Protein AF-0000000084337700 (afdb_homodimer)

Structure (mmCIF, N/CA/C/O backbone):
data_AF-0000000084337700-model_v1
#
loop_
_entity.id
_entity.type
_entity.pdbx_description
1 polymer 'Uncharacterized protein'
#
loop_
_atom_site.group_PDB
_atom_site.id
_atom_site.type_symbol
_atom_site.label_atom_id
_atom_site.label_alt_id
_atom_site.label_comp_id
_atom_site.label_asym_id
_atom_site.label_entity_id
_atom_site.label_seq_id
_atom_site.pdbx_PDB_ins_code
_atom_site.Cartn_x
_atom_site.Cartn_y
_atom_site.Cartn_z
_atom_site.occupancy
_atom_site.B_iso_or_equiv
_atom_site.auth_seq_id
_atom_site.auth_comp_id
_atom_site.auth_asym_id
_atom_site.auth_atom_id
_atom_site.pdbx_PDB_model_num
ATOM 1 N N . MET A 1 1 ? -30.609 28.109 -4.574 1 31.23 1 MET A N 1
ATOM 2 C CA . MET A 1 1 ? -30.625 26.75 -4.039 1 31.23 1 MET A CA 1
ATOM 3 C C . MET A 1 1 ? -32.062 26.281 -3.768 1 31.23 1 MET A C 1
ATOM 5 O O . MET A 1 1 ? -32.656 26.688 -2.771 1 31.23 1 MET A O 1
ATOM 9 N N . TYR A 1 2 ? -32.75 26.125 -4.84 1 40.06 2 TYR A N 1
ATOM 10 C CA . TYR A 1 2 ? -34.188 25.797 -4.73 1 40.06 2 TYR A CA 1
ATOM 11 C C . TYR A 1 2 ? -34.406 24.562 -3.875 1 40.06 2 TYR A C 1
ATOM 13 O O . TYR A 1 2 ? -33.844 23.5 -4.156 1 40.06 2 TYR A O 1
ATOM 21 N N . ALA A 1 3 ? -34.75 24.781 -2.711 1 51.25 3 ALA A N 1
ATOM 22 C CA . ALA A 1 3 ? -35.156 23.734 -1.791 1 51.25 3 ALA A CA 1
ATOM 23 C C . ALA A 1 3 ? -36.188 22.797 -2.447 1 51.25 3 ALA A C 1
ATOM 25 O O . ALA A 1 3 ? -37.25 23.234 -2.889 1 51.25 3 ALA A O 1
ATOM 26 N N . ARG A 1 4 ? -35.781 21.734 -3.004 1 57.91 4 ARG A N 1
ATOM 27 C CA . ARG A 1 4 ? -36.688 20.766 -3.586 1 57.91 4 ARG A CA 1
ATOM 28 C C . ARG A 1 4 ? -37.781 20.375 -2.584 1 57.91 4 ARG A C 1
ATOM 30 O O . ARG A 1 4 ? -37.5 20.297 -1.383 1 57.91 4 ARG A O 1
ATOM 37 N N . PRO A 1 5 ? -39.062 20.156 -3.031 1 57.22 5 PRO A N 1
ATOM 38 C CA . PRO A 1 5 ? -40.125 19.844 -2.104 1 57.22 5 PRO A CA 1
ATOM 39 C C . PRO A 1 5 ? -39.906 18.547 -1.323 1 57.22 5 PRO A C 1
ATOM 41 O O . PRO A 1 5 ? -39.281 17.625 -1.839 1 57.22 5 PRO A O 1
ATOM 44 N N . ALA A 1 6 ? -40.219 18.531 -0.125 1 61.44 6 ALA A N 1
ATOM 45 C CA . ALA A 1 6 ? -40.062 17.438 0.835 1 61.44 6 ALA A CA 1
ATOM 46 C C . ALA A 1 6 ? -40.531 16.109 0.248 1 61.44 6 ALA A C 1
ATOM 48 O O . ALA A 1 6 ? -39.906 15.07 0.469 1 61.44 6 ALA A O 1
ATOM 49 N N . ASP A 1 7 ? -41.594 16.141 -0.413 1 59.16 7 ASP A N 1
ATOM 50 C CA . ASP A 1 7 ? -42.156 14.953 -1.02 1 59.16 7 ASP A CA 1
ATOM 51 C C . ASP A 1 7 ? -41.25 14.352 -2.072 1 59.16 7 ASP A C 1
ATOM 53 O O . ASP A 1 7 ? -41.094 13.133 -2.166 1 59.16 7 ASP A O 1
ATOM 57 N N . ASP A 1 8 ? -40.531 15.164 -2.803 1 67.56 8 ASP A N 1
ATOM 58 C CA . ASP A 1 8 ? -39.594 14.719 -3.82 1 67.56 8 ASP A CA 1
ATOM 59 C C . ASP A 1 8 ? -38.344 14.117 -3.182 1 67.56 8 ASP A C 1
ATOM 61 O O . ASP A 1 8 ? -37.812 13.117 -3.672 1 67.56 8 ASP A O 1
ATOM 65 N N . VAL A 1 9 ? -38.156 14.641 -2.064 1 72.25 9 VAL A N 1
ATOM 66 C CA . VAL A 1 9 ? -36.969 14.141 -1.353 1 72.25 9 VAL A CA 1
ATOM 67 C C . VAL A 1 9 ? -37.281 12.75 -0.798 1 72.25 9 VAL A C 1
ATOM 69 O O . VAL A 1 9 ? -36.406 11.875 -0.806 1 72.25 9 VAL A O 1
ATOM 72 N N . GLY A 1 10 ? -38.469 12.578 -0.347 1 77.62 10 GLY A N 1
ATOM 73 C CA . GLY A 1 10 ? -38.875 11.258 0.131 1 77.62 10 GLY A CA 1
ATOM 74 C C . GLY A 1 10 ? -38.812 10.195 -0.946 1 77.62 10 GLY A C 1
ATOM 75 O O . GLY A 1 10 ? -38.312 9.094 -0.711 1 77.62 10 GLY A O 1
ATOM 76 N N . ILE A 1 11 ? -39.281 10.586 -2.066 1 77.25 11 ILE A N 1
ATOM 77 C CA . ILE A 1 11 ? -39.281 9.672 -3.201 1 77.25 11 ILE A CA 1
ATOM 78 C C . ILE A 1 11 ? -37.844 9.367 -3.627 1 77.25 11 ILE A C 1
ATOM 80 O O . ILE A 1 11 ? -37.5 8.219 -3.916 1 77.25 11 ILE A O 1
ATOM 84 N N . ASP A 1 12 ? -37.031 10.344 -3.547 1 89.06 12 ASP A N 1
ATOM 85 C CA . ASP A 1 12 ? -35.625 10.172 -3.916 1 89.06 12 ASP A CA 1
ATOM 86 C C . ASP A 1 12 ? -34.906 9.297 -2.9 1 89.06 12 ASP A C 1
ATOM 88 O O . ASP A 1 12 ? -34.094 8.453 -3.273 1 89.06 12 ASP A O 1
ATOM 92 N N . THR A 1 13 ? -35.344 9.469 -1.714 1 92.69 13 THR A N 1
ATOM 93 C CA . THR A 1 13 ? -34.75 8.648 -0.664 1 92.69 13 THR A CA 1
ATOM 94 C C . THR A 1 13 ? -35.125 7.184 -0.844 1 92.69 13 THR A C 1
ATOM 96 O O . THR A 1 13 ? -34.281 6.297 -0.729 1 92.69 13 THR A O 1
ATOM 99 N N . ALA A 1 14 ? -36.344 7.031 -1.194 1 94.25 14 ALA A N 1
ATOM 100 C CA . ALA A 1 14 ? -36.812 5.676 -1.438 1 94.25 14 ALA A CA 1
ATOM 101 C C . ALA A 1 14 ? -36.156 5.062 -2.66 1 94.25 14 ALA A C 1
ATOM 103 O O . ALA A 1 14 ? -35.844 3.865 -2.676 1 94.25 14 ALA A O 1
ATOM 104 N N . GLN A 1 15 ? -35.906 5.836 -3.557 1 95.38 15 GLN A N 1
ATOM 105 C CA . GLN A 1 15 ? -35.219 5.363 -4.758 1 95.38 15 GLN A CA 1
ATOM 106 C C . GLN A 1 15 ? -33.781 4.973 -4.457 1 95.38 15 GLN A C 1
ATOM 108 O O . GLN A 1 15 ? -33.281 3.979 -4.988 1 95.38 15 GLN A O 1
ATOM 113 N N . VAL A 1 16 ? -33.125 5.754 -3.646 1 96.88 16 VAL A N 1
ATOM 114 C CA . VAL A 1 16 ? -31.75 5.43 -3.225 1 96.88 16 VAL A CA 1
ATOM 115 C C . VAL A 1 16 ? -31.734 4.074 -2.52 1 96.88 16 VAL A C 1
ATOM 117 O O . VAL A 1 16 ? -30.906 3.223 -2.82 1 96.88 16 VAL A O 1
ATOM 120 N N . ILE A 1 17 ? -32.688 3.898 -1.699 1 96.81 17 ILE A N 1
ATOM 121 C CA . ILE A 1 17 ? -32.781 2.668 -0.919 1 96.81 17 ILE A CA 1
ATOM 122 C C . ILE A 1 17 ? -33.062 1.487 -1.848 1 96.81 17 ILE A C 1
ATOM 124 O O . ILE A 1 17 ? -32.438 0.436 -1.728 1 96.81 17 ILE A O 1
ATOM 128 N N . LYS A 1 18 ? -33.875 1.679 -2.762 1 96.62 18 LYS A N 1
ATOM 129 C CA . LYS A 1 18 ? -34.219 0.621 -3.705 1 96.62 18 LYS A CA 1
ATOM 130 C C . LYS A 1 18 ? -33.031 0.256 -4.594 1 96.62 18 LYS A C 1
ATOM 132 O O . LYS A 1 18 ? -32.75 -0.924 -4.801 1 96.62 18 LYS A O 1
ATOM 137 N N . LEU A 1 19 ? -32.344 1.226 -5.078 1 96.75 19 LEU A N 1
ATOM 138 C CA . LEU A 1 19 ? -31.188 0.998 -5.938 1 96.75 19 LEU A CA 1
ATOM 139 C C . LEU A 1 19 ? -30.109 0.199 -5.207 1 96.75 19 LEU A C 1
ATOM 141 O O . LEU A 1 19 ? -29.562 -0.751 -5.762 1 96.75 19 LEU A O 1
ATOM 145 N N . ASN A 1 20 ? -29.875 0.577 -4.004 1 97 20 ASN A N 1
ATOM 146 C CA . ASN A 1 20 ? -28.875 -0.147 -3.211 1 97 20 ASN A CA 1
ATOM 147 C C . ASN A 1 20 ? -29.344 -1.572 -2.91 1 97 20 ASN A C 1
ATOM 149 O O . ASN A 1 20 ? -28.547 -2.51 -2.975 1 97 20 ASN A O 1
ATOM 153 N N . SER A 1 21 ? -30.578 -1.724 -2.594 1 96.38 21 SER A N 1
ATOM 154 C CA . SER A 1 21 ? -31.125 -3.047 -2.312 1 96.38 21 SER A CA 1
ATOM 155 C C . SER A 1 21 ? -31.062 -3.945 -3.543 1 96.38 21 SER A C 1
ATOM 157 O O . SER A 1 21 ? -30.641 -5.098 -3.455 1 96.38 21 SER A O 1
ATOM 159 N N . ASP A 1 22 ? -31.438 -3.381 -4.637 1 95.69 22 ASP A N 1
ATOM 160 C CA . ASP A 1 22 ? -31.391 -4.121 -5.895 1 95.69 22 ASP A CA 1
ATOM 161 C C . ASP A 1 22 ? -29.953 -4.512 -6.234 1 95.69 22 ASP A C 1
ATOM 163 O O . ASP A 1 22 ? -29.688 -5.641 -6.664 1 95.69 22 ASP A O 1
ATOM 167 N N . GLY A 1 23 ? -29.109 -3.574 -6.051 1 95.25 23 GLY A N 1
ATOM 168 C CA . GLY A 1 23 ? -27.703 -3.854 -6.289 1 95.25 23 GLY A CA 1
ATOM 169 C C . GLY A 1 23 ? -27.156 -4.953 -5.398 1 95.25 23 GLY A C 1
ATOM 170 O O . GLY A 1 23 ? -26.5 -5.879 -5.883 1 95.25 23 GLY A O 1
ATOM 171 N N . TYR A 1 24 ? -27.5 -4.949 -4.199 1 95 24 TYR A N 1
ATOM 172 C CA . TYR A 1 24 ? -26.984 -5.93 -3.246 1 95 24 TYR A CA 1
ATOM 173 C C . TYR A 1 24 ? -27.531 -7.324 -3.557 1 95 24 TYR A C 1
ATOM 175 O O . TYR A 1 24 ? -26.812 -8.32 -3.404 1 95 24 TYR A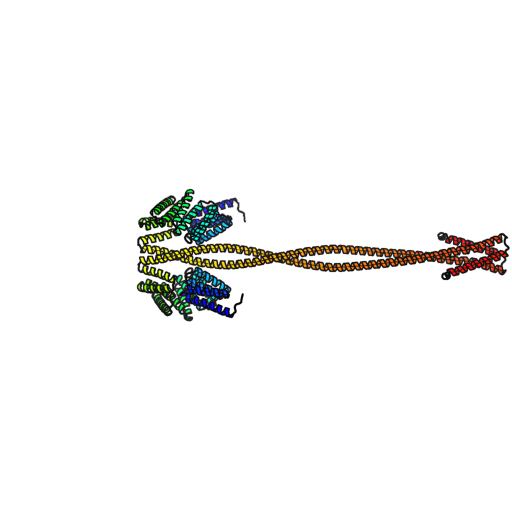 O 1
ATOM 183 N N . GLN A 1 25 ? -28.734 -7.414 -4.004 1 91.56 25 GLN A N 1
ATOM 184 C CA . GLN A 1 25 ? -29.391 -8.695 -4.254 1 91.56 25 GLN A CA 1
ATOM 185 C C . GLN A 1 25 ? -28.703 -9.461 -5.375 1 91.56 25 GLN A C 1
ATOM 187 O O . GLN A 1 25 ? -28.703 -10.695 -5.379 1 91.56 25 GLN A O 1
ATOM 192 N N . VAL A 1 26 ? -28.047 -8.75 -6.258 1 91 26 VAL A N 1
ATOM 193 C CA . VAL A 1 26 ? -27.469 -9.43 -7.41 1 91 26 VAL A CA 1
ATOM 194 C C . VAL A 1 26 ? -25.953 -9.516 -7.254 1 91 26 VAL A C 1
ATOM 196 O O . VAL A 1 26 ? -25.234 -9.82 -8.211 1 91 26 VAL A O 1
ATOM 199 N N . ARG A 1 27 ? -25.484 -9.312 -6.047 1 89.88 27 ARG A N 1
ATOM 200 C CA . ARG A 1 27 ? -24.047 -9.188 -5.801 1 89.88 27 ARG A CA 1
ATOM 201 C C . ARG A 1 27 ? -23.312 -10.469 -6.18 1 89.88 27 ARG A C 1
ATOM 203 O O . ARG A 1 27 ? -22.188 -10.422 -6.672 1 89.88 27 ARG A O 1
ATOM 210 N N . ARG A 1 28 ? -23.938 -11.609 -6.035 1 85.88 28 ARG A N 1
ATOM 211 C CA . ARG A 1 28 ? -23.297 -12.898 -6.258 1 85.88 28 ARG A CA 1
ATOM 212 C C . ARG A 1 28 ? -23.297 -13.266 -7.738 1 85.88 28 ARG A C 1
ATOM 214 O O . ARG A 1 28 ? -22.406 -13.961 -8.211 1 85.88 28 ARG A O 1
ATOM 221 N N . SER A 1 29 ? -24.344 -12.789 -8.43 1 85.94 29 SER A N 1
ATOM 222 C CA . SER A 1 29 ? -24.531 -13.195 -9.812 1 85.94 29 SER A CA 1
ATOM 223 C C . SER A 1 29 ? -23.969 -12.164 -10.781 1 85.94 29 SER A C 1
ATOM 225 O O . SER A 1 29 ? -23.531 -12.5 -11.883 1 85.94 29 SER A O 1
ATOM 227 N N . ASP A 1 30 ? -24 -10.938 -10.414 1 90 30 ASP A N 1
ATOM 228 C CA . ASP A 1 30 ? -23.578 -9.859 -11.297 1 90 30 ASP A CA 1
ATOM 229 C C . ASP A 1 30 ? -22.953 -8.703 -10.508 1 90 30 ASP A C 1
ATOM 231 O O . ASP A 1 30 ? -23.625 -7.703 -10.234 1 90 30 ASP A O 1
ATOM 235 N N . ALA A 1 31 ? -21.75 -8.836 -10.281 1 91.19 31 ALA A N 1
ATOM 236 C CA . ALA A 1 31 ? -21.016 -7.855 -9.469 1 91.19 31 ALA A CA 1
ATOM 237 C C . ALA A 1 31 ? -20.984 -6.492 -10.156 1 91.19 31 ALA A C 1
ATOM 239 O O . ALA A 1 31 ? -21.078 -5.457 -9.492 1 91.19 31 ALA A O 1
ATOM 240 N N . GLU A 1 32 ? -20.906 -6.477 -11.445 1 91.69 32 GLU A N 1
ATOM 241 C CA . GLU A 1 32 ? -20.859 -5.227 -12.195 1 91.69 32 GLU A CA 1
ATOM 242 C C . GLU A 1 32 ? -22.156 -4.449 -12.07 1 91.69 32 GLU A C 1
ATOM 244 O O . GLU A 1 32 ? -22.156 -3.225 -11.93 1 91.69 32 GLU A O 1
ATOM 249 N N . GLN A 1 33 ? -23.172 -5.223 -12.148 1 94.44 33 GLN A N 1
ATOM 250 C CA . GLN A 1 33 ? -24.469 -4.586 -11.984 1 94.44 33 GLN A CA 1
ATOM 251 C C . GLN A 1 33 ? -24.656 -4.059 -10.562 1 94.44 33 GLN A C 1
ATOM 253 O O . GLN A 1 33 ? -25.297 -3.027 -10.359 1 94.44 33 GLN A O 1
ATOM 258 N N . THR A 1 34 ? -24.172 -4.738 -9.578 1 96.38 34 THR A N 1
ATOM 259 C CA . THR A 1 34 ? -24.188 -4.262 -8.195 1 96.38 34 THR A CA 1
ATOM 260 C C . THR A 1 34 ? -23.5 -2.902 -8.094 1 96.38 34 THR A C 1
ATOM 262 O O . THR A 1 34 ? -24.078 -1.957 -7.543 1 96.38 34 THR A O 1
ATOM 265 N N . ILE A 1 35 ? -22.344 -2.766 -8.703 1 96.69 35 ILE A N 1
ATOM 266 C CA . ILE A 1 35 ? -21.578 -1.533 -8.656 1 96.69 35 ILE A CA 1
ATOM 267 C C . ILE A 1 35 ? -22.312 -0.422 -9.391 1 96.69 35 ILE A C 1
ATOM 269 O O . ILE A 1 35 ? -22.406 0.704 -8.898 1 96.69 35 ILE A O 1
ATOM 273 N N . SER A 1 36 ? -22.859 -0.735 -10.516 1 96.94 36 SER A N 1
ATOM 274 C CA . SER A 1 36 ? -23.562 0.246 -11.328 1 96.94 36 SER A CA 1
ATOM 275 C C . SER A 1 36 ? -24.766 0.81 -10.586 1 96.94 36 SER A C 1
ATOM 277 O O . SER A 1 36 ? -24.953 2.027 -10.508 1 96.94 36 SER A O 1
ATOM 279 N N . ASN A 1 37 ? -25.609 -0.068 -10.047 1 97.81 37 ASN A N 1
ATOM 280 C CA . ASN A 1 37 ? -26.781 0.36 -9.305 1 97.81 37 ASN A CA 1
ATOM 281 C C . ASN A 1 37 ? -26.406 1.203 -8.094 1 97.81 37 ASN A C 1
ATOM 283 O O . ASN A 1 37 ? -27 2.254 -7.852 1 97.81 37 ASN A O 1
ATOM 287 N N . ALA A 1 38 ? -25.453 0.762 -7.371 1 98 38 ALA A N 1
ATOM 288 C CA . ALA A 1 38 ? -25.031 1.473 -6.164 1 98 38 ALA A CA 1
ATOM 289 C C . ALA A 1 38 ? -24.422 2.826 -6.508 1 98 38 ALA A C 1
ATOM 291 O O . ALA A 1 38 ? -24.547 3.787 -5.75 1 98 38 ALA A O 1
ATOM 292 N N . THR A 1 39 ? -23.734 2.877 -7.652 1 97.94 39 THR A N 1
ATOM 293 C CA . THR A 1 39 ? -23.156 4.141 -8.102 1 97.94 39 THR A CA 1
ATOM 294 C C . THR A 1 39 ? -24.266 5.145 -8.445 1 97.94 39 THR A C 1
ATOM 296 O O . THR A 1 39 ? -24.141 6.328 -8.117 1 97.94 39 THR A O 1
ATOM 299 N N . LYS A 1 40 ? -25.297 4.688 -9.094 1 97.5 40 LYS A N 1
ATOM 300 C CA . LYS A 1 40 ? -26.469 5.539 -9.344 1 97.5 40 LYS A CA 1
ATOM 301 C C . LYS A 1 40 ? -27.078 6.023 -8.031 1 97.5 40 LYS A C 1
ATOM 303 O O . LYS A 1 40 ? -27.453 7.191 -7.91 1 97.5 40 LYS A O 1
ATOM 308 N N . ALA A 1 41 ? -27.172 5.141 -7.102 1 97.94 41 ALA A N 1
ATOM 309 C CA . ALA A 1 41 ? -27.703 5.488 -5.781 1 97.94 41 ALA A CA 1
ATOM 310 C C . ALA A 1 41 ? -26.844 6.551 -5.109 1 97.94 41 ALA A C 1
ATOM 312 O O . ALA A 1 41 ? -27.359 7.484 -4.496 1 97.94 41 ALA A O 1
ATOM 313 N N . LEU A 1 42 ? -25.578 6.402 -5.234 1 97.25 42 LEU A N 1
ATOM 314 C CA . LEU A 1 42 ? -24.625 7.328 -4.633 1 97.25 42 LEU A CA 1
ATOM 315 C C . LEU A 1 42 ? -24.828 8.742 -5.176 1 97.25 42 LEU A C 1
ATOM 317 O O . LEU A 1 42 ? -24.891 9.703 -4.406 1 97.25 42 LEU A O 1
ATOM 321 N N . LEU A 1 43 ? -24.922 8.812 -6.449 1 96.5 43 LEU A N 1
ATOM 322 C CA . LEU A 1 43 ? -25.094 10.109 -7.098 1 96.5 43 LEU A CA 1
ATOM 323 C C . LEU A 1 43 ? -26.391 10.766 -6.648 1 96.5 43 LEU A C 1
ATOM 325 O O . LEU A 1 43 ? -26.422 11.961 -6.34 1 96.5 43 LEU A O 1
ATOM 329 N N . LEU A 1 44 ? -27.438 10.039 -6.625 1 96.62 44 LEU A N 1
ATOM 330 C CA . LEU A 1 44 ? -28.734 10.555 -6.195 1 96.62 44 LEU A CA 1
ATOM 331 C C . LEU A 1 44 ? -28.688 10.961 -4.723 1 96.62 44 LEU A C 1
ATOM 333 O O . LEU A 1 44 ? -29.234 12.008 -4.352 1 96.62 44 LEU A O 1
ATOM 337 N N . ALA A 1 45 ? -28.109 10.148 -3.852 1 97.31 45 ALA A N 1
ATOM 338 C CA . ALA A 1 45 ? -28.016 10.438 -2.424 1 97.31 45 ALA A CA 1
ATOM 339 C C . ALA A 1 45 ? -27.234 11.727 -2.172 1 97.31 45 ALA A C 1
ATOM 341 O O . ALA A 1 45 ? -27.594 12.523 -1.307 1 97.31 45 ALA A O 1
ATOM 342 N N . LYS A 1 46 ? -26.141 11.859 -2.895 1 95.06 46 LYS A N 1
ATOM 343 C CA . LYS A 1 46 ? -25.344 13.078 -2.777 1 95.06 46 LYS A CA 1
ATOM 344 C C . LYS A 1 46 ? -26.172 14.305 -3.182 1 95.06 46 LYS A C 1
ATOM 346 O O . LYS A 1 46 ? -26.094 15.344 -2.529 1 95.06 46 LYS A O 1
ATOM 351 N N . LYS A 1 47 ? -26.969 14.125 -4.219 1 93.88 47 LYS A N 1
ATOM 352 C CA . LYS A 1 47 ? -27.797 15.219 -4.723 1 93.88 47 LYS A CA 1
ATOM 353 C C . LYS A 1 47 ? -28.812 15.672 -3.67 1 93.88 47 LYS A C 1
ATOM 355 O O . LYS A 1 47 ? -29.062 16.859 -3.527 1 93.88 47 LYS A O 1
ATOM 360 N N . ILE A 1 48 ? -29.312 14.773 -2.887 1 94.81 48 ILE A N 1
ATOM 361 C CA . ILE A 1 48 ? -30.375 15.117 -1.953 1 94.81 48 ILE A CA 1
ATOM 362 C C . ILE A 1 48 ? -29.812 15.227 -0.54 1 94.81 48 ILE A C 1
ATOM 364 O O . ILE A 1 48 ? -30.547 15.469 0.417 1 94.81 48 ILE A O 1
ATOM 368 N N . GLY A 1 49 ? -28.547 14.93 -0.345 1 92.94 49 GLY A N 1
ATOM 369 C CA . GLY A 1 49 ? -27.891 15.062 0.943 1 92.94 49 GLY A CA 1
ATOM 370 C C . GLY A 1 49 ? -28.281 13.977 1.929 1 92.94 49 GLY A C 1
ATOM 371 O O . GLY A 1 49 ? -28.344 14.219 3.137 1 92.94 49 GLY A O 1
ATOM 372 N N . TYR A 1 50 ? -28.656 12.844 1.478 1 96.06 50 TYR A N 1
ATOM 373 C CA . TYR A 1 50 ? -29.047 11.703 2.309 1 96.06 50 TYR A CA 1
ATOM 374 C C . TYR A 1 50 ? -27.828 10.938 2.791 1 96.06 50 TYR A C 1
ATOM 376 O O . TYR A 1 50 ? -27.375 10 2.129 1 96.06 50 TYR A O 1
ATOM 384 N N . ILE A 1 51 ? -27.266 11.172 3.969 1 96.25 51 ILE A N 1
ATOM 385 C CA . ILE A 1 51 ? -25.969 10.727 4.461 1 96.25 51 ILE A CA 1
ATOM 386 C C . ILE A 1 51 ? -25.953 9.203 4.59 1 96.25 51 ILE A C 1
ATOM 388 O O . ILE A 1 51 ? -25.016 8.547 4.137 1 96.25 51 ILE A O 1
ATOM 392 N N . ASN A 1 52 ? -26.984 8.703 5.176 1 97.06 52 ASN A N 1
ATOM 393 C CA . ASN A 1 52 ? -27.047 7.254 5.312 1 97.06 52 ASN A CA 1
ATOM 394 C C . ASN A 1 52 ? -27.125 6.562 3.955 1 97.06 52 ASN A C 1
ATOM 396 O O . ASN A 1 52 ? -26.594 5.461 3.783 1 97.06 52 ASN A O 1
ATOM 400 N N . GLY A 1 53 ? -27.734 7.258 3.025 1 97.56 53 GLY A N 1
ATOM 401 C CA . GLY A 1 53 ? -27.797 6.746 1.667 1 97.56 53 GLY A CA 1
ATOM 402 C C . GLY A 1 53 ? -26.438 6.762 0.97 1 97.56 53 GLY A C 1
ATOM 403 O O . GLY A 1 53 ? -26.094 5.824 0.249 1 97.56 53 GLY A O 1
ATOM 404 N N . ILE A 1 54 ? -25.703 7.773 1.188 1 97.25 54 ILE A N 1
ATOM 405 C CA . ILE A 1 54 ? -24.344 7.867 0.667 1 97.25 54 ILE A CA 1
ATOM 406 C C . ILE A 1 54 ? -23.5 6.73 1.235 1 97.25 54 ILE A C 1
ATOM 408 O O . ILE A 1 54 ? -22.828 6.004 0.487 1 97.25 54 ILE A O 1
ATOM 412 N N . ALA A 1 55 ? -23.594 6.555 2.504 1 97.5 55 ALA A N 1
ATOM 413 C CA . ALA A 1 55 ? -22.812 5.527 3.197 1 97.5 55 ALA A CA 1
ATOM 414 C C . ALA A 1 55 ? -23.156 4.133 2.686 1 97.5 55 ALA A C 1
ATOM 416 O O . ALA A 1 55 ? -22.281 3.35 2.342 1 97.5 55 ALA A O 1
ATOM 417 N N . GLU A 1 56 ? -24.422 3.902 2.598 1 98.25 56 GLU A N 1
ATOM 418 C CA . GLU A 1 56 ? -24.891 2.594 2.143 1 98.25 56 GLU A CA 1
ATOM 419 C C . GLU A 1 56 ? -24.469 2.336 0.697 1 98.25 56 GLU A C 1
ATOM 421 O O . GLU A 1 56 ? -24.109 1.213 0.337 1 98.25 56 GLU A O 1
ATOM 426 N N . SER A 1 57 ? -24.516 3.354 -0.068 1 98.56 57 SER A N 1
ATOM 427 C CA . SER A 1 57 ? -24.094 3.217 -1.458 1 98.56 57 SER A CA 1
ATOM 428 C C . SER A 1 57 ? -22.625 2.855 -1.555 1 98.56 57 SER A C 1
ATOM 430 O O . SER A 1 57 ? -22.25 1.96 -2.314 1 98.56 57 SER A O 1
ATOM 432 N N . TYR A 1 58 ? -21.812 3.443 -0.776 1 97.62 58 TYR A N 1
ATOM 433 C CA . TYR A 1 58 ? -20.391 3.096 -0.735 1 97.62 58 TYR A CA 1
ATOM 434 C C . TYR A 1 58 ? -20.203 1.65 -0.293 1 97.62 58 TYR A C 1
ATOM 436 O O . TYR A 1 58 ? -19.359 0.933 -0.845 1 97.62 58 TYR A O 1
ATOM 444 N N . ARG A 1 59 ? -20.922 1.256 0.682 1 97.81 59 ARG A N 1
ATOM 445 C CA . ARG A 1 59 ? -20.797 -0.118 1.158 1 97.81 59 ARG A CA 1
ATOM 446 C C . ARG A 1 59 ? -21.141 -1.113 0.051 1 97.81 59 ARG A C 1
ATOM 448 O O . ARG A 1 59 ? -20.391 -2.064 -0.179 1 97.81 59 ARG A O 1
ATOM 455 N N . VAL A 1 60 ? -22.234 -0.849 -0.646 1 98.25 60 VAL A N 1
ATOM 456 C CA . VAL A 1 60 ? -22.672 -1.772 -1.682 1 98.25 60 VAL A CA 1
ATOM 457 C C . VAL A 1 60 ? -21.703 -1.749 -2.857 1 98.25 60 VAL A C 1
ATOM 459 O O . VAL A 1 60 ? -21.422 -2.787 -3.463 1 98.25 60 VAL A O 1
ATOM 462 N N . ILE A 1 61 ? -21.172 -0.618 -3.146 1 97.56 61 ILE A N 1
ATOM 463 C CA . ILE A 1 61 ? -20.125 -0.544 -4.145 1 97.56 61 ILE A CA 1
ATOM 464 C C . ILE A 1 61 ? -18.938 -1.423 -3.717 1 97.56 61 ILE A C 1
ATOM 466 O O . ILE A 1 61 ? -18.406 -2.186 -4.523 1 97.56 61 ILE A O 1
ATOM 470 N N . GLY A 1 62 ? -18.578 -1.305 -2.451 1 96.69 62 GLY A N 1
ATOM 471 C CA . GLY A 1 62 ? -17.516 -2.135 -1.916 1 96.69 62 GLY A CA 1
ATOM 472 C C . GLY A 1 62 ? -17.781 -3.619 -2.057 1 96.69 62 GLY A C 1
ATOM 473 O O . GLY A 1 62 ? -16.891 -4.387 -2.436 1 96.69 62 GLY A O 1
ATOM 474 N N . VAL A 1 63 ? -19 -4.023 -1.802 1 96.44 63 VAL A N 1
ATOM 475 C CA . VAL A 1 63 ? -19.391 -5.422 -1.938 1 96.44 63 VAL A CA 1
ATOM 476 C C . VAL A 1 63 ? -19.219 -5.867 -3.387 1 96.44 63 VAL A C 1
ATOM 478 O O . VAL A 1 63 ? -18.641 -6.926 -3.652 1 96.44 63 VAL A O 1
ATOM 481 N N . GLY A 1 64 ? -19.688 -5.074 -4.293 1 94.62 64 GLY A N 1
ATOM 482 C CA . GLY A 1 64 ? -19.516 -5.387 -5.703 1 94.62 64 GLY A CA 1
ATOM 483 C C . GLY A 1 64 ? -18.062 -5.504 -6.121 1 94.62 64 GLY A C 1
ATOM 484 O O . GLY A 1 64 ? -17.703 -6.426 -6.852 1 94.62 64 GLY A O 1
ATOM 485 N N . ARG A 1 65 ? -17.281 -4.613 -5.629 1 92.44 65 ARG A N 1
ATOM 486 C CA . ARG A 1 65 ? -15.859 -4.617 -5.949 1 92.44 65 ARG A CA 1
ATOM 487 C C . ARG A 1 65 ? -15.172 -5.859 -5.387 1 92.44 65 ARG A C 1
ATOM 489 O O . ARG A 1 65 ? -14.297 -6.438 -6.031 1 92.44 65 ARG A O 1
ATOM 496 N N . ASP A 1 66 ? -15.562 -6.273 -4.262 1 91.38 66 ASP A N 1
ATOM 497 C CA . ASP A 1 66 ? -15.031 -7.48 -3.646 1 91.38 66 ASP A CA 1
ATOM 498 C C . ASP A 1 66 ? -15.344 -8.711 -4.492 1 91.38 66 ASP A C 1
ATOM 500 O O . ASP A 1 66 ? -14.445 -9.508 -4.801 1 91.38 66 ASP A O 1
ATOM 504 N N . TYR A 1 67 ? -16.531 -8.797 -4.898 1 88 67 TYR A N 1
ATOM 505 C CA . TYR A 1 67 ? -16.938 -9.938 -5.719 1 88 67 TYR A CA 1
ATOM 506 C C . TYR A 1 67 ? -16.266 -9.898 -7.082 1 88 67 TYR A C 1
ATOM 508 O O . TYR A 1 67 ? -16.047 -10.938 -7.707 1 88 67 TYR A O 1
ATOM 516 N N . ASN A 1 68 ? -15.922 -8.688 -7.469 1 86.38 68 ASN A N 1
ATOM 517 C CA . ASN A 1 68 ? -15.219 -8.523 -8.734 1 86.38 68 ASN A CA 1
ATOM 518 C C . ASN A 1 68 ? -13.727 -8.789 -8.586 1 86.38 68 ASN A C 1
ATOM 520 O O . ASN A 1 68 ? -12.969 -8.664 -9.547 1 86.38 68 ASN A O 1
ATOM 524 N N . GLY A 1 69 ? -13.352 -9.055 -7.41 1 83.19 69 GLY A N 1
ATOM 525 C CA . GLY A 1 69 ? -11.953 -9.375 -7.18 1 83.19 69 GLY A CA 1
ATOM 526 C C . GLY A 1 69 ? -11.062 -8.148 -7.094 1 83.19 69 GLY A C 1
ATOM 527 O O . GLY A 1 69 ? -9.914 -8.172 -7.547 1 83.19 69 GLY A O 1
ATOM 528 N N . GLU A 1 70 ? -11.562 -7.066 -6.629 1 86.19 70 GLU A N 1
ATOM 529 C CA . GLU A 1 70 ? -10.828 -5.816 -6.473 1 86.19 70 GLU A CA 1
ATOM 530 C C . GLU A 1 70 ? -10.75 -5.398 -5.008 1 86.19 70 GLU A C 1
ATOM 532 O O . GLU A 1 70 ? -11.375 -4.41 -4.605 1 86.19 70 GLU A O 1
ATOM 537 N N . PRO A 1 71 ? -9.969 -6.086 -4.234 1 86.19 71 PRO A N 1
ATOM 538 C CA . PRO A 1 71 ? -9.977 -5.836 -2.789 1 86.19 71 PRO A CA 1
ATOM 539 C C . PRO A 1 71 ? -9.531 -4.418 -2.434 1 86.19 71 PRO A C 1
ATOM 541 O O . PRO A 1 71 ? -10.023 -3.84 -1.462 1 86.19 71 PRO A O 1
ATOM 544 N N . GLU A 1 72 ? -8.68 -3.822 -3.188 1 84.31 72 GLU A N 1
ATOM 545 C CA . GLU A 1 72 ? -8.195 -2.473 -2.906 1 84.31 72 GLU A CA 1
ATOM 546 C C . GLU A 1 72 ? -9.305 -1.442 -3.076 1 84.31 72 GLU A C 1
ATOM 548 O O . GLU A 1 72 ? -9.469 -0.555 -2.236 1 84.31 72 GLU A O 1
ATOM 553 N N . LYS A 1 73 ? -10.008 -1.597 -4.137 1 88.5 73 LYS A N 1
ATOM 554 C CA . LYS A 1 73 ? -11.125 -0.685 -4.367 1 88.5 73 LYS A CA 1
ATOM 555 C C . LYS A 1 73 ? -12.25 -0.933 -3.369 1 88.5 73 LYS A C 1
ATOM 557 O O . LYS A 1 73 ? -12.938 0.003 -2.957 1 88.5 73 LYS A O 1
ATOM 562 N N . ALA A 1 74 ? -12.367 -2.17 -3.029 1 94.19 74 ALA A N 1
ATOM 563 C CA . ALA A 1 74 ? -13.391 -2.521 -2.053 1 94.19 74 ALA A CA 1
ATOM 564 C C . ALA A 1 74 ? -13.125 -1.85 -0.709 1 94.19 74 ALA A C 1
ATOM 566 O O . ALA A 1 74 ? -14.016 -1.213 -0.138 1 94.19 74 ALA A O 1
ATOM 567 N N . ILE A 1 75 ? -11.898 -1.931 -0.225 1 92.25 75 ILE A N 1
ATOM 568 C CA . ILE A 1 75 ? -11.57 -1.372 1.082 1 92.25 75 ILE A CA 1
ATOM 569 C C . ILE A 1 75 ? -11.75 0.145 1.054 1 92.25 75 ILE A C 1
ATOM 571 O O . ILE A 1 75 ? -12.195 0.743 2.033 1 92.25 75 ILE A O 1
ATOM 575 N N . GLU A 1 76 ? -11.375 0.806 -0.028 1 90.12 76 GLU A N 1
ATOM 576 C CA . GLU A 1 76 ? -11.586 2.246 -0.159 1 90.12 76 GLU A CA 1
ATOM 577 C C . GLU A 1 76 ? -13.062 2.604 -0.028 1 90.12 76 GLU A C 1
ATOM 579 O O . GLU A 1 76 ? -13.414 3.555 0.672 1 90.12 76 GLU A O 1
ATOM 584 N N . SER A 1 77 ? -13.852 1.846 -0.693 1 95.62 77 SER A N 1
ATOM 585 C CA . SER A 1 77 ? -15.289 2.074 -0.627 1 95.62 77 SER A CA 1
ATOM 586 C C . SER A 1 77 ? -15.828 1.846 0.783 1 95.62 77 SER A C 1
ATOM 588 O O . SER A 1 77 ? -16.625 2.637 1.285 1 95.62 77 SER A O 1
ATOM 590 N N . TYR A 1 78 ? -15.391 0.828 1.424 1 96.31 78 TYR A N 1
ATOM 591 C CA . TYR A 1 78 ? -15.828 0.527 2.781 1 96.31 78 TYR A CA 1
ATOM 592 C C . TYR A 1 78 ? -15.414 1.63 3.746 1 96.31 78 TYR A C 1
ATOM 594 O O . TYR A 1 78 ? -16.188 2.018 4.629 1 96.31 78 TYR A O 1
ATOM 602 N N . LEU A 1 79 ? -14.211 2.119 3.566 1 92.62 79 LEU A N 1
ATOM 603 C CA . LEU A 1 79 ? -13.727 3.174 4.449 1 92.62 79 LEU A CA 1
ATOM 604 C C . LEU A 1 79 ? -14.523 4.461 4.246 1 92.62 79 LEU A C 1
ATOM 606 O O . LEU A 1 79 ? -14.836 5.164 5.211 1 92.62 79 LEU A O 1
ATOM 610 N N . ASN A 1 80 ? -14.828 4.754 3.014 1 93.31 80 ASN A N 1
ATOM 611 C CA . ASN A 1 80 ? -15.719 5.875 2.758 1 93.31 80 ASN A CA 1
ATOM 612 C C . ASN A 1 80 ? -17.078 5.676 3.426 1 93.31 80 ASN A C 1
ATOM 614 O O . ASN A 1 80 ? -17.609 6.594 4.059 1 93.31 80 ASN A O 1
ATOM 618 N N . ALA A 1 81 ? -17.594 4.492 3.258 1 97.12 81 ALA A N 1
ATOM 619 C CA . ALA A 1 81 ? -18.875 4.18 3.896 1 97.12 81 ALA A CA 1
ATOM 620 C C . ALA A 1 81 ? -18.797 4.383 5.406 1 97.12 81 ALA A C 1
ATOM 622 O O . ALA A 1 81 ? -19.672 4.996 6.004 1 97.12 81 ALA A O 1
ATOM 623 N N . LEU A 1 82 ? -17.766 3.928 6.012 1 94.62 82 LEU A N 1
ATOM 624 C CA . LEU A 1 82 ? -17.594 4.012 7.457 1 94.62 82 LEU A CA 1
ATOM 625 C C . LEU A 1 82 ? -17.531 5.465 7.914 1 94.62 82 LEU A C 1
ATOM 627 O O . LEU A 1 82 ? -18.125 5.828 8.922 1 94.62 82 LEU A O 1
ATOM 631 N N . THR A 1 83 ? -16.828 6.262 7.148 1 91.31 83 THR A N 1
ATOM 632 C CA . THR A 1 83 ? -16.703 7.68 7.465 1 91.31 83 THR A CA 1
ATOM 633 C C . THR A 1 83 ? -18.078 8.336 7.547 1 91.31 83 THR A C 1
ATOM 635 O O . THR A 1 83 ? -18.375 9.055 8.508 1 91.31 83 THR A O 1
ATOM 638 N N . TYR A 1 84 ? -18.922 8.047 6.586 1 93.75 84 TYR A N 1
ATOM 639 C CA . TYR A 1 84 ? -20.234 8.656 6.551 1 93.75 84 TYR A CA 1
ATOM 640 C C . TYR A 1 84 ? -21.141 8.062 7.625 1 93.75 84 TYR A C 1
ATOM 642 O O . TYR A 1 84 ? -21.906 8.789 8.273 1 93.75 84 TYR A O 1
ATOM 650 N N . PHE A 1 85 ? -21.078 6.793 7.914 1 96.75 85 PHE A N 1
ATOM 651 C CA . PHE A 1 85 ? -21.891 6.18 8.961 1 96.75 85 PHE A CA 1
ATOM 652 C C . PHE A 1 85 ? -21.453 6.68 10.336 1 96.75 85 PHE A C 1
ATOM 654 O O . PHE A 1 85 ? -22.297 6.824 11.234 1 96.75 85 PHE A O 1
ATOM 661 N N . LEU A 1 86 ? -20.188 6.867 10.508 1 91.62 86 LEU A N 1
ATOM 662 C CA . LEU A 1 86 ? -19.703 7.438 11.766 1 91.62 86 LEU A CA 1
ATOM 663 C C . LEU A 1 86 ? -20.234 8.852 11.961 1 91.62 86 LEU A C 1
ATOM 665 O O . LEU A 1 86 ? -20.688 9.203 13.047 1 91.62 86 LEU A O 1
ATOM 669 N N . SER A 1 87 ? -20.203 9.562 10.859 1 91.12 87 SER A N 1
ATOM 670 C CA . SER A 1 87 ? -20.688 10.938 10.922 1 91.12 87 SER A CA 1
ATOM 671 C C . SER A 1 87 ? -22.188 10.984 11.258 1 91.12 87 SER A C 1
ATOM 673 O O . SER A 1 87 ? -22.641 11.898 11.945 1 91.12 87 SER A O 1
ATOM 675 N N . SER A 1 88 ? -22.938 10.016 10.789 1 94.75 88 SER A N 1
ATOM 676 C CA . SER A 1 88 ? -24.391 9.984 11.031 1 94.75 88 SER A CA 1
ATOM 677 C C . SER A 1 88 ? -24.719 9.172 12.281 1 94.75 88 SER A C 1
ATOM 679 O O . SER A 1 88 ? -25.891 8.977 12.602 1 94.75 88 SER A O 1
ATOM 681 N N . LYS A 1 89 ? -23.734 8.57 12.984 1 94.69 89 LYS A N 1
ATOM 682 C CA . LYS A 1 89 ? -23.875 7.758 14.188 1 94.69 89 LYS A CA 1
ATOM 683 C C . LYS A 1 89 ? -24.797 6.566 13.945 1 94.69 89 LYS A C 1
ATOM 685 O O . LYS A 1 89 ? -25.594 6.203 14.812 1 94.69 89 LYS A O 1
ATOM 690 N N . ASN A 1 90 ? -24.781 6.09 12.734 1 96.88 90 ASN A N 1
ATOM 691 C CA . ASN A 1 90 ? -25.547 4.902 12.375 1 96.88 90 ASN A CA 1
ATOM 692 C C . ASN A 1 90 ? -24.797 3.623 12.758 1 96.88 90 ASN A C 1
ATOM 694 O O . ASN A 1 90 ? -24 3.115 11.977 1 96.88 90 ASN A O 1
ATOM 698 N N . LYS A 1 91 ? -25.094 3.01 13.859 1 96.69 91 LYS A N 1
ATOM 699 C CA . LYS A 1 91 ? -24.375 1.855 14.398 1 96.69 91 LYS A CA 1
ATOM 700 C C . LYS A 1 91 ? -24.625 0.612 13.555 1 96.69 91 LYS A C 1
ATOM 702 O O . LYS A 1 91 ? -23.719 -0.205 13.359 1 96.69 91 LYS A O 1
ATOM 707 N N . GLY A 1 92 ? -25.797 0.475 13.141 1 97.5 92 GLY A N 1
ATOM 708 C CA . GLY A 1 92 ? -26.094 -0.653 12.273 1 97.5 92 GLY A CA 1
ATOM 709 C C . GLY A 1 92 ? -25.266 -0.668 11.008 1 97.5 92 GLY A C 1
ATOM 710 O O . GLY A 1 92 ? -24.703 -1.704 10.633 1 97.5 92 GLY A O 1
ATOM 711 N N . GLY A 1 93 ? -25.188 0.527 10.367 1 97.75 93 GLY A N 1
ATOM 712 C CA . GLY A 1 93 ? -24.344 0.674 9.195 1 97.75 93 GLY A CA 1
ATOM 713 C C . GLY A 1 93 ? -22.875 0.411 9.477 1 97.75 93 GLY A C 1
ATOM 714 O O . GLY A 1 93 ? -22.188 -0.253 8.688 1 97.75 93 GLY A O 1
ATOM 715 N N . GLN A 1 94 ? -22.422 0.854 10.594 1 97 94 GLN A N 1
ATOM 716 C CA . GLN A 1 94 ? -21.047 0.606 11 1 97 94 GLN A CA 1
ATOM 717 C C . GLN A 1 94 ? -20.766 -0.89 11.133 1 97 94 GLN A C 1
ATOM 719 O O . GLN A 1 94 ? -19.766 -1.392 10.633 1 97 94 GLN A O 1
ATOM 724 N N . ALA A 1 95 ? -21.641 -1.569 11.773 1 97.81 95 ALA A N 1
ATOM 725 C CA . ALA A 1 95 ? -21.469 -3.004 11.992 1 97.81 95 ALA A CA 1
ATOM 726 C C . ALA A 1 95 ? -21.422 -3.762 10.672 1 97.81 95 ALA A C 1
ATOM 728 O O . ALA A 1 95 ? -20.609 -4.668 10.5 1 97.81 95 ALA A O 1
ATOM 729 N N . LYS A 1 96 ? -22.266 -3.385 9.75 1 98 96 LYS A N 1
ATOM 730 C CA . LYS A 1 96 ? -22.266 -4.012 8.43 1 98 96 LYS A CA 1
ATOM 731 C C . LYS A 1 96 ? -20.922 -3.812 7.73 1 98 96 LYS A C 1
ATOM 733 O O . LYS A 1 96 ? -20.375 -4.754 7.152 1 98 96 LYS A O 1
ATOM 738 N N . VAL A 1 97 ? -20.422 -2.646 7.77 1 98 97 VAL A N 1
ATOM 739 C CA . VAL A 1 97 ? -19.156 -2.336 7.102 1 98 97 VAL A CA 1
ATOM 740 C C . VAL A 1 97 ? -18.016 -3.09 7.781 1 98 97 VAL A C 1
ATOM 742 O O . VAL A 1 97 ? -17.141 -3.639 7.105 1 98 97 VAL A O 1
ATOM 745 N N . TYR A 1 98 ? -18.031 -3.146 9.117 1 96.81 98 TYR A N 1
ATOM 746 C CA . TYR A 1 98 ? -17.016 -3.92 9.828 1 96.81 98 TYR A CA 1
ATOM 747 C C . TYR A 1 98 ? -17.062 -5.383 9.414 1 96.81 98 TYR A C 1
ATOM 749 O O . TYR A 1 98 ? -16.016 -6.016 9.234 1 96.81 98 TYR A O 1
ATOM 757 N N . ASN A 1 99 ? -18.219 -5.887 9.289 1 97.5 99 ASN A N 1
ATOM 758 C CA . ASN A 1 99 ? -18.375 -7.25 8.789 1 97.5 99 ASN A CA 1
ATOM 759 C C . ASN A 1 99 ? -17.766 -7.414 7.402 1 97.5 99 ASN A C 1
ATOM 761 O O . ASN A 1 99 ? -17.078 -8.398 7.137 1 97.5 99 ASN A O 1
ATOM 765 N N . ASN A 1 100 ? -18 -6.434 6.531 1 97.19 100 ASN A N 1
ATOM 766 C CA . ASN A 1 100 ? -17.453 -6.477 5.176 1 97.19 100 ASN A CA 1
ATOM 767 C C . ASN A 1 100 ? -15.93 -6.41 5.184 1 97.19 100 ASN A C 1
ATOM 769 O O . ASN A 1 100 ? -15.273 -7.168 4.469 1 97.19 100 ASN A O 1
ATOM 773 N N . ILE A 1 101 ? -15.414 -5.566 6.008 1 94.75 101 ILE A N 1
ATOM 774 C CA . ILE A 1 101 ? -13.969 -5.418 6.086 1 94.75 101 ILE A CA 1
ATOM 775 C C . ILE A 1 101 ? -13.352 -6.688 6.66 1 94.75 101 ILE A C 1
ATOM 777 O O . ILE A 1 101 ? -12.312 -7.148 6.18 1 94.75 101 ILE A O 1
ATOM 781 N N . GLY A 1 102 ? -13.992 -7.207 7.676 1 94.69 102 GLY A N 1
ATOM 782 C CA . GLY A 1 102 ? -13.531 -8.477 8.211 1 94.69 102 GLY A CA 1
ATOM 783 C C . GLY A 1 102 ? -13.469 -9.578 7.164 1 94.69 102 GLY A C 1
ATOM 784 O O . GLY A 1 102 ? -12.484 -10.312 7.094 1 94.69 102 GLY A O 1
ATOM 785 N N . ASN A 1 103 ? -14.43 -9.672 6.344 1 94.38 103 ASN A N 1
ATOM 786 C CA . ASN A 1 103 ? -14.469 -10.656 5.27 1 94.38 103 ASN A CA 1
ATOM 787 C C . ASN A 1 103 ? -13.375 -10.406 4.238 1 94.38 103 ASN A C 1
ATOM 789 O O . ASN A 1 103 ? -12.82 -11.352 3.674 1 94.38 103 ASN A O 1
ATOM 793 N N . LEU A 1 104 ? -13.125 -9.234 3.959 1 91.12 104 LEU A N 1
ATOM 794 C CA . LEU A 1 104 ? -12.094 -8.867 2.996 1 91.12 104 LEU A CA 1
ATOM 795 C C . LEU A 1 104 ? -10.727 -9.375 3.443 1 91.12 104 LEU A C 1
ATOM 797 O O . LEU A 1 104 ? -9.922 -9.812 2.619 1 91.12 104 LEU A O 1
ATOM 801 N N . TYR A 1 105 ? -10.469 -9.391 4.754 1 90.12 105 TYR A N 1
ATOM 802 C CA . TYR A 1 105 ? -9.18 -9.781 5.316 1 90.12 105 TYR A CA 1
ATOM 803 C C . TYR A 1 105 ? -9.094 -11.297 5.465 1 90.12 105 TYR A C 1
ATOM 805 O O . TYR A 1 105 ? -8.023 -11.844 5.742 1 90.12 105 TYR A O 1
ATOM 813 N N . ARG A 1 106 ? -10.148 -11.969 5.258 1 90 106 ARG A N 1
ATOM 814 C CA . ARG A 1 106 ? -10.312 -13.383 5.578 1 90 106 ARG A CA 1
ATOM 815 C C . ARG A 1 106 ? -9.18 -14.211 4.977 1 90 106 ARG A C 1
ATOM 817 O O . ARG A 1 106 ? -8.688 -15.148 5.609 1 90 106 ARG A O 1
ATOM 824 N N . ASP A 1 107 ? -8.781 -13.867 3.762 1 86.25 107 ASP A N 1
ATOM 825 C CA . ASP A 1 107 ? -7.812 -14.711 3.057 1 86.25 107 ASP A CA 1
ATOM 826 C C . ASP A 1 107 ? -6.398 -14.148 3.195 1 86.25 107 ASP A C 1
ATOM 828 O O . ASP A 1 107 ? -5.434 -14.773 2.754 1 86.25 107 ASP A O 1
ATOM 832 N N . ASN A 1 108 ? -6.32 -13.055 3.906 1 82.44 108 ASN A N 1
ATOM 833 C CA . ASN A 1 108 ? -5.031 -12.375 3.865 1 82.44 108 ASN A CA 1
ATOM 834 C C . ASN A 1 108 ? -4.473 -12.141 5.266 1 82.44 108 ASN A C 1
ATOM 836 O O . ASN A 1 108 ? -3.256 -12.133 5.461 1 82.44 108 ASN A O 1
ATOM 840 N N . ASP A 1 109 ? -5.301 -11.922 6.199 1 86.38 109 ASP A N 1
ATOM 841 C CA . ASP A 1 109 ? -4.914 -11.617 7.574 1 86.38 109 ASP A CA 1
ATOM 842 C C . ASP A 1 109 ? -5.992 -12.062 8.555 1 86.38 109 ASP A C 1
ATOM 844 O O . ASP A 1 109 ? -6.938 -11.32 8.836 1 86.38 109 ASP A O 1
ATOM 848 N N . TYR A 1 110 ? -5.789 -13.18 9.18 1 91.94 110 TYR A N 1
ATOM 849 C CA . TYR A 1 110 ? -6.809 -13.797 10.023 1 91.94 110 TYR A CA 1
ATOM 850 C C . TYR A 1 110 ? -7.066 -12.953 11.266 1 91.94 110 TYR A C 1
ATOM 852 O O . TYR A 1 110 ? -8.211 -12.812 11.703 1 91.94 110 TYR A O 1
ATOM 860 N N . ASP A 1 111 ? -6.02 -12.438 11.812 1 89.44 111 ASP A N 1
ATOM 861 C CA . ASP A 1 111 ? -6.156 -11.656 13.039 1 89.44 111 ASP A CA 1
ATOM 862 C C . ASP A 1 111 ? -6.98 -10.391 12.805 1 89.44 111 ASP A C 1
ATOM 864 O O . ASP A 1 111 ? -7.879 -10.07 13.586 1 89.44 111 ASP A O 1
ATOM 868 N N . LYS A 1 112 ? -6.684 -9.703 11.711 1 90.5 112 LYS A N 1
ATOM 869 C CA . LYS A 1 112 ? -7.461 -8.516 11.391 1 90.5 112 LYS A CA 1
ATOM 870 C C . LYS A 1 112 ? -8.906 -8.875 11.062 1 90.5 112 LYS A C 1
ATOM 872 O O . LYS A 1 112 ? -9.836 -8.148 11.43 1 90.5 112 LYS A O 1
ATOM 877 N N . ALA A 1 113 ? -9.062 -9.93 10.352 1 95.25 113 ALA A N 1
ATOM 878 C CA . ALA A 1 113 ? -10.414 -10.391 10.047 1 95.25 113 ALA A CA 1
ATOM 879 C C . ALA A 1 113 ? -11.219 -10.609 11.32 1 95.25 113 ALA A C 1
ATOM 881 O O . ALA A 1 113 ? -12.336 -10.094 11.453 1 95.25 113 ALA A O 1
ATOM 882 N N . LEU A 1 114 ? -10.617 -11.32 12.297 1 95.62 114 LEU A N 1
ATOM 883 C CA . LEU A 1 114 ? -11.297 -11.625 13.555 1 95.62 114 LEU A CA 1
ATOM 884 C C . LEU A 1 114 ? -11.57 -10.352 14.344 1 95.62 114 LEU A C 1
ATOM 886 O O . LEU A 1 114 ? -12.625 -10.219 14.969 1 95.62 114 LEU A O 1
ATOM 890 N N . GLU A 1 115 ? -10.664 -9.445 14.328 1 94.69 115 GLU A N 1
ATOM 891 C CA . GLU A 1 115 ? -10.828 -8.172 15.023 1 94.69 115 GLU A CA 1
ATOM 892 C C . GLU A 1 115 ? -12.047 -7.418 14.508 1 94.69 115 GLU A C 1
ATOM 894 O O . GLU A 1 115 ? -12.906 -7.004 15.289 1 94.69 115 GLU A O 1
ATOM 899 N N . TYR A 1 116 ? -12.141 -7.285 13.211 1 95.62 116 TYR A N 1
ATOM 900 C CA . TYR A 1 116 ? -13.234 -6.535 12.617 1 95.62 116 TYR A CA 1
ATOM 901 C C . TYR A 1 116 ? -14.562 -7.266 12.797 1 95.62 116 TYR A C 1
ATOM 903 O O . TYR A 1 116 ? -15.586 -6.648 13.086 1 95.62 116 TYR A O 1
ATOM 911 N N . LEU A 1 117 ? -14.555 -8.523 12.625 1 97.88 117 LEU A N 1
ATOM 912 C CA . LEU A 1 117 ? -15.781 -9.297 12.773 1 97.88 117 LEU A CA 1
ATOM 913 C C . LEU A 1 117 ? -16.281 -9.258 14.219 1 97.88 117 LEU A C 1
ATOM 915 O O . LEU A 1 117 ? -17.484 -9.188 14.469 1 97.88 117 LEU A O 1
ATOM 919 N N . THR A 1 118 ? -15.344 -9.305 15.156 1 97.69 118 THR A N 1
ATOM 920 C CA . THR A 1 118 ? -15.711 -9.219 16.562 1 97.69 118 THR A CA 1
ATOM 921 C C . THR A 1 118 ? -16.297 -7.848 16.891 1 97.69 118 THR A C 1
ATOM 923 O O . THR A 1 118 ? -17.281 -7.746 17.625 1 97.69 118 THR A O 1
ATOM 926 N N . LYS A 1 119 ? -15.695 -6.84 16.328 1 96.88 119 LYS A N 1
ATOM 927 C CA . LYS A 1 119 ? -16.25 -5.5 16.484 1 96.88 119 LYS A CA 1
ATOM 928 C C . LYS A 1 119 ? -17.672 -5.422 15.93 1 96.88 119 LYS A C 1
ATOM 930 O O . LYS A 1 119 ? -18.562 -4.852 16.562 1 96.88 119 LYS A O 1
ATOM 935 N N . ALA A 1 120 ? -17.859 -5.934 14.75 1 98.19 120 ALA A N 1
ATOM 936 C CA . ALA A 1 120 ? -19.172 -5.977 14.125 1 98.19 120 ALA A CA 1
ATOM 937 C C . ALA A 1 120 ? -20.172 -6.746 14.992 1 98.19 120 ALA A C 1
ATOM 939 O O . ALA A 1 120 ? -21.297 -6.305 15.195 1 98.19 120 ALA A O 1
ATOM 940 N N . LEU A 1 121 ? -19.766 -7.848 15.578 1 98.06 121 LEU A N 1
ATOM 941 C CA . LEU A 1 121 ? -20.625 -8.703 16.406 1 98.06 121 LEU A CA 1
ATOM 942 C C . LEU A 1 121 ? -21.078 -7.973 17.656 1 98.06 121 LEU A C 1
ATOM 944 O O . LEU A 1 121 ? -22.234 -8.07 18.047 1 98.06 121 LEU A O 1
ATOM 948 N N . ASN A 1 122 ? -20.125 -7.285 18.297 1 97.75 122 ASN A N 1
ATOM 949 C CA . ASN A 1 122 ? -20.453 -6.531 19.5 1 97.75 122 ASN A CA 1
ATOM 950 C C . ASN A 1 122 ? -21.547 -5.5 19.234 1 97.75 122 ASN A C 1
ATOM 952 O O . ASN A 1 122 ? -22.516 -5.414 20 1 97.75 122 ASN A O 1
ATOM 956 N N . ILE A 1 123 ? -21.438 -4.809 18.125 1 98 123 ILE A N 1
ATOM 957 C CA . ILE A 1 123 ? -22.422 -3.787 17.797 1 98 123 ILE A CA 1
ATOM 958 C C . ILE A 1 123 ? -23.734 -4.449 17.422 1 98 123 ILE A C 1
ATOM 960 O O . ILE A 1 123 ? -24.797 -4.043 17.891 1 98 123 ILE A O 1
ATOM 964 N N . ALA A 1 124 ? -23.672 -5.453 16.609 1 98.31 124 ALA A N 1
ATOM 965 C CA . ALA A 1 124 ? -24.875 -6.152 16.156 1 98.31 124 ALA A CA 1
ATOM 966 C C . ALA A 1 124 ? -25.625 -6.758 17.328 1 98.31 124 ALA A C 1
ATOM 968 O O . ALA A 1 124 ? -26.859 -6.77 17.344 1 98.31 124 ALA A O 1
ATOM 969 N N . SER A 1 125 ? -24.891 -7.266 18.281 1 98.06 125 SER A N 1
ATOM 970 C CA . SER A 1 125 ? -25.5 -7.836 19.484 1 98.06 125 SER A CA 1
ATOM 971 C C . SER A 1 125 ? -26.203 -6.77 20.297 1 98.06 125 SER A C 1
ATOM 973 O O . SER A 1 125 ? -27.312 -7.004 20.812 1 98.06 125 SER A O 1
ATOM 975 N N . GLN A 1 126 ? -25.625 -5.648 20.391 1 97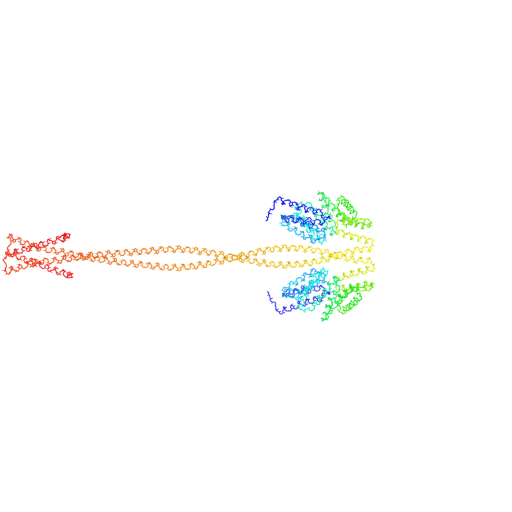.31 126 GLN A N 1
ATOM 976 C CA . GLN A 1 126 ? -26.234 -4.531 21.094 1 97.31 126 GLN A CA 1
ATOM 977 C C . GLN A 1 126 ? -27.531 -4.102 20.422 1 97.31 126 GLN A C 1
ATOM 979 O O . GLN A 1 126 ? -28.484 -3.703 21.094 1 97.31 126 GLN A O 1
ATOM 984 N N . LEU A 1 127 ? -27.547 -4.309 19.156 1 97.5 127 LEU A N 1
ATOM 985 C CA . LEU A 1 127 ? -28.719 -3.881 18.375 1 97.5 127 LEU A CA 1
ATOM 986 C C . LEU A 1 127 ? -29.703 -5.023 18.219 1 97.5 127 LEU A C 1
ATOM 988 O O . LEU A 1 127 ? -30.781 -4.84 17.656 1 97.5 127 LEU A O 1
ATOM 992 N N . SER A 1 128 ? -29.344 -6.215 18.641 1 97.25 128 SER A N 1
ATOM 993 C CA . SER A 1 128 ? -30.156 -7.426 18.5 1 97.25 128 SER A CA 1
ATOM 994 C C . SER A 1 128 ? -30.531 -7.676 17.047 1 97.25 128 SER A C 1
ATOM 996 O O . SER A 1 128 ? -31.688 -8.008 16.75 1 97.25 128 SER A O 1
ATOM 998 N N . ASP A 1 129 ? -29.656 -7.363 16.141 1 97.38 129 ASP A N 1
ATOM 999 C CA . ASP A 1 129 ? -29.828 -7.645 14.719 1 97.38 129 ASP A CA 1
ATOM 1000 C C . ASP A 1 129 ? -29.484 -9.102 14.406 1 97.38 129 ASP A C 1
ATOM 1002 O O . ASP A 1 129 ? -28.359 -9.414 14.039 1 97.38 129 ASP A O 1
ATOM 1006 N N . GLU A 1 130 ? -30.422 -10 14.414 1 97.44 130 GLU A N 1
ATOM 1007 C CA . GLU A 1 130 ? -30.203 -11.438 14.32 1 97.44 130 GLU A CA 1
ATOM 1008 C C . GLU A 1 130 ? -29.641 -11.828 12.953 1 97.44 130 GLU A C 1
ATOM 1010 O O . GLU A 1 130 ? -28.844 -12.758 12.844 1 97.44 130 GLU A O 1
ATOM 1015 N N . GLU A 1 131 ? -30.125 -11.203 11.93 1 96.88 131 GLU A N 1
ATOM 1016 C CA . GLU A 1 131 ? -29.641 -11.508 10.586 1 96.88 131 GLU A CA 1
ATOM 1017 C C . GLU A 1 131 ? -28.141 -11.188 10.453 1 96.88 131 GLU A C 1
ATOM 1019 O O . GLU A 1 131 ? -27.375 -12 9.93 1 96.88 131 GLU A O 1
ATOM 1024 N N . LEU A 1 132 ? -27.781 -10.023 10.945 1 97.31 132 LEU A N 1
ATOM 1025 C CA . LEU A 1 132 ? -26.375 -9.633 10.891 1 97.31 132 LEU A CA 1
ATOM 1026 C C . LEU A 1 132 ? -25.516 -10.516 11.789 1 97.31 132 LEU A C 1
ATOM 1028 O O . LEU A 1 132 ? -24.406 -10.898 11.414 1 97.31 132 LEU A O 1
ATOM 1032 N N . ILE A 1 133 ? -26.047 -10.859 12.953 1 98.25 133 ILE A N 1
ATOM 1033 C CA . ILE A 1 133 ? -25.344 -11.75 13.859 1 98.25 133 ILE A CA 1
ATOM 1034 C C . ILE A 1 133 ? -25.094 -13.094 13.18 1 98.25 133 ILE A C 1
ATOM 1036 O O . ILE A 1 133 ? -23.969 -13.609 13.211 1 98.25 133 ILE A O 1
ATOM 1040 N N . ALA A 1 134 ? -26.094 -13.617 12.523 1 98.25 134 ALA A N 1
ATOM 1041 C CA . ALA A 1 134 ? -25.984 -14.891 11.82 1 98.25 134 ALA A CA 1
ATOM 1042 C C . ALA A 1 134 ? -24.922 -14.82 10.734 1 98.25 134 ALA A C 1
ATOM 1044 O O . ALA A 1 134 ? -24.109 -15.734 10.586 1 98.25 134 ALA A O 1
ATOM 1045 N N . SER A 1 135 ? -24.906 -13.711 9.992 1 97.88 135 SER A N 1
ATOM 1046 C CA . SER A 1 135 ? -23.922 -13.508 8.938 1 97.88 135 SER A CA 1
ATOM 1047 C C . SER A 1 135 ? -22.516 -13.422 9.5 1 97.88 135 SER A C 1
ATOM 1049 O O . SER A 1 135 ? -21.578 -13.953 8.914 1 97.88 135 SER A O 1
ATOM 1051 N N . ILE A 1 136 ? -22.375 -12.789 10.609 1 98.19 136 ILE A N 1
ATOM 1052 C CA . ILE A 1 136 ? -21.062 -12.633 11.234 1 98.19 136 ILE A CA 1
ATOM 1053 C C . ILE A 1 136 ? -20.562 -13.984 11.734 1 98.19 136 ILE A C 1
ATOM 1055 O O . ILE A 1 136 ? -19.391 -14.312 11.578 1 98.19 136 ILE A O 1
ATOM 1059 N N . TYR A 1 137 ? -21.469 -14.789 12.273 1 98.31 137 TYR A N 1
ATOM 1060 C CA . TYR A 1 137 ? -21.094 -16.141 12.68 1 98.31 137 TYR A CA 1
ATOM 1061 C C . TYR A 1 137 ? -20.578 -16.938 11.492 1 98.31 137 TYR A C 1
ATOM 1063 O O . TYR A 1 137 ? -19.578 -17.656 11.602 1 98.31 137 TYR A O 1
ATOM 1071 N N . LEU A 1 138 ? -21.25 -16.828 10.43 1 98 138 LEU A N 1
ATOM 1072 C CA . LEU A 1 138 ? -20.828 -17.5 9.219 1 98 138 LEU A CA 1
ATOM 1073 C C . LEU A 1 138 ? -19.422 -17.078 8.82 1 98 138 LEU A C 1
ATOM 1075 O O . LEU A 1 138 ? -18.562 -17.922 8.531 1 98 138 LEU A O 1
ATOM 1079 N N . ASN A 1 139 ? -19.172 -15.781 8.836 1 97.56 139 ASN A N 1
ATOM 1080 C CA . ASN A 1 139 ? -17.875 -15.25 8.438 1 97.56 139 ASN A CA 1
ATOM 1081 C C . ASN A 1 139 ? -16.781 -15.625 9.438 1 97.56 139 ASN A C 1
ATOM 1083 O O . ASN A 1 139 ? -15.641 -15.867 9.047 1 97.56 139 ASN A O 1
ATOM 1087 N N . LEU A 1 140 ? -17.156 -15.672 10.734 1 97.56 140 LEU A N 1
ATOM 1088 C CA . LEU A 1 140 ? -16.203 -16.156 11.727 1 97.56 140 LEU A CA 1
ATOM 1089 C C . LEU A 1 140 ? -15.828 -17.609 11.445 1 97.56 140 LEU A C 1
ATOM 1091 O O . LEU A 1 140 ? -14.648 -17.969 11.5 1 97.56 140 LEU A O 1
ATOM 1095 N N . GLY A 1 141 ? -16.828 -18.406 11.109 1 98 141 GLY A N 1
ATOM 1096 C CA . GLY A 1 141 ? -16.547 -19.766 10.703 1 98 141 GLY A CA 1
ATOM 1097 C C . GLY A 1 141 ? -15.586 -19.859 9.531 1 98 141 GLY A C 1
ATOM 1098 O O . GLY A 1 141 ? -14.664 -20.688 9.539 1 98 141 GLY A O 1
ATOM 1099 N N . ASN A 1 142 ? -15.805 -19.016 8.562 1 97.12 142 ASN A N 1
ATOM 1100 C CA . ASN A 1 142 ? -14.938 -18.984 7.383 1 97.12 142 ASN A CA 1
ATOM 1101 C C . ASN A 1 142 ? -13.5 -18.656 7.754 1 97.12 142 ASN A C 1
ATOM 1103 O O . ASN A 1 142 ? -12.562 -19.234 7.191 1 97.12 142 ASN A O 1
ATOM 1107 N N . VAL A 1 143 ? -13.281 -17.734 8.656 1 95.94 143 VAL A N 1
ATOM 1108 C CA . VAL A 1 143 ? -11.938 -17.375 9.086 1 95.94 143 VAL A CA 1
ATOM 1109 C C . VAL A 1 143 ? -11.273 -18.562 9.781 1 95.94 143 VAL A C 1
ATOM 1111 O O . VAL A 1 143 ? -10.125 -18.906 9.492 1 95.94 143 VAL A O 1
ATOM 1114 N N . TYR A 1 144 ? -12 -19.234 10.633 1 96.19 144 TYR A N 1
ATOM 1115 C CA . TYR A 1 144 ? -11.453 -20.391 11.344 1 96.19 144 TYR A CA 1
ATOM 1116 C C . TYR A 1 144 ? -11.164 -21.531 10.383 1 96.19 144 TYR A C 1
ATOM 1118 O O . TYR A 1 144 ? -10.203 -22.281 10.578 1 96.19 144 TYR A O 1
ATOM 1126 N N . THR A 1 145 ? -11.977 -21.656 9.359 1 96.31 145 THR A N 1
ATOM 1127 C CA . THR A 1 145 ? -11.688 -22.641 8.32 1 96.31 145 THR A CA 1
ATOM 1128 C C . THR A 1 145 ? -10.359 -22.328 7.645 1 96.31 145 THR A C 1
ATOM 1130 O O . THR A 1 145 ? -9.555 -23.234 7.402 1 96.31 145 THR A O 1
ATOM 1133 N N . ARG A 1 146 ? -10.133 -21.125 7.395 1 92.81 146 ARG A N 1
ATOM 1134 C CA . ARG A 1 146 ? -8.875 -20.734 6.762 1 92.81 146 ARG A CA 1
ATOM 1135 C C . ARG A 1 146 ? -7.691 -20.984 7.691 1 92.81 146 ARG A C 1
ATOM 1137 O O . ARG A 1 146 ? -6.594 -21.297 7.23 1 92.81 146 ARG A O 1
ATOM 1144 N N . GLN A 1 147 ? -7.992 -20.969 8.984 1 93.38 147 GLN A N 1
ATOM 1145 C CA . GLN A 1 147 ? -6.973 -21.266 9.984 1 93.38 147 GLN A CA 1
ATOM 1146 C C . GLN A 1 147 ? -6.816 -22.766 10.195 1 93.38 147 GLN A C 1
ATOM 1148 O O . GLN A 1 147 ? -6.051 -23.203 11.055 1 93.38 147 GLN A O 1
ATOM 1153 N N . LYS A 1 148 ? -7.609 -23.5 9.555 1 94.81 148 LYS A N 1
ATOM 1154 C CA . LYS A 1 148 ? -7.645 -24.953 9.641 1 94.81 148 LYS A CA 1
ATOM 1155 C C . LYS A 1 148 ? -8.141 -25.406 11.016 1 94.81 148 LYS A C 1
ATOM 1157 O O . LYS A 1 148 ? -7.77 -26.484 11.484 1 94.81 148 LYS A O 1
ATOM 1162 N N . ASP A 1 149 ? -8.727 -24.516 11.703 1 95.81 149 ASP A N 1
ATOM 1163 C CA . ASP A 1 149 ? -9.445 -24.859 12.922 1 95.81 149 ASP A CA 1
ATOM 1164 C C . ASP A 1 149 ? -10.898 -25.234 12.625 1 95.81 149 ASP A C 1
ATOM 1166 O O . ASP A 1 149 ? -11.82 -24.484 12.93 1 95.81 149 ASP A O 1
ATOM 1170 N N . TYR A 1 150 ? -11.078 -26.438 12.148 1 97.44 150 TYR A N 1
ATOM 1171 C CA . TYR A 1 150 ? -12.344 -26.844 11.531 1 97.44 150 TYR A CA 1
ATOM 1172 C C . TYR A 1 150 ? -13.406 -27.094 12.594 1 97.44 150 TYR A C 1
ATOM 1174 O O . TYR A 1 150 ? -14.594 -26.844 12.359 1 97.44 150 TYR A O 1
ATOM 1182 N N . TYR A 1 151 ? -13.062 -27.562 13.688 1 96.19 151 TYR A N 1
ATOM 1183 C CA . TYR A 1 151 ? -14.055 -27.812 14.734 1 96.19 151 TYR A CA 1
ATOM 1184 C C . TYR A 1 151 ? -14.641 -26.5 15.242 1 96.19 151 TYR A C 1
ATOM 1186 O O . TYR A 1 151 ? -15.859 -26.391 15.438 1 96.19 151 TYR A O 1
ATOM 1194 N N . ARG A 1 152 ? -13.828 -25.625 15.555 1 96.88 152 ARG A N 1
ATOM 1195 C CA . ARG A 1 152 ? -14.336 -24.312 15.938 1 96.88 152 ARG A CA 1
ATOM 1196 C C . ARG A 1 152 ? -15.18 -23.703 14.82 1 96.88 152 ARG A C 1
ATOM 1198 O O . ARG A 1 152 ? -16.188 -23.047 15.078 1 96.88 152 ARG A O 1
ATOM 1205 N N . ALA A 1 153 ? -14.703 -23.766 13.516 1 98.44 153 ALA A N 1
ATOM 1206 C CA . ALA A 1 153 ? -15.484 -23.297 12.367 1 98.44 153 ALA A CA 1
ATOM 1207 C C . ALA A 1 153 ? -16.891 -23.906 12.383 1 98.44 153 ALA A C 1
ATOM 1209 O O . ALA A 1 153 ? -17.875 -23.188 12.211 1 98.44 153 ALA A O 1
ATOM 1210 N N . LEU A 1 154 ? -16.938 -25.203 12.648 1 98.12 154 LEU A N 1
ATOM 1211 C CA . LEU A 1 154 ? -18.203 -25.906 12.656 1 98.12 154 LEU A CA 1
ATOM 1212 C C . LEU A 1 154 ? -19.125 -25.359 13.742 1 98.12 154 LEU A C 1
ATOM 1214 O O . LEU A 1 154 ? -20.344 -25.281 13.547 1 98.12 154 LEU A O 1
ATOM 1218 N N . LEU A 1 155 ? -18.562 -24.984 14.859 1 98 155 LEU A N 1
ATOM 1219 C CA . LEU A 1 155 ? -19.359 -24.375 15.922 1 98 155 LEU A CA 1
ATOM 1220 C C . LEU A 1 155 ? -20.031 -23.094 15.445 1 98 155 LEU A C 1
ATOM 1222 O O . LEU A 1 155 ? -21.219 -22.906 15.664 1 98 155 LEU A O 1
ATOM 1226 N N . PHE A 1 156 ? -19.312 -22.312 14.82 1 98.5 156 PHE A N 1
ATOM 1227 C CA . PHE A 1 156 ? -19.844 -21.047 14.352 1 98.5 156 PHE A CA 1
ATOM 1228 C C . PHE A 1 156 ? -20.828 -21.25 13.203 1 98.5 156 PHE A C 1
ATOM 1230 O O . PHE A 1 156 ? -21.844 -20.578 13.117 1 98.5 156 PHE A O 1
ATOM 1237 N N . TYR A 1 157 ? -20.531 -22.156 12.305 1 98.31 157 TYR A N 1
ATOM 1238 C CA . TYR A 1 157 ? -21.469 -22.469 11.234 1 98.31 157 TYR A CA 1
ATOM 1239 C C . TYR A 1 157 ? -22.812 -22.938 11.797 1 98.31 157 TYR A C 1
ATOM 1241 O O . TYR A 1 157 ? -23.875 -22.578 11.289 1 98.31 157 TYR A O 1
ATOM 1249 N N . ASN A 1 158 ? -22.703 -23.75 12.805 1 97.94 158 ASN A N 1
ATOM 1250 C CA . ASN A 1 158 ? -23.922 -24.25 13.43 1 97.94 158 ASN A CA 1
ATOM 1251 C C . ASN A 1 158 ? -24.734 -23.109 14.062 1 97.94 158 ASN A C 1
ATOM 1253 O O . ASN A 1 158 ? -25.953 -23.078 13.945 1 97.94 158 ASN A O 1
ATOM 1257 N N . LYS A 1 159 ? -24.062 -22.203 14.758 1 98.19 159 LYS A N 1
ATOM 1258 C CA . LYS A 1 159 ? -24.734 -21.031 15.312 1 98.19 159 LYS A CA 1
ATOM 1259 C C . LYS A 1 159 ? -25.406 -20.219 14.219 1 98.19 159 LYS A C 1
ATOM 1261 O O . LYS A 1 159 ? -26.547 -19.781 14.367 1 98.19 159 LYS A O 1
ATOM 1266 N N . SER A 1 160 ? -24.703 -20.031 13.18 1 98.5 160 SER A N 1
ATOM 1267 C CA . SER A 1 160 ? -25.234 -19.281 12.047 1 98.5 160 SER A CA 1
ATOM 1268 C C . SER A 1 160 ? -26.438 -19.969 11.43 1 98.5 160 SER A C 1
ATOM 1270 O O . SER A 1 160 ? -27.484 -19.344 11.219 1 98.5 160 SER A O 1
ATOM 1272 N N . ASN A 1 161 ? -26.297 -21.266 11.219 1 97.75 161 ASN A N 1
ATOM 1273 C CA . ASN A 1 161 ? -27.359 -22.047 10.602 1 97.75 161 ASN A CA 1
ATOM 1274 C C . ASN A 1 161 ? -28.641 -22.031 11.453 1 97.75 161 ASN A C 1
ATOM 1276 O O . ASN A 1 161 ? -29.75 -21.969 10.922 1 97.75 161 ASN A O 1
ATOM 1280 N N . THR A 1 162 ? -28.484 -22.125 12.727 1 98.06 162 THR A N 1
ATOM 1281 C CA . THR A 1 162 ? -29.625 -22.078 13.641 1 98.06 162 THR A CA 1
ATOM 1282 C C . THR A 1 162 ? -30.375 -20.75 13.492 1 98.06 162 THR A C 1
ATOM 1284 O O . THR A 1 162 ? -31.609 -20.75 13.391 1 98.06 162 THR A O 1
ATOM 1287 N N . LEU A 1 163 ? -29.641 -19.703 13.438 1 98 163 LEU A N 1
ATOM 1288 C CA . LEU A 1 163 ? -30.25 -18.391 13.32 1 98 163 LEU A CA 1
ATOM 1289 C C . LEU A 1 163 ? -30.891 -18.219 11.953 1 98 163 LEU A C 1
ATOM 1291 O O . LEU A 1 163 ? -32 -17.719 11.844 1 98 163 LEU A O 1
ATOM 1295 N N . PHE A 1 164 ? -30.281 -18.656 10.906 1 97.62 164 PHE A N 1
ATOM 1296 C CA . PHE A 1 164 ? -30.828 -18.5 9.562 1 97.62 164 PHE A CA 1
ATOM 1297 C C . PHE A 1 164 ? -32.062 -19.391 9.375 1 97.62 164 PHE A C 1
ATOM 1299 O O . PHE A 1 164 ? -32.969 -19.031 8.648 1 97.62 164 PHE A O 1
ATOM 1306 N N . THR A 1 165 ? -32.031 -20.531 10.008 1 97 165 THR A N 1
ATOM 1307 C CA . THR A 1 165 ? -33.219 -21.391 10 1 97 165 THR A CA 1
ATOM 1308 C C . THR A 1 165 ? -34.406 -20.688 10.672 1 97 165 THR A C 1
ATOM 1310 O O . THR A 1 165 ? -35.5 -20.688 10.133 1 97 165 THR A O 1
ATOM 1313 N N . LYS A 1 166 ? -34.094 -20.109 11.805 1 97 166 LYS A N 1
ATOM 1314 C CA . LYS A 1 166 ? -35.125 -19.344 12.516 1 97 166 LYS A CA 1
ATOM 1315 C C . LYS A 1 166 ? -35.656 -18.203 11.648 1 97 166 LYS A C 1
ATOM 1317 O O . LYS A 1 166 ? -36.844 -17.906 11.672 1 97 166 LYS A O 1
ATOM 1322 N N . LEU A 1 167 ? -34.781 -17.625 10.875 1 96.94 167 LEU A N 1
ATOM 1323 C CA . LEU A 1 167 ? -35.156 -16.469 10.062 1 96.94 167 LEU A CA 1
ATOM 1324 C C . LEU A 1 167 ? -35.719 -16.891 8.711 1 96.94 167 LEU A C 1
ATOM 1326 O O . LEU A 1 167 ? -36.094 -16.047 7.902 1 96.94 167 LEU A O 1
ATOM 1330 N N . ASN A 1 168 ? -35.75 -18.203 8.398 1 95.38 168 ASN A N 1
ATOM 1331 C CA . ASN A 1 168 ? -36.219 -18.781 7.141 1 95.38 168 ASN A CA 1
ATOM 1332 C C . ASN A 1 168 ? -35.469 -18.219 5.941 1 95.38 168 ASN A C 1
ATOM 1334 O O . ASN A 1 168 ? -36.094 -17.875 4.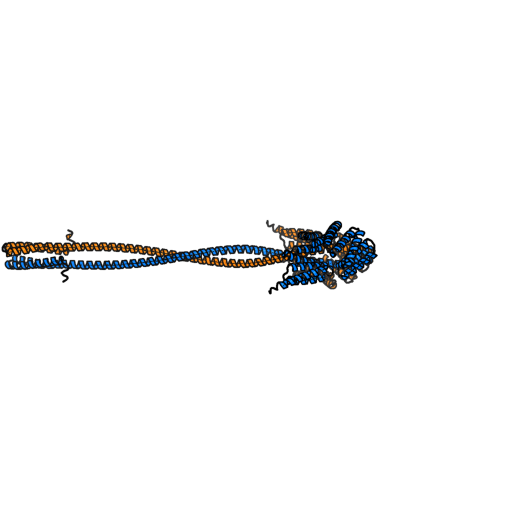93 1 95.38 168 ASN A O 1
ATOM 1338 N N . ASN A 1 169 ? -34.219 -17.984 6.109 1 95.06 169 ASN A N 1
ATOM 1339 C CA . ASN A 1 169 ? -33.344 -17.516 5.031 1 95.06 169 ASN A CA 1
ATOM 1340 C C . ASN A 1 169 ? -32.719 -18.703 4.277 1 95.06 169 ASN A C 1
ATOM 1342 O O . ASN A 1 169 ? -31.703 -19.234 4.688 1 95.06 169 ASN A O 1
ATOM 1346 N N . THR A 1 170 ? -33.25 -19.062 3.182 1 92.56 170 THR A N 1
ATOM 1347 C CA . THR A 1 170 ? -32.875 -20.266 2.447 1 92.56 170 THR A CA 1
ATOM 1348 C C . THR A 1 170 ? -31.484 -20.125 1.837 1 92.56 170 THR A C 1
ATOM 1350 O O . THR A 1 170 ? -30.703 -21.078 1.838 1 92.56 170 THR A O 1
ATOM 1353 N N . GLU A 1 171 ? -31.219 -18.969 1.342 1 91.38 171 GLU A N 1
ATOM 1354 C CA . GLU A 1 171 ? -29.938 -18.719 0.693 1 91.38 171 GLU A CA 1
ATOM 1355 C C . GLU A 1 171 ? -28.781 -19 1.648 1 91.38 171 GLU A C 1
ATOM 1357 O O . GLU A 1 171 ? -27.844 -19.719 1.307 1 91.38 171 GLU A O 1
ATOM 1362 N N . TYR A 1 172 ? -28.906 -18.484 2.811 1 95.19 172 TYR A N 1
ATOM 1363 C CA . TYR A 1 172 ? -27.797 -18.594 3.75 1 95.19 172 TYR A CA 1
ATOM 1364 C C . TYR A 1 172 ? -27.797 -19.953 4.434 1 95.19 172 TYR A C 1
ATOM 1366 O O . TYR A 1 172 ? -26.75 -20.438 4.848 1 95.19 172 TYR A O 1
ATOM 1374 N N . LYS A 1 173 ? -28.938 -20.594 4.457 1 95.56 173 LYS A N 1
ATOM 1375 C CA . LYS A 1 173 ? -28.953 -21.984 4.93 1 95.56 173 LYS A CA 1
ATOM 1376 C C . LYS A 1 173 ? -28.125 -22.891 4.02 1 95.56 173 LYS A C 1
ATOM 1378 O O . LYS A 1 173 ? -27.375 -23.734 4.5 1 95.56 173 LYS A O 1
ATOM 1383 N N . ILE A 1 174 ? -28.312 -22.656 2.736 1 96.06 174 ILE A N 1
ATOM 1384 C CA . ILE A 1 174 ? -27.531 -23.422 1.763 1 96.06 174 ILE A CA 1
ATOM 1385 C C . ILE A 1 174 ? -26.047 -23.141 1.953 1 96.06 174 ILE A C 1
ATOM 1387 O O . ILE A 1 174 ? -25.234 -24.078 1.938 1 96.06 174 ILE A O 1
ATOM 1391 N N . THR A 1 175 ? -25.688 -21.891 2.166 1 95.62 175 THR A N 1
ATOM 1392 C CA . THR A 1 175 ? -24.297 -21.5 2.371 1 95.62 175 THR A CA 1
ATOM 1393 C C . THR A 1 175 ? -23.719 -22.172 3.613 1 95.62 175 THR A C 1
ATOM 1395 O O . THR A 1 175 ? -22.594 -22.672 3.59 1 95.62 175 THR A O 1
ATOM 1398 N N . CYS A 1 176 ? -24.484 -22.219 4.68 1 97.12 176 CYS A N 1
ATOM 1399 C CA . CYS A 1 176 ? -24.031 -22.859 5.914 1 97.12 176 CYS A CA 1
ATOM 1400 C C . CYS A 1 176 ? -23.766 -24.344 5.691 1 97.12 176 CYS A C 1
ATOM 1402 O O . CYS A 1 176 ? -22.734 -24.859 6.117 1 97.12 176 CYS A O 1
ATOM 1404 N N . MET A 1 177 ? -24.656 -24.969 4.992 1 96.06 177 MET A N 1
ATOM 1405 C CA . MET A 1 177 ? -24.5 -26.391 4.723 1 96.06 177 MET A CA 1
ATOM 1406 C C . MET A 1 177 ? -23.266 -26.656 3.854 1 96.06 177 MET A C 1
ATOM 1408 O O . MET A 1 177 ? -22.516 -27.594 4.098 1 96.06 177 MET A O 1
ATOM 1412 N N . GLN A 1 178 ? -23.172 -25.828 2.883 1 96.88 178 GLN A N 1
ATOM 1413 C CA . GLN A 1 178 ? -21.984 -25.922 2.027 1 96.88 178 GLN A CA 1
ATOM 1414 C C . GLN A 1 178 ? -20.703 -25.781 2.844 1 96.88 178 GLN A C 1
ATOM 1416 O O . GLN A 1 178 ? -19.781 -26.578 2.707 1 96.88 178 GLN A O 1
ATOM 1421 N N . ASP A 1 179 ? -20.641 -24.781 3.658 1 97.38 179 ASP A N 1
ATOM 1422 C CA . ASP A 1 179 ? -19.438 -24.484 4.43 1 97.38 179 ASP A CA 1
ATOM 1423 C C . ASP A 1 179 ? -19.156 -25.594 5.449 1 97.38 179 ASP A C 1
ATOM 1425 O O . ASP A 1 179 ? -18 -25.938 5.688 1 97.38 179 ASP A O 1
ATOM 1429 N N . MET A 1 180 ? -20.219 -26.141 6.023 1 97.44 180 MET A N 1
ATOM 1430 C CA . MET A 1 180 ? -20.047 -27.281 6.906 1 97.44 180 MET A CA 1
ATOM 1431 C C . MET A 1 180 ? -19.5 -28.484 6.137 1 97.44 180 MET A C 1
ATOM 1433 O O . MET A 1 180 ? -18.625 -29.203 6.629 1 97.44 180 MET A O 1
ATOM 1437 N N . GLY A 1 181 ? -20.047 -28.688 4.941 1 97.81 181 GLY A N 1
ATOM 1438 C CA . GLY A 1 181 ? -19.516 -29.75 4.086 1 97.81 181 GLY A CA 1
ATOM 1439 C C . GLY A 1 181 ? -18.031 -29.578 3.789 1 97.81 181 GLY A C 1
ATOM 1440 O O . GLY A 1 181 ? -17.281 -30.562 3.828 1 97.81 181 GLY A O 1
ATOM 1441 N N . VAL A 1 182 ? -17.625 -28.375 3.5 1 97.31 182 VAL A N 1
ATOM 1442 C CA . VAL A 1 182 ? -16.219 -28.078 3.242 1 97.31 182 VAL A CA 1
ATOM 1443 C C . VAL A 1 182 ? -15.391 -28.406 4.48 1 97.31 182 VAL A C 1
ATOM 1445 O O . VAL A 1 182 ? -14.312 -28.984 4.375 1 97.31 182 VAL A O 1
ATOM 1448 N N . ALA A 1 183 ? -15.883 -28.047 5.668 1 97.38 183 ALA A N 1
ATOM 1449 C CA . ALA A 1 183 ? -15.172 -28.312 6.918 1 97.38 183 ALA A CA 1
ATOM 1450 C C . ALA A 1 183 ? -15.008 -29.812 7.137 1 97.38 183 ALA A C 1
ATOM 1452 O O . ALA A 1 183 ? -13.906 -30.281 7.434 1 97.38 183 ALA A O 1
ATOM 1453 N N . TYR A 1 184 ? -15.984 -30.562 6.895 1 97.62 184 TYR A N 1
ATOM 1454 C CA . TYR A 1 184 ? -15.922 -32 7.07 1 97.62 184 TYR A CA 1
ATOM 1455 C C . TYR A 1 184 ? -14.992 -32.656 6.039 1 97.62 184 TYR A C 1
ATOM 1457 O O . TYR A 1 184 ? -14.297 -33.625 6.34 1 97.62 184 TYR A O 1
ATOM 1465 N N . PHE A 1 185 ? -15.07 -32.156 4.859 1 97.44 185 PHE A N 1
ATOM 1466 C CA . PHE A 1 185 ? -14.133 -32.625 3.84 1 97.44 185 PHE A CA 1
ATOM 1467 C C . PHE A 1 185 ? -12.695 -32.469 4.324 1 97.44 185 PHE A C 1
ATOM 1469 O O . PHE A 1 185 ? -11.898 -33.406 4.211 1 97.44 185 PHE A O 1
ATOM 1476 N N . ASN A 1 186 ? -12.414 -31.328 4.918 1 96.81 186 ASN A N 1
ATOM 1477 C CA . ASN A 1 186 ? -11.055 -31.062 5.379 1 96.81 186 ASN A CA 1
ATOM 1478 C C . ASN A 1 186 ? -10.711 -31.875 6.625 1 96.81 186 ASN A C 1
ATOM 1480 O O . ASN A 1 186 ? -9.539 -32.156 6.891 1 96.81 186 ASN A O 1
ATOM 1484 N N . LEU A 1 187 ? -11.688 -32.344 7.32 1 96.44 187 LEU A N 1
ATOM 1485 C CA . LEU A 1 187 ? -11.508 -33.219 8.469 1 96.44 187 LEU A CA 1
ATOM 1486 C C . LEU A 1 187 ? -11.398 -34.688 8.023 1 96.44 187 LEU A C 1
ATOM 1488 O O . LEU A 1 187 ? -11.312 -35.594 8.852 1 96.44 187 LEU A O 1
ATOM 1492 N N . VAL A 1 188 ? -11.43 -34.906 6.746 1 96.56 188 VAL A N 1
ATOM 1493 C CA . VAL A 1 188 ? -11.305 -36.188 6.109 1 96.56 188 VAL A CA 1
ATOM 1494 C C . VAL A 1 188 ? -12.492 -37.062 6.488 1 96.56 188 VAL A C 1
ATOM 1496 O O . VAL A 1 188 ? -12.359 -38.281 6.613 1 96.56 188 VAL A O 1
ATOM 1499 N N . GLN A 1 189 ? -13.492 -36.438 6.879 1 97.25 189 GLN A N 1
ATOM 1500 C CA . GLN A 1 189 ? -14.773 -37.094 7.039 1 97.25 189 GLN A CA 1
ATOM 1501 C C . GLN A 1 189 ? -15.602 -37.031 5.754 1 97.25 189 GLN A C 1
ATOM 1503 O O . GLN A 1 189 ? -16.625 -36.344 5.707 1 97.25 189 GLN A O 1
ATOM 1508 N N . TYR A 1 190 ? -15.281 -37.781 4.77 1 97.69 190 TYR A N 1
ATOM 1509 C CA . TYR A 1 190 ? -15.719 -37.656 3.387 1 97.69 190 TYR A CA 1
ATOM 1510 C C . TYR A 1 190 ? -17.203 -38 3.248 1 97.69 190 TYR A C 1
ATOM 1512 O O . TYR A 1 190 ? -17.922 -37.344 2.475 1 97.69 190 TYR A O 1
ATOM 1520 N N . ASP A 1 191 ? -17.641 -38.938 3.967 1 97.31 191 ASP A N 1
ATOM 1521 C CA . ASP A 1 191 ? -19.031 -39.344 3.844 1 97.31 191 ASP A CA 1
ATOM 1522 C C . ASP A 1 191 ? -19.969 -38.25 4.324 1 97.31 191 ASP A C 1
ATOM 1524 O O . ASP A 1 191 ? -20.969 -37.938 3.666 1 97.31 191 ASP A O 1
ATOM 1528 N N . LYS A 1 192 ? -19.641 -37.688 5.469 1 97.06 192 LYS A N 1
ATOM 1529 C CA . LYS A 1 192 ? -20.438 -36.562 5.98 1 97.06 192 LYS A CA 1
ATOM 1530 C C . LYS A 1 192 ? -20.375 -35.375 5.031 1 97.06 192 LYS A C 1
ATOM 1532 O O . LYS A 1 192 ? -21.406 -34.75 4.758 1 97.06 192 LYS A O 1
ATOM 1537 N N . ALA A 1 193 ? -19.203 -35.094 4.586 1 98.31 193 ALA A N 1
ATOM 1538 C CA . ALA A 1 193 ? -19.016 -34 3.641 1 98.31 193 ALA A CA 1
ATOM 1539 C C . ALA A 1 193 ? -19.859 -34.219 2.379 1 98.31 193 ALA A C 1
ATOM 1541 O O . ALA A 1 193 ? -20.562 -33.312 1.929 1 98.31 193 ALA A O 1
ATOM 1542 N N . GLU A 1 194 ? -19.781 -35.406 1.829 1 98.12 194 GLU A N 1
ATOM 1543 C CA . GLU A 1 194 ? -20.5 -35.75 0.602 1 98.12 194 GLU A CA 1
ATOM 1544 C C . GLU A 1 194 ? -22 -35.531 0.765 1 98.12 194 GLU A C 1
ATOM 1546 O O . GLU A 1 194 ? -22.656 -34.938 -0.086 1 98.12 194 GLU A O 1
ATOM 1551 N N . LYS A 1 195 ? -22.5 -36.031 1.834 1 97.5 195 LYS A N 1
ATOM 1552 C CA . LYS A 1 195 ? -23.938 -35.938 2.1 1 97.5 195 LYS A CA 1
ATOM 1553 C C . LYS A 1 195 ? -24.375 -34.469 2.186 1 97.5 195 LYS A C 1
ATOM 1555 O O . LYS A 1 195 ? -25.359 -34.094 1.564 1 97.5 195 LYS A O 1
ATOM 1560 N N . MET A 1 196 ? -23.703 -33.719 2.938 1 96.81 196 MET A N 1
ATOM 1561 C CA . MET A 1 196 ? -24.062 -32.312 3.143 1 96.81 196 MET A CA 1
ATOM 1562 C C . MET A 1 196 ? -23.922 -31.531 1.846 1 96.81 196 MET A C 1
ATOM 1564 O O . MET A 1 196 ? -24.797 -30.734 1.508 1 96.81 196 MET A O 1
ATOM 1568 N N . LEU A 1 197 ? -22.875 -31.797 1.104 1 98.44 197 LEU A N 1
ATOM 1569 C CA . LEU A 1 197 ? -22.609 -31.047 -0.128 1 98.44 197 LEU A CA 1
ATOM 1570 C C . LEU A 1 197 ? -23.625 -31.422 -1.21 1 98.44 197 LEU A C 1
ATOM 1572 O O . LEU A 1 197 ? -24.094 -30.547 -1.952 1 98.44 197 LEU A O 1
ATOM 1576 N N . LEU A 1 198 ? -23.922 -32.688 -1.317 1 97.94 198 LEU A N 1
ATOM 1577 C CA . LEU A 1 198 ? -24.906 -33.094 -2.309 1 97.94 198 LEU A CA 1
ATOM 1578 C C . LEU A 1 198 ? -26.281 -32.5 -1.981 1 97.94 198 LEU A C 1
ATOM 1580 O O . LEU A 1 198 ? -27.016 -32.094 -2.881 1 97.94 198 LEU A O 1
ATOM 1584 N N . LYS A 1 199 ? -26.625 -32.469 -0.713 1 96.62 199 LYS A N 1
ATOM 1585 C CA . LYS A 1 199 ? -27.891 -31.844 -0.306 1 96.62 199 LYS A CA 1
ATOM 1586 C C . LYS A 1 199 ? -27.891 -30.359 -0.635 1 96.62 199 LYS A C 1
ATOM 1588 O O . LYS A 1 199 ? -28.891 -29.828 -1.148 1 96.62 199 LYS A O 1
ATOM 1593 N N . SER A 1 200 ? -26.859 -29.703 -0.234 1 97.06 200 SER A N 1
ATOM 1594 C CA . SER A 1 200 ? -26.734 -28.281 -0.549 1 97.06 200 SER A CA 1
ATOM 1595 C C . SER A 1 200 ? -26.828 -28.031 -2.053 1 97.06 200 SER A C 1
ATOM 1597 O O . SER A 1 200 ? -27.406 -27.047 -2.494 1 97.06 200 SER A O 1
ATOM 1599 N N . ASN A 1 201 ? -26.172 -28.906 -2.844 1 97.69 201 ASN A N 1
ATOM 1600 C CA . ASN A 1 201 ? -26.219 -28.812 -4.301 1 97.69 201 ASN A CA 1
ATOM 1601 C C . ASN A 1 201 ? -27.641 -28.953 -4.832 1 97.69 201 ASN A C 1
ATOM 1603 O O . ASN A 1 201 ? -28.062 -28.172 -5.695 1 97.69 201 ASN A O 1
ATOM 1607 N N . GLU A 1 202 ? -28.391 -29.859 -4.324 1 97.25 202 GLU A N 1
ATOM 1608 C CA . GLU A 1 202 ? -29.781 -30.062 -4.707 1 97.25 202 GLU A CA 1
ATOM 1609 C C . GLU A 1 202 ? -30.625 -28.828 -4.395 1 97.25 202 GLU A C 1
ATOM 1611 O O . GLU A 1 202 ? -31.406 -28.375 -5.227 1 97.25 202 GLU A O 1
ATOM 1616 N N . ASP A 1 203 ? -30.438 -28.312 -3.16 1 96.25 203 ASP A N 1
ATOM 1617 C CA . ASP A 1 203 ? -31.172 -27.125 -2.754 1 96.25 203 ASP A CA 1
ATOM 1618 C C . ASP A 1 203 ? -30.797 -25.922 -3.625 1 96.25 203 ASP A C 1
ATOM 1620 O O . ASP A 1 203 ? -31.672 -25.141 -4.031 1 96.25 203 ASP A O 1
ATOM 1624 N N . ALA A 1 204 ? -29.531 -25.75 -3.898 1 96.75 204 ALA A N 1
ATOM 1625 C CA . ALA A 1 204 ? -29.078 -24.641 -4.738 1 96.75 204 ALA A CA 1
ATOM 1626 C C . ALA A 1 204 ? -29.672 -24.734 -6.137 1 96.75 204 ALA A C 1
ATOM 1628 O O . ALA A 1 204 ? -30.062 -23.703 -6.719 1 96.75 204 ALA A O 1
ATOM 1629 N N . LYS A 1 205 ? -29.75 -25.906 -6.676 1 96.88 205 LYS A N 1
ATOM 1630 C CA . LYS A 1 205 ? -30.344 -26.109 -7.988 1 96.88 205 LYS A CA 1
ATOM 1631 C C . LYS A 1 205 ? -31.844 -25.828 -7.953 1 96.88 205 LYS A C 1
ATOM 1633 O O . LYS A 1 205 ? -32.375 -25.203 -8.867 1 96.88 205 LYS A O 1
ATOM 1638 N N . LYS A 1 206 ? -32.469 -26.25 -6.887 1 96.38 206 LYS A N 1
ATOM 1639 C CA . LYS A 1 206 ? -33.906 -26.031 -6.707 1 96.38 206 LYS A CA 1
ATOM 1640 C C . LYS A 1 206 ? -34.219 -24.531 -6.742 1 96.38 206 LYS A C 1
ATOM 1642 O O . LYS A 1 206 ? -35.25 -24.141 -7.289 1 96.38 206 LYS A O 1
ATOM 1647 N N . TYR A 1 207 ? -33.375 -23.781 -6.148 1 93.44 207 TYR A N 1
ATOM 1648 C CA . TYR A 1 207 ? -33.625 -22.344 -6.031 1 93.44 207 TYR A CA 1
ATOM 1649 C C . TYR A 1 207 ? -32.812 -21.562 -7.055 1 93.44 207 TYR A C 1
ATOM 1651 O O . TYR A 1 207 ? -32.688 -20.328 -6.949 1 93.44 207 TYR A O 1
ATOM 1659 N N . ASP A 1 208 ? -32.219 -22.188 -8.016 1 91.94 208 ASP A N 1
ATOM 1660 C CA . ASP A 1 208 ? -31.5 -21.594 -9.148 1 91.94 208 ASP A CA 1
ATOM 1661 C C . ASP A 1 208 ? -30.406 -20.641 -8.672 1 91.94 208 ASP A C 1
ATOM 1663 O O . ASP A 1 208 ? -30.359 -19.484 -9.109 1 91.94 208 ASP A O 1
ATOM 1667 N N . ARG A 1 209 ? -29.609 -21.156 -7.672 1 92.75 209 ARG A N 1
ATOM 1668 C CA . ARG A 1 209 ? -28.5 -20.359 -7.164 1 92.75 209 ARG A CA 1
ATOM 1669 C C . ARG A 1 209 ? -27.203 -20.75 -7.859 1 92.75 209 ARG A C 1
ATOM 1671 O O . ARG A 1 209 ? -26.438 -21.578 -7.355 1 92.75 209 ARG A O 1
ATOM 1678 N N . LEU A 1 210 ? -26.938 -20.078 -8.953 1 92.94 210 LEU A N 1
ATOM 1679 C CA . LEU A 1 210 ? -25.891 -20.484 -9.883 1 92.94 210 LEU A CA 1
ATOM 1680 C C . LEU A 1 210 ? -24.516 -20.406 -9.227 1 92.94 210 LEU A C 1
ATOM 1682 O O . LEU A 1 210 ? -23.703 -21.312 -9.383 1 92.94 210 LEU A O 1
ATOM 1686 N N . GLN A 1 211 ? -24.25 -19.281 -8.516 1 91.75 211 GLN A N 1
ATOM 1687 C CA . GLN A 1 211 ? -22.953 -19.109 -7.875 1 91.75 211 GLN A CA 1
ATOM 1688 C C . GLN A 1 211 ? -22.719 -20.188 -6.824 1 91.75 211 GLN A C 1
ATOM 1690 O O . GLN A 1 211 ? -21.594 -20.703 -6.703 1 91.75 211 GLN A O 1
ATOM 1695 N N . GLN A 1 212 ? -23.719 -20.547 -6.074 1 94.25 212 GLN A N 1
ATOM 1696 C CA . GLN A 1 212 ? -23.578 -21.547 -5.031 1 94.25 212 GLN A CA 1
ATOM 1697 C C . GLN A 1 212 ? -23.391 -22.938 -5.629 1 94.25 212 GLN A C 1
ATOM 1699 O O . GLN A 1 212 ? -22.609 -23.75 -5.109 1 94.25 212 GLN A O 1
ATOM 1704 N N . ILE A 1 213 ? -24.094 -23.219 -6.719 1 96.69 213 ILE A N 1
ATOM 1705 C CA . ILE A 1 213 ? -23.906 -24.5 -7.406 1 96.69 213 ILE A CA 1
ATOM 1706 C C . ILE A 1 213 ? -22.453 -24.672 -7.805 1 96.69 213 ILE A C 1
ATOM 1708 O O . ILE A 1 213 ? -21.828 -25.703 -7.512 1 96.69 213 ILE A O 1
ATOM 1712 N N . ALA A 1 214 ? -21.953 -23.609 -8.422 1 96.38 214 ALA A N 1
ATOM 1713 C CA . ALA A 1 214 ? -20.562 -23.656 -8.867 1 96.38 214 ALA A CA 1
ATOM 1714 C C . ALA A 1 214 ? -19.625 -23.875 -7.684 1 96.38 214 ALA A C 1
ATOM 1716 O O . ALA A 1 214 ? -18.703 -24.703 -7.754 1 96.38 214 ALA A O 1
ATOM 1717 N N . SER A 1 215 ? -19.828 -23.141 -6.629 1 95.81 215 SER A N 1
ATOM 1718 C CA . SER A 1 215 ? -18.969 -23.25 -5.449 1 95.81 215 SER A CA 1
ATOM 1719 C C . SER A 1 215 ? -19.062 -24.641 -4.828 1 95.81 215 SER A C 1
ATOM 1721 O O . SER A 1 215 ? -18.031 -25.203 -4.434 1 95.81 215 SER A O 1
ATOM 1723 N N . ILE A 1 216 ? -20.219 -25.203 -4.707 1 97.75 216 ILE A N 1
ATOM 1724 C CA . ILE A 1 216 ? -20.406 -26.531 -4.148 1 97.75 216 ILE A CA 1
ATOM 1725 C C . ILE A 1 216 ? -19.75 -27.578 -5.047 1 97.75 216 ILE A C 1
ATOM 1727 O O . ILE A 1 216 ? -19.078 -28.484 -4.562 1 97.75 216 ILE A O 1
ATOM 1731 N N . ASP A 1 217 ? -19.875 -27.406 -6.367 1 98.19 217 ASP A N 1
ATOM 1732 C CA . ASP A 1 217 ? -19.266 -28.312 -7.332 1 98.19 217 ASP A CA 1
ATOM 1733 C C . ASP A 1 217 ? -17.75 -28.344 -7.176 1 98.19 217 ASP A C 1
ATOM 1735 O O . ASP A 1 217 ? -17.109 -29.375 -7.383 1 98.19 217 ASP A O 1
ATOM 1739 N N . LEU A 1 218 ? -17.219 -27.234 -6.852 1 97.62 218 LEU A N 1
ATOM 1740 C CA . LEU A 1 218 ? -15.773 -27.141 -6.629 1 97.62 218 LEU A CA 1
ATOM 1741 C C . LEU A 1 218 ? -15.344 -28.094 -5.52 1 97.62 218 LEU A C 1
ATOM 1743 O O . LEU A 1 218 ? -14.406 -28.875 -5.695 1 97.62 218 LEU A O 1
ATOM 1747 N N . THR A 1 219 ? -16.062 -28.078 -4.422 1 97.38 219 THR A N 1
ATOM 1748 C CA . THR A 1 219 ? -15.719 -28.922 -3.279 1 97.38 219 THR A CA 1
ATOM 1749 C C . THR A 1 219 ? -16.047 -30.391 -3.566 1 97.38 219 THR A C 1
ATOM 1751 O O . THR A 1 219 ? -15.305 -31.281 -3.158 1 97.38 219 THR A O 1
ATOM 1754 N N . LEU A 1 220 ? -17.125 -30.609 -4.242 1 98.38 220 LEU A N 1
ATOM 1755 C CA . LEU A 1 220 ? -17.469 -31.984 -4.613 1 98.38 220 LEU A CA 1
ATOM 1756 C C . LEU A 1 220 ? -16.422 -32.562 -5.535 1 98.38 220 LEU A C 1
ATOM 1758 O O . LEU A 1 220 ? -16.062 -33.75 -5.398 1 98.38 220 LEU A O 1
ATOM 1762 N N . SER A 1 221 ? -15.945 -31.781 -6.488 1 98.31 221 SER A N 1
ATOM 1763 C CA . SER A 1 221 ? -14.867 -32.25 -7.359 1 98.31 221 SER A CA 1
ATOM 1764 C C . SER A 1 221 ? -13.641 -32.656 -6.547 1 98.31 221 SER A C 1
ATOM 1766 O O . SER A 1 221 ? -13.086 -33.719 -6.754 1 98.31 221 SER A O 1
ATOM 1768 N N . ALA A 1 222 ? -13.289 -31.812 -5.633 1 97.81 222 ALA A N 1
ATOM 1769 C CA . ALA A 1 222 ? -12.133 -32.094 -4.781 1 97.81 222 ALA A CA 1
ATOM 1770 C C . ALA A 1 222 ? -12.359 -33.344 -3.943 1 97.81 222 ALA A C 1
ATOM 1772 O O . ALA A 1 222 ? -11.438 -34.156 -3.764 1 97.81 222 ALA A O 1
ATOM 1773 N N . LEU A 1 223 ? -13.539 -33.469 -3.43 1 97.81 223 LEU A N 1
ATOM 1774 C CA . LEU A 1 223 ? -13.906 -34.625 -2.613 1 97.81 223 LEU A CA 1
ATOM 1775 C C . LEU A 1 223 ? -13.766 -35.906 -3.406 1 97.81 223 LEU A C 1
ATOM 1777 O O . LEU A 1 223 ? -13.156 -36.875 -2.928 1 97.81 223 LEU A O 1
ATOM 1781 N N . TYR A 1 224 ? -14.195 -35.969 -4.59 1 98.19 224 TYR A N 1
ATOM 1782 C CA . TYR A 1 224 ? -14.148 -37.156 -5.402 1 98.19 224 TYR A CA 1
ATOM 1783 C C . TYR A 1 224 ? -12.734 -37.438 -5.895 1 98.19 224 TYR A C 1
ATOM 1785 O O . TYR A 1 224 ? -12.352 -38.594 -6.102 1 98.19 224 TYR A O 1
ATOM 1793 N N . ILE A 1 225 ? -11.969 -36.406 -6.117 1 97.62 225 ILE A N 1
ATOM 1794 C CA . ILE A 1 225 ? -10.547 -36.594 -6.391 1 97.62 225 ILE A CA 1
ATOM 1795 C C . ILE A 1 225 ? -9.891 -37.312 -5.211 1 97.62 225 ILE A C 1
ATOM 1797 O O . ILE A 1 225 ? -9.141 -38.281 -5.395 1 97.62 225 ILE A O 1
ATOM 1801 N N . ALA A 1 226 ? -10.188 -36.844 -3.982 1 96.75 226 ALA A N 1
ATOM 1802 C CA . ALA A 1 226 ? -9.625 -37.438 -2.77 1 96.75 226 ALA A CA 1
ATOM 1803 C C . ALA A 1 226 ? -10.047 -38.906 -2.619 1 96.75 226 ALA A C 1
ATOM 1805 O O . ALA A 1 226 ? -9.266 -39.719 -2.152 1 96.75 226 ALA A O 1
ATOM 1806 N N . LYS A 1 227 ? -11.227 -39.156 -3.08 1 96.75 227 LYS A N 1
ATOM 1807 C CA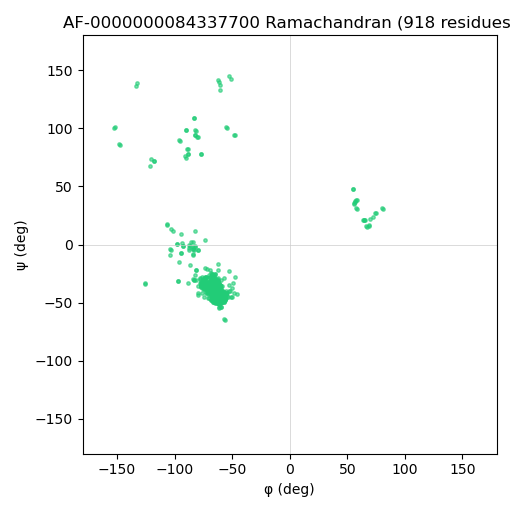 . LYS A 1 227 ? -11.758 -40.531 -3.023 1 96.75 227 LYS A CA 1
ATOM 1808 C C . LYS A 1 227 ? -11.273 -41.344 -4.211 1 96.75 227 LYS A C 1
ATOM 1810 O O . LYS A 1 227 ? -11.633 -42.531 -4.344 1 96.75 227 LYS A O 1
ATOM 1815 N N . ARG A 1 228 ? -10.539 -40.75 -5.094 1 96.5 228 ARG A N 1
ATOM 1816 C CA . ARG A 1 228 ? -9.984 -41.344 -6.301 1 96.5 228 ARG A CA 1
ATOM 1817 C C . ARG A 1 228 ? -11.102 -41.781 -7.246 1 96.5 228 ARG A C 1
ATOM 1819 O O . ARG A 1 228 ? -10.953 -42.781 -7.965 1 96.5 228 ARG A O 1
ATOM 1826 N N . ASN A 1 229 ? -12.234 -41.219 -7.074 1 97.38 229 ASN A N 1
ATOM 1827 C CA . ASN A 1 229 ? -13.312 -41.344 -8.047 1 97.38 229 ASN A CA 1
ATOM 1828 C C . ASN A 1 229 ? -13.234 -40.25 -9.109 1 97.38 229 ASN A C 1
ATOM 1830 O O . ASN A 1 229 ? -13.992 -39.281 -9.055 1 97.38 229 ASN A O 1
ATOM 1834 N N . PHE A 1 230 ? -12.406 -40.438 -10.109 1 97.69 230 PHE A N 1
ATOM 1835 C CA . PHE A 1 230 ? -12.016 -39.375 -11.031 1 97.69 230 PHE A CA 1
ATOM 1836 C C . PHE A 1 230 ? -13.141 -39.094 -12.008 1 97.69 230 PHE A C 1
ATOM 1838 O O . PHE A 1 230 ? -13.297 -37.938 -12.445 1 97.69 230 PHE A O 1
ATOM 1845 N N . ASN A 1 231 ? -13.961 -40.062 -12.297 1 97.06 231 ASN A N 1
ATOM 1846 C CA . ASN A 1 231 ? -15.086 -39.844 -13.195 1 97.06 231 ASN A CA 1
ATOM 1847 C C . ASN A 1 231 ? -16.094 -38.844 -12.594 1 97.06 231 ASN A C 1
ATOM 1849 O O . ASN A 1 231 ? -16.5 -37.906 -13.25 1 97.06 231 ASN A O 1
ATOM 1853 N N . GLU A 1 232 ? -16.469 -39.125 -11.344 1 97.31 232 GLU A N 1
ATOM 1854 C CA . GLU A 1 232 ? -17.391 -38.219 -10.656 1 97.31 232 GLU A CA 1
ATOM 1855 C C . GLU A 1 232 ? -16.766 -36.844 -10.477 1 97.31 232 GLU A C 1
ATOM 1857 O O . GLU A 1 232 ? -17.438 -35.844 -10.594 1 97.31 232 GLU A O 1
ATOM 1862 N N . ALA A 1 233 ? -15.484 -36.875 -10.156 1 98.12 233 ALA A N 1
ATOM 1863 C CA . ALA A 1 233 ? -14.766 -35.594 -10.008 1 98.12 233 ALA A CA 1
ATOM 1864 C C . ALA A 1 233 ? -14.859 -34.781 -11.281 1 98.12 233 ALA A C 1
ATOM 1866 O O . ALA A 1 233 ? -15.141 -33.562 -11.227 1 98.12 233 ALA A O 1
ATOM 1867 N N . GLU A 1 234 ? -14.688 -35.375 -12.414 1 97.56 234 GLU A N 1
ATOM 1868 C CA . GLU A 1 234 ? -14.727 -34.688 -13.703 1 97.56 234 GLU A CA 1
ATOM 1869 C C . GLU A 1 234 ? -16.125 -34.156 -14 1 97.56 234 GLU A C 1
ATOM 1871 O O . GLU A 1 234 ? -16.266 -33.062 -14.57 1 97.56 234 GLU A O 1
ATOM 1876 N N . LYS A 1 235 ? -17.094 -34.938 -13.641 1 97.81 235 LYS A N 1
ATOM 1877 C CA . LYS A 1 235 ? -18.469 -34.531 -13.867 1 97.81 235 LYS A CA 1
ATOM 1878 C C . LYS A 1 235 ? -18.781 -33.219 -13.133 1 97.81 235 LYS A C 1
ATOM 1880 O O . LYS A 1 235 ? -19.281 -32.25 -13.727 1 97.81 235 LYS A O 1
ATOM 1885 N N . PHE A 1 236 ? -18.516 -33.188 -11.836 1 98.25 236 PHE A N 1
ATOM 1886 C CA . PHE A 1 236 ? -18.781 -32 -11.047 1 98.25 236 PHE A CA 1
ATOM 1887 C C . PHE A 1 236 ? -17.859 -30.859 -11.477 1 98.25 236 PHE A C 1
ATOM 1889 O O . PHE A 1 236 ? -18.25 -29.688 -11.438 1 98.25 236 PHE A O 1
ATOM 1896 N N . LEU A 1 237 ? -16.625 -31.156 -11.867 1 98.12 237 LEU A N 1
ATOM 1897 C CA . LEU A 1 237 ? -15.703 -30.156 -12.375 1 98.12 237 LEU A CA 1
ATOM 1898 C C . LEU A 1 237 ? -16.266 -29.453 -13.602 1 98.12 237 LEU A C 1
ATOM 1900 O O . LEU A 1 237 ? -16.312 -28.234 -13.672 1 98.12 237 LEU A O 1
ATOM 1904 N N . GLU A 1 238 ? -16.734 -30.203 -14.539 1 97.69 238 GLU A N 1
ATOM 1905 C CA . GLU A 1 238 ? -17.281 -29.656 -15.781 1 97.69 238 GLU A CA 1
ATOM 1906 C C . GLU A 1 238 ? -18.547 -28.844 -15.523 1 97.69 238 GLU A C 1
ATOM 1908 O O . GLU A 1 238 ? -18.719 -27.766 -16.094 1 97.69 238 GLU A O 1
ATOM 1913 N N . GLU A 1 239 ? -19.375 -29.391 -14.68 1 97.75 239 GLU A N 1
ATOM 1914 C CA . GLU A 1 239 ? -20.594 -28.656 -14.32 1 97.75 239 GLU A CA 1
ATOM 1915 C C . GLU A 1 239 ? -20.25 -27.328 -13.641 1 97.75 239 GLU A C 1
ATOM 1917 O O . GLU A 1 239 ? -20.781 -26.281 -14.008 1 97.75 239 GLU A O 1
ATOM 1922 N N . GLY A 1 240 ? -19.391 -27.406 -12.625 1 98.06 240 GLY A N 1
ATOM 1923 C CA . GLY A 1 240 ? -18.984 -26.219 -11.906 1 98.06 240 GLY A CA 1
ATOM 1924 C C . GLY A 1 240 ? -18.375 -25.156 -12.812 1 98.06 240 GLY A C 1
ATOM 1925 O O . GLY A 1 240 ? -18.688 -23.969 -12.688 1 98.06 240 GLY A O 1
ATOM 1926 N N . ILE A 1 241 ? -17.516 -25.547 -13.773 1 97.62 241 ILE A N 1
ATOM 1927 C CA . ILE A 1 241 ? -16.906 -24.625 -14.727 1 97.62 241 ILE A CA 1
ATOM 1928 C C . ILE A 1 241 ? -17.969 -23.969 -15.578 1 97.62 241 ILE A C 1
ATOM 1930 O O . ILE A 1 241 ? -17.906 -22.766 -15.852 1 97.62 241 ILE A O 1
ATOM 1934 N N . SER A 1 242 ? -18.938 -24.734 -16.016 1 97.06 242 SER A N 1
ATOM 1935 C CA . SER A 1 242 ? -20.031 -24.203 -16.828 1 97.06 242 SER A CA 1
ATOM 1936 C C . SER A 1 242 ? -20.781 -23.094 -16.094 1 97.06 242 SER A C 1
ATOM 1938 O O . SER A 1 242 ? -21.031 -22.031 -16.641 1 97.06 242 SER A O 1
ATOM 1940 N N . TYR A 1 243 ? -21.141 -23.359 -14.812 1 95.75 243 TYR A N 1
ATOM 1941 C CA . TYR A 1 243 ? -21.844 -22.359 -14.023 1 95.75 243 TYR A CA 1
ATOM 1942 C C . TYR A 1 243 ? -20.969 -21.156 -13.742 1 95.75 243 TYR A C 1
ATOM 1944 O O . TYR A 1 243 ? -21.438 -20.016 -13.789 1 95.75 243 TYR A O 1
ATOM 1952 N N . ALA A 1 244 ? -19.734 -21.359 -13.422 1 95.19 244 ALA A N 1
ATOM 1953 C CA . ALA A 1 244 ? -18.812 -20.266 -13.172 1 95.19 244 ALA A CA 1
ATOM 1954 C C . ALA A 1 244 ? -18.656 -19.375 -14.406 1 95.19 244 ALA A C 1
ATOM 1956 O O . ALA A 1 244 ? -18.516 -18.156 -14.289 1 95.19 244 ALA A O 1
ATOM 1957 N N . THR A 1 245 ? -18.688 -19.969 -15.539 1 94.94 245 THR A N 1
ATOM 1958 C CA . THR A 1 245 ? -18.578 -19.234 -16.797 1 94.94 245 THR A CA 1
ATOM 1959 C C . THR A 1 245 ? -19.812 -18.375 -17.031 1 94.94 245 THR A C 1
ATOM 1961 O O . THR A 1 245 ? -19.703 -17.219 -17.469 1 94.94 245 THR A O 1
ATOM 1964 N N . ILE A 1 246 ? -20.953 -18.953 -16.75 1 92.38 246 ILE A N 1
ATOM 1965 C CA . ILE A 1 246 ? -22.219 -18.25 -16.922 1 92.38 246 ILE A CA 1
ATOM 1966 C C . ILE A 1 246 ? -22.219 -16.984 -16.062 1 92.38 246 ILE A C 1
ATOM 1968 O O . ILE A 1 246 ? -22.625 -15.914 -16.531 1 92.38 246 ILE A O 1
ATOM 1972 N N . ILE A 1 247 ? -21.781 -17.109 -14.828 1 88.44 247 ILE A N 1
ATOM 1973 C CA . ILE A 1 247 ? -21.844 -15.969 -13.93 1 88.44 247 ILE A CA 1
ATOM 1974 C C . ILE A 1 247 ? -20.578 -15.125 -14.086 1 88.44 247 ILE A C 1
ATOM 1976 O O . ILE A 1 247 ? -20.391 -14.141 -13.367 1 88.44 247 ILE A O 1
ATOM 1980 N N . LYS A 1 248 ? -19.641 -15.516 -14.953 1 87.88 248 LYS A N 1
ATOM 1981 C CA . LYS A 1 248 ? -18.406 -14.797 -15.289 1 87.88 248 LYS A CA 1
ATOM 1982 C C . LYS A 1 248 ? -17.562 -14.539 -14.047 1 87.88 248 LYS A C 1
ATOM 1984 O O . LYS A 1 248 ? -17.047 -13.438 -13.859 1 87.88 248 LYS A O 1
ATOM 1989 N N . SER A 1 249 ? -17.562 -15.594 -13.141 1 88.75 249 SER A N 1
ATOM 1990 C CA . SER A 1 249 ? -16.75 -15.453 -11.938 1 88.75 249 SER A CA 1
ATOM 1991 C C . SER A 1 249 ? -15.289 -15.82 -12.211 1 88.75 249 SER A C 1
ATOM 1993 O O . SER A 1 249 ? -14.945 -17 -12.289 1 88.75 249 SER A O 1
ATOM 1995 N N . LYS A 1 250 ? -14.453 -14.82 -12.219 1 86.31 250 LYS A N 1
ATOM 1996 C CA . LYS A 1 250 ? -13.031 -15.055 -12.477 1 86.31 250 LYS A CA 1
ATOM 1997 C C . LYS A 1 250 ? -12.398 -15.883 -11.367 1 86.31 250 LYS A C 1
ATOM 1999 O O . LYS A 1 250 ? -11.555 -16.734 -11.633 1 86.31 250 LYS A O 1
ATOM 2004 N N . LYS A 1 251 ? -12.875 -15.656 -10.195 1 87 251 LYS A N 1
ATOM 2005 C CA . LYS A 1 251 ? -12.32 -16.359 -9.039 1 87 251 LYS A CA 1
ATOM 2006 C C . LYS A 1 251 ? -12.648 -17.844 -9.094 1 87 251 LYS A C 1
ATOM 2008 O O . LYS A 1 251 ? -11.758 -18.688 -8.945 1 87 251 LYS A O 1
ATOM 2013 N N . LEU A 1 252 ? -13.852 -18.188 -9.352 1 92 252 LEU A N 1
ATOM 2014 C CA . LEU A 1 252 ? -14.258 -19.594 -9.398 1 92 252 LEU A CA 1
ATOM 2015 C C . LEU A 1 252 ? -13.594 -20.312 -10.562 1 92 252 LEU A C 1
ATOM 2017 O O . LEU A 1 252 ? -13.164 -21.453 -10.43 1 92 252 LEU A O 1
ATOM 2021 N N . LEU A 1 253 ? -13.469 -19.609 -11.664 1 93.69 253 LEU A N 1
ATOM 2022 C CA . LEU A 1 253 ? -12.805 -20.219 -12.812 1 93.69 253 LEU A CA 1
ATOM 2023 C C . LEU A 1 253 ? -11.344 -20.5 -12.508 1 93.69 253 LEU A C 1
ATOM 2025 O O . LEU A 1 253 ? -10.82 -21.547 -12.906 1 93.69 253 LEU A O 1
ATOM 2029 N N . SER A 1 254 ? -10.758 -19.594 -11.812 1 93 254 SER A N 1
ATOM 2030 C CA . SER A 1 254 ? -9.375 -19.828 -11.383 1 93 254 SER A CA 1
ATOM 2031 C C . SER A 1 254 ? -9.289 -21 -10.43 1 93 254 SER A C 1
ATOM 2033 O O . SER A 1 254 ? -8.391 -21.844 -10.555 1 93 254 SER A O 1
ATOM 2035 N N . ASP A 1 255 ? -10.219 -21.125 -9.5 1 93.94 255 ASP A N 1
ATOM 2036 C CA . ASP A 1 255 ? -10.258 -22.234 -8.555 1 93.94 255 ASP A CA 1
ATOM 2037 C C . ASP A 1 255 ? -10.453 -23.562 -9.281 1 93.94 255 ASP A C 1
ATOM 2039 O O . ASP A 1 255 ? -9.828 -24.562 -8.938 1 93.94 255 ASP A O 1
ATOM 2043 N N . PHE A 1 256 ? -11.281 -23.547 -10.273 1 97.06 256 PHE A N 1
ATOM 2044 C CA . PHE A 1 256 ? -11.531 -24.781 -11.031 1 97.06 256 PHE A CA 1
ATOM 2045 C C . PHE A 1 256 ? -10.297 -25.188 -11.828 1 97.06 256 PHE A C 1
ATOM 2047 O O . PHE A 1 256 ? -10.031 -26.375 -12.016 1 97.06 256 PHE A O 1
ATOM 2054 N N . LYS A 1 257 ? -9.578 -24.188 -12.32 1 95.88 257 LYS A N 1
ATOM 2055 C CA . LYS A 1 257 ? -8.32 -24.5 -13 1 95.88 257 LYS A CA 1
ATOM 2056 C C . LYS A 1 257 ? -7.348 -25.203 -12.055 1 95.88 257 LYS A C 1
ATOM 2058 O O . LYS A 1 257 ? -6.691 -26.172 -12.445 1 95.88 257 LYS A O 1
ATOM 2063 N N . TYR A 1 258 ? -7.27 -24.766 -10.898 1 96 258 TYR A N 1
ATOM 2064 C CA . TYR A 1 258 ? -6.414 -25.391 -9.898 1 96 258 TYR A CA 1
ATOM 2065 C C . TYR A 1 258 ? -6.891 -26.812 -9.586 1 96 258 TYR A C 1
ATOM 2067 O O . TYR A 1 258 ? -6.074 -27.719 -9.453 1 96 258 TYR A O 1
ATOM 2075 N N . THR A 1 259 ? -8.188 -26.953 -9.477 1 96.94 259 THR A N 1
ATOM 2076 C CA . THR A 1 259 ? -8.75 -28.281 -9.219 1 96.94 259 THR A CA 1
ATOM 2077 C C . THR A 1 259 ? -8.484 -29.219 -10.398 1 96.94 259 THR A C 1
ATOM 2079 O O . THR A 1 259 ? -8.258 -30.406 -10.211 1 96.94 259 THR A O 1
ATOM 2082 N N . SER A 1 260 ? -8.547 -28.703 -11.578 1 97.44 260 SER A N 1
ATOM 2083 C CA . SER A 1 260 ? -8.195 -29.484 -12.758 1 97.44 260 SER A CA 1
ATOM 2084 C C . SER A 1 260 ? -6.746 -29.953 -12.695 1 97.44 260 SER A C 1
ATOM 2086 O O . SER A 1 260 ? -6.445 -31.109 -13.039 1 97.44 260 SER A O 1
ATOM 2088 N N . TYR A 1 261 ? -5.902 -29.094 -12.266 1 96.62 261 TYR A N 1
ATOM 2089 C CA . TYR A 1 261 ? -4.504 -29.453 -12.031 1 96.62 261 TYR A CA 1
ATOM 2090 C C . TYR A 1 261 ? -4.398 -30.594 -11.039 1 96.62 261 TYR A C 1
ATOM 2092 O O . TYR A 1 261 ? -3.715 -31.594 -11.297 1 96.62 261 TYR A O 1
ATOM 2100 N N . GLN A 1 262 ? -5.082 -30.484 -9.93 1 96.44 262 GLN A N 1
ATOM 2101 C CA . GLN A 1 262 ? -5.043 -31.5 -8.883 1 96.44 262 GLN A CA 1
ATOM 2102 C C . GLN A 1 262 ? -5.547 -32.844 -9.406 1 96.44 262 GLN A C 1
ATOM 2104 O O . GLN A 1 262 ? -4.996 -33.906 -9.07 1 96.44 262 GLN A O 1
ATOM 2109 N N . LEU A 1 263 ? -6.625 -32.812 -10.211 1 97.25 263 LEU A N 1
ATOM 2110 C CA . LEU A 1 263 ? -7.195 -34.031 -10.789 1 97.25 263 LEU A CA 1
ATOM 2111 C C . LEU A 1 263 ? -6.176 -34.75 -11.664 1 97.25 263 LEU A C 1
ATOM 2113 O O . LEU A 1 263 ? -5.922 -35.938 -11.469 1 97.25 263 LEU A O 1
ATOM 2117 N N . GLU A 1 264 ? -5.535 -34 -12.539 1 97 264 GLU A N 1
ATOM 2118 C CA . GLU A 1 264 ? -4.562 -34.594 -13.453 1 97 264 GLU A CA 1
ATOM 2119 C C . GLU A 1 264 ? -3.324 -35.094 -12.695 1 97 264 GLU A C 1
ATOM 2121 O O . GLU A 1 264 ? -2.723 -36.094 -13.062 1 97 264 GLU A O 1
ATOM 2126 N N . PHE A 1 265 ? -2.922 -34.375 -11.773 1 96.25 265 PHE A N 1
ATOM 2127 C CA . PHE A 1 265 ? -1.786 -34.781 -10.945 1 96.25 265 PHE A CA 1
ATOM 2128 C C . PHE A 1 265 ? -2.061 -36.094 -10.242 1 96.25 265 PHE A C 1
ATOM 2130 O O . PHE A 1 265 ? -1.225 -37 -10.266 1 96.25 265 PHE A O 1
ATOM 2137 N N . LYS A 1 266 ? -3.264 -36.188 -9.625 1 95.31 266 LYS A N 1
ATOM 2138 C CA . LYS A 1 266 ? -3.627 -37.406 -8.906 1 95.31 266 LYS A CA 1
ATOM 2139 C C . LYS A 1 266 ? -3.779 -38.594 -9.859 1 95.31 266 LYS A C 1
ATOM 2141 O O . LYS A 1 266 ? -3.494 -39.719 -9.492 1 95.31 266 LYS A O 1
ATOM 2146 N N . ARG A 1 267 ? -4.148 -38.219 -11.102 1 95.75 267 ARG A N 1
ATOM 2147 C CA . ARG A 1 267 ? -4.246 -39.25 -12.148 1 95.75 267 ARG A CA 1
ATOM 2148 C C . ARG A 1 267 ? -2.871 -39.594 -12.703 1 95.75 267 ARG A C 1
ATOM 2150 O O . ARG A 1 267 ? -2.748 -40.469 -13.57 1 95.75 267 ARG A O 1
ATOM 2157 N N . LYS A 1 268 ? -1.822 -38.875 -12.258 1 94.56 268 LYS A N 1
ATOM 2158 C CA . LYS A 1 268 ? -0.436 -39.031 -12.68 1 94.56 268 LYS A CA 1
ATOM 2159 C C . LYS A 1 268 ? -0.256 -38.656 -14.141 1 94.56 268 LYS A C 1
ATOM 2161 O O . LYS A 1 268 ? 0.584 -39.219 -14.844 1 94.56 268 LYS A O 1
ATOM 2166 N N . ASN A 1 269 ? -1.264 -37.969 -14.602 1 95.62 269 ASN A N 1
ATOM 2167 C CA . ASN A 1 269 ? -1.074 -37.281 -15.883 1 95.62 269 ASN A CA 1
ATOM 2168 C C . ASN A 1 269 ? -0.241 -36 -15.734 1 95.62 269 ASN A C 1
ATOM 2170 O O . ASN A 1 269 ? -0.77 -34.906 -15.828 1 95.62 269 ASN A O 1
ATOM 2174 N N . PHE A 1 270 ? 1.051 -36.219 -15.625 1 95.88 270 PHE A N 1
ATOM 2175 C CA . PHE A 1 270 ? 1.955 -35.156 -15.219 1 95.88 270 PHE A CA 1
ATOM 2176 C C . PHE A 1 270 ? 2.047 -34.094 -16.297 1 95.88 270 PHE A C 1
ATOM 2178 O O . PHE A 1 270 ? 2.209 -32.906 -16 1 95.88 270 PHE A O 1
ATOM 2185 N N . GLU A 1 271 ? 1.978 -34.406 -17.531 1 95.44 271 GLU A N 1
ATOM 2186 C CA . GLU A 1 271 ? 2.043 -33.438 -18.625 1 95.44 271 GLU A CA 1
ATOM 2187 C C . GLU A 1 271 ? 0.884 -32.438 -18.531 1 95.44 271 GLU A C 1
ATOM 2189 O O . GLU A 1 271 ? 1.099 -31.234 -18.516 1 95.44 271 GLU A O 1
ATOM 2194 N N . LYS A 1 272 ? -0.3 -33 -18.484 1 95.81 272 LYS A N 1
ATOM 2195 C CA . LYS A 1 272 ? -1.479 -32.125 -18.406 1 95.81 272 LYS A CA 1
ATOM 2196 C C . LYS A 1 272 ? -1.486 -31.328 -17.109 1 95.81 272 LYS A C 1
ATOM 2198 O O . LYS A 1 272 ? -1.858 -30.141 -17.109 1 95.81 272 LYS A O 1
ATOM 2203 N N . ALA A 1 273 ? -1.135 -31.969 -15.977 1 96.81 273 ALA A N 1
ATOM 2204 C CA . ALA A 1 273 ? -1.039 -31.281 -14.695 1 96.81 273 ALA A CA 1
ATOM 2205 C C . ALA A 1 273 ? -0.095 -30.094 -14.781 1 96.81 273 ALA A C 1
ATOM 2207 O O . ALA A 1 273 ? -0.401 -29.016 -14.266 1 96.81 273 ALA A O 1
ATOM 2208 N N . LEU A 1 274 ? 1.009 -30.281 -15.453 1 95.94 274 LEU A N 1
ATOM 2209 C CA . LEU A 1 274 ? 2.014 -29.234 -15.602 1 95.94 274 LEU A CA 1
ATOM 2210 C C . LEU A 1 274 ? 1.451 -28.047 -16.375 1 95.94 274 LEU A C 1
ATOM 2212 O O . LEU A 1 274 ? 1.672 -26.891 -16 1 95.94 274 LEU A O 1
ATOM 2216 N N . TYR A 1 275 ? 0.758 -28.312 -17.438 1 95.44 275 TYR A N 1
ATOM 2217 C CA . TYR A 1 275 ? 0.201 -27.25 -18.25 1 95.44 275 TYR A CA 1
ATOM 2218 C C . TYR A 1 275 ? -0.802 -26.422 -17.469 1 95.44 275 TYR A C 1
ATOM 2220 O O . TYR A 1 275 ? -0.825 -25.188 -17.562 1 95.44 275 TYR A O 1
ATOM 2228 N N . TYR A 1 276 ? -1.646 -27.078 -16.656 1 95.69 276 TYR A N 1
ATOM 2229 C CA . TYR A 1 276 ? -2.574 -26.359 -15.805 1 95.69 276 TYR A CA 1
ATOM 2230 C C . TYR A 1 276 ? -1.827 -25.469 -14.82 1 95.69 276 TYR A C 1
ATOM 2232 O O . TYR A 1 276 ? -2.168 -24.297 -14.648 1 95.69 276 TYR A O 1
ATOM 2240 N N . LEU A 1 277 ? -0.848 -26.047 -14.203 1 95.44 277 LEU A N 1
ATOM 2241 C CA . LEU A 1 277 ? -0.107 -25.297 -13.195 1 95.44 277 LEU A CA 1
ATOM 2242 C C . LEU A 1 277 ? 0.653 -24.141 -13.828 1 95.44 277 LEU A C 1
ATOM 2244 O O . LEU A 1 277 ? 0.776 -23.078 -13.227 1 95.44 277 LEU A O 1
ATOM 2248 N N . GLN A 1 278 ? 1.172 -24.297 -15.039 1 95.19 278 GLN A N 1
ATOM 2249 C CA . GLN A 1 278 ? 1.834 -23.234 -15.773 1 95.19 278 GLN A CA 1
ATOM 2250 C C . GLN A 1 278 ? 0.89 -22.062 -16 1 95.19 278 GLN A C 1
ATOM 2252 O O . GLN A 1 278 ? 1.27 -20.906 -15.805 1 95.19 278 GLN A O 1
ATOM 2257 N N . ASP A 1 279 ? -0.252 -22.375 -16.375 1 94.06 279 ASP A N 1
ATOM 2258 C CA . ASP A 1 279 ? -1.249 -21.344 -16.641 1 94.06 279 ASP A CA 1
ATOM 2259 C C . ASP A 1 279 ? -1.57 -20.562 -15.367 1 94.06 279 ASP A C 1
ATOM 2261 O O . ASP A 1 279 ? -1.64 -19.328 -15.398 1 94.06 279 ASP A O 1
ATOM 2265 N N . ILE A 1 280 ? -1.742 -21.312 -14.312 1 93.88 280 ILE A N 1
ATOM 2266 C CA . ILE A 1 280 ? -2.055 -20.688 -13.031 1 93.88 280 ILE A CA 1
ATOM 2267 C C . ILE A 1 280 ? -0.896 -19.797 -12.586 1 93.88 280 ILE A C 1
ATOM 2269 O O . ILE A 1 280 ? -1.105 -18.656 -12.195 1 93.88 280 ILE A O 1
ATOM 2273 N N . TYR A 1 281 ? 0.235 -20.328 -12.672 1 92.31 281 TYR A N 1
ATOM 2274 C CA . TYR A 1 281 ? 1.436 -19.625 -12.25 1 92.31 281 TYR A CA 1
ATOM 2275 C C . TYR A 1 281 ? 1.622 -18.344 -13.062 1 92.31 281 TYR A C 1
ATOM 2277 O O . TYR A 1 281 ? 1.92 -17.281 -12.5 1 92.31 281 TYR A O 1
ATOM 2285 N N . ASN A 1 282 ? 1.51 -18.406 -14.359 1 90.38 282 ASN A N 1
ATOM 2286 C CA . ASN A 1 282 ? 1.688 -17.25 -15.227 1 90.38 282 ASN A CA 1
ATOM 2287 C C . ASN A 1 282 ? 0.713 -16.125 -14.883 1 90.38 282 ASN A C 1
ATOM 2289 O O . ASN A 1 282 ? 1.108 -14.969 -14.773 1 90.38 282 ASN A O 1
ATOM 2293 N N . LYS A 1 283 ? -0.458 -16.484 -14.625 1 88.12 283 LYS A N 1
ATOM 2294 C CA . LYS A 1 283 ? -1.463 -15.5 -14.258 1 88.12 283 LYS A CA 1
ATOM 2295 C C . LYS A 1 283 ? -1.15 -14.883 -12.898 1 88.12 283 LYS A C 1
ATOM 2297 O O . LYS A 1 283 ? -1.186 -13.656 -12.75 1 88.12 283 LYS A O 1
ATOM 2302 N N . ASP A 1 284 ? -0.857 -15.711 -11.93 1 87.56 284 ASP A N 1
ATOM 2303 C CA . ASP A 1 284 ? -0.569 -15.25 -10.57 1 87.56 284 ASP A CA 1
ATOM 2304 C C . ASP A 1 284 ? 0.676 -14.367 -10.539 1 87.56 284 ASP A C 1
ATOM 2306 O O . ASP A 1 284 ? 0.746 -13.414 -9.773 1 87.56 284 ASP A O 1
ATOM 2310 N N . SER A 1 285 ? 1.651 -14.703 -11.367 1 85.69 285 SER A N 1
ATOM 2311 C CA . SER A 1 285 ? 2.895 -13.945 -11.414 1 85.69 285 SER A CA 1
ATOM 2312 C C . SER A 1 285 ? 2.652 -12.523 -11.914 1 85.69 285 SER A C 1
ATOM 2314 O O . SER A 1 285 ? 3.219 -11.562 -11.375 1 85.69 285 SER A O 1
ATOM 2316 N N . ILE A 1 286 ? 1.834 -12.414 -12.891 1 81.12 286 ILE A N 1
ATOM 2317 C CA . ILE A 1 286 ? 1.481 -11.102 -13.422 1 81.12 286 ILE A CA 1
ATOM 2318 C C . ILE A 1 286 ? 0.753 -10.297 -12.352 1 81.12 286 ILE A C 1
ATOM 2320 O O . ILE A 1 286 ? 1.075 -9.125 -12.117 1 81.12 286 ILE A O 1
ATOM 2324 N N . ASP A 1 287 ? -0.195 -10.93 -11.688 1 80.94 287 ASP A N 1
ATOM 2325 C CA . ASP A 1 287 ? -0.937 -10.266 -10.625 1 80.94 287 ASP A CA 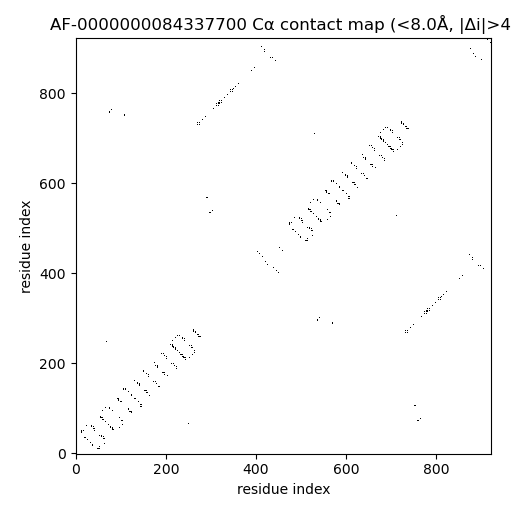1
ATOM 2326 C C . ASP A 1 287 ? -0.005 -9.82 -9.5 1 80.94 287 ASP A C 1
ATOM 2328 O O . ASP A 1 287 ? -0.132 -8.711 -8.977 1 80.94 287 ASP A O 1
ATOM 2332 N N . PHE A 1 288 ? 0.936 -10.633 -9.164 1 83.31 288 PHE A N 1
ATOM 2333 C CA . PHE A 1 288 ? 1.891 -10.344 -8.102 1 83.31 288 PHE A CA 1
ATOM 2334 C C . PHE A 1 288 ? 2.711 -9.102 -8.438 1 83.31 288 PHE A C 1
ATOM 2336 O O . PHE A 1 288 ? 2.842 -8.195 -7.605 1 83.31 288 PHE A O 1
ATOM 2343 N N . THR A 1 289 ? 3.213 -9.008 -9.633 1 77 289 THR A N 1
ATOM 2344 C CA . THR A 1 289 ? 4.023 -7.879 -10.07 1 77 289 THR A CA 1
ATOM 2345 C C . THR A 1 289 ? 3.232 -6.578 -9.984 1 77 289 THR A C 1
ATOM 2347 O O . THR A 1 289 ? 3.758 -5.555 -9.531 1 77 289 THR A O 1
ATOM 2350 N N . ASN A 1 290 ? 2.025 -6.602 -10.289 1 75.94 290 ASN A N 1
ATOM 2351 C CA . ASN A 1 290 ? 1.163 -5.426 -10.234 1 75.94 290 ASN A CA 1
ATOM 2352 C C . ASN A 1 290 ? 0.917 -4.984 -8.789 1 75.94 290 ASN A C 1
ATOM 2354 O O . ASN A 1 290 ? 0.899 -3.789 -8.5 1 75.94 290 ASN A O 1
ATOM 2358 N N . TYR A 1 291 ? 0.79 -5.969 -7.973 1 79.62 291 TYR A N 1
ATOM 2359 C CA . TYR A 1 291 ? 0.532 -5.66 -6.57 1 79.62 291 TYR A CA 1
ATOM 2360 C C . TYR A 1 291 ? 1.759 -5.035 -5.914 1 79.62 291 TYR A C 1
ATOM 2362 O O . TYR A 1 291 ? 1.637 -4.109 -5.109 1 79.62 291 TYR A O 1
ATOM 2370 N N . VAL A 1 292 ? 2.92 -5.504 -6.281 1 78.69 292 VAL A N 1
ATOM 2371 C CA . VAL A 1 292 ? 4.152 -4.949 -5.73 1 78.69 292 VAL A CA 1
ATOM 2372 C C . VAL A 1 292 ? 4.312 -3.498 -6.184 1 78.69 292 VAL A C 1
ATOM 2374 O O . VAL A 1 292 ? 4.574 -2.613 -5.363 1 78.69 292 VAL A O 1
ATOM 2377 N N . SER A 1 293 ? 4.102 -3.193 -7.41 1 77.06 293 SER A N 1
ATOM 2378 C CA . SER A 1 293 ? 4.199 -1.841 -7.949 1 77.06 293 SER A CA 1
ATOM 2379 C C . SER A 1 293 ? 3.23 -0.894 -7.254 1 77.06 293 SER A C 1
ATOM 2381 O O . SER A 1 293 ? 3.605 0.215 -6.867 1 77.06 293 SER A O 1
ATOM 2383 N N . ALA A 1 294 ? 2.082 -1.416 -7.078 1 78.44 294 ALA A N 1
ATOM 2384 C CA . ALA A 1 294 ? 1.049 -0.582 -6.469 1 78.44 294 ALA A CA 1
ATOM 2385 C C . ALA A 1 294 ? 1.374 -0.283 -5.012 1 78.44 294 ALA A C 1
ATOM 2387 O O . ALA A 1 294 ? 1.123 0.823 -4.523 1 78.44 294 ALA A O 1
ATOM 2388 N N . ARG A 1 295 ? 1.882 -1.187 -4.355 1 80.88 295 ARG A N 1
ATOM 2389 C CA . ARG A 1 295 ? 2.252 -0.991 -2.959 1 80.88 295 ARG A CA 1
ATOM 2390 C C . ARG A 1 295 ? 3.375 0.032 -2.826 1 80.88 295 ARG A C 1
ATOM 2392 O O . ARG A 1 295 ? 3.34 0.89 -1.943 1 80.88 295 ARG A O 1
ATOM 2399 N N . ILE A 1 296 ? 4.379 -0.059 -3.678 1 78.12 296 ILE A N 1
ATOM 2400 C CA . ILE A 1 296 ? 5.488 0.892 -3.664 1 78.12 296 ILE A CA 1
ATOM 2401 C C . ILE A 1 296 ? 4.957 2.303 -3.912 1 78.12 296 ILE A C 1
ATOM 2403 O O . ILE A 1 296 ? 5.32 3.242 -3.197 1 78.12 296 ILE A O 1
ATOM 2407 N N . ALA A 1 297 ? 4.086 2.434 -4.828 1 76.94 297 ALA A N 1
ATOM 2408 C CA . ALA A 1 297 ? 3.5 3.734 -5.141 1 76.94 297 ALA A CA 1
ATOM 2409 C C . ALA A 1 297 ? 2.697 4.273 -3.959 1 76.94 297 ALA A C 1
ATOM 2411 O O . ALA A 1 297 ? 2.738 5.469 -3.666 1 76.94 297 ALA A O 1
ATOM 2412 N N . LEU A 1 298 ? 1.997 3.377 -3.303 1 82.38 298 LEU A N 1
ATOM 2413 C CA . LEU A 1 298 ? 1.198 3.768 -2.146 1 82.38 298 LEU A CA 1
ATOM 2414 C C . LEU A 1 298 ? 2.09 4.238 -1.003 1 82.38 298 LEU A C 1
ATOM 2416 O O . LEU A 1 298 ? 1.756 5.199 -0.303 1 82.38 298 LEU A O 1
ATOM 2420 N N . LEU A 1 299 ? 3.16 3.613 -0.823 1 80.75 299 LEU A N 1
ATOM 2421 C CA . LEU A 1 299 ? 4.102 4.004 0.222 1 80.75 299 LEU A CA 1
ATOM 2422 C C . LEU A 1 299 ? 4.699 5.379 -0.07 1 80.75 299 LEU A C 1
ATOM 2424 O O . LEU A 1 299 ? 4.945 6.16 0.85 1 80.75 299 LEU A O 1
ATOM 2428 N N . GLN A 1 300 ? 4.941 5.668 -1.311 1 82.56 300 GLN A N 1
ATOM 2429 C CA . GLN A 1 300 ? 5.414 6.992 -1.702 1 82.56 300 GLN A CA 1
ATOM 2430 C C . GLN A 1 300 ? 4.395 8.07 -1.346 1 82.56 300 GLN A C 1
ATOM 2432 O O . GLN A 1 300 ? 4.754 9.109 -0.796 1 82.56 300 GLN A O 1
ATOM 2437 N N . VAL A 1 301 ? 3.107 7.809 -1.643 1 79.94 301 VAL A N 1
ATOM 2438 C CA . VAL A 1 301 ? 2.035 8.75 -1.334 1 79.94 301 VAL A CA 1
ATOM 2439 C C . VAL A 1 301 ? 1.931 8.938 0.178 1 79.94 301 VAL A C 1
ATOM 2441 O O . VAL A 1 301 ? 1.787 10.062 0.664 1 79.94 301 VAL A O 1
ATOM 2444 N N . LYS A 1 302 ? 2.021 7.855 0.912 1 81.81 302 LYS A N 1
ATOM 2445 C CA . LYS A 1 302 ? 1.974 7.906 2.371 1 81.81 302 LYS A CA 1
ATOM 2446 C C . LYS A 1 302 ? 3.102 8.773 2.928 1 81.81 302 LYS A C 1
ATOM 2448 O O . LYS A 1 302 ? 2.883 9.578 3.832 1 81.81 302 LYS A O 1
ATOM 2453 N N . HIS A 1 303 ? 4.273 8.547 2.355 1 80.94 303 HIS A N 1
ATOM 2454 C CA . HIS A 1 303 ? 5.418 9.32 2.824 1 80.94 303 HIS A CA 1
ATOM 2455 C C . HIS A 1 303 ? 5.215 10.812 2.584 1 80.94 303 HIS A C 1
ATOM 2457 O O . HIS A 1 303 ? 5.496 11.625 3.463 1 80.94 303 HIS A O 1
ATOM 2463 N N . LYS A 1 304 ? 4.715 11.117 1.433 1 81.88 304 LYS A N 1
ATOM 2464 C CA . LYS A 1 304 ? 4.426 12.516 1.121 1 81.88 304 LYS A CA 1
ATOM 2465 C C . LYS A 1 304 ? 3.389 13.086 2.082 1 81.88 304 LYS A C 1
ATOM 2467 O O . LYS A 1 304 ? 3.531 14.219 2.557 1 81.88 304 LYS A O 1
ATOM 2472 N N . GLN A 1 305 ? 2.398 12.336 2.41 1 84.12 305 GLN A N 1
ATOM 2473 C CA . GLN A 1 305 ? 1.35 12.758 3.332 1 84.12 305 GLN A CA 1
ATOM 2474 C C . GLN A 1 305 ? 1.896 12.93 4.746 1 84.12 305 GLN A C 1
ATOM 2476 O O . GLN A 1 305 ? 1.489 13.844 5.469 1 84.12 305 GLN A O 1
ATOM 2481 N N . ASP A 1 306 ? 2.777 12.031 5.113 1 83.44 306 ASP A N 1
ATOM 2482 C CA . ASP A 1 306 ? 3.408 12.148 6.422 1 83.44 306 ASP A CA 1
ATOM 2483 C C . ASP A 1 306 ? 4.18 13.461 6.551 1 83.44 306 ASP A C 1
ATOM 2485 O O . ASP A 1 306 ? 4.105 14.133 7.582 1 83.44 306 ASP A O 1
ATOM 2489 N N . GLU A 1 307 ? 4.863 13.789 5.508 1 82.56 307 GLU A N 1
ATOM 2490 C CA . GLU A 1 307 ? 5.602 15.047 5.504 1 82.56 307 GLU A CA 1
ATOM 2491 C C . GLU A 1 307 ? 4.66 16.25 5.582 1 82.56 307 GLU A C 1
ATOM 2493 O O . GLU A 1 307 ? 4.922 17.203 6.309 1 82.56 307 GLU A O 1
ATOM 2498 N N . GLN A 1 308 ? 3.596 16.188 4.875 1 84.88 308 GLN A N 1
ATOM 2499 C CA . GLN A 1 308 ? 2.604 17.266 4.891 1 84.88 308 GLN A CA 1
ATOM 2500 C C . GLN A 1 308 ? 1.968 17.391 6.273 1 84.88 308 GLN A C 1
ATOM 2502 O O . GLN A 1 308 ? 1.695 18.516 6.73 1 84.88 308 GLN A O 1
ATOM 2507 N N . GLN A 1 309 ? 1.691 16.297 6.871 1 85.69 309 GLN A N 1
ATOM 2508 C CA . GLN A 1 309 ? 1.116 16.297 8.211 1 85.69 309 GLN A CA 1
ATOM 2509 C C . GLN A 1 309 ? 2.049 16.984 9.203 1 85.69 309 GLN A C 1
ATOM 2511 O O . GLN A 1 309 ? 1.596 17.734 10.07 1 85.69 309 GLN A O 1
ATOM 2516 N N . LYS A 1 310 ? 3.305 16.672 9.07 1 83.25 310 LYS A N 1
ATOM 2517 C CA . LYS A 1 310 ? 4.281 17.328 9.938 1 83.25 310 LYS A CA 1
ATOM 2518 C C . LYS A 1 310 ? 4.285 18.828 9.719 1 83.25 310 LYS A C 1
ATOM 2520 O O . LYS A 1 310 ? 4.309 19.609 10.68 1 83.25 310 LYS A O 1
ATOM 2525 N N . GLU A 1 311 ? 4.188 19.234 8.477 1 85.38 311 GLU A N 1
ATOM 2526 C CA . GLU A 1 311 ? 4.137 20.641 8.141 1 85.38 311 GLU A CA 1
ATOM 2527 C C . GLU A 1 311 ? 2.873 21.297 8.695 1 85.38 311 GLU A C 1
ATOM 2529 O O . GLU A 1 311 ? 2.926 22.406 9.234 1 85.38 311 GLU A O 1
ATOM 2534 N N . ASN A 1 312 ? 1.798 20.625 8.562 1 83.94 312 ASN A N 1
ATOM 2535 C CA . ASN A 1 312 ? 0.527 21.125 9.062 1 83.94 312 ASN A CA 1
ATOM 2536 C C . ASN A 1 312 ? 0.536 21.266 10.586 1 83.94 312 ASN A C 1
ATOM 2538 O O . ASN A 1 312 ? 0.019 22.234 11.133 1 83.94 312 ASN A O 1
ATOM 2542 N N . ALA A 1 313 ? 1.12 20.297 11.18 1 83.81 313 ALA A N 1
ATOM 2543 C CA . ALA A 1 313 ? 1.209 20.344 12.641 1 83.81 313 ALA A CA 1
ATOM 2544 C C . ALA A 1 313 ? 2.027 21.547 13.109 1 83.81 313 ALA A C 1
ATOM 2546 O O . ALA A 1 313 ? 1.656 22.219 14.07 1 83.81 313 ALA A O 1
ATOM 2547 N N . LEU A 1 314 ? 3.107 21.797 12.383 1 85.75 314 LEU A N 1
ATOM 2548 C CA . LEU A 1 314 ? 3.93 22.969 12.703 1 85.75 314 LEU A CA 1
ATOM 2549 C C . LEU A 1 314 ? 3.156 24.266 12.469 1 85.75 314 LEU A C 1
ATOM 2551 O O . LEU A 1 314 ? 3.232 25.188 13.273 1 85.75 314 LEU A O 1
ATOM 2555 N N . THR A 1 315 ? 2.395 24.297 11.422 1 85.44 315 THR A N 1
ATOM 2556 C CA . THR A 1 315 ? 1.589 25.469 11.102 1 85.44 315 THR A CA 1
ATOM 2557 C C . THR A 1 315 ? 0.527 25.703 12.172 1 85.44 315 THR A C 1
ATOM 2559 O O . THR A 1 315 ? 0.308 26.844 12.594 1 85.44 315 THR A O 1
ATOM 2562 N N . ILE A 1 316 ? -0.042 24.672 12.594 1 85.94 316 ILE A N 1
ATOM 2563 C CA . ILE A 1 316 ? -1.078 24.75 13.617 1 85.94 316 ILE A CA 1
ATOM 2564 C C . ILE A 1 316 ? -0.473 25.25 14.93 1 85.94 316 ILE A C 1
ATOM 2566 O O . ILE A 1 316 ? -1.068 26.094 15.609 1 85.94 316 ILE A O 1
ATOM 2570 N N . LEU A 1 317 ? 0.735 24.766 15.211 1 82 317 LEU A N 1
ATOM 2571 C CA . LEU A 1 317 ? 1.413 25.203 16.422 1 82 317 LEU A CA 1
ATOM 2572 C C . LEU A 1 317 ? 1.76 26.688 16.359 1 82 317 LEU A C 1
ATOM 2574 O O . LEU A 1 317 ? 1.585 27.422 17.328 1 82 317 LEU A O 1
ATOM 2578 N N . LYS A 1 318 ? 2.189 27.109 15.273 1 82.31 318 LYS A N 1
ATOM 2579 C CA . LYS A 1 318 ? 2.518 28.516 15.062 1 82.31 318 LYS A CA 1
ATOM 2580 C C . LYS A 1 318 ? 1.279 29.391 15.203 1 82.31 318 LYS A C 1
ATOM 2582 O O . LYS A 1 318 ? 1.329 30.438 15.852 1 82.31 318 LYS A O 1
ATOM 2587 N N . GLN A 1 319 ? 0.199 28.953 14.672 1 81.56 319 GLN A N 1
ATOM 2588 C CA . GLN A 1 319 ? -1.037 29.734 14.703 1 81.56 319 GLN A CA 1
ATOM 2589 C C . GLN A 1 319 ? -1.615 29.781 16.109 1 81.56 319 GLN A C 1
ATOM 2591 O O . GLN A 1 319 ? -2.252 30.766 16.484 1 81.56 319 GLN A O 1
ATOM 2596 N N . LYS A 1 320 ? -1.404 28.734 16.781 1 80.75 320 LYS A N 1
ATOM 2597 C CA . LYS A 1 320 ? -1.826 28.734 18.172 1 80.75 320 LYS A CA 1
ATOM 2598 C C . LYS A 1 320 ? -1.089 29.812 18.969 1 80.75 320 LYS A C 1
ATOM 2600 O O . LYS A 1 320 ? -1.689 30.516 19.781 1 80.75 320 LYS A O 1
ATOM 2605 N N . SER A 1 321 ? 0.194 29.984 18.703 1 80.31 321 SER A N 1
ATOM 2606 C CA . SER A 1 321 ? 0.985 31.031 19.328 1 80.31 321 SER A CA 1
ATOM 2607 C C . SER A 1 321 ? 0.48 32.406 18.938 1 80.31 321 SER A C 1
ATOM 2609 O O . SER A 1 321 ? 0.386 33.312 19.766 1 80.31 321 SER A O 1
ATOM 2611 N N . ASP A 1 322 ? 0.031 32.531 17.703 1 77.12 322 ASP A N 1
ATOM 2612 C CA . ASP A 1 322 ? -0.52 33.781 17.219 1 77.12 322 ASP A CA 1
ATOM 2613 C C . ASP A 1 322 ? -1.829 34.125 17.938 1 77.12 322 ASP A C 1
ATOM 2615 O O . ASP A 1 322 ? -2.084 35.281 18.25 1 77.12 322 ASP A O 1
ATOM 2619 N N . ARG A 1 323 ? -2.555 33.125 18.219 1 76.69 323 ARG A N 1
ATOM 2620 C CA . ARG A 1 323 ? -3.816 33.344 18.922 1 76.69 323 ARG A CA 1
ATOM 2621 C C . ARG A 1 323 ? -3.578 33.844 20.328 1 76.69 323 ARG A C 1
ATOM 2623 O O . ARG A 1 323 ? -4.297 34.75 20.797 1 76.69 323 ARG A O 1
ATOM 2630 N N . ASN A 1 324 ? -2.549 33.344 20.953 1 76.19 324 ASN A N 1
ATOM 2631 C CA . ASN A 1 324 ? -2.207 33.812 22.297 1 76.19 324 ASN A CA 1
ATOM 2632 C C . ASN A 1 324 ? -1.773 35.281 22.266 1 76.19 324 ASN A C 1
ATOM 2634 O O . ASN A 1 324 ? -2.154 36.062 23.141 1 76.19 324 ASN A O 1
ATOM 2638 N N . PHE A 1 325 ? -1.104 35.625 21.25 1 75.81 325 PHE A N 1
ATOM 2639 C CA . PHE A 1 325 ? -0.681 37.031 21.078 1 75.81 325 PHE A CA 1
ATOM 2640 C C . PHE A 1 325 ? -1.878 37.938 20.828 1 75.81 325 PHE A C 1
ATOM 2642 O O . PHE A 1 325 ? -1.943 39.031 21.344 1 75.81 325 PHE A O 1
ATOM 2649 N N . PHE A 1 326 ? -2.861 37.375 20.172 1 77.62 326 PHE A N 1
ATOM 2650 C CA . PHE A 1 326 ? -4.078 38.125 19.859 1 77.62 326 PHE A CA 1
ATOM 2651 C C . PHE A 1 326 ? -4.84 38.469 21.141 1 77.62 326 PHE A C 1
ATOM 2653 O O . PHE A 1 326 ? -5.238 39.625 21.344 1 77.62 326 PHE A O 1
ATOM 2660 N N . TRP A 1 327 ? -4.926 37.5 21.969 1 79.19 327 TRP A N 1
ATOM 2661 C CA . TRP A 1 327 ? -5.664 37.75 23.203 1 79.19 327 TRP A CA 1
ATOM 2662 C C . TRP A 1 327 ? -4.926 38.719 24.109 1 79.19 327 TRP A C 1
ATOM 2664 O O . TRP A 1 327 ? -5.551 39.531 24.797 1 79.19 327 TRP A O 1
ATOM 2674 N N . GLY A 1 328 ? -3.6 38.75 24 1 75.5 328 GLY A N 1
ATOM 2675 C CA . GLY A 1 328 ? -2.814 39.719 24.75 1 75.5 328 GLY A CA 1
ATOM 2676 C C . GLY A 1 328 ? -3.043 41.156 24.281 1 75.5 328 GLY A C 1
ATOM 2677 O O . GLY A 1 328 ? -3.293 42.031 25.094 1 75.5 328 GLY A O 1
ATOM 2678 N N . ILE A 1 329 ? -3.162 41.344 23.047 1 76.94 329 ILE A N 1
ATOM 2679 C CA . ILE A 1 329 ? -3.326 42.688 22.469 1 76.94 329 ILE A CA 1
ATOM 2680 C C . ILE A 1 329 ? -4.746 43.188 22.719 1 76.94 329 ILE A C 1
ATOM 2682 O O . ILE A 1 329 ? -4.953 44.375 23 1 76.94 329 ILE A O 1
ATOM 2686 N N . THR A 1 330 ? -5.727 42.312 22.75 1 76.31 330 THR A N 1
ATOM 2687 C CA . THR A 1 330 ? -7.117 42.688 23.016 1 76.31 330 THR A CA 1
ATOM 2688 C C . THR A 1 330 ? -7.281 43.188 24.438 1 76.31 330 THR A C 1
ATOM 2690 O O . THR A 1 330 ? -7.984 44.188 24.672 1 76.31 330 THR A O 1
ATOM 2693 N N . ILE A 1 331 ? -6.539 42.625 25.328 1 78.94 331 ILE A N 1
ATOM 2694 C CA . ILE A 1 331 ? -6.598 43.062 26.719 1 78.94 331 ILE A CA 1
ATOM 2695 C C . ILE A 1 331 ? -5.969 44.438 26.859 1 78.94 331 ILE A C 1
ATOM 2697 O O . ILE A 1 331 ? -6.516 45.312 27.531 1 78.94 331 ILE A O 1
ATOM 2701 N N . VAL A 1 332 ? -4.898 44.688 26.109 1 76.25 332 VAL A N 1
ATOM 2702 C CA . VAL A 1 332 ? -4.223 45.969 26.172 1 76.25 332 VAL A CA 1
ATOM 2703 C C . VAL A 1 332 ? -5.121 47.062 25.578 1 76.25 332 VAL A C 1
ATOM 2705 O O . VAL A 1 332 ? -5.23 48.156 26.141 1 76.25 332 VAL A O 1
ATOM 2708 N N . ALA A 1 333 ? -5.855 46.719 24.562 1 76.94 333 ALA A N 1
ATOM 2709 C CA . ALA A 1 333 ? -6.77 47.688 23.922 1 76.94 333 ALA A CA 1
ATOM 2710 C C . ALA A 1 333 ? -7.934 48.031 24.859 1 76.94 333 ALA A C 1
ATOM 2712 O O . ALA A 1 333 ? -8.344 49.188 24.953 1 76.94 333 ALA A O 1
ATOM 2713 N N . PHE A 1 334 ? -8.383 47.094 25.578 1 79.62 334 PHE A N 1
ATOM 2714 C CA . PHE A 1 334 ? -9.469 47.281 26.531 1 79.62 334 PHE A CA 1
ATOM 2715 C C . PHE A 1 334 ? -9.031 48.188 27.672 1 79.62 334 PHE A C 1
ATOM 2717 O O . PHE A 1 334 ? -9.773 49.094 28.062 1 79.62 334 PHE A O 1
ATOM 2724 N N . LEU A 1 335 ? -7.797 48 28.094 1 78.5 335 LEU A N 1
ATOM 2725 C CA . LEU A 1 335 ? -7.254 48.844 29.172 1 78.5 335 LEU A CA 1
ATOM 2726 C C . LEU A 1 335 ? -7.078 50.281 28.703 1 78.5 335 LEU A C 1
ATOM 2728 O O . LEU A 1 335 ? -7.383 51.219 29.438 1 78.5 335 LEU A O 1
ATOM 2732 N N . LEU A 1 336 ? -6.699 50.438 27.469 1 79.25 336 LEU A N 1
ATOM 2733 C CA . LEU A 1 336 ? -6.535 51.781 26.906 1 79.25 336 LEU A CA 1
ATOM 2734 C C . LEU A 1 336 ? -7.883 52.469 26.766 1 79.25 336 LEU A C 1
ATOM 2736 O O . LEU A 1 336 ? -7.996 53.688 27 1 79.25 336 LEU A O 1
ATOM 2740 N N . PHE A 1 337 ? -8.906 51.75 26.531 1 80.44 337 PHE A N 1
ATOM 2741 C CA . PHE A 1 337 ? -10.258 52.25 26.406 1 80.44 337 PHE A CA 1
ATOM 2742 C C . PHE A 1 337 ? -10.773 52.781 27.734 1 80.44 337 PHE A C 1
ATOM 2744 O O . PHE A 1 337 ? -11.375 53.844 27.812 1 80.44 337 PHE A O 1
ATOM 2751 N N . ILE A 1 338 ? -10.461 52.094 28.766 1 79 338 ILE A N 1
ATOM 2752 C CA . ILE A 1 338 ? -10.859 52.5 30.109 1 79 338 ILE A CA 1
ATOM 2753 C C . ILE A 1 338 ? -10.148 53.812 30.5 1 79 338 ILE A C 1
ATOM 2755 O O . ILE A 1 338 ? -10.766 54.719 31.047 1 79 338 ILE A O 1
ATOM 2759 N N . VAL A 1 339 ? -8.875 53.938 30.109 1 77.5 339 VAL A N 1
ATOM 2760 C CA . VAL A 1 339 ? -8.094 55.156 30.422 1 77.5 339 VAL A CA 1
ATOM 2761 C C . VAL A 1 339 ? -8.672 56.344 29.672 1 77.5 339 VAL A C 1
ATOM 2763 O O . VAL A 1 339 ? -8.766 57.438 30.234 1 77.5 339 VAL A O 1
ATOM 2766 N N . ILE A 1 340 ? -9.188 56.125 28.516 1 77.69 340 ILE A N 1
ATOM 2767 C CA . ILE A 1 340 ? -9.781 57.188 27.719 1 77.69 340 ILE A CA 1
ATOM 2768 C C . ILE A 1 340 ? -11.078 57.656 28.375 1 77.69 340 ILE A C 1
ATOM 2770 O O . ILE A 1 340 ? -11.328 58.875 28.453 1 77.69 340 ILE A O 1
ATOM 2774 N N . ILE A 1 341 ? -11.844 56.75 28.938 1 77.25 341 ILE A N 1
ATOM 2775 C CA . ILE A 1 341 ? -13.094 57.125 29.594 1 77.25 341 ILE A CA 1
ATOM 2776 C C . ILE A 1 341 ? -12.812 57.938 30.844 1 77.25 341 ILE A C 1
ATOM 2778 O O . ILE A 1 341 ? -13.469 58.938 31.109 1 77.25 341 ILE A O 1
ATOM 2782 N N . LEU A 1 342 ? -11.688 57.594 31.5 1 76.94 342 LEU A N 1
ATOM 2783 C CA . LEU A 1 342 ? -11.336 58.312 32.719 1 76.94 342 LEU A CA 1
ATOM 2784 C C . LEU A 1 342 ? -10.828 59.719 32.438 1 76.94 342 LEU A C 1
ATOM 2786 O O . LEU A 1 342 ? -11.18 60.656 33.125 1 76.94 342 LEU A O 1
ATOM 2790 N N . LEU A 1 343 ? -10.125 59.812 31.344 1 74.88 343 LEU A N 1
ATOM 2791 C CA . LEU A 1 343 ? -9.586 61.125 30.969 1 74.88 343 LEU A CA 1
ATOM 2792 C C . LEU A 1 343 ? -10.68 62.031 30.438 1 74.88 343 LEU A C 1
ATOM 2794 O O . LEU A 1 343 ? -10.688 63.219 30.734 1 74.88 343 LEU A O 1
ATOM 2798 N N . SER A 1 344 ? -11.641 61.438 29.781 1 74.69 344 SER A N 1
ATOM 2799 C CA . SER A 1 344 ? -12.758 62.219 29.266 1 74.69 344 SER A CA 1
ATOM 2800 C C . SER A 1 344 ? -13.641 62.75 30.406 1 74.69 344 SER A C 1
ATOM 2802 O O . SER A 1 344 ? -14.117 63.875 30.375 1 74.69 344 SER A O 1
ATOM 2804 N N . GLY A 1 345 ? -13.844 61.875 31.406 1 73.81 345 GLY A N 1
ATOM 2805 C CA . GLY A 1 345 ? -14.578 62.312 32.594 1 73.81 345 GLY A CA 1
ATOM 2806 C C . GLY A 1 345 ? -13.883 63.406 33.344 1 73.81 345 GLY A C 1
ATOM 2807 O O . GLY A 1 345 ? -14.523 64.375 33.812 1 73.81 345 GLY A O 1
ATOM 2808 N N . ASN A 1 346 ? -12.523 63.312 33.312 1 71.69 346 ASN A N 1
ATOM 2809 C CA . ASN A 1 346 ? -11.734 64.312 34 1 71.69 346 ASN A CA 1
ATOM 2810 C C . ASN A 1 346 ? -11.812 65.688 33.25 1 71.69 346 ASN A C 1
ATOM 2812 O O . ASN A 1 346 ? -11.883 66.688 33.875 1 71.69 346 ASN A O 1
ATOM 2816 N N . ILE A 1 347 ? -11.906 65.625 31.953 1 72.31 347 ILE A N 1
ATOM 2817 C CA . ILE A 1 347 ? -12.008 66.875 31.156 1 72.31 347 ILE A CA 1
ATOM 2818 C C . ILE A 1 347 ? -13.359 67.5 31.406 1 72.31 347 ILE A C 1
ATOM 2820 O O . ILE A 1 347 ? -13.445 68.75 31.531 1 72.31 347 ILE A O 1
ATOM 2824 N N . LYS A 1 348 ? -14.406 66.688 31.516 1 73.56 348 LYS A N 1
ATOM 2825 C CA . LYS A 1 348 ? -15.734 67.25 31.766 1 73.56 348 LYS A CA 1
ATOM 2826 C C . LYS A 1 348 ? -15.812 67.875 33.156 1 73.56 348 LYS A C 1
ATOM 2828 O O . LYS A 1 348 ? -16.375 68.938 33.312 1 73.56 348 LYS A O 1
ATOM 2833 N N . ARG A 1 349 ? -15.156 67.25 34.125 1 73.44 349 ARG A N 1
ATOM 2834 C CA . ARG A 1 349 ? -15.156 67.812 35.5 1 73.44 349 ARG A CA 1
ATOM 2835 C C . ARG A 1 349 ? -14.367 69.125 35.562 1 73.44 349 ARG A C 1
ATOM 2837 O O . ARG A 1 349 ? -14.797 70.062 36.219 1 73.44 349 ARG A O 1
ATOM 2844 N N . LYS A 1 350 ? -13.344 69.25 34.75 1 72.38 350 LYS A N 1
ATOM 2845 C CA . LYS A 1 350 ? -12.516 70.438 34.781 1 72.38 350 LYS A CA 1
ATOM 2846 C C . LYS A 1 350 ? -13.219 71.562 34.062 1 72.38 350 LYS A C 1
ATOM 2848 O O . LYS A 1 350 ? -13.109 72.75 34.469 1 72.38 350 LYS A O 1
ATOM 2853 N N . ALA A 1 351 ? -13.984 71.25 33.031 1 73.56 351 ALA A N 1
ATOM 2854 C CA . ALA A 1 351 ? -14.75 72.312 32.344 1 73.56 351 ALA A CA 1
ATOM 2855 C C . ALA A 1 351 ? -15.82 72.938 33.25 1 73.56 351 ALA A C 1
ATOM 2857 O O . ALA A 1 351 ? -16.016 74.125 33.219 1 73.56 351 ALA A O 1
ATOM 2858 N N . GLU A 1 352 ? -16.438 72.062 34 1 75.94 352 GLU A N 1
ATOM 2859 C CA . GLU A 1 352 ? -17.438 72.562 34.969 1 75.94 352 GLU A CA 1
ATOM 2860 C C . GLU A 1 352 ? -16.781 73.438 36.031 1 75.94 352 GLU A C 1
ATOM 2862 O O . GLU A 1 352 ? -17.312 74.5 36.375 1 75.94 352 GLU A O 1
ATOM 2867 N N . THR A 1 353 ? -15.555 73.188 36.375 1 73.25 353 THR A N 1
ATOM 2868 C CA . THR A 1 353 ? -14.836 73.938 37.375 1 73.25 353 THR A CA 1
ATOM 2869 C C . THR A 1 353 ? -14.359 75.25 36.781 1 73.25 353 THR A C 1
ATOM 2871 O O . THR A 1 353 ? -14.43 76.312 37.438 1 73.25 353 THR A O 1
ATOM 2874 N N . ASN A 1 354 ? -14.086 75.312 35.5 1 69.44 354 ASN A N 1
ATOM 2875 C CA . ASN A 1 354 ? -13.656 76.562 34.844 1 69.44 354 ASN A CA 1
ATOM 2876 C C . ASN A 1 354 ? -14.828 77.5 34.656 1 69.44 354 ASN A C 1
ATOM 2878 O O . ASN A 1 354 ? -14.656 78.75 34.781 1 69.44 354 ASN A O 1
ATOM 2882 N N . LYS A 1 355 ? -15.977 77.062 34.375 1 75.81 355 LYS A N 1
ATOM 2883 C CA . LYS A 1 355 ? -17.156 77.875 34.25 1 75.81 355 LYS A CA 1
ATOM 2884 C C . LYS A 1 355 ? -17.484 78.562 35.594 1 75.81 355 LYS A C 1
ATOM 2886 O O . LYS A 1 355 ? -17.766 79.75 35.625 1 75.81 355 LYS A O 1
ATOM 2891 N N . ARG A 1 356 ? -17.328 77.812 36.625 1 74.75 356 ARG A N 1
ATOM 2892 C CA . ARG A 1 356 ? -17.578 78.375 37.938 1 74.75 356 ARG A CA 1
ATOM 2893 C C . ARG A 1 356 ? -16.562 79.438 38.312 1 74.75 356 ARG A C 1
ATOM 2895 O O . ARG A 1 356 ? -16.906 80.5 38.906 1 74.75 356 ARG A O 1
ATOM 2902 N N . LEU A 1 357 ? -15.383 79.375 37.75 1 69.94 357 LEU A N 1
ATOM 2903 C CA . LEU A 1 357 ? -14.32 80.312 38.031 1 69.94 357 LEU A CA 1
ATOM 2904 C C . LEU A 1 357 ? -14.531 81.625 37.25 1 69.94 357 LEU A C 1
ATOM 2906 O O . LEU A 1 357 ? -14.305 82.688 37.75 1 69.94 357 LEU A O 1
ATOM 2910 N N . THR A 1 358 ? -15.023 81.562 36.094 1 74.06 358 THR A N 1
ATOM 2911 C CA . THR A 1 358 ? -15.32 82.75 35.281 1 74.06 358 THR A CA 1
ATOM 2912 C C . THR A 1 358 ? -16.484 83.5 35.875 1 74.06 358 THR A C 1
ATOM 2914 O O . THR A 1 358 ? -16.438 84.75 35.938 1 74.06 358 THR A O 1
ATOM 2917 N N . GLU A 1 359 ? -17.438 82.812 36.312 1 74.94 359 GLU A N 1
ATOM 2918 C CA . GLU A 1 359 ? -18.562 83.438 36.938 1 74.94 359 GLU A CA 1
ATOM 2919 C C . GLU A 1 359 ? -18.141 84.188 38.219 1 74.94 359 GLU A C 1
ATOM 2921 O O . GLU A 1 359 ? -18.562 85.312 38.469 1 74.94 359 GLU A O 1
ATOM 2926 N N . LEU A 1 360 ? -17.188 83.562 38.875 1 70.44 360 LEU A N 1
ATOM 2927 C CA . LEU A 1 360 ? -16.703 84.188 40.094 1 70.44 360 LEU A CA 1
ATOM 2928 C C . LEU A 1 360 ? -15.852 85.438 39.781 1 70.44 360 LEU A C 1
ATOM 2930 O O . LEU A 1 360 ? -15.953 86.438 40.438 1 70.44 360 LEU A O 1
ATOM 2934 N N . ASN A 1 361 ? -15.148 85.438 38.688 1 65.06 361 ASN A N 1
ATOM 2935 C CA . ASN A 1 361 ? -14.328 86.625 38.25 1 65.06 361 ASN A CA 1
ATOM 2936 C C . ASN A 1 361 ? -15.188 87.75 37.781 1 65.06 361 ASN A C 1
ATOM 2938 O O . ASN A 1 361 ? -14.867 88.938 38.031 1 65.06 361 ASN A O 1
ATOM 2942 N N . ALA A 1 362 ? -16.234 87.5 37.125 1 74.94 362 ALA A N 1
ATOM 2943 C CA . ALA A 1 362 ? -17.172 88.562 36.719 1 74.94 362 ALA A CA 1
ATOM 2944 C C . ALA A 1 362 ? -17.828 89.25 37.938 1 74.94 362 ALA A C 1
ATOM 2946 O O . ALA A 1 362 ? -17.984 90.438 37.969 1 74.94 362 ALA A O 1
ATOM 2947 N N . GLU A 1 363 ? -18.109 88.375 38.875 1 73.06 363 GLU A N 1
ATOM 2948 C CA . GLU A 1 363 ? -18.703 88.875 40.094 1 73.06 363 GLU A CA 1
ATOM 2949 C C . GLU A 1 363 ? -17.703 89.812 40.844 1 73.06 363 GLU A C 1
ATOM 2951 O O . GLU A 1 363 ? -18.078 90.875 41.344 1 73.06 363 GLU A O 1
ATOM 2956 N N . ILE A 1 364 ? -16.516 89.5 40.781 1 69.25 364 ILE A N 1
ATOM 2957 C CA . ILE A 1 364 ? -15.477 90.25 41.438 1 69.25 364 ILE A CA 1
ATOM 2958 C C . ILE A 1 364 ? -15.266 91.562 40.688 1 69.25 364 ILE A C 1
ATOM 2960 O O . ILE A 1 364 ? -15.102 92.625 41.312 1 69.25 364 ILE A O 1
ATOM 2964 N N . SER A 1 365 ? -15.328 91.562 39.406 1 73.75 365 SER A N 1
ATOM 2965 C CA . SER A 1 365 ? -15.18 92.75 38.594 1 73.75 365 SER A CA 1
ATOM 2966 C C . SER A 1 365 ? -16.344 93.75 38.812 1 73.75 365 SER A C 1
ATOM 2968 O O . SER A 1 365 ? -16.141 94.938 38.969 1 73.75 365 SER A O 1
ATOM 2970 N N . ARG A 1 366 ? -17.469 93.125 38.906 1 73.5 366 ARG A N 1
ATOM 2971 C CA . ARG A 1 366 ? -18.641 94 39.188 1 73.5 366 ARG A CA 1
ATOM 2972 C C . ARG A 1 366 ? -18.531 94.625 40.562 1 73.5 366 ARG A C 1
ATOM 2974 O O . ARG A 1 366 ? -18.875 95.812 40.719 1 73.5 366 ARG A O 1
ATOM 2981 N N . GLN A 1 367 ? -18.031 93.938 41.5 1 68.75 367 GLN A N 1
ATOM 2982 C CA . GLN A 1 367 ? -17.891 94.5 42.875 1 68.75 367 GLN A CA 1
ATOM 2983 C C . GLN A 1 367 ? -16.828 95.562 42.906 1 68.75 367 GLN A C 1
ATOM 2985 O O . GLN A 1 367 ? -16.984 96.562 43.594 1 68.75 367 GLN A O 1
ATOM 2990 N N . LYS A 1 368 ? -15.867 95.562 42.062 1 66.94 368 LYS A N 1
ATOM 2991 C CA . LYS A 1 368 ? -14.82 96.562 41.969 1 66.94 368 LYS A CA 1
ATOM 2992 C C . LYS A 1 368 ? -15.352 97.875 41.344 1 66.94 368 LYS A C 1
ATOM 2994 O O . LYS A 1 368 ? -15.047 98.938 41.812 1 66.94 368 LYS A O 1
ATOM 2999 N N . ASP A 1 369 ? -16.062 97.625 40.312 1 72.5 369 ASP A N 1
ATOM 3000 C CA . ASP A 1 369 ? -16.672 98.812 39.656 1 72.5 369 ASP A CA 1
ATOM 3001 C C . ASP A 1 369 ? -17.594 99.562 40.625 1 72.5 369 ASP A C 1
ATOM 3003 O O . ASP A 1 369 ? -17.609 100.75 40.656 1 72.5 369 ASP A O 1
ATOM 3007 N N . ASN A 1 370 ? -18.312 98.812 41.375 1 71.69 370 ASN A N 1
ATOM 3008 C CA . ASN A 1 370 ? -19.203 99.438 42.375 1 71.69 370 ASN A CA 1
ATOM 3009 C C . ASN A 1 370 ? -18.422 100.188 43.438 1 71.69 370 ASN A C 1
ATOM 3011 O O . ASN A 1 370 ? -18.797 101.25 43.844 1 71.69 370 ASN A O 1
ATOM 3015 N N . LEU A 1 371 ? -17.312 99.688 43.812 1 65.12 371 LEU A N 1
ATOM 3016 C CA . LEU A 1 371 ? -16.484 100.312 44.844 1 65.12 371 LEU A CA 1
ATOM 3017 C C . LEU A 1 371 ? -15.867 101.625 44.312 1 65.12 371 LEU A C 1
ATOM 3019 O O . LEU A 1 371 ? -15.773 102.625 45.031 1 65.12 371 LEU A O 1
ATOM 3023 N N . ASP A 1 372 ? -15.492 101.625 43.062 1 70.88 372 ASP A N 1
ATOM 3024 C CA . ASP A 1 372 ? -14.938 102.812 42.438 1 70.88 372 ASP A CA 1
ATOM 3025 C C . ASP A 1 372 ? -15.984 103.938 42.312 1 70.88 372 ASP A C 1
ATOM 3027 O O . ASP A 1 372 ? -15.688 105.125 42.531 1 70.88 372 ASP A O 1
ATOM 3031 N N . ARG A 1 373 ? -17.188 103.625 42.062 1 75.62 373 ARG A N 1
ATOM 3032 C CA . ARG A 1 373 ? -18.266 104.562 41.938 1 75.62 373 ARG A CA 1
ATOM 3033 C C . ARG A 1 373 ? -18.562 105.188 43.312 1 75.62 373 ARG A C 1
ATOM 3035 O O . ARG A 1 373 ? -18.75 106.438 43.406 1 75.62 373 ARG A O 1
ATOM 3042 N N . VAL A 1 374 ? -18.5 104.312 44.281 1 70.88 374 VAL A N 1
ATOM 3043 C CA . VAL A 1 374 ? -18.781 104.812 45.656 1 70.88 374 VAL A CA 1
ATOM 3044 C C . VAL A 1 374 ? -17.656 105.75 46.094 1 70.88 374 VAL A C 1
ATOM 3046 O O . VAL A 1 374 ? -17.906 106.75 46.688 1 70.88 374 VAL A O 1
ATOM 3049 N N . ASN A 1 375 ? -16.438 105.5 45.688 1 62.84 375 ASN A N 1
ATOM 3050 C CA . ASN A 1 375 ? -15.297 106.312 46.031 1 62.84 375 ASN A CA 1
ATOM 3051 C C . ASN A 1 375 ? -15.344 107.688 45.312 1 62.84 375 ASN A C 1
ATOM 3053 O O . ASN A 1 375 ? -15.031 108.688 45.906 1 62.84 375 ASN A O 1
ATOM 3057 N N . HIS A 1 376 ? -15.797 107.688 44.125 1 75.44 376 HIS A N 1
ATOM 3058 C CA . HIS A 1 376 ? -15.922 108.938 43.406 1 75.44 376 HIS A CA 1
ATOM 3059 C C . HIS A 1 376 ? -17.016 109.812 43.969 1 75.44 376 HIS A C 1
ATOM 3061 O O . HIS A 1 376 ? -16.844 111 44.094 1 75.44 376 HIS A O 1
ATOM 3067 N N . HIS A 1 377 ? -18.047 109.25 44.375 1 73.94 377 HIS A N 1
ATOM 3068 C CA . HIS A 1 377 ? -19.141 110 44.969 1 73.94 377 HIS A CA 1
ATOM 3069 C C . HIS A 1 377 ? -18.734 110.625 46.312 1 73.94 377 HIS A C 1
ATOM 3071 O O . HIS A 1 377 ? -19.078 111.75 46.625 1 73.94 377 HIS A O 1
ATOM 3077 N N . LEU A 1 378 ? -17.922 109.938 47.062 1 68.94 378 LEU A N 1
ATOM 3078 C CA . LEU A 1 378 ? -17.453 110.438 48.344 1 68.94 378 LEU A CA 1
ATOM 3079 C C . LEU A 1 378 ? -16.5 111.625 48.156 1 68.94 378 LEU A C 1
ATOM 3081 O O . LEU A 1 378 ? -16.547 112.562 48.906 1 68.94 378 LEU A O 1
ATOM 3085 N N . GLU A 1 379 ? -15.742 111.562 47.156 1 72.5 379 GLU A N 1
ATOM 3086 C CA . GLU A 1 379 ? -14.82 112.688 46.844 1 72.5 379 GLU A CA 1
ATOM 3087 C C . GLU A 1 379 ? -15.586 113.938 46.438 1 72.5 379 GLU A C 1
ATOM 3089 O O . GLU A 1 379 ? -15.211 115.062 46.844 1 72.5 379 GLU A O 1
ATOM 3094 N N . GLU A 1 380 ? -16.641 113.75 45.75 1 77.69 380 GLU A N 1
ATOM 3095 C CA . GLU A 1 380 ? -17.453 114.875 45.344 1 77.69 380 GLU A CA 1
ATOM 3096 C C . GLU A 1 380 ? -18.125 115.5 46.531 1 77.69 380 GLU A C 1
ATOM 3098 O O . GLU A 1 380 ? -18.188 116.75 46.625 1 77.69 380 GLU A O 1
ATOM 3103 N N . ILE A 1 381 ? -18.516 114.812 47.469 1 72.44 381 ILE A N 1
ATOM 3104 C CA . ILE A 1 381 ? -19.172 115.312 48.656 1 72.44 381 ILE A CA 1
ATOM 3105 C C . ILE A 1 381 ? -18.156 116.062 49.5 1 72.44 381 ILE A C 1
ATOM 3107 O O . ILE A 1 381 ? -18.469 117.188 50.031 1 72.44 381 ILE A O 1
ATOM 3111 N N . ILE A 1 382 ? -17 115.625 49.594 1 71.75 382 ILE A N 1
ATOM 3112 C CA . ILE A 1 382 ? -15.945 116.25 50.375 1 71.75 382 ILE A CA 1
ATOM 3113 C C . ILE A 1 382 ? -15.57 117.625 49.75 1 71.75 382 ILE A C 1
ATOM 3115 O O . ILE A 1 382 ? -15.391 118.625 50.438 1 71.75 382 ILE A O 1
ATOM 3119 N N . ASP A 1 383 ? -15.484 117.625 48.469 1 76.38 383 ASP A N 1
ATOM 3120 C CA . ASP A 1 383 ? -15.148 118.875 47.75 1 76.38 383 ASP A CA 1
ATOM 3121 C C . ASP A 1 383 ? -16.219 119.938 47.969 1 76.38 383 ASP A C 1
ATOM 3123 O O . ASP A 1 383 ? -15.898 121.125 48.219 1 76.38 383 ASP A O 1
ATOM 3127 N N . GLU A 1 384 ? -17.375 119.5 47.969 1 79.56 384 GLU A N 1
ATOM 3128 C CA . GLU A 1 384 ? -18.484 120.438 48.125 1 79.56 384 GLU A CA 1
ATOM 3129 C C . GLU A 1 384 ? -18.5 121 49.562 1 79.56 384 GLU A C 1
ATOM 3131 O O . GLU A 1 384 ? -18.703 122.25 49.75 1 79.56 384 GLU A O 1
ATOM 3136 N N . ARG A 1 385 ? -18.25 120.25 50.531 1 72.56 385 ARG A N 1
ATOM 3137 C CA . ARG A 1 385 ? -18.266 120.688 51.938 1 72.56 385 ARG A CA 1
ATOM 3138 C C . ARG A 1 385 ? -17.094 121.625 52.219 1 72.56 385 ARG A C 1
ATOM 3140 O O . ARG A 1 385 ? -17.234 122.562 52.969 1 72.56 385 ARG A O 1
ATOM 3147 N N . THR A 1 386 ? -15.961 121.438 51.688 1 72.44 386 THR A N 1
ATOM 3148 C CA . THR A 1 386 ? -14.781 122.25 51.875 1 72.44 386 THR A CA 1
ATOM 3149 C C . THR A 1 386 ? -14.984 123.625 51.281 1 72.44 386 THR A C 1
ATOM 3151 O O . THR A 1 386 ? -14.602 124.625 51.875 1 72.44 386 THR A O 1
ATOM 3154 N N . LYS A 1 387 ? -15.594 123.688 50.156 1 79.12 387 LYS A N 1
ATOM 3155 C CA . LYS A 1 387 ? -15.883 125 49.531 1 79.12 387 LYS A CA 1
ATOM 3156 C C . LYS A 1 387 ? -16.859 125.812 50.344 1 79.12 387 LYS A C 1
ATOM 3158 O O . LYS A 1 387 ? -16.672 127 50.531 1 79.12 387 LYS A O 1
ATOM 3163 N N . ASP A 1 388 ? -17.797 125.062 50.875 1 79.25 388 ASP A N 1
ATOM 3164 C CA . ASP A 1 388 ? -18.781 125.75 51.719 1 79.25 388 ASP A CA 1
ATOM 3165 C C . ASP A 1 388 ? -18.141 126.375 52.969 1 79.25 388 ASP A C 1
ATOM 3167 O O . ASP A 1 388 ? -18.422 127.5 53.344 1 79.25 388 ASP A O 1
ATOM 3171 N N . LEU A 1 389 ? -17.234 125.75 53.562 1 72.5 389 LEU A N 1
ATOM 3172 C CA . LEU A 1 389 ? -16.562 126.188 54.781 1 72.5 389 LEU A CA 1
ATOM 3173 C C . LEU A 1 389 ? -15.625 127.375 54.5 1 72.5 389 LEU A C 1
ATOM 3175 O O . LEU A 1 389 ? -15.516 128.25 55.281 1 72.5 389 LEU A O 1
ATOM 3179 N N . GLN A 1 390 ? -15.031 127.375 53.344 1 76.44 390 GLN A N 1
ATOM 3180 C CA . GLN A 1 390 ? -14.125 128.5 52.969 1 76.44 390 GLN A CA 1
ATOM 3181 C C . GLN A 1 390 ? -14.883 129.75 52.719 1 76.44 390 GLN A C 1
ATOM 3183 O O . GLN A 1 390 ? -14.422 130.875 53.125 1 76.44 390 GLN A O 1
ATOM 3188 N N . ILE A 1 391 ? -16.047 129.625 52.188 1 80.25 391 ILE A N 1
ATOM 3189 C CA . ILE A 1 391 ? -16.875 130.875 51.938 1 80.25 391 ILE A CA 1
ATOM 3190 C C . ILE A 1 391 ? -17.344 131.375 53.25 1 80.25 391 ILE A C 1
ATOM 3192 O O . ILE A 1 391 ? -17.281 132.625 53.469 1 80.25 391 ILE A O 1
ATOM 3196 N N . LYS A 1 392 ? -17.688 130.625 54.188 1 73.31 392 LYS A N 1
ATOM 3197 C CA . LYS A 1 392 ? -18.156 131 55.5 1 73.31 392 LYS A CA 1
ATOM 3198 C C . LYS A 1 392 ? -17.047 131.75 56.281 1 73.31 392 LYS A C 1
ATOM 3200 O O . LYS A 1 392 ? -17.25 132.75 56.906 1 73.31 392 LYS A O 1
ATOM 3205 N N . ASN A 1 393 ? -15.828 131.25 56.156 1 69.56 393 ASN A N 1
ATOM 3206 C CA . ASN A 1 393 ? -14.672 131.875 56.812 1 69.56 393 ASN A CA 1
ATOM 3207 C C . ASN A 1 393 ? -14.281 133.25 56.25 1 69.56 393 ASN A C 1
ATOM 3209 O O . ASN A 1 393 ? -13.906 134.125 57 1 69.56 393 ASN A O 1
ATOM 3213 N N . ARG A 1 394 ? -14.398 133.375 55.031 1 76.94 394 ARG A N 1
ATOM 3214 C CA . ARG A 1 394 ? -14.07 134.625 54.375 1 76.94 394 ARG A CA 1
ATOM 3215 C C . ARG A 1 394 ? -15.062 135.75 54.781 1 76.94 394 ARG A C 1
ATOM 3217 O O . ARG A 1 394 ? -14.672 136.875 55.031 1 76.94 394 ARG A O 1
ATOM 3224 N N . LYS A 1 395 ? -16.266 135.375 54.812 1 73.94 395 LYS A N 1
ATOM 3225 C CA . LYS A 1 395 ? -17.312 136.25 55.219 1 73.94 395 LYS A CA 1
ATOM 3226 C C . LYS A 1 395 ? -17.109 136.75 56.625 1 73.94 395 LYS A C 1
ATOM 3228 O O . LYS A 1 395 ? -17.234 138 56.906 1 73.94 395 LYS A O 1
ATOM 3233 N N . LEU A 1 396 ? -16.734 135.875 57.5 1 72.25 396 LEU A N 1
ATOM 3234 C CA . LEU A 1 396 ? -16.516 136.25 58.906 1 72.25 396 LEU A CA 1
ATOM 3235 C C . LEU A 1 396 ? -15.305 137.125 59.062 1 72.25 396 LEU A C 1
ATOM 3237 O O . LEU A 1 396 ? -15.344 138.125 59.844 1 72.25 396 LEU A O 1
ATOM 3241 N N . SER A 1 397 ? -14.242 136.875 58.281 1 72.62 397 SER A N 1
ATOM 3242 C CA . SER A 1 397 ? -13.039 137.75 58.312 1 72.62 397 SER A CA 1
ATOM 3243 C C . SER A 1 397 ? -13.305 139.125 57.812 1 72.62 397 SER A C 1
ATOM 3245 O O . SER A 1 397 ? -12.836 140.125 58.406 1 72.62 397 SER A O 1
ATOM 3247 N N . GLU A 1 398 ? -14.008 139.25 56.781 1 76.19 398 GLU A N 1
ATOM 3248 C CA . GLU A 1 398 ? -14.336 140.5 56.219 1 76.19 398 GLU A CA 1
ATOM 3249 C C . GLU A 1 398 ? -15.203 141.375 57.156 1 76.19 398 GLU A C 1
ATOM 3251 O O . GLU A 1 398 ? -14.992 142.625 57.312 1 76.19 398 GLU A O 1
ATOM 3256 N N . TYR A 1 399 ? -16.109 140.75 57.781 1 72.31 399 TYR A N 1
ATOM 3257 C CA . TYR A 1 399 ? -16.984 141.375 58.719 1 72.31 399 TYR A CA 1
ATOM 3258 C C . TYR A 1 399 ? -16.188 141.875 59.906 1 72.31 399 TYR A C 1
ATOM 3260 O O . TYR A 1 399 ? -16.406 143 60.312 1 72.31 399 TYR A O 1
ATOM 3268 N N . SER A 1 400 ? -15.281 141.25 60.375 1 71.69 400 SER A N 1
ATOM 3269 C CA . SER A 1 400 ? -14.453 141.625 61.5 1 71.69 400 SER A CA 1
ATOM 3270 C C . SER A 1 400 ? -13.594 142.875 61.156 1 71.69 400 SER A C 1
ATOM 3272 O O . SER A 1 400 ? -13.461 143.75 61.938 1 71.69 400 SER A O 1
ATOM 3274 N N . SER A 1 401 ? -13.055 142.875 59.969 1 73.81 401 SER A N 1
ATOM 3275 C CA . SER A 1 401 ? -12.227 144 59.5 1 73.81 401 SER A CA 1
ATOM 3276 C C . SER A 1 401 ? -13.047 145.25 59.312 1 73.81 401 SER A C 1
ATOM 3278 O O . SER A 1 401 ? -12.602 146.25 59.719 1 73.81 401 SER A O 1
ATOM 3280 N N . TYR A 1 402 ? -14.18 145.125 58.844 1 74.81 402 TYR A N 1
ATOM 3281 C CA . TYR A 1 402 ? -15.078 146.25 58.625 1 74.81 402 TYR A CA 1
ATOM 3282 C C . TYR A 1 402 ? -15.477 146.875 59.969 1 74.81 402 TYR A C 1
ATOM 3284 O O . TYR A 1 402 ? -15.461 148.125 60.094 1 74.81 402 TYR A O 1
ATOM 3292 N N . LEU A 1 403 ? -15.727 146.125 60.938 1 72.19 403 LEU A N 1
ATOM 3293 C CA . LEU A 1 403 ? -16.125 146.625 62.25 1 72.19 403 LEU A CA 1
ATOM 3294 C C . LEU A 1 403 ? -15.008 147.5 62.906 1 72.19 403 LEU A C 1
ATOM 3296 O O . LEU A 1 403 ? -15.25 148.5 63.469 1 72.19 403 LEU A O 1
ATOM 3300 N N . SER A 1 404 ? -13.805 147 62.812 1 72.06 404 SER A N 1
ATOM 3301 C CA . SER A 1 404 ? -12.648 147.625 63.375 1 72.06 404 SER A CA 1
ATOM 3302 C C . SER A 1 404 ? -12.461 149 62.781 1 72.06 404 SER A C 1
ATOM 3304 O O . SER A 1 404 ? -12.195 150 63.469 1 72.06 404 SER A O 1
ATOM 3306 N N . HIS A 1 405 ? -12.641 149.25 61.469 1 74.19 405 HIS A N 1
ATOM 3307 C CA . HIS A 1 405 ? -12.445 150.5 60.781 1 74.19 405 HIS A CA 1
ATOM 3308 C C . HIS A 1 405 ? -13.547 151.5 61.094 1 74.19 405 HIS A C 1
ATOM 3310 O O . HIS A 1 405 ? -13.281 152.625 61.281 1 74.19 405 HIS A O 1
ATOM 3316 N N . GLN A 1 406 ? -14.766 151 61.281 1 73.75 406 GLN A N 1
ATOM 3317 C CA . GLN A 1 406 ? -15.898 151.875 61.5 1 73.75 406 GLN A CA 1
ATOM 3318 C C . GLN A 1 406 ? -15.906 152.5 62.906 1 73.75 406 GLN A C 1
ATOM 3320 O O . GLN A 1 406 ? -16.391 153.625 63.125 1 73.75 406 GLN A O 1
ATOM 3325 N N . ILE A 1 407 ? -15.367 151.75 63.812 1 73.12 407 ILE A N 1
ATOM 3326 C CA . ILE A 1 407 ? -15.367 152.25 65.188 1 73.12 407 ILE A CA 1
ATOM 3327 C C . ILE A 1 407 ? -14.172 153.25 65.438 1 73.12 407 ILE A C 1
ATOM 3329 O O . ILE A 1 407 ? -14.25 154.125 66.188 1 73.12 407 ILE A O 1
ATOM 3333 N N . ARG A 1 408 ? -13.086 153.125 64.688 1 74.69 408 ARG A N 1
ATOM 3334 C CA . ARG A 1 408 ? -11.883 154 64.812 1 74.69 408 ARG A CA 1
ATOM 3335 C C . ARG A 1 408 ? -12.156 155.375 64.438 1 74.69 408 ARG A C 1
ATOM 3337 O O . ARG A 1 408 ? -11.641 156.375 65.062 1 74.69 408 ARG A O 1
ATOM 3344 N N . GLY A 1 409 ? -12.938 155.5 63.406 1 78.69 409 GLY A N 1
ATOM 3345 C CA . GLY A 1 409 ? -13.242 156.875 62.938 1 78.69 409 GLY A CA 1
ATOM 3346 C C . GLY A 1 409 ? -13.852 157.75 64 1 78.69 409 GLY A C 1
ATOM 3347 O O . GLY A 1 409 ? -13.258 158.75 64.375 1 78.69 409 GLY A O 1
ATOM 3348 N N . PRO A 1 410 ? -15.039 157.375 64.438 1 79.75 410 PRO A N 1
ATOM 3349 C CA . PRO A 1 410 ? -15.719 158.125 65.438 1 79.75 410 PRO A CA 1
ATOM 3350 C C . PRO A 1 410 ? -14.891 158.375 66.688 1 79.75 410 PRO A C 1
ATOM 3352 O O . PRO A 1 410 ? -14.922 159.375 67.312 1 79.75 410 PRO A O 1
ATOM 3355 N N . ILE A 1 411 ? -14.062 157.5 67.125 1 79.06 411 ILE A N 1
ATOM 3356 C CA . ILE A 1 411 ? -13.234 157.625 68.312 1 79.06 411 ILE A CA 1
ATOM 3357 C C . ILE A 1 411 ? -12.102 158.625 68.062 1 79.06 411 ILE A C 1
ATOM 3359 O O . ILE A 1 411 ? -11.773 159.375 68.938 1 79.06 411 ILE A O 1
ATOM 3363 N N . ALA A 1 412 ? -11.555 158.625 66.875 1 80.75 412 ALA A N 1
ATOM 3364 C CA . ALA A 1 412 ? -10.539 159.625 66.562 1 80.75 412 ALA A CA 1
ATOM 3365 C C . ALA A 1 412 ? -11.109 161 66.562 1 80.75 412 ALA A C 1
ATOM 3367 O O . ALA A 1 412 ? -10.445 162 67 1 80.75 412 ALA A O 1
ATOM 3368 N N . THR A 1 413 ? -12.305 161.125 66.062 1 82.25 413 THR A N 1
ATOM 3369 C CA . THR A 1 413 ? -12.969 162.375 66.125 1 82.25 413 THR A CA 1
ATOM 3370 C C . THR A 1 413 ? -13.211 162.875 67.5 1 82.25 413 THR A C 1
ATOM 3372 O O . THR A 1 413 ? -13.008 164.125 67.812 1 82.25 413 THR A O 1
ATOM 3375 N N . LEU A 1 414 ? -13.617 162 68.375 1 81.94 414 LEU A N 1
ATOM 3376 C CA . LEU A 1 414 ? -13.852 162.25 69.75 1 81.94 414 LEU A CA 1
ATOM 3377 C C . LEU A 1 414 ? -12.555 162.75 70.438 1 81.94 414 LEU A C 1
ATOM 3379 O O . LEU A 1 414 ? -12.523 163.75 71.188 1 81.94 414 LEU A O 1
ATOM 3383 N N . LYS A 1 415 ? -11.469 162.125 70.188 1 82.25 415 LYS A N 1
ATOM 3384 C CA . LYS A 1 415 ? -10.156 162.375 70.75 1 82.25 415 LYS A CA 1
ATOM 3385 C C . LYS A 1 415 ? -9.688 163.75 70.25 1 82.25 415 LYS A C 1
ATOM 3387 O O . LYS A 1 415 ? -9.133 164.625 71 1 82.25 415 LYS A O 1
ATOM 3392 N N . GLY A 1 416 ? -9.969 164 69 1 82.31 416 GLY A N 1
ATOM 3393 C CA . GLY A 1 416 ? -9.648 165.25 68.438 1 82.31 416 GLY A CA 1
ATOM 3394 C C . GLY A 1 416 ? -10.406 166.375 69.062 1 82.31 416 GLY A C 1
ATOM 3395 O O . GLY A 1 416 ? -9.836 167.5 69.375 1 82.31 416 GLY A O 1
ATOM 3396 N N . LEU A 1 417 ? -11.633 166.25 69.312 1 81.88 417 LEU A N 1
ATOM 3397 C CA . LEU A 1 417 ? -12.461 167.25 69.938 1 81.88 417 LEU A CA 1
ATOM 3398 C C . LEU A 1 417 ? -11.992 167.625 71.312 1 81.88 417 LEU A C 1
ATOM 3400 O O . LEU A 1 417 ? -11.938 168.75 71.75 1 81.88 417 LEU A O 1
ATOM 3404 N N . ILE A 1 418 ? -11.609 166.625 72.062 1 80.69 418 ILE A N 1
ATOM 3405 C CA . ILE A 1 418 ? -11.117 166.75 73.438 1 80.69 418 ILE A CA 1
ATOM 3406 C C . ILE A 1 418 ? -9.789 167.5 73.438 1 80.69 418 ILE A C 1
ATOM 3408 O O . ILE A 1 418 ? -9.578 168.375 74.188 1 80.69 418 ILE A O 1
ATOM 3412 N N . ASN A 1 419 ? -8.945 167.25 72.375 1 81.88 419 ASN A N 1
ATOM 3413 C CA . ASN A 1 419 ? -7.672 167.875 72.25 1 81.88 419 ASN A CA 1
ATOM 3414 C C . ASN A 1 419 ? -7.867 169.375 71.875 1 81.88 419 ASN A C 1
ATOM 3416 O O . ASN A 1 419 ? -7.156 170.25 72.375 1 81.88 419 ASN A O 1
ATOM 3420 N N . LEU A 1 420 ? -8.828 169.625 71.125 1 82.88 420 LEU A N 1
ATOM 3421 C CA . LEU A 1 420 ? -9.117 171 70.688 1 82.88 420 LEU A CA 1
ATOM 3422 C C . LEU A 1 420 ? -9.641 171.875 71.875 1 82.88 420 LEU A C 1
ATOM 3424 O O . LEU A 1 420 ? -9.289 173 72 1 82.88 420 LEU A O 1
ATOM 3428 N N . GLU A 1 421 ? -10.453 171.25 72.688 1 81 421 GLU A N 1
ATOM 3429 C CA . GLU A 1 421 ? -10.961 171.875 73.875 1 81 421 GLU A CA 1
ATOM 3430 C C . GLU A 1 421 ? -9.844 172.125 74.875 1 81 421 GLU A C 1
ATOM 3432 O O . GLU A 1 421 ? -9.781 173.25 75.438 1 81 421 GLU A O 1
ATOM 3437 N N . LYS A 1 422 ? -8.93 171.25 75 1 78.75 422 LYS A N 1
ATOM 3438 C CA . LYS A 1 422 ? -7.801 171.5 75.938 1 78.75 422 LYS A CA 1
ATOM 3439 C C . LYS A 1 422 ? -6.867 172.625 75.438 1 78.75 422 LYS A C 1
ATOM 3441 O O . LYS A 1 422 ? -6.27 173.25 76.25 1 78.75 422 LYS A O 1
ATOM 3446 N N . GLU A 1 423 ? -6.895 172.875 74.188 1 81.19 423 GLU A N 1
ATOM 3447 C CA . GLU A 1 423 ? -6.027 173.875 73.625 1 81.19 423 GLU A CA 1
ATOM 3448 C C . GLU A 1 423 ? -6.754 175.25 73.562 1 81.19 423 GLU A C 1
ATOM 3450 O O . GLU A 1 423 ? -6.176 176.25 73.125 1 81.19 423 GLU A O 1
ATOM 3455 N N . GLY A 1 424 ? -7.922 175.375 74 1 76.75 424 GLY A N 1
ATOM 3456 C CA . GLY A 1 424 ? -8.688 176.5 74.062 1 76.75 424 GLY A CA 1
ATOM 3457 C C . GLY A 1 424 ? -9.203 177 72.75 1 76.75 424 GLY A C 1
ATOM 3458 O O . GLY A 1 424 ? -9.508 178.125 72.562 1 76.75 424 GLY A O 1
ATOM 3459 N N . LEU A 1 425 ? -9.297 176.25 71.875 1 78.62 425 LEU A N 1
ATOM 3460 C CA . LEU A 1 425 ? -9.594 176.625 70.5 1 78.62 425 LEU A CA 1
ATOM 3461 C C . LEU A 1 425 ? -11.078 176.5 70.188 1 78.62 425 LEU A C 1
ATOM 3463 O O . LEU A 1 425 ? -11.578 177 69.188 1 78.62 425 LEU A O 1
ATOM 3467 N N . VAL A 1 426 ? -11.836 175.75 71.125 1 76.31 426 VAL A N 1
ATOM 3468 C CA . VAL A 1 426 ? -13.281 175.625 70.938 1 76.31 426 VAL A CA 1
ATOM 3469 C C . VAL A 1 426 ? -14 175.875 72.25 1 76.31 426 VAL A C 1
ATOM 3471 O O . VAL A 1 426 ? -13.469 175.5 73.312 1 76.31 426 VAL A O 1
ATOM 3474 N N . ASN A 1 427 ? -15.047 176.625 72.125 1 76.5 427 ASN A N 1
ATOM 3475 C CA . ASN A 1 427 ? -15.875 176.875 73.312 1 76.5 427 ASN A CA 1
ATOM 3476 C C . ASN A 1 427 ? -16.453 175.5 73.875 1 76.5 427 ASN A C 1
ATOM 3478 O O . ASN A 1 427 ? -16.719 174.625 73.125 1 76.5 427 ASN A O 1
ATOM 3482 N N . LYS A 1 428 ? -16.422 175.375 75 1 74.44 428 LYS A N 1
ATOM 3483 C CA . LYS A 1 428 ? -16.828 174.125 75.75 1 74.44 428 LYS A CA 1
ATOM 3484 C C . LYS A 1 428 ? -18.203 173.625 75.312 1 74.44 428 LYS A C 1
ATOM 3486 O O . LYS A 1 428 ? -18.438 172.5 75.188 1 74.44 428 LYS A O 1
ATOM 3491 N N . GLU A 1 429 ? -19.016 174.625 75.062 1 75 429 GLU A N 1
ATOM 3492 C CA . GLU A 1 429 ? -20.391 174.25 74.688 1 75 429 GLU A CA 1
ATOM 3493 C C . GLU A 1 429 ? -20.453 173.625 73.312 1 75 429 GLU A C 1
ATOM 3495 O O . GLU A 1 429 ? -21.156 172.625 73.125 1 75 429 GLU A O 1
ATOM 3500 N N . GLU A 1 430 ? -19.672 174.125 72.5 1 79.19 430 GLU A N 1
ATOM 3501 C CA . GLU A 1 430 ? -19.656 173.5 71.125 1 79.19 430 GLU A CA 1
ATOM 3502 C C . GLU A 1 430 ? -18.984 172.125 71.062 1 79.19 430 GLU A C 1
ATOM 3504 O O . GLU A 1 430 ? -19.438 171.25 70.375 1 79.19 430 GLU A O 1
ATOM 3509 N N . CYS A 1 431 ? -18.078 172 71.812 1 77.56 431 CYS A N 1
ATOM 3510 C CA . CYS A 1 431 ? -17.375 170.75 71.938 1 77.56 431 CYS A CA 1
ATOM 3511 C C . CYS A 1 431 ? -18.281 169.625 72.5 1 77.56 431 CYS A C 1
ATOM 3513 O O . CYS A 1 431 ? -18.312 168.5 71.938 1 77.56 431 CYS A O 1
ATOM 3515 N N . PHE A 1 432 ? -19.047 170.125 73.438 1 77.38 432 PHE A N 1
ATOM 3516 C CA . PHE A 1 432 ? -19.953 169.125 74.062 1 77.38 432 PHE A CA 1
ATOM 3517 C C . PHE A 1 432 ? -21.031 168.625 73.062 1 77.38 432 PHE A C 1
ATOM 3519 O O . PHE A 1 432 ? -21.375 167.5 73.062 1 77.38 432 PHE A O 1
ATOM 3526 N N . ASN A 1 433 ? -21.484 169.625 72.312 1 79.06 433 ASN A N 1
ATOM 3527 C CA . ASN A 1 433 ? -22.5 169.25 71.312 1 79.06 433 ASN A CA 1
ATOM 3528 C C . ASN A 1 433 ? -21.969 168.375 70.25 1 79.06 433 ASN A C 1
ATOM 3530 O O . ASN A 1 433 ? -22.656 167.375 69.812 1 79.06 433 ASN A O 1
ATOM 3534 N N . MET A 1 434 ? -20.781 168.5 69.938 1 81.5 434 MET A N 1
ATOM 3535 C CA . MET A 1 434 ? -20.172 167.625 68.938 1 81.5 434 MET A CA 1
ATOM 3536 C C . MET A 1 434 ? -19.844 166.25 69.438 1 81.5 434 MET A C 1
ATOM 3538 O O . MET A 1 434 ? -20 165.25 68.75 1 81.5 434 MET A O 1
ATOM 3542 N N . MET A 1 435 ? -19.516 166.25 70.625 1 80.25 435 MET A N 1
ATOM 3543 C CA . MET A 1 435 ? -19.203 165 71.312 1 80.25 435 MET A CA 1
ATOM 3544 C C . MET A 1 435 ? -20.469 164.125 71.438 1 80.25 435 MET A C 1
ATOM 3546 O O . MET A 1 435 ? -20.453 162.875 71.25 1 80.25 435 MET A O 1
ATOM 3550 N N . ASP A 1 436 ? -21.547 164.875 71.812 1 79.94 436 ASP A N 1
ATOM 3551 C CA . ASP A 1 436 ? -22.828 164.125 71.938 1 79.94 436 ASP A CA 1
ATOM 3552 C C . ASP A 1 436 ? -23.25 163.5 70.625 1 79.94 436 ASP A C 1
ATOM 3554 O O . ASP A 1 436 ? -23.703 162.375 70.562 1 79.94 436 ASP A O 1
ATOM 3558 N N . LYS A 1 437 ? -23 164.25 69.562 1 82.38 437 LYS A N 1
ATOM 3559 C CA . LYS A 1 437 ? -23.344 163.75 68.25 1 82.38 437 LYS A CA 1
ATOM 3560 C C . LYS A 1 437 ? -22.484 162.5 67.875 1 82.38 437 LYS A C 1
ATOM 3562 O O . LYS A 1 437 ? -22.969 161.5 67.312 1 82.38 437 LYS A O 1
ATOM 3567 N N . CYS A 1 438 ? -21.25 162.625 68.25 1 81.06 438 CYS A N 1
ATOM 3568 C CA . CYS A 1 438 ? -20.312 161.5 67.938 1 81.06 438 CYS A CA 1
ATOM 3569 C C . CYS A 1 438 ? -20.609 160.25 68.75 1 81.06 438 CYS A C 1
ATOM 3571 O O . CYS A 1 438 ? -20.578 159.125 68.188 1 81.06 438 CYS A O 1
ATOM 3573 N N . VAL A 1 439 ? -20.938 160.375 70 1 81.19 439 VAL A N 1
ATOM 3574 C CA . VAL A 1 439 ? -21.219 159.25 70.875 1 81.19 439 VAL A CA 1
ATOM 3575 C C . VAL A 1 439 ? -22.516 158.625 70.438 1 81.19 439 VAL A C 1
ATOM 3577 O O . VAL A 1 439 ? -22.625 157.375 70.438 1 81.19 439 VAL A O 1
ATOM 3580 N N . SER A 1 440 ? -23.516 159.5 70.062 1 82 440 SER A N 1
ATOM 3581 C CA . SER A 1 440 ? -24.766 158.875 69.562 1 82 440 SER A CA 1
ATOM 3582 C C . SER A 1 440 ? -24.578 158.125 68.25 1 82 440 SER A C 1
ATOM 3584 O O . SER A 1 440 ? -25.188 157.125 68.062 1 82 440 SER A O 1
ATOM 3586 N N . GLU A 1 441 ? -23.672 158.5 67.438 1 80.25 441 GLU A N 1
ATOM 3587 C CA . GLU A 1 441 ? -23.391 157.875 66.188 1 80.25 441 GLU A CA 1
ATOM 3588 C C . GLU A 1 441 ? -22.688 156.5 66.438 1 80.25 441 GLU A C 1
ATOM 3590 O O . GLU A 1 441 ? -23 155.5 65.812 1 80.25 441 GLU A O 1
ATOM 3595 N N . ILE A 1 442 ? -21.812 156.5 67.375 1 78.81 442 ILE A N 1
ATOM 3596 C CA . ILE A 1 442 ? -21.094 155.25 67.688 1 78.81 442 ILE A CA 1
ATOM 3597 C C . ILE A 1 442 ? -22.047 154.25 68.312 1 78.81 442 ILE A C 1
ATOM 3599 O O . ILE A 1 442 ? -22 153 68 1 78.81 442 ILE A O 1
ATOM 3603 N N . ASP A 1 443 ? -22.906 154.75 69.25 1 78.75 443 ASP A N 1
ATOM 3604 C CA . ASP A 1 443 ? -23.891 153.875 69.875 1 78.75 443 ASP A CA 1
ATOM 3605 C C . ASP A 1 443 ? -24.812 153.25 68.812 1 78.75 443 ASP A C 1
ATOM 3607 O O . ASP A 1 443 ? -25.109 152.125 68.938 1 78.75 443 ASP A O 1
ATOM 3611 N N . ASN A 1 444 ? -25.219 154 67.812 1 80.38 444 ASN A N 1
ATOM 3612 C CA . ASN A 1 444 ? -26.078 153.5 66.75 1 80.38 444 ASN A CA 1
ATOM 3613 C C . ASN A 1 444 ? -25.359 152.5 65.938 1 80.38 444 ASN A C 1
ATOM 3615 O O . ASN A 1 444 ? -25.938 151.5 65.562 1 80.38 444 ASN A O 1
ATOM 3619 N N . LYS A 1 445 ? -24.109 152.625 65.75 1 76.44 445 LYS A N 1
ATOM 3620 C CA . LYS A 1 445 ? -23.328 151.75 64.938 1 76.44 445 LYS A CA 1
ATOM 3621 C C . LYS A 1 445 ? -23.078 150.5 65.688 1 76.44 445 LYS A C 1
ATOM 3623 O O . LYS A 1 445 ? -23.125 149.375 65.062 1 76.44 445 LYS A O 1
ATOM 3628 N N . ILE A 1 446 ? -22.906 150.5 66.875 1 74.25 446 ILE A N 1
ATOM 3629 C CA . ILE A 1 446 ? -22.703 149.25 67.75 1 74.25 446 ILE A CA 1
ATOM 3630 C C . ILE A 1 446 ? -23.984 148.5 67.812 1 74.25 446 ILE A C 1
ATOM 3632 O O . ILE A 1 446 ? -23.953 147.25 67.75 1 74.25 446 ILE A O 1
ATOM 3636 N N . MET A 1 447 ? -25.125 149.25 67.938 1 76.44 447 MET A N 1
ATOM 3637 C CA . MET A 1 447 ? -26.406 148.5 68 1 76.44 447 MET A CA 1
ATOM 3638 C C . MET A 1 447 ? -26.703 147.875 66.688 1 76.44 447 MET A C 1
ATOM 3640 O O . MET A 1 447 ? -27.203 146.75 66.688 1 76.44 447 MET A O 1
ATOM 3644 N N . ASP A 1 448 ? -26.281 148.375 65.625 1 74.88 448 ASP A N 1
ATOM 3645 C CA . ASP A 1 448 ? -26.469 147.875 64.312 1 74.88 448 ASP A CA 1
ATOM 3646 C C . ASP A 1 448 ? -25.609 146.625 64.125 1 74.88 448 ASP A C 1
ATOM 3648 O O . ASP A 1 448 ? -26.078 145.625 63.594 1 74.88 448 ASP A O 1
ATOM 3652 N N . MET A 1 449 ? -24.547 146.625 64.75 1 70.19 449 MET A N 1
ATOM 3653 C CA . MET A 1 449 ? -23.609 145.5 64.625 1 70.19 449 MET A CA 1
ATOM 3654 C C . MET A 1 449 ? -24.094 144.375 65.5 1 70.19 449 MET A C 1
ATOM 3656 O O . MET A 1 449 ? -23.984 143.125 65.062 1 70.19 449 MET A O 1
ATOM 3660 N N . SER A 1 450 ? -24.516 144.625 66.688 1 70.69 450 SER A N 1
ATOM 3661 C CA . SER A 1 450 ? -25.047 143.625 67.562 1 70.69 450 SER A CA 1
ATOM 3662 C C . SER A 1 450 ? -26.234 142.875 66.875 1 70.69 450 SER A C 1
ATOM 3664 O O . SER A 1 450 ? -26.359 141.625 67 1 70.69 450 SER A O 1
ATOM 3666 N N . ASP A 1 451 ? -26.984 143.75 66.188 1 72.5 451 ASP A N 1
ATOM 3667 C CA . ASP A 1 451 ? -28.125 143.125 65.438 1 72.5 451 ASP A CA 1
ATOM 3668 C C . ASP A 1 451 ? -27.688 142.25 64.312 1 72.5 451 ASP A C 1
ATOM 3670 O O . ASP A 1 451 ? -28.281 141.25 64.062 1 72.5 451 ASP A O 1
ATOM 3674 N N . MET A 1 452 ? -26.516 142.625 63.688 1 66.69 452 MET A N 1
ATOM 3675 C CA . MET A 1 452 ? -26.031 141.875 62.531 1 66.69 452 MET A CA 1
ATOM 3676 C C . MET A 1 452 ? -25.406 140.625 62.969 1 66.69 452 MET A C 1
ATOM 3678 O O . MET A 1 452 ? -25.531 139.625 62.281 1 66.69 452 MET A O 1
ATOM 3682 N N . LEU A 1 453 ? -24.812 140.75 64.125 1 63.47 453 LEU A N 1
ATOM 3683 C CA . LEU A 1 453 ? -24.156 139.5 64.625 1 63.47 453 LEU A CA 1
ATOM 3684 C C . LEU A 1 453 ? -25.188 138.5 65.125 1 63.47 453 LEU A C 1
ATOM 3686 O O . LEU A 1 453 ? -24.969 137.25 65 1 63.47 453 LEU A O 1
ATOM 3690 N N . HIS A 1 454 ? -26.266 139 65.75 1 63.69 454 HIS A N 1
ATOM 3691 C CA . HIS A 1 454 ? -27.266 138.125 66.312 1 63.69 454 HIS A CA 1
ATOM 3692 C C . HIS A 1 454 ? -28.266 137.625 65.25 1 63.69 454 HIS A C 1
ATOM 3694 O O . HIS A 1 454 ? -28.984 136.625 65.438 1 63.69 454 HIS A O 1
ATOM 3700 N N . ASP A 1 455 ? -28.516 138.5 64.188 1 58.66 455 ASP A N 1
ATOM 3701 C CA . ASP A 1 455 ? -29.422 138 63.125 1 58.66 455 ASP A CA 1
ATOM 3702 C C . ASP A 1 455 ? -28.734 138 61.75 1 58.66 455 ASP A C 1
ATOM 3704 O O . ASP A 1 455 ? -28.891 139 60.969 1 58.66 455 ASP A O 1
ATOM 3708 N N . PRO A 1 456 ? -27.812 137.25 61.531 1 53.69 456 PRO A N 1
ATOM 3709 C CA . PRO A 1 456 ? -27.109 137.125 60.25 1 53.69 456 PRO A CA 1
ATOM 3710 C C . PRO A 1 456 ? -28.062 137 59.062 1 53.69 456 PRO A C 1
ATOM 3712 O O . PRO A 1 456 ? -27.641 137.25 57.906 1 53.69 456 PRO A O 1
ATOM 3715 N N . GLU A 1 457 ? -29.203 136.5 59.219 1 53.12 457 GLU A N 1
ATOM 3716 C CA . GLU A 1 457 ? -30.125 136.375 58.094 1 53.12 457 GLU A CA 1
ATOM 3717 C C . GLU A 1 457 ? -30.547 137.75 57.531 1 53.12 457 GLU A C 1
ATOM 3719 O O . GLU A 1 457 ? -31.062 137.875 56.406 1 53.12 457 GLU A O 1
ATOM 3724 N N . ARG A 1 458 ? -30.625 138.75 58.406 1 48.09 458 ARG A N 1
ATOM 3725 C CA . ARG A 1 458 ? -31.297 140 57.906 1 48.09 458 ARG A CA 1
ATOM 3726 C C . ARG A 1 458 ? -30.406 140.75 56.938 1 48.09 458 ARG A C 1
ATOM 3728 O O . ARG A 1 458 ? -30.875 141.625 56.188 1 48.09 458 ARG A O 1
ATOM 3735 N N . THR A 1 459 ? -29.125 140.75 56.906 1 43.38 459 THR A N 1
ATOM 3736 C CA . THR A 1 459 ? -28.484 141.625 55.875 1 43.38 459 THR A CA 1
ATOM 3737 C C . THR A 1 459 ? -28.484 140.875 54.531 1 43.38 459 THR A C 1
ATOM 3739 O O . THR A 1 459 ? -27.797 141.375 53.594 1 43.38 459 THR A O 1
ATOM 3742 N N . ASP A 1 460 ? -29.094 139.875 54.312 1 38.94 460 ASP A N 1
ATOM 3743 C CA . ASP A 1 460 ? -29.281 139.625 52.875 1 38.94 460 ASP A CA 1
ATOM 3744 C C . ASP A 1 460 ? -30.109 140.75 52.25 1 38.94 460 ASP A C 1
ATOM 3746 O O . ASP A 1 460 ? -30.297 140.75 51.031 1 38.94 460 ASP A O 1
ATOM 3750 N N . MET A 1 461 ? -30.891 141.5 53.031 1 31.16 461 MET A N 1
ATOM 3751 C CA . MET A 1 461 ? -31.469 142.625 52.188 1 31.16 461 MET A CA 1
ATOM 3752 C C . MET A 1 461 ? -30.531 143.75 52.062 1 31.16 461 MET A C 1
ATOM 3754 O O . MET A 1 461 ? -29.906 144.25 53.031 1 31.16 461 MET A O 1
ATOM 3758 N N . MET B 1 1 ? 23.938 20.688 26.938 1 31.89 1 MET B N 1
ATOM 3759 C CA . MET B 1 1 ? 24.234 20.281 25.578 1 31.89 1 MET B CA 1
ATOM 3760 C C . MET B 1 1 ? 25.688 20.531 25.219 1 31.89 1 MET B C 1
ATOM 3762 O O . MET B 1 1 ? 26.078 21.672 24.953 1 31.89 1 MET B O 1
ATOM 3766 N N . TYR B 1 2 ? 26.531 19.797 25.875 1 41.19 2 TYR B N 1
ATOM 3767 C CA . TYR B 1 2 ? 27.969 20 25.734 1 41.19 2 TYR B CA 1
ATOM 3768 C C . TYR B 1 2 ? 28.391 19.906 24.266 1 41.19 2 TYR B C 1
ATOM 3770 O O . TYR B 1 2 ? 28.125 18.906 23.594 1 41.19 2 TYR B O 1
ATOM 3778 N N . ALA B 1 3 ? 28.578 21.031 23.719 1 52.62 3 ALA B N 1
ATOM 3779 C CA . ALA B 1 3 ? 29.156 21.172 22.375 1 52.62 3 ALA B CA 1
ATOM 3780 C C . ALA B 1 3 ? 30.406 20.312 22.234 1 52.62 3 ALA B C 1
ATOM 3782 O O . ALA B 1 3 ? 31.375 20.5 22.969 1 52.62 3 ALA B O 1
ATOM 3783 N N . ARG B 1 4 ? 30.297 19.141 21.75 1 58.56 4 ARG B N 1
ATOM 3784 C CA . ARG B 1 4 ? 31.469 18.297 21.516 1 58.56 4 ARG B CA 1
ATOM 3785 C C . ARG B 1 4 ? 32.5 19.031 20.688 1 58.56 4 ARG B C 1
ATOM 3787 O O . ARG B 1 4 ? 32.156 19.812 19.781 1 58.56 4 ARG B O 1
ATOM 3794 N N . PRO B 1 5 ? 33.875 18.828 20.922 1 57.06 5 PRO B N 1
ATOM 3795 C CA . PRO B 1 5 ? 34.906 19.578 20.203 1 57.06 5 PRO B CA 1
ATOM 3796 C C . PRO B 1 5 ? 34.875 19.312 18.688 1 57.06 5 PRO B C 1
ATOM 3798 O O . PRO B 1 5 ? 34.531 18.203 18.266 1 57.06 5 PRO B O 1
ATOM 3801 N N . ALA B 1 6 ? 35.094 20.25 17.938 1 62.31 6 ALA B N 1
ATOM 3802 C CA . ALA B 1 6 ? 35.094 20.266 16.469 1 62.31 6 ALA B CA 1
ATOM 3803 C C . ALA B 1 6 ? 35.906 19.109 15.906 1 62.31 6 ALA B C 1
ATOM 3805 O O . ALA B 1 6 ? 35.5 18.484 14.906 1 62.31 6 ALA B O 1
ATOM 3806 N N . ASP B 1 7 ? 36.969 18.859 16.469 1 58.84 7 ASP B N 1
ATOM 3807 C CA . ASP B 1 7 ? 37.875 17.797 16.031 1 58.84 7 ASP B CA 1
ATOM 3808 C C . ASP B 1 7 ? 37.188 16.422 16.156 1 58.84 7 ASP B C 1
ATOM 3810 O O . ASP B 1 7 ? 37.344 15.57 15.289 1 58.84 7 ASP B O 1
ATOM 3814 N N . ASP B 1 8 ? 36.406 16.234 17.172 1 67.69 8 ASP B N 1
ATOM 3815 C CA . ASP B 1 8 ? 35.688 14.984 17.391 1 67.69 8 ASP B CA 1
ATOM 3816 C C . ASP B 1 8 ? 34.531 14.82 16.391 1 67.69 8 ASP B C 1
ATOM 3818 O O . ASP B 1 8 ? 34.312 13.719 15.906 1 67.69 8 ASP B O 1
ATOM 3822 N N . VAL B 1 9 ? 34.125 15.938 16.047 1 71.94 9 VAL B N 1
ATOM 3823 C CA . VAL B 1 9 ? 33.031 15.898 15.078 1 71.94 9 VAL B CA 1
ATOM 3824 C C . VAL B 1 9 ? 33.562 15.516 13.703 1 71.94 9 VAL B C 1
ATOM 3826 O O . VAL B 1 9 ? 32.906 14.781 12.961 1 71.94 9 VAL B O 1
ATOM 3829 N N . GLY B 1 10 ? 34.719 16 13.414 1 77.62 10 GLY B N 1
ATOM 3830 C CA . GLY B 1 10 ? 35.344 15.641 12.156 1 77.62 10 GLY B CA 1
ATOM 3831 C C . GLY B 1 10 ? 35.656 14.156 12.047 1 77.62 10 GLY B C 1
ATOM 3832 O O . GLY B 1 10 ? 35.406 13.539 11.008 1 77.62 10 GLY B O 1
ATOM 3833 N N . ILE B 1 11 ? 36.125 13.648 13.109 1 77.06 11 ILE B N 1
ATOM 3834 C CA . ILE B 1 11 ? 36.438 12.227 13.156 1 77.06 11 ILE B CA 1
ATOM 3835 C C . ILE B 1 11 ? 35.156 11.406 13.062 1 77.06 11 ILE B C 1
ATOM 3837 O O . ILE B 1 11 ? 35.094 10.398 12.344 1 77.06 11 ILE B O 1
ATOM 3841 N N . ASP B 1 12 ? 34.156 11.906 13.648 1 89.19 12 ASP B N 1
ATOM 3842 C CA . ASP B 1 12 ? 32.875 11.211 13.609 1 89.19 12 ASP B CA 1
ATOM 3843 C C . ASP B 1 12 ? 32.25 11.273 12.219 1 89.19 12 ASP B C 1
ATOM 3845 O O . ASP B 1 12 ? 31.672 10.289 11.742 1 89.19 12 ASP B O 1
ATOM 3849 N N . THR B 1 13 ? 32.5 12.352 11.625 1 92.81 13 THR B N 1
ATOM 3850 C CA . THR B 1 13 ? 32.031 12.5 10.258 1 92.81 13 THR B CA 1
ATOM 3851 C C . THR B 1 13 ? 32.719 11.539 9.312 1 92.81 13 THR B C 1
ATOM 3853 O O . THR B 1 13 ? 32.094 10.891 8.484 1 92.81 13 THR B O 1
ATOM 3856 N N . ALA B 1 14 ? 33.969 11.453 9.547 1 94.31 14 ALA B N 1
ATOM 3857 C CA . ALA B 1 14 ? 34.75 10.523 8.742 1 94.31 14 ALA B CA 1
ATOM 3858 C C . ALA B 1 14 ? 34.344 9.078 9.008 1 94.31 14 ALA B C 1
ATOM 3860 O O . ALA B 1 14 ? 34.312 8.258 8.086 1 94.31 14 ALA B O 1
ATOM 3861 N N . GLN B 1 15 ? 34.031 8.844 10.148 1 95.38 15 GLN B N 1
ATOM 3862 C CA . GLN B 1 15 ? 33.594 7.5 10.508 1 95.38 15 GLN B CA 1
ATOM 3863 C C . GLN B 1 15 ? 32.25 7.168 9.867 1 95.38 15 GLN B C 1
ATOM 3865 O O . GLN B 1 15 ? 32.031 6.043 9.414 1 95.38 15 GLN B O 1
ATOM 3870 N N . VAL B 1 16 ? 31.359 8.117 9.859 1 96.94 16 VAL B N 1
ATOM 3871 C CA . VAL B 1 16 ? 30.078 7.941 9.203 1 96.94 16 VAL B CA 1
ATOM 3872 C C . VAL B 1 16 ? 30.281 7.625 7.727 1 96.94 16 VAL B C 1
ATOM 3874 O O . VAL B 1 16 ? 29.688 6.684 7.195 1 96.94 16 VAL B O 1
ATOM 3877 N N . ILE B 1 17 ? 31.156 8.336 7.152 1 96.81 17 ILE B N 1
ATOM 3878 C CA . ILE B 1 17 ? 31.422 8.172 5.73 1 96.81 17 ILE B CA 1
ATOM 3879 C C . ILE B 1 17 ? 32.031 6.797 5.473 1 96.81 17 ILE B C 1
ATOM 3881 O O . ILE B 1 17 ? 31.641 6.098 4.543 1 96.81 17 ILE B O 1
ATOM 3885 N N . LYS B 1 18 ? 32.875 6.414 6.293 1 96.62 18 LYS B N 1
ATOM 3886 C CA . LYS B 1 18 ? 33.531 5.121 6.148 1 96.62 18 LYS B CA 1
ATOM 3887 C C . LYS B 1 18 ? 32.562 3.971 6.336 1 96.62 18 LYS B C 1
ATOM 3889 O O . LYS B 1 18 ? 32.562 3.016 5.559 1 96.62 18 LYS B O 1
ATOM 3894 N N . LEU B 1 19 ? 31.734 4.059 7.309 1 96.75 19 LEU B N 1
ATOM 3895 C CA . LEU B 1 19 ? 30.734 3.021 7.582 1 96.75 19 LEU B CA 1
ATOM 3896 C C . LEU B 1 19 ? 29.797 2.842 6.395 1 96.75 19 LEU B C 1
ATOM 3898 O O . LEU B 1 19 ? 29.516 1.712 5.988 1 96.75 19 LEU B O 1
ATOM 3902 N N . ASN B 1 20 ? 29.359 3.93 5.867 1 96.94 20 ASN B N 1
ATOM 3903 C CA . ASN B 1 20 ? 28.469 3.859 4.707 1 96.94 20 ASN B CA 1
ATOM 3904 C C . ASN B 1 20 ? 29.203 3.295 3.488 1 96.94 20 ASN B C 1
ATOM 3906 O O . ASN B 1 20 ? 28.641 2.49 2.746 1 96.94 20 ASN B O 1
ATOM 3910 N N . SER B 1 21 ? 30.406 3.711 3.299 1 96.38 21 SER B N 1
ATOM 3911 C CA . SER B 1 21 ? 31.203 3.215 2.174 1 96.38 21 SER B CA 1
ATOM 3912 C C . SER B 1 21 ? 31.453 1.716 2.295 1 96.38 21 SER B C 1
ATOM 3914 O O . SER B 1 21 ? 31.281 0.972 1.328 1 96.38 21 SER B O 1
ATOM 3916 N N . ASP B 1 22 ? 31.812 1.331 3.469 1 95.62 22 ASP B N 1
ATOM 3917 C CA . ASP B 1 22 ? 32.031 -0.087 3.725 1 95.62 22 ASP B CA 1
ATOM 3918 C C . ASP B 1 22 ? 30.766 -0.898 3.51 1 95.62 22 ASP B C 1
ATOM 3920 O O . ASP B 1 22 ? 30.797 -1.979 2.916 1 95.62 22 ASP B O 1
ATOM 3924 N N . GLY B 1 23 ? 29.719 -0.357 4.008 1 95.19 23 GLY B N 1
ATOM 3925 C CA . GLY B 1 23 ? 28.438 -1.014 3.811 1 95.19 23 GLY B CA 1
ATOM 3926 C C . GLY B 1 23 ? 28.062 -1.151 2.35 1 95.19 23 GLY B C 1
ATOM 3927 O O . GLY B 1 23 ? 27.672 -2.232 1.902 1 95.19 23 GLY B O 1
ATOM 3928 N N . TYR B 1 24 ? 28.266 -0.17 1.614 1 94.94 24 TYR B N 1
ATOM 3929 C CA . TYR B 1 24 ? 27.906 -0.174 0.205 1 94.94 24 TYR B CA 1
ATOM 3930 C C . TYR B 1 24 ? 28.75 -1.159 -0.583 1 94.94 24 TYR B C 1
ATOM 3932 O O . TYR B 1 24 ? 28.266 -1.814 -1.507 1 94.94 24 TYR B O 1
ATOM 3940 N N . GLN B 1 25 ? 29.984 -1.295 -0.243 1 91.56 25 GLN B N 1
ATOM 3941 C CA . GLN B 1 25 ? 30.922 -2.133 -0.976 1 91.56 25 GLN B CA 1
ATOM 3942 C C . GLN B 1 25 ? 30.531 -3.605 -0.892 1 91.56 25 GLN B C 1
ATOM 3944 O O . GLN B 1 25 ? 30.812 -4.379 -1.812 1 91.56 25 GLN B O 1
ATOM 3949 N N . VAL B 1 26 ? 29.828 -3.961 0.15 1 91 26 VAL B N 1
ATOM 3950 C CA . VAL B 1 26 ? 29.531 -5.379 0.329 1 91 26 VAL B CA 1
ATOM 3951 C C . VAL B 1 26 ? 28.062 -5.641 0.012 1 91 26 VAL B C 1
ATOM 3953 O O . VAL B 1 26 ? 27.547 -6.711 0.329 1 91 26 VAL B O 1
ATOM 3956 N N . ARG B 1 27 ? 27.438 -4.719 -0.672 1 89.88 27 ARG B N 1
ATOM 3957 C CA . ARG B 1 27 ? 26 -4.77 -0.884 1 89.88 27 ARG B CA 1
ATOM 3958 C C . ARG B 1 27 ? 25.609 -6.012 -1.672 1 89.88 27 ARG B C 1
ATOM 3960 O O . ARG B 1 27 ? 24.547 -6.602 -1.425 1 89.88 27 ARG B O 1
ATOM 3967 N N . ARG B 1 28 ? 26.438 -6.473 -2.551 1 85.94 28 ARG B N 1
ATOM 3968 C CA . ARG B 1 28 ? 26.125 -7.586 -3.439 1 85.94 28 ARG B CA 1
ATOM 3969 C C . ARG B 1 28 ? 26.359 -8.922 -2.752 1 85.94 28 ARG B C 1
ATOM 3971 O O . ARG B 1 28 ? 25.688 -9.914 -3.062 1 85.94 28 ARG B O 1
ATOM 3978 N N . SER B 1 29 ? 27.328 -8.922 -1.848 1 86 29 SER B N 1
ATOM 3979 C CA . SER B 1 29 ? 27.75 -10.18 -1.235 1 86 29 SER B CA 1
ATOM 3980 C C . SER B 1 29 ? 27.078 -10.383 0.12 1 86 29 SER B C 1
ATOM 3982 O O . SER B 1 29 ? 26.844 -11.523 0.537 1 86 29 SER B O 1
ATOM 3984 N N . ASP B 1 30 ? 26.797 -9.328 0.812 1 90.12 30 ASP B N 1
ATOM 3985 C CA . ASP B 1 30 ? 26.234 -9.414 2.158 1 90.12 30 ASP B CA 1
ATOM 3986 C C . ASP B 1 30 ? 25.312 -8.234 2.443 1 90.12 30 ASP B C 1
ATOM 3988 O O . ASP B 1 30 ? 25.703 -7.27 3.098 1 90.12 30 ASP B O 1
ATOM 3992 N N . ALA B 1 31 ? 24.141 -8.406 2.068 1 91.19 31 ALA B N 1
ATOM 3993 C CA . ALA B 1 31 ? 23.141 -7.348 2.201 1 91.19 31 ALA B CA 1
ATOM 3994 C C . ALA B 1 31 ? 22.875 -7.023 3.67 1 91.19 31 ALA B C 1
ATOM 3996 O O . ALA B 1 31 ? 22.672 -5.863 4.027 1 91.19 31 ALA B O 1
ATOM 3997 N N . GLU B 1 32 ? 22.922 -8.008 4.516 1 91.69 32 GLU B N 1
ATOM 3998 C CA . GLU B 1 32 ? 22.672 -7.801 5.938 1 91.69 32 GLU B CA 1
ATOM 3999 C C . GLU B 1 32 ? 23.766 -6.941 6.574 1 91.69 32 GLU B C 1
ATOM 4001 O O . GLU B 1 32 ? 23.469 -6.074 7.398 1 91.69 32 GLU B O 1
ATOM 4006 N N . GLN B 1 33 ? 24.922 -7.258 6.145 1 94.44 33 GLN B N 1
ATOM 4007 C CA . GLN B 1 33 ? 26.031 -6.457 6.645 1 94.44 33 GLN B CA 1
ATOM 4008 C C . GLN B 1 33 ? 25.953 -5.023 6.137 1 94.44 33 GLN B C 1
ATOM 4010 O O . GLN B 1 33 ? 26.328 -4.086 6.84 1 94.44 33 GLN B O 1
ATOM 4015 N N . THR B 1 34 ? 25.531 -4.812 4.93 1 96.44 34 THR B N 1
ATOM 4016 C CA . THR B 1 34 ? 25.297 -3.477 4.391 1 96.44 34 THR B CA 1
ATOM 4017 C C . THR B 1 34 ? 24.328 -2.695 5.273 1 96.44 34 THR B C 1
ATOM 4019 O O . THR B 1 34 ? 24.625 -1.57 5.684 1 96.44 34 THR B O 1
ATOM 4022 N N . ILE B 1 35 ? 23.25 -3.318 5.664 1 96.69 35 ILE B N 1
ATOM 4023 C CA . ILE B 1 35 ? 22.219 -2.686 6.48 1 96.69 35 ILE B CA 1
ATOM 4024 C C . ILE B 1 35 ? 22.781 -2.383 7.871 1 96.69 35 ILE B C 1
ATOM 4026 O O . ILE B 1 35 ? 22.578 -1.29 8.406 1 96.69 35 ILE B O 1
ATOM 4030 N N . SER B 1 36 ? 23.484 -3.309 8.422 1 97 36 SER B N 1
ATOM 4031 C CA . SER B 1 36 ? 24.047 -3.154 9.758 1 97 36 SER B CA 1
ATOM 4032 C C . SER B 1 36 ? 25.016 -1.98 9.82 1 97 36 SER B C 1
ATOM 4034 O O . SER B 1 36 ? 24.906 -1.125 10.695 1 97 36 SER B O 1
ATOM 4036 N N . ASN B 1 37 ? 25.969 -1.952 8.898 1 97.75 37 ASN B N 1
ATOM 4037 C CA . ASN B 1 37 ? 26.938 -0.872 8.852 1 97.75 37 ASN B CA 1
ATOM 4038 C C . ASN B 1 37 ? 26.266 0.484 8.648 1 97.75 37 ASN B C 1
ATOM 4040 O O . ASN B 1 37 ? 26.609 1.452 9.344 1 97.75 37 ASN B O 1
ATOM 4044 N N . ALA B 1 38 ? 25.359 0.547 7.762 1 98 38 ALA B N 1
ATOM 4045 C CA . ALA B 1 38 ? 24.688 1.806 7.469 1 98 38 ALA B CA 1
ATOM 4046 C C . ALA B 1 38 ? 23.828 2.256 8.648 1 98 38 ALA B C 1
ATOM 4048 O O . ALA B 1 38 ? 23.672 3.455 8.891 1 98 38 ALA B O 1
ATOM 4049 N N . THR B 1 39 ? 23.266 1.285 9.359 1 98 39 THR B N 1
ATOM 4050 C CA . THR B 1 39 ? 22.484 1.609 10.539 1 98 39 THR B CA 1
ATOM 4051 C C . THR B 1 39 ? 23.359 2.217 11.633 1 98 39 THR B C 1
ATOM 4053 O O . THR B 1 39 ? 22.969 3.172 12.297 1 98 39 THR B O 1
ATOM 4056 N N . LYS B 1 40 ? 24.547 1.664 11.812 1 97.5 40 LYS B N 1
ATOM 4057 C CA . LYS B 1 40 ? 25.516 2.258 12.734 1 97.5 40 LYS B CA 1
ATOM 4058 C C . LYS B 1 40 ? 25.875 3.678 12.305 1 97.5 40 LYS B C 1
ATOM 4060 O O . LYS B 1 40 ? 25.969 4.578 13.141 1 97.5 40 LYS B O 1
ATOM 4065 N N . ALA B 1 41 ? 26.062 3.854 11.039 1 97.94 41 ALA B N 1
ATOM 4066 C CA . ALA B 1 41 ? 26.375 5.176 10.5 1 97.94 41 ALA B CA 1
ATOM 4067 C C . ALA B 1 41 ? 25.234 6.156 10.773 1 97.94 41 ALA B C 1
ATOM 4069 O O . ALA B 1 41 ? 25.469 7.312 11.125 1 97.94 41 ALA B O 1
ATOM 4070 N N . LEU B 1 42 ? 24.062 5.695 10.617 1 97.25 42 LEU B N 1
ATOM 4071 C CA . LEU B 1 42 ? 22.875 6.523 10.828 1 97.25 42 LEU B CA 1
ATOM 4072 C C . LEU B 1 42 ? 22.812 7.035 12.266 1 97.25 42 LEU B C 1
ATOM 4074 O O . LEU B 1 42 ? 22.594 8.227 12.492 1 97.25 42 LEU B O 1
ATOM 4078 N N . LEU B 1 43 ? 23.016 6.145 13.148 1 96.56 43 LEU B N 1
ATOM 4079 C CA . LEU B 1 43 ? 22.984 6.504 14.562 1 96.56 43 LEU B CA 1
ATOM 4080 C C . LEU B 1 43 ? 24.047 7.531 14.898 1 96.56 43 LEU B C 1
ATOM 4082 O O . LEU B 1 43 ? 23.781 8.516 15.594 1 96.56 43 LEU B O 1
ATOM 4086 N N . LEU B 1 44 ? 25.219 7.32 14.445 1 96.69 44 LEU B N 1
ATOM 4087 C CA . LEU B 1 44 ? 26.328 8.25 14.688 1 96.69 44 LEU B CA 1
ATOM 4088 C C . LEU B 1 44 ? 26.047 9.594 14.023 1 96.69 44 LEU B C 1
ATOM 4090 O O . LEU B 1 44 ? 26.312 10.648 14.617 1 96.69 44 LEU B O 1
ATOM 4094 N N . ALA B 1 45 ? 25.562 9.609 12.797 1 97.38 45 ALA B N 1
ATOM 4095 C CA . ALA B 1 45 ? 25.266 10.844 12.07 1 97.38 45 ALA B CA 1
ATOM 4096 C C . ALA B 1 45 ? 24.203 11.664 12.797 1 97.38 45 ALA B C 1
ATOM 4098 O O . ALA B 1 45 ? 24.297 12.891 12.867 1 97.38 45 ALA B O 1
ATOM 4099 N N . LYS B 1 46 ? 23.188 10.977 13.25 1 95.19 46 LYS B N 1
ATOM 4100 C CA . LYS B 1 46 ? 22.141 11.648 14.016 1 95.19 46 LYS B CA 1
ATOM 4101 C C . LYS B 1 46 ? 22.719 12.289 15.281 1 95.19 46 LYS B C 1
ATOM 4103 O O . LYS B 1 46 ? 22.344 13.414 15.633 1 95.19 46 LYS B O 1
ATOM 4108 N N . LYS B 1 47 ? 23.625 11.578 15.898 1 93.94 47 LYS B N 1
ATOM 4109 C CA . LYS B 1 47 ? 24.25 12.062 17.125 1 93.94 47 LYS B CA 1
ATOM 4110 C C . LYS B 1 47 ? 25.031 13.359 16.875 1 93.94 47 LYS B C 1
ATOM 4112 O O . LYS B 1 47 ? 25.016 14.266 17.719 1 93.94 47 LYS B O 1
ATOM 4117 N N . ILE B 1 48 ? 25.641 13.484 15.75 1 94.88 48 ILE B N 1
ATOM 4118 C CA . ILE B 1 48 ? 26.5 14.633 15.508 1 94.88 48 ILE B CA 1
ATOM 4119 C C . ILE B 1 48 ? 25.781 15.641 14.617 1 94.88 48 ILE B C 1
ATOM 4121 O O . ILE B 1 48 ? 26.359 16.672 14.242 1 94.88 48 ILE B O 1
ATOM 4125 N N . GLY B 1 49 ? 24.594 15.32 14.133 1 93.12 49 GLY B N 1
ATOM 4126 C CA . GLY B 1 49 ? 23.797 16.219 13.32 1 93.12 49 GLY B CA 1
ATOM 4127 C C . GLY B 1 49 ? 24.312 16.375 11.898 1 93.12 49 GLY B C 1
ATOM 4128 O O . GLY B 1 49 ? 24.203 17.453 11.305 1 93.12 49 GLY B O 1
ATOM 4129 N N . TYR B 1 50 ? 24.969 15.414 11.391 1 96.12 50 TYR B N 1
ATOM 4130 C CA . TYR B 1 50 ? 25.516 15.422 10.039 1 96.12 50 TYR B CA 1
ATOM 4131 C C . TYR B 1 50 ? 24.453 15.039 9.023 1 96.12 50 TYR B C 1
ATOM 4133 O O . TYR B 1 50 ? 24.281 13.859 8.695 1 96.12 50 TYR B O 1
ATOM 4141 N N . ILE B 1 51 ? 23.734 15.945 8.383 1 96.31 51 ILE B N 1
ATOM 4142 C CA . ILE B 1 51 ? 22.531 15.758 7.598 1 96.31 51 ILE B CA 1
ATOM 4143 C C . ILE B 1 51 ? 22.828 14.906 6.367 1 96.31 51 ILE B C 1
ATOM 4145 O O . ILE B 1 51 ? 22.109 13.953 6.066 1 96.31 51 ILE B O 1
ATOM 4149 N N . ASN B 1 52 ? 23.875 15.266 5.711 1 97.12 52 ASN B N 1
ATOM 4150 C CA . ASN B 1 52 ? 24.234 14.477 4.535 1 97.12 52 ASN B CA 1
ATOM 4151 C C . ASN B 1 52 ? 24.594 13.047 4.906 1 97.12 52 ASN B C 1
ATOM 4153 O O . ASN B 1 52 ? 24.344 12.117 4.137 1 97.12 52 ASN B O 1
ATOM 4157 N N . GLY B 1 53 ? 25.156 12.914 6.102 1 97.62 53 GLY B N 1
ATOM 4158 C CA . GLY B 1 53 ? 25.453 11.578 6.602 1 97.62 53 GLY B CA 1
ATOM 4159 C C . GLY B 1 53 ? 24.203 10.773 6.934 1 97.62 53 GLY B C 1
ATOM 4160 O O . GLY B 1 53 ? 24.141 9.578 6.66 1 97.62 53 GLY B O 1
ATOM 4161 N N . ILE B 1 54 ? 23.234 11.414 7.477 1 97.31 54 ILE B N 1
ATOM 4162 C CA . ILE B 1 54 ? 21.953 10.781 7.746 1 97.31 54 ILE B CA 1
ATOM 4163 C C . ILE B 1 54 ? 21.312 10.32 6.438 1 97.31 54 ILE B C 1
ATOM 4165 O O . ILE B 1 54 ? 20.906 9.164 6.312 1 97.31 54 ILE B O 1
ATOM 4169 N N . ALA B 1 55 ? 21.328 11.188 5.488 1 97.5 55 ALA B N 1
ATOM 4170 C CA . ALA B 1 55 ? 20.719 10.898 4.191 1 97.5 55 ALA B CA 1
ATOM 4171 C C . ALA B 1 55 ? 21.406 9.727 3.51 1 97.5 55 ALA B C 1
ATOM 4173 O O . ALA B 1 55 ? 20.75 8.789 3.053 1 97.5 55 ALA B O 1
ATOM 4174 N N . GLU B 1 56 ? 22.703 9.789 3.516 1 98.19 56 GLU B N 1
ATOM 4175 C CA . GLU B 1 56 ? 23.469 8.727 2.875 1 98.19 56 GLU B CA 1
ATOM 4176 C C . GLU B 1 56 ? 23.266 7.395 3.584 1 98.19 56 GLU B C 1
ATOM 4178 O O . GLU B 1 56 ? 23.203 6.348 2.936 1 98.19 56 GLU B O 1
ATOM 4183 N N . SER B 1 57 ? 23.172 7.461 4.852 1 98.56 57 SER B N 1
ATOM 4184 C CA . SER B 1 57 ? 22.922 6.238 5.609 1 98.56 57 SER B CA 1
ATOM 4185 C C . SER B 1 57 ? 21.578 5.621 5.254 1 98.56 57 SER B C 1
ATOM 4187 O O . SER B 1 57 ? 21.484 4.41 5.043 1 98.56 57 SER B O 1
ATOM 4189 N N . TYR B 1 58 ? 20.594 6.398 5.105 1 97.69 58 TYR B N 1
ATOM 4190 C CA . TYR B 1 58 ? 19.297 5.906 4.676 1 97.69 58 TYR B CA 1
ATOM 4191 C C . TYR B 1 58 ? 19.375 5.297 3.281 1 97.69 58 TYR B C 1
ATOM 4193 O O . TYR B 1 58 ? 18.766 4.258 3.018 1 97.69 58 TYR B O 1
ATOM 4201 N N . ARG B 1 59 ? 20.062 5.934 2.426 1 97.81 59 ARG B N 1
ATOM 4202 C CA . ARG B 1 59 ? 20.188 5.41 1.07 1 97.81 59 ARG B CA 1
ATOM 4203 C C . ARG B 1 59 ? 20.844 4.027 1.076 1 97.81 59 ARG B C 1
ATOM 4205 O O . ARG B 1 59 ? 20.344 3.1 0.437 1 97.81 59 ARG B O 1
ATOM 4212 N N . VAL B 1 60 ? 21.922 3.914 1.844 1 98.25 60 VAL B N 1
ATOM 4213 C CA . VAL B 1 60 ? 22.656 2.658 1.868 1 98.25 60 VAL B CA 1
ATOM 4214 C C . VAL B 1 60 ? 21.812 1.579 2.553 1 98.25 60 VAL B C 1
ATOM 4216 O O . VAL B 1 60 ? 21.844 0.417 2.143 1 98.25 60 VAL B O 1
ATOM 4219 N N . ILE B 1 61 ? 21.094 1.956 3.535 1 97.56 61 ILE B N 1
ATOM 4220 C CA . ILE B 1 61 ? 20.141 1.022 4.137 1 97.56 61 ILE B CA 1
ATOM 4221 C C . ILE B 1 61 ? 19.156 0.544 3.078 1 97.56 61 ILE B C 1
ATOM 4223 O O . ILE B 1 61 ? 18.875 -0.652 2.975 1 97.56 61 ILE B O 1
ATOM 4227 N N . GLY B 1 62 ? 18.656 1.487 2.311 1 96.75 62 GLY B N 1
ATOM 4228 C CA . GLY B 1 62 ? 17.75 1.144 1.231 1 96.75 62 GLY B CA 1
ATOM 4229 C C . GLY B 1 62 ? 18.344 0.17 0.233 1 96.75 62 GLY B C 1
ATOM 4230 O O . GLY B 1 62 ? 17.688 -0.784 -0.184 1 96.75 62 GLY B O 1
ATOM 4231 N N . VAL B 1 63 ? 19.578 0.371 -0.121 1 96.44 63 VAL B N 1
ATOM 4232 C CA . VAL B 1 63 ? 20.281 -0.517 -1.043 1 96.44 63 VAL B CA 1
ATOM 4233 C C . VAL B 1 63 ? 20.359 -1.923 -0.452 1 96.44 63 VAL B C 1
ATOM 4235 O O . VAL B 1 63 ? 20.047 -2.906 -1.133 1 96.44 63 VAL B O 1
ATOM 4238 N N . GLY B 1 64 ? 20.734 -2.004 0.79 1 94.69 64 GLY B N 1
ATOM 4239 C CA . GLY B 1 64 ? 20.781 -3.293 1.461 1 94.69 64 GLY B CA 1
ATOM 4240 C C . GLY B 1 64 ? 19.438 -3.996 1.496 1 94.69 64 GLY B C 1
ATOM 4241 O O . GLY B 1 64 ? 19.344 -5.199 1.243 1 94.69 64 GLY B O 1
ATOM 4242 N N . ARG B 1 65 ? 18.422 -3.238 1.753 1 92.5 65 ARG B N 1
ATOM 4243 C CA . ARG B 1 65 ? 17.078 -3.793 1.812 1 92.5 65 ARG B CA 1
ATOM 4244 C C . ARG B 1 65 ? 16.625 -4.289 0.442 1 92.5 65 ARG B C 1
ATOM 4246 O O . ARG B 1 65 ? 15.961 -5.324 0.338 1 92.5 65 ARG B O 1
ATOM 4253 N N . ASP B 1 66 ? 16.984 -3.623 -0.56 1 91.31 66 ASP B N 1
ATOM 4254 C CA . ASP B 1 66 ? 16.656 -4.031 -1.925 1 91.31 66 ASP B CA 1
ATOM 4255 C C . ASP B 1 66 ? 17.312 -5.367 -2.266 1 91.31 66 ASP B C 1
ATOM 4257 O O . ASP B 1 66 ? 16.641 -6.285 -2.748 1 91.31 66 ASP B O 1
ATOM 4261 N N . TYR B 1 67 ? 18.531 -5.461 -1.94 1 88.06 67 TYR B N 1
ATOM 4262 C CA . TYR B 1 67 ? 19.25 -6.699 -2.221 1 88.06 67 TYR B CA 1
ATOM 4263 C C . TYR B 1 67 ? 18.719 -7.844 -1.366 1 88.06 67 TYR B C 1
ATOM 4265 O O . TYR B 1 67 ? 18.812 -9.008 -1.757 1 88.06 67 TYR B O 1
ATOM 4273 N N . ASN B 1 68 ? 18.172 -7.453 -0.246 1 86.5 68 ASN B N 1
ATOM 4274 C CA . ASN B 1 68 ? 17.594 -8.461 0.633 1 86.5 68 ASN B CA 1
ATOM 4275 C C . ASN B 1 68 ? 16.172 -8.836 0.185 1 86.5 68 ASN B C 1
ATOM 4277 O O . ASN B 1 68 ? 15.516 -9.648 0.833 1 86.5 68 ASN B O 1
ATOM 4281 N N . GLY B 1 69 ? 15.75 -8.203 -0.817 1 83.25 69 GLY B N 1
ATOM 4282 C CA . GLY B 1 69 ? 14.445 -8.539 -1.351 1 83.25 69 GLY B CA 1
ATOM 4283 C C . GLY B 1 69 ? 13.305 -7.902 -0.575 1 83.25 69 GLY B C 1
ATOM 4284 O O . GLY B 1 69 ? 12.242 -8.508 -0.414 1 83.25 69 GLY B O 1
ATOM 4285 N N . GLU B 1 70 ? 13.508 -6.773 -0.013 1 86.31 70 GLU B N 1
ATOM 4286 C CA . GLU B 1 70 ? 12.508 -6.039 0.75 1 86.31 70 GLU B CA 1
ATOM 4287 C C . GLU B 1 70 ? 12.195 -4.691 0.103 1 86.31 70 GLU B C 1
ATOM 4289 O O . GLU B 1 70 ? 12.539 -3.643 0.65 1 86.31 70 GLU B O 1
ATOM 4294 N N . PRO B 1 71 ? 11.508 -4.707 -0.996 1 86.25 71 PRO B N 1
ATOM 4295 C CA . PRO B 1 71 ? 11.32 -3.467 -1.748 1 86.25 71 PRO B CA 1
ATOM 4296 C C . PRO B 1 71 ? 10.547 -2.412 -0.96 1 86.25 71 PRO B C 1
ATOM 4298 O O . PRO B 1 71 ? 10.797 -1.215 -1.108 1 86.25 71 PRO B O 1
ATOM 4301 N N . GLU B 1 72 ? 9.656 -2.787 -0.112 1 84.38 72 GLU B N 1
ATOM 4302 C CA . GLU B 1 72 ? 8.867 -1.841 0.67 1 84.38 72 GLU B CA 1
ATOM 4303 C C . GLU B 1 72 ? 9.742 -1.085 1.667 1 84.38 72 GLU B C 1
ATOM 4305 O O . GLU B 1 72 ? 9.625 0.135 1.803 1 84.38 72 GLU B O 1
ATOM 4310 N N . LYS B 1 73 ? 10.555 -1.825 2.318 1 88.5 73 LYS B N 1
ATOM 4311 C CA . LYS B 1 73 ? 11.461 -1.188 3.268 1 88.5 73 LYS B CA 1
ATOM 4312 C C . LYS B 1 73 ? 12.516 -0.351 2.545 1 88.5 73 LYS B C 1
ATOM 4314 O O . LYS B 1 73 ? 12.938 0.69 3.051 1 88.5 73 LYS B O 1
ATOM 4319 N N . ALA B 1 74 ? 12.859 -0.844 1.404 1 94.25 74 ALA B N 1
ATOM 4320 C CA . ALA B 1 74 ? 13.836 -0.106 0.606 1 94.25 74 ALA B CA 1
ATOM 4321 C C . ALA B 1 74 ? 13.297 1.264 0.207 1 94.25 74 ALA B C 1
ATOM 4323 O O . ALA B 1 74 ? 13.961 2.283 0.402 1 94.25 74 ALA B O 1
ATOM 4324 N N . ILE B 1 75 ? 12.078 1.311 -0.296 1 92.25 75 ILE B N 1
ATOM 4325 C CA . ILE B 1 75 ? 11.508 2.57 -0.764 1 92.25 75 ILE B CA 1
ATOM 4326 C C . ILE B 1 75 ? 11.352 3.533 0.411 1 92.25 75 ILE B C 1
ATOM 4328 O O . ILE B 1 75 ? 11.562 4.738 0.266 1 92.25 75 ILE B O 1
ATOM 4332 N N . GLU B 1 76 ? 10.961 3.057 1.576 1 90.12 76 GLU B N 1
ATOM 4333 C CA . GLU B 1 76 ? 10.859 3.9 2.764 1 90.12 76 GLU B CA 1
ATOM 4334 C C . GLU B 1 76 ? 12.203 4.539 3.098 1 90.12 76 GLU B C 1
ATOM 4336 O O . GLU B 1 76 ? 12.273 5.734 3.393 1 90.12 76 GLU B O 1
ATOM 4341 N N . SER B 1 77 ? 13.195 3.744 3.039 1 95.69 77 SER B N 1
ATOM 4342 C CA . SER B 1 77 ? 14.539 4.246 3.314 1 95.69 77 SER B CA 1
ATOM 4343 C C . SER B 1 77 ? 14.961 5.281 2.277 1 95.69 77 SER B C 1
ATOM 4345 O O . SER B 1 77 ? 15.523 6.324 2.627 1 95.69 77 SER B O 1
ATOM 4347 N N . TYR B 1 78 ? 14.695 5.027 1.056 1 96.38 78 TYR B N 1
ATOM 4348 C CA . TYR B 1 78 ? 15.055 5.957 -0.011 1 96.38 78 TYR B CA 1
ATOM 4349 C C . TYR B 1 78 ? 14.312 7.277 0.145 1 96.38 78 TYR B C 1
ATOM 4351 O O . TYR B 1 78 ? 14.891 8.352 -0.062 1 96.38 78 TYR B O 1
ATOM 4359 N N . LEU B 1 79 ? 13.07 7.184 0.501 1 92.62 79 LEU B N 1
ATOM 4360 C CA . LEU B 1 79 ? 12.281 8.398 0.669 1 92.62 79 LEU B CA 1
ATOM 4361 C C . LEU B 1 79 ? 12.797 9.219 1.849 1 92.62 79 LEU B C 1
ATOM 4363 O O . LEU B 1 79 ? 12.844 10.453 1.78 1 92.62 79 LEU B O 1
ATOM 4367 N N . ASN B 1 80 ? 13.156 8.555 2.9 1 93.31 80 ASN B N 1
ATOM 4368 C CA . ASN B 1 80 ? 13.805 9.25 4.004 1 93.31 80 ASN B CA 1
ATOM 4369 C C . ASN B 1 80 ? 15.102 9.922 3.557 1 93.31 80 ASN B C 1
ATOM 4371 O O . ASN B 1 80 ? 15.352 11.078 3.891 1 93.31 80 ASN B O 1
ATOM 4375 N N . ALA B 1 81 ? 15.867 9.172 2.838 1 97.12 81 ALA B N 1
ATOM 4376 C CA . ALA B 1 81 ? 17.109 9.734 2.316 1 97.12 81 ALA B CA 1
ATOM 4377 C C . ALA B 1 81 ? 16.844 10.977 1.475 1 97.12 81 ALA B C 1
ATOM 4379 O O . ALA B 1 81 ? 17.516 12 1.636 1 97.12 81 ALA B O 1
ATOM 4380 N N . LEU B 1 82 ? 15.883 10.922 0.63 1 94.62 82 LEU B N 1
ATOM 4381 C CA . LEU B 1 82 ? 15.547 12.016 -0.269 1 94.62 82 LEU B CA 1
ATOM 4382 C C . LEU B 1 82 ? 15.125 13.258 0.518 1 94.62 82 LEU B C 1
ATOM 4384 O O . LEU B 1 82 ? 15.531 14.375 0.19 1 94.62 82 LEU B O 1
ATOM 4388 N N . THR B 1 83 ? 14.352 13.031 1.546 1 91.44 83 THR B N 1
ATOM 4389 C CA . THR B 1 83 ? 13.891 14.125 2.393 1 91.44 83 THR B CA 1
ATOM 4390 C C . THR B 1 83 ? 15.078 14.891 2.971 1 91.44 83 THR B C 1
ATOM 4392 O O . THR B 1 83 ? 15.109 16.125 2.914 1 91.44 83 THR B O 1
ATOM 4395 N N . TYR B 1 84 ? 16.047 14.172 3.469 1 93.81 84 TYR B N 1
ATOM 4396 C CA . TYR B 1 84 ? 17.203 14.812 4.086 1 93.81 84 TYR B CA 1
ATOM 4397 C C . TYR B 1 84 ? 18.094 15.445 3.031 1 93.81 84 TYR B C 1
ATOM 4399 O O . TYR B 1 84 ? 18.609 16.547 3.23 1 93.81 84 TYR B O 1
ATOM 4407 N N . PHE B 1 85 ? 18.266 14.859 1.883 1 96.75 85 PHE B N 1
ATOM 4408 C CA . PHE B 1 85 ? 19.078 15.438 0.82 1 96.75 85 PHE B CA 1
ATOM 4409 C C . PHE B 1 85 ? 18.422 16.688 0.26 1 96.75 85 PHE B C 1
ATOM 4411 O O . PHE B 1 85 ? 19.109 17.641 -0.132 1 96.75 85 PHE B O 1
ATOM 4418 N N . LEU B 1 86 ? 17.125 16.656 0.151 1 91.62 86 LEU B N 1
ATOM 4419 C CA . LEU B 1 86 ? 16.406 17.844 -0.283 1 91.62 86 LEU B CA 1
ATOM 4420 C C . LEU B 1 86 ? 16.609 18.984 0.705 1 91.62 86 LEU B C 1
ATOM 4422 O O . LEU B 1 86 ? 16.859 20.125 0.302 1 91.62 86 LEU B O 1
ATOM 4426 N N . SER B 1 87 ? 16.531 18.609 1.954 1 91.19 87 SER B N 1
ATOM 4427 C CA . SER B 1 87 ? 16.703 19.609 2.996 1 91.19 87 SER B CA 1
ATOM 4428 C C . SER B 1 87 ? 18.109 20.219 2.963 1 91.19 87 SER B C 1
ATOM 4430 O O . SER B 1 87 ? 18.281 21.391 3.25 1 91.19 87 SER B O 1
ATOM 4432 N N . SER B 1 88 ? 19.109 19.422 2.619 1 94.88 88 SER B N 1
ATOM 4433 C CA . SER B 1 88 ? 20.484 19.906 2.584 1 94.88 88 SER B CA 1
ATOM 4434 C C . SER B 1 88 ? 20.859 20.406 1.195 1 94.88 88 SER B C 1
ATOM 4436 O O . SER B 1 88 ? 22.016 20.781 0.955 1 94.88 88 SER B O 1
ATOM 4438 N N . LYS B 1 89 ? 19.969 20.344 0.178 1 94.75 89 LYS B N 1
ATOM 4439 C CA . LYS B 1 89 ? 20.156 20.781 -1.204 1 94.75 89 LYS B CA 1
ATOM 4440 C C . LYS B 1 89 ? 21.328 20.047 -1.85 1 94.75 89 LYS B C 1
ATOM 4442 O O . LYS B 1 89 ? 22.094 20.656 -2.611 1 94.75 89 LYS B O 1
ATOM 4447 N N . ASN B 1 90 ? 21.547 18.844 -1.412 1 96.88 90 ASN B N 1
ATOM 4448 C CA . ASN B 1 90 ? 22.594 18 -1.995 1 96.88 90 ASN B CA 1
ATOM 4449 C C . ASN B 1 90 ? 22.109 17.328 -3.281 1 96.88 90 ASN B C 1
ATOM 4451 O O . ASN B 1 90 ? 21.516 16.25 -3.24 1 96.88 90 ASN B O 1
ATOM 4455 N N . LYS B 1 91 ? 22.406 17.844 -4.434 1 96.75 91 LYS B N 1
ATOM 4456 C CA . LYS B 1 91 ? 21.906 17.375 -5.727 1 96.75 91 LYS B CA 1
ATOM 4457 C C . LYS B 1 91 ? 22.5 16.016 -6.086 1 96.75 91 LYS B C 1
ATOM 4459 O O . LYS B 1 91 ? 21.812 15.172 -6.668 1 96.75 91 LYS B O 1
ATOM 4464 N N . GLY B 1 92 ? 23.719 15.875 -5.793 1 97.5 92 GLY B N 1
ATOM 4465 C CA . GLY B 1 92 ? 24.344 14.586 -6.047 1 97.5 92 GLY B CA 1
ATOM 4466 C C . GLY B 1 92 ? 23.656 13.445 -5.32 1 97.5 92 GLY B C 1
ATOM 4467 O O . GLY B 1 92 ? 23.375 12.398 -5.914 1 97.5 92 GLY B O 1
ATOM 4468 N N . GLY B 1 93 ? 23.375 13.695 -4.023 1 97.75 93 GLY B N 1
ATOM 4469 C CA . GLY B 1 93 ? 22.656 12.719 -3.23 1 97.75 93 GLY B CA 1
ATOM 4470 C C . GLY B 1 93 ? 21.25 12.445 -3.758 1 97.75 93 GLY B C 1
ATOM 4471 O O . GLY B 1 93 ? 20.812 11.297 -3.811 1 97.75 93 GLY B O 1
ATOM 4472 N N . GLN B 1 94 ? 20.609 13.477 -4.191 1 97.06 94 GLN B N 1
ATOM 4473 C CA . GLN B 1 94 ? 19.281 13.328 -4.777 1 97.06 94 GLN B CA 1
ATOM 4474 C C . GLN B 1 94 ? 19.328 12.438 -6.02 1 97.06 94 GLN B C 1
ATOM 4476 O O . GLN B 1 94 ? 18.516 11.523 -6.168 1 97.06 94 GLN B O 1
ATOM 4481 N N . ALA B 1 95 ? 20.25 12.68 -6.859 1 97.81 95 ALA B N 1
ATOM 4482 C CA . ALA B 1 95 ? 20.391 11.922 -8.102 1 97.81 95 ALA B CA 1
ATOM 4483 C C . ALA B 1 95 ? 20.625 10.445 -7.812 1 97.81 95 ALA B C 1
ATOM 4485 O O . ALA B 1 95 ? 20.047 9.57 -8.469 1 97.81 95 ALA B O 1
ATOM 4486 N N . LYS B 1 96 ? 21.453 10.164 -6.844 1 98 96 LYS B N 1
ATOM 4487 C CA . LYS B 1 96 ? 21.719 8.789 -6.453 1 98 96 LYS B CA 1
ATOM 4488 C C . LYS B 1 96 ? 20.453 8.086 -5.98 1 98 96 LYS B C 1
ATOM 4490 O O . LYS B 1 96 ? 20.172 6.949 -6.363 1 98 96 LYS B O 1
ATOM 4495 N N . VAL B 1 97 ? 19.719 8.734 -5.18 1 98.06 97 VAL B N 1
ATOM 4496 C CA . VAL B 1 97 ? 18.484 8.148 -4.637 1 98.06 97 VAL B CA 1
ATOM 4497 C C . VAL B 1 97 ? 17.484 7.941 -5.762 1 98.06 97 VAL B C 1
ATOM 4499 O O . VAL B 1 97 ? 16.812 6.902 -5.824 1 98.06 97 VAL B O 1
ATOM 4502 N N . TYR B 1 98 ? 17.375 8.914 -6.672 1 96.81 98 TYR B N 1
ATOM 4503 C CA . TYR B 1 98 ? 16.484 8.75 -7.816 1 96.81 98 TYR B CA 1
ATOM 4504 C C . TYR B 1 98 ? 16.875 7.531 -8.641 1 96.81 98 TYR B C 1
ATOM 4506 O O . TYR B 1 98 ? 16.016 6.777 -9.102 1 96.81 98 TYR B O 1
ATOM 4514 N N . ASN B 1 99 ? 18.125 7.379 -8.82 1 97.5 99 ASN B N 1
ATOM 4515 C CA . ASN B 1 99 ? 18.625 6.191 -9.508 1 97.5 99 ASN B CA 1
ATOM 4516 C C . ASN B 1 99 ? 18.203 4.91 -8.789 1 97.5 99 ASN B C 1
ATOM 4518 O O . ASN B 1 99 ? 17.781 3.949 -9.43 1 97.5 99 ASN B O 1
ATOM 4522 N N . ASN B 1 100 ? 18.297 4.918 -7.465 1 97.19 100 ASN B N 1
ATOM 4523 C CA . ASN B 1 100 ? 17.922 3.758 -6.672 1 97.19 100 ASN B CA 1
ATOM 4524 C C . ASN B 1 100 ? 16.422 3.471 -6.781 1 97.19 100 ASN B C 1
ATOM 4526 O O . ASN B 1 100 ? 16.016 2.32 -6.953 1 97.19 100 ASN B O 1
ATOM 4530 N N . ILE B 1 101 ? 15.664 4.512 -6.734 1 94.75 101 ILE B N 1
ATOM 4531 C CA . ILE B 1 101 ? 14.219 4.352 -6.82 1 94.75 101 ILE B CA 1
ATOM 4532 C C . ILE B 1 101 ? 13.836 3.854 -8.211 1 94.75 101 ILE B C 1
ATOM 4534 O O . ILE B 1 101 ? 12.977 2.982 -8.352 1 94.75 101 ILE B O 1
ATOM 4538 N N . GLY B 1 102 ? 14.469 4.43 -9.195 1 94.75 102 GLY B N 1
ATOM 4539 C CA . GLY B 1 102 ? 14.242 3.941 -10.547 1 94.75 102 GLY B CA 1
ATOM 4540 C C . GLY B 1 102 ? 14.523 2.459 -10.703 1 94.75 102 GLY B C 1
ATOM 4541 O O . GLY B 1 102 ? 13.734 1.73 -11.305 1 94.75 102 GLY B O 1
ATOM 4542 N N . ASN B 1 103 ? 15.562 1.992 -10.141 1 94.38 103 ASN B N 1
ATOM 4543 C CA . ASN B 1 103 ? 15.922 0.579 -10.18 1 94.38 103 ASN B CA 1
ATOM 4544 C C . ASN B 1 103 ? 14.914 -0.279 -9.43 1 94.38 103 ASN B C 1
ATOM 4546 O O . ASN B 1 103 ? 14.633 -1.411 -9.828 1 94.38 103 ASN B O 1
ATOM 4550 N N . LEU B 1 104 ? 14.445 0.182 -8.398 1 91.19 104 LEU B N 1
ATOM 4551 C CA . LEU B 1 104 ? 13.461 -0.537 -7.594 1 91.19 104 LEU B CA 1
ATOM 4552 C C . LEU B 1 104 ? 12.195 -0.811 -8.406 1 91.19 104 LEU B C 1
ATOM 4554 O O . LEU B 1 104 ? 11.594 -1.879 -8.281 1 91.19 104 LEU B O 1
ATOM 4558 N N . TYR B 1 105 ? 11.82 0.109 -9.289 1 90.12 105 TYR B N 1
ATOM 4559 C CA . TYR B 1 105 ? 10.594 0.009 -10.086 1 90.12 105 TYR B CA 1
ATOM 4560 C C . TYR B 1 105 ? 10.82 -0.843 -11.328 1 90.12 105 TYR B C 1
ATOM 4562 O O . TYR B 1 105 ? 9.867 -1.206 -12.023 1 90.12 105 TYR B O 1
ATOM 4570 N N . ARG B 1 106 ? 12.008 -1.186 -11.586 1 89.88 106 ARG B N 1
ATOM 4571 C CA . ARG B 1 106 ? 12.438 -1.791 -12.844 1 89.88 106 ARG B CA 1
ATOM 4572 C C . ARG B 1 106 ? 11.578 -3.006 -13.188 1 89.88 106 ARG B C 1
ATOM 4574 O O . ARG B 1 106 ? 11.234 -3.219 -14.352 1 89.88 106 ARG B O 1
ATOM 4581 N N . ASP B 1 107 ? 11.234 -3.801 -12.188 1 86.19 107 ASP B N 1
ATOM 4582 C CA . ASP B 1 107 ? 10.547 -5.059 -12.453 1 86.19 107 ASP B CA 1
ATOM 4583 C C . ASP B 1 107 ? 9.039 -4.914 -12.258 1 86.19 107 ASP B C 1
ATOM 4585 O O . ASP B 1 107 ? 8.281 -5.844 -12.523 1 86.19 107 ASP B O 1
ATOM 4589 N N . ASN B 1 108 ? 8.656 -3.711 -11.914 1 82.38 108 ASN B N 1
ATOM 4590 C CA . ASN B 1 108 ? 7.258 -3.594 -11.5 1 82.38 108 ASN B CA 1
ATOM 4591 C C . ASN B 1 108 ? 6.527 -2.516 -12.297 1 82.38 108 ASN B C 1
ATOM 4593 O O . ASN B 1 108 ? 5.324 -2.627 -12.539 1 82.38 108 ASN B O 1
ATOM 4597 N N . ASP B 1 109 ? 7.203 -1.497 -12.648 1 86.31 109 ASP B N 1
ATOM 4598 C CA . ASP B 1 109 ? 6.625 -0.36 -13.359 1 86.31 109 ASP B CA 1
ATOM 4599 C C . ASP B 1 109 ? 7.668 0.335 -14.227 1 86.31 109 ASP B C 1
ATOM 4601 O O . ASP B 1 109 ? 8.398 1.21 -13.758 1 86.31 109 ASP B O 1
ATOM 4605 N N . TYR B 1 110 ? 7.637 0.064 -15.492 1 91.94 110 TYR B N 1
ATOM 4606 C CA . TYR B 1 110 ? 8.672 0.535 -16.406 1 91.94 110 TYR B CA 1
ATOM 4607 C C . TYR B 1 110 ? 8.617 2.051 -16.547 1 91.94 110 TYR B C 1
ATOM 4609 O O . TYR B 1 110 ? 9.656 2.713 -16.609 1 91.94 110 TYR B O 1
ATOM 4617 N N . ASP B 1 111 ? 7.434 2.561 -16.625 1 89.38 111 ASP B N 1
ATOM 4618 C CA . ASP B 1 111 ? 7.273 3.998 -16.828 1 89.38 111 ASP B CA 1
ATOM 4619 C C . ASP B 1 111 ? 7.828 4.781 -15.641 1 89.38 111 ASP B C 1
ATOM 4621 O O . ASP B 1 111 ? 8.547 5.766 -15.82 1 89.38 111 ASP B O 1
ATOM 4625 N N . LYS B 1 112 ? 7.504 4.32 -14.453 1 90.5 112 LYS B N 1
ATOM 4626 C CA . LYS B 1 112 ? 8.039 4.984 -13.266 1 90.5 112 LYS B CA 1
ATOM 4627 C C . LYS B 1 112 ? 9.555 4.824 -13.172 1 90.5 112 LYS B C 1
ATOM 4629 O O . LYS B 1 112 ? 10.258 5.754 -12.773 1 90.5 112 LYS B O 1
ATOM 4634 N N . ALA B 1 113 ? 10 3.67 -13.492 1 95.25 113 ALA B N 1
ATOM 4635 C CA . ALA B 1 113 ? 11.445 3.445 -13.508 1 95.25 113 ALA B CA 1
ATOM 4636 C C . ALA B 1 113 ? 12.148 4.441 -14.422 1 95.25 113 ALA B C 1
ATOM 4638 O O . ALA B 1 113 ? 13.109 5.102 -14.016 1 95.25 113 ALA B O 1
ATOM 4639 N N . LEU B 1 114 ? 11.617 4.605 -15.641 1 95.56 114 LEU B N 1
ATOM 4640 C CA . LEU B 1 114 ? 12.219 5.508 -16.625 1 95.56 114 LEU B CA 1
ATOM 4641 C C . LEU B 1 114 ? 12.133 6.953 -16.156 1 95.56 114 LEU B C 1
ATOM 4643 O O . LEU B 1 114 ? 13.062 7.734 -16.359 1 95.56 114 LEU B O 1
ATOM 4647 N N . GLU B 1 115 ? 11.055 7.312 -15.562 1 94.69 115 GLU B N 1
ATOM 4648 C CA . GLU B 1 115 ? 10.875 8.664 -15.047 1 94.69 115 GLU B CA 1
ATOM 4649 C C . GLU B 1 115 ? 11.945 9.008 -14.016 1 94.69 115 GLU B C 1
ATOM 4651 O O . GLU B 1 115 ? 12.609 10.047 -14.125 1 94.69 115 GLU B O 1
ATOM 4656 N N . TYR B 1 116 ? 12.133 8.133 -13.062 1 95.69 116 TYR B N 1
ATOM 4657 C CA . TYR B 1 116 ? 13.094 8.391 -11.992 1 95.69 116 TYR B CA 1
ATOM 4658 C C . TYR B 1 116 ? 14.523 8.359 -12.531 1 95.69 116 TYR B C 1
ATOM 4660 O O . TYR B 1 116 ? 15.352 9.188 -12.148 1 95.69 116 TYR B O 1
ATOM 4668 N N . LEU B 1 117 ? 14.805 7.441 -13.359 1 97.81 117 LEU B N 1
ATOM 4669 C CA . LEU B 1 117 ? 16.156 7.336 -13.914 1 97.81 117 LEU B CA 1
ATOM 4670 C C . LEU B 1 117 ? 16.484 8.555 -14.781 1 97.81 117 LEU B C 1
ATOM 4672 O O . LEU B 1 117 ? 17.609 9.047 -14.766 1 97.81 117 LEU B O 1
ATOM 4676 N N . THR B 1 118 ? 15.492 9.031 -15.508 1 97.69 118 THR B N 1
ATOM 4677 C CA . THR B 1 118 ? 15.695 10.219 -16.328 1 97.69 118 THR B CA 1
ATOM 4678 C C . THR B 1 118 ? 15.93 11.445 -15.453 1 97.69 118 THR B C 1
ATOM 4680 O O . THR B 1 118 ? 16.781 12.273 -15.758 1 97.69 118 THR B O 1
ATOM 4683 N N . LYS B 1 119 ? 15.18 11.516 -14.398 1 96.94 119 LYS B N 1
ATOM 4684 C CA . LYS B 1 119 ? 15.414 12.594 -13.438 1 96.94 119 LYS B CA 1
ATOM 4685 C C . LYS B 1 119 ? 16.828 12.531 -12.875 1 96.94 119 LYS B C 1
ATOM 4687 O O . LYS B 1 119 ? 17.5 13.562 -12.766 1 96.94 119 LYS B O 1
ATOM 4692 N N . ALA B 1 120 ? 17.234 11.367 -12.469 1 98.12 120 ALA B N 1
ATOM 4693 C CA . ALA B 1 120 ? 18.594 11.164 -11.961 1 98.12 120 ALA B CA 1
ATOM 4694 C C . ALA B 1 120 ? 19.641 11.547 -13.008 1 98.12 120 ALA B C 1
ATOM 4696 O O . ALA B 1 120 ? 20.625 12.211 -12.688 1 98.12 120 ALA B O 1
ATOM 4697 N N . LEU B 1 121 ? 19.422 11.219 -14.258 1 98 121 LEU B N 1
ATOM 4698 C CA . LEU B 1 121 ? 20.344 11.484 -15.344 1 98 121 LEU B CA 1
ATOM 4699 C C . LEU B 1 121 ? 20.516 12.984 -15.57 1 98 121 LEU B C 1
ATOM 4701 O O . LEU B 1 121 ? 21.625 13.469 -15.789 1 98 121 LEU B O 1
ATOM 4705 N N . ASN B 1 122 ? 19.391 13.688 -15.562 1 97.75 122 ASN B N 1
ATOM 4706 C CA . ASN B 1 122 ? 19.422 15.133 -15.742 1 97.75 122 ASN B CA 1
ATOM 4707 C C . ASN B 1 122 ? 20.281 15.812 -14.688 1 97.75 122 ASN B C 1
ATOM 4709 O O . ASN B 1 122 ? 21.125 16.641 -15.023 1 97.75 122 ASN B O 1
ATOM 4713 N N . ILE B 1 123 ? 20.125 15.398 -13.469 1 97.94 123 ILE B N 1
ATOM 4714 C CA . ILE B 1 123 ? 20.891 15.992 -12.383 1 97.94 123 ILE B CA 1
ATOM 4715 C C . ILE B 1 123 ? 22.359 15.578 -12.492 1 97.94 123 ILE B C 1
ATOM 4717 O O . ILE B 1 123 ? 23.266 16.406 -12.383 1 97.94 123 ILE B O 1
ATOM 4721 N N . ALA B 1 124 ? 22.594 14.328 -12.727 1 98.31 124 ALA B N 1
ATOM 4722 C CA . ALA B 1 124 ? 23.953 13.812 -12.836 1 98.31 124 ALA B CA 1
ATOM 4723 C C . ALA B 1 124 ? 24.703 14.484 -13.984 1 98.31 124 ALA B C 1
ATOM 4725 O O . ALA B 1 124 ? 25.906 14.75 -13.883 1 98.31 124 ALA B O 1
ATOM 4726 N N . SER B 1 125 ? 24 14.719 -15.055 1 98.06 125 SER B N 1
ATOM 4727 C CA . SER B 1 125 ? 24.594 15.398 -16.203 1 98.06 125 SER B CA 1
ATOM 4728 C C . SER B 1 125 ? 24.984 16.828 -15.859 1 98.06 125 SER B C 1
ATOM 4730 O O . SER B 1 125 ? 26.047 17.312 -16.266 1 98.06 125 SER B O 1
ATOM 4732 N N . GLN B 1 126 ? 24.141 17.469 -15.133 1 97.31 126 GLN B N 1
ATOM 4733 C CA . GLN B 1 126 ? 24.438 18.828 -14.695 1 97.31 126 GLN B CA 1
ATOM 4734 C C . GLN B 1 126 ? 25.672 18.875 -13.797 1 97.31 126 GLN B C 1
ATOM 4736 O O . GLN B 1 126 ? 26.438 19.828 -13.844 1 97.31 126 GLN B O 1
ATOM 4741 N N . LEU B 1 127 ? 25.859 17.781 -13.125 1 97.5 127 LEU B N 1
ATOM 4742 C CA . LEU B 1 127 ? 26.969 17.719 -12.188 1 97.5 127 LEU B CA 1
ATOM 4743 C C . LEU B 1 127 ? 28.203 17.109 -12.844 1 97.5 127 LEU B C 1
ATOM 4745 O O . LEU B 1 127 ? 29.266 17.016 -12.227 1 97.5 127 LEU B O 1
ATOM 4749 N N . SER B 1 128 ? 28.078 16.609 -14.047 1 97.25 128 SER B N 1
ATOM 4750 C CA . SER B 1 128 ? 29.141 15.93 -14.789 1 97.25 128 SER B CA 1
ATOM 4751 C C . SER B 1 128 ? 29.703 14.758 -13.992 1 97.25 128 SER B C 1
ATOM 4753 O O . SER B 1 128 ? 30.922 14.57 -13.938 1 97.25 128 SER B O 1
ATOM 4755 N N . ASP B 1 129 ? 28.859 14.086 -13.25 1 97.31 129 ASP B N 1
ATOM 4756 C CA . ASP B 1 129 ? 29.234 12.883 -12.516 1 97.31 129 ASP B CA 1
ATOM 4757 C C . ASP B 1 129 ? 29.266 11.656 -13.438 1 97.31 129 ASP B C 1
ATOM 4759 O O . ASP B 1 129 ? 28.266 10.945 -13.547 1 97.31 129 ASP B O 1
ATOM 4763 N N . GLU B 1 130 ? 30.359 11.305 -14.023 1 97.44 130 GLU B N 1
ATOM 4764 C CA . GLU B 1 130 ? 30.469 10.297 -15.07 1 97.44 130 GLU B CA 1
ATOM 4765 C C . GLU B 1 130 ? 30.156 8.906 -14.531 1 97.44 130 GLU B C 1
ATOM 4767 O O . GLU B 1 130 ? 29.578 8.07 -15.234 1 97.44 130 GLU B O 1
ATOM 4772 N N . GLU B 1 131 ? 30.578 8.625 -13.352 1 96.88 131 GLU B N 1
ATOM 4773 C CA . GLU B 1 131 ? 30.297 7.32 -12.75 1 96.88 131 GLU B CA 1
ATOM 4774 C C . GLU B 1 131 ? 28.797 7.098 -12.578 1 96.88 131 GLU B C 1
ATOM 4776 O O . GLU B 1 131 ? 28.281 6.027 -12.914 1 96.88 131 GLU B O 1
ATOM 4781 N N . LEU B 1 132 ? 28.156 8.109 -12.055 1 97.31 132 LEU B N 1
ATOM 4782 C CA . LEU B 1 132 ? 26.703 8.008 -11.859 1 97.31 132 LEU B CA 1
ATOM 4783 C C . LEU B 1 132 ? 25.984 7.949 -13.203 1 97.31 132 LEU B C 1
ATOM 4785 O O . LEU B 1 132 ? 25.031 7.191 -13.352 1 97.31 132 LEU B O 1
ATOM 4789 N N . ILE B 1 133 ? 26.453 8.727 -14.156 1 98.25 133 ILE B N 1
ATOM 4790 C CA . ILE B 1 133 ? 25.859 8.703 -15.492 1 98.25 133 ILE B CA 1
ATOM 4791 C C . ILE B 1 133 ? 25.969 7.297 -16.078 1 98.25 133 ILE B C 1
ATOM 4793 O O . ILE B 1 133 ? 25 6.758 -16.609 1 98.25 133 ILE B O 1
ATOM 4797 N N . ALA B 1 134 ? 27.141 6.695 -15.945 1 98.25 134 ALA B N 1
ATOM 4798 C CA . ALA B 1 134 ? 27.375 5.348 -16.469 1 98.25 134 ALA B CA 1
ATOM 4799 C C . ALA B 1 134 ? 26.422 4.344 -15.805 1 98.25 134 ALA B C 1
ATOM 4801 O O . ALA B 1 134 ? 25.844 3.488 -16.484 1 98.25 134 ALA B O 1
ATOM 4802 N N . SER B 1 135 ? 26.266 4.477 -14.492 1 97.81 135 SER B N 1
ATOM 4803 C CA . SER B 1 135 ? 25.359 3.596 -13.75 1 97.81 135 SER B CA 1
ATOM 4804 C C . SER B 1 135 ? 23.922 3.77 -14.203 1 97.81 135 SER B C 1
ATOM 4806 O O . SER B 1 135 ? 23.172 2.791 -14.312 1 97.81 135 SER B O 1
ATOM 4808 N N . ILE B 1 136 ? 23.531 4.969 -14.453 1 98.19 136 ILE B N 1
ATOM 4809 C CA . ILE B 1 136 ? 22.172 5.254 -14.875 1 98.19 136 ILE B CA 1
ATOM 4810 C C . ILE B 1 136 ? 21.922 4.68 -16.266 1 98.19 136 ILE B C 1
ATOM 4812 O O . ILE B 1 136 ? 20.875 4.102 -16.531 1 98.19 136 ILE B O 1
ATOM 4816 N N . TYR B 1 137 ? 22.922 4.781 -17.141 1 98.25 137 TYR B N 1
ATOM 4817 C CA . TYR B 1 137 ? 22.812 4.168 -18.453 1 98.25 137 TYR B CA 1
ATOM 4818 C C . TYR B 1 137 ? 22.609 2.66 -18.344 1 98.25 137 TYR B C 1
ATOM 4820 O O . TYR B 1 137 ? 21.781 2.08 -19.047 1 98.25 137 TYR B O 1
ATOM 4828 N N . LEU B 1 138 ? 23.344 2.088 -17.484 1 98 138 LEU B N 1
ATOM 4829 C CA . LEU B 1 138 ? 23.203 0.655 -17.25 1 98 138 LEU B CA 1
ATOM 4830 C C . LEU B 1 138 ? 21.781 0.319 -16.812 1 98 138 LEU B C 1
ATOM 4832 O O . LEU B 1 138 ? 21.172 -0.616 -17.328 1 98 138 LEU B O 1
ATOM 4836 N N . ASN B 1 139 ? 21.25 1.075 -15.883 1 97.56 139 ASN B N 1
ATOM 4837 C CA . ASN B 1 139 ? 19.906 0.824 -15.352 1 97.56 139 ASN B CA 1
ATOM 4838 C C . ASN B 1 139 ? 18.828 1.105 -16.391 1 97.56 139 ASN B C 1
ATOM 4840 O O . ASN B 1 139 ? 17.812 0.415 -16.438 1 97.56 139 ASN B O 1
ATOM 4844 N N . LEU B 1 140 ? 19.078 2.131 -17.234 1 97.56 140 LEU B N 1
ATOM 4845 C CA . LEU B 1 140 ? 18.172 2.365 -18.344 1 97.56 140 LEU B CA 1
ATOM 4846 C C . LEU B 1 140 ? 18.141 1.166 -19.281 1 97.56 140 LEU B C 1
ATOM 4848 O O . LEU B 1 140 ? 17.062 0.729 -19.703 1 97.56 140 LEU B O 1
ATOM 4852 N N . GLY B 1 141 ? 19.312 0.647 -19.562 1 97.94 141 GLY B N 1
ATOM 4853 C CA . GLY B 1 141 ? 19.375 -0.571 -20.359 1 97.94 141 GLY B CA 1
ATOM 4854 C C . GLY B 1 141 ? 18.578 -1.715 -19.75 1 97.94 141 GLY B C 1
ATOM 4855 O O . GLY B 1 141 ? 17.875 -2.426 -20.469 1 97.94 141 GLY B O 1
ATOM 4856 N N . ASN B 1 142 ? 18.703 -1.876 -18.469 1 97.06 142 ASN B N 1
ATOM 4857 C CA . ASN B 1 142 ? 17.984 -2.93 -17.766 1 97.06 142 ASN B CA 1
ATOM 4858 C C . ASN B 1 142 ? 16.469 -2.756 -17.906 1 97.06 142 ASN B C 1
ATOM 4860 O O . ASN B 1 142 ? 15.742 -3.736 -18.062 1 97.06 142 ASN B O 1
ATOM 4864 N N . VAL B 1 143 ? 15.969 -1.551 -17.812 1 95.88 143 VAL B N 1
ATOM 4865 C CA . VAL B 1 143 ? 14.539 -1.287 -17.969 1 95.88 143 VAL B CA 1
ATOM 4866 C C . VAL B 1 143 ? 14.086 -1.652 -19.375 1 95.88 143 VAL B C 1
ATOM 4868 O O . VAL B 1 143 ? 13.07 -2.326 -19.547 1 95.88 143 VAL B O 1
ATOM 4871 N N . TYR B 1 144 ? 14.859 -1.274 -20.375 1 96.12 144 TYR B N 1
ATOM 4872 C CA . TYR B 1 144 ? 14.5 -1.578 -21.75 1 96.12 144 TYR B CA 1
ATOM 4873 C C . TYR B 1 144 ? 14.562 -3.078 -22.016 1 96.12 144 TYR B C 1
ATOM 4875 O O . TYR B 1 144 ? 13.773 -3.609 -22.797 1 96.12 144 TYR B O 1
ATOM 4883 N N . THR B 1 145 ? 15.484 -3.752 -21.359 1 96.31 145 THR B N 1
ATOM 4884 C CA . THR B 1 145 ? 15.516 -5.207 -21.438 1 96.31 145 THR B CA 1
ATOM 4885 C C . THR B 1 145 ? 14.227 -5.812 -20.906 1 96.31 145 THR B C 1
ATOM 4887 O O . THR B 1 145 ? 13.664 -6.73 -21.516 1 96.31 145 THR B O 1
ATOM 4890 N N . ARG B 1 146 ? 13.773 -5.297 -19.859 1 92.75 146 ARG B N 1
ATOM 4891 C CA . ARG B 1 146 ? 12.531 -5.797 -19.281 1 92.75 146 ARG B CA 1
ATOM 4892 C C . ARG B 1 146 ? 11.344 -5.516 -20.203 1 92.75 146 ARG B C 1
ATOM 4894 O O . ARG B 1 146 ? 10.391 -6.297 -20.25 1 92.75 146 ARG B O 1
ATOM 4901 N N . GLN B 1 147 ? 11.5 -4.469 -21 1 93.38 147 GLN B N 1
ATOM 4902 C CA . GLN B 1 147 ? 10.477 -4.113 -21.969 1 93.38 147 GLN B CA 1
ATOM 4903 C C . GLN B 1 147 ? 10.625 -4.93 -23.25 1 93.38 147 GLN B C 1
ATOM 4905 O O . GLN B 1 147 ? 9.898 -4.715 -24.219 1 93.38 147 GLN B O 1
ATOM 4910 N N . LYS B 1 148 ? 11.617 -5.691 -23.312 1 94.75 148 LYS B N 1
ATOM 4911 C CA . LYS B 1 148 ? 11.961 -6.527 -24.453 1 94.75 148 LYS B CA 1
ATOM 4912 C C . LYS B 1 148 ? 12.406 -5.68 -25.641 1 94.75 148 LYS B C 1
ATOM 4914 O O . LYS B 1 148 ? 12.242 -6.078 -26.797 1 94.75 148 LYS B O 1
ATOM 4919 N N . ASP B 1 149 ? 12.719 -4.484 -25.359 1 95.81 149 ASP B N 1
ATOM 4920 C CA . ASP B 1 149 ? 13.367 -3.619 -26.344 1 95.81 149 ASP B CA 1
ATOM 4921 C C . ASP B 1 149 ? 14.883 -3.768 -26.281 1 95.81 149 ASP B C 1
ATOM 4923 O O . ASP B 1 149 ? 15.586 -2.867 -25.812 1 95.81 149 ASP B O 1
ATOM 4927 N N . TYR B 1 150 ? 15.375 -4.836 -26.859 1 97.44 150 TYR B N 1
ATOM 4928 C CA . TYR B 1 150 ? 16.75 -5.273 -26.641 1 97.44 150 TYR B CA 1
ATOM 4929 C C . TYR B 1 150 ? 17.734 -4.402 -27.406 1 97.44 150 TYR B C 1
ATOM 4931 O O . TYR B 1 150 ? 18.859 -4.168 -26.953 1 97.44 150 TYR B O 1
ATOM 4939 N N . TYR B 1 151 ? 17.391 -3.936 -28.516 1 96.19 151 TYR B N 1
ATOM 4940 C CA . TYR B 1 151 ? 18.297 -3.088 -29.281 1 96.19 151 TYR B CA 1
ATOM 4941 C C . TYR B 1 151 ? 18.531 -1.764 -28.562 1 96.19 151 TYR B C 1
ATOM 4943 O O . TYR B 1 151 ? 19.672 -1.286 -28.484 1 96.19 151 TYR B O 1
ATOM 4951 N N . ARG B 1 152 ? 17.531 -1.177 -28.188 1 96.88 152 ARG B N 1
ATOM 4952 C CA . ARG B 1 152 ? 17.703 0.039 -27.391 1 96.88 152 ARG B CA 1
ATOM 4953 C C . ARG B 1 152 ? 18.5 -0.241 -26.125 1 96.88 152 ARG B C 1
ATOM 4955 O O . ARG B 1 152 ? 19.312 0.583 -25.703 1 96.88 152 ARG B O 1
ATOM 4962 N N . ALA B 1 153 ? 18.172 -1.359 -25.375 1 98.44 153 ALA B N 1
ATOM 4963 C CA . ALA B 1 153 ? 18.953 -1.759 -24.203 1 98.44 153 ALA B CA 1
ATOM 4964 C C . ALA B 1 153 ? 20.438 -1.817 -24.516 1 98.44 153 ALA B C 1
ATOM 4966 O O . ALA B 1 153 ? 21.266 -1.286 -23.766 1 98.44 153 ALA B O 1
ATOM 4967 N N . LEU B 1 154 ? 20.75 -2.412 -25.656 1 98.12 154 LEU B N 1
ATOM 4968 C CA . LEU B 1 154 ? 22.125 -2.572 -26.078 1 98.12 154 LEU B CA 1
ATOM 4969 C C . LEU B 1 154 ? 22.797 -1.215 -26.266 1 98.12 154 LEU B C 1
ATOM 4971 O O . LEU B 1 154 ? 23.984 -1.05 -25.969 1 98.12 154 LEU B O 1
ATOM 4975 N N . LEU B 1 155 ? 22.062 -0.265 -26.781 1 97.94 155 LEU B N 1
ATOM 4976 C CA . LEU B 1 155 ? 22.578 1.086 -26.938 1 97.94 155 LEU B CA 1
ATOM 4977 C C . LEU B 1 155 ? 23 1.668 -25.594 1 97.94 155 LEU B C 1
ATOM 4979 O O . LEU B 1 155 ? 24.094 2.223 -25.469 1 97.94 155 LEU B O 1
ATOM 4983 N N . PHE B 1 156 ? 22.203 1.533 -24.672 1 98.5 156 PHE B N 1
ATOM 4984 C CA . PHE B 1 156 ? 22.5 2.092 -23.359 1 98.5 156 PHE B CA 1
ATOM 4985 C C . PHE B 1 156 ? 23.609 1.307 -22.672 1 98.5 156 PHE B C 1
ATOM 4987 O O . PHE B 1 156 ? 24.453 1.888 -21.984 1 98.5 156 PHE B O 1
ATOM 4994 N N . TYR B 1 157 ? 23.609 0.009 -22.781 1 98.31 157 TYR B N 1
ATOM 4995 C CA . TYR B 1 157 ? 24.688 -0.787 -22.219 1 98.31 157 TYR B CA 1
ATOM 4996 C C . TYR B 1 157 ? 26.031 -0.368 -22.812 1 98.31 157 TYR B C 1
ATOM 4998 O O . TYR B 1 157 ? 27.031 -0.295 -22.094 1 98.31 157 TYR B O 1
ATOM 5006 N N . ASN B 1 158 ? 26 -0.134 -24.094 1 97.94 158 ASN B N 1
ATOM 5007 C CA . ASN B 1 158 ? 27.234 0.293 -24.75 1 97.94 158 ASN B CA 1
ATOM 5008 C C . ASN B 1 158 ? 27.703 1.647 -24.234 1 97.94 158 ASN B C 1
ATOM 5010 O O . ASN B 1 158 ? 28.906 1.848 -24 1 97.94 158 ASN B O 1
ATOM 5014 N N . LYS B 1 159 ? 26.797 2.582 -24.062 1 98.19 159 LYS B N 1
ATOM 5015 C CA . LYS B 1 159 ? 27.141 3.873 -23.469 1 98.19 159 LYS B CA 1
ATOM 5016 C C . LYS B 1 159 ? 27.719 3.703 -22.078 1 98.19 159 LYS B C 1
ATOM 5018 O O . LYS B 1 159 ? 28.719 4.332 -21.734 1 98.19 159 LYS B O 1
ATOM 5023 N N . SER B 1 160 ? 27.109 2.893 -21.344 1 98.5 160 SER B N 1
ATOM 5024 C CA . SER B 1 160 ? 27.562 2.617 -19.984 1 98.5 160 SER B CA 1
ATOM 5025 C C . SER B 1 160 ? 28.953 1.986 -19.984 1 98.5 160 SER B C 1
ATOM 5027 O O . SER B 1 160 ? 29.844 2.441 -19.266 1 98.5 160 SER B O 1
ATOM 5029 N N . ASN B 1 161 ? 29.125 0.994 -20.828 1 97.75 161 ASN B N 1
ATOM 5030 C CA . ASN B 1 161 ? 30.391 0.274 -20.906 1 97.75 161 ASN B CA 1
ATOM 5031 C C . ASN B 1 161 ? 31.531 1.196 -21.328 1 97.75 161 ASN B C 1
ATOM 5033 O O . ASN B 1 161 ? 32.656 1.071 -20.828 1 97.75 161 ASN B O 1
ATOM 5037 N N . THR B 1 162 ? 31.281 2.066 -22.234 1 98 162 THR B N 1
ATOM 5038 C CA . THR B 1 162 ? 32.281 3.027 -22.672 1 98 162 THR B CA 1
ATOM 5039 C C . THR B 1 162 ? 32.75 3.9 -21.516 1 98 162 THR B C 1
ATOM 5041 O O . THR B 1 162 ? 33.938 4.102 -21.328 1 98 162 THR B O 1
ATOM 5044 N N . LEU B 1 163 ? 31.797 4.352 -20.766 1 97.94 163 LEU B N 1
ATOM 5045 C CA . LEU B 1 163 ? 32.125 5.219 -19.641 1 97.94 163 LEU B CA 1
ATOM 5046 C C . LEU B 1 163 ? 32.844 4.438 -18.547 1 97.94 163 LEU B C 1
ATOM 5048 O O . LEU B 1 163 ? 33.844 4.914 -17.984 1 97.94 163 LEU B O 1
ATOM 5052 N N . PHE B 1 164 ? 32.438 3.248 -18.25 1 97.62 164 PHE B N 1
ATOM 5053 C CA . PHE B 1 164 ? 33.094 2.461 -17.203 1 97.62 164 PHE B CA 1
ATOM 5054 C C . PHE B 1 164 ? 34.469 2.025 -17.625 1 97.62 164 PHE B C 1
ATOM 5056 O O . PHE B 1 164 ? 35.375 1.903 -16.797 1 97.62 164 PHE B O 1
ATOM 5063 N N . THR B 1 165 ? 34.656 1.797 -18.906 1 96.94 165 THR B N 1
ATOM 5064 C CA . THR B 1 165 ? 36 1.514 -19.422 1 96.94 165 THR B CA 1
ATOM 5065 C C . THR B 1 165 ? 36.906 2.711 -19.219 1 96.94 165 THR B C 1
ATOM 5067 O O . THR B 1 165 ? 38.062 2.555 -18.75 1 96.94 165 THR B O 1
ATOM 5070 N N . LYS B 1 166 ? 36.406 3.855 -19.547 1 97 166 LYS B N 1
ATOM 5071 C CA . LYS B 1 166 ? 37.156 5.086 -19.328 1 97 166 LYS B CA 1
ATOM 5072 C C . LYS B 1 166 ? 37.5 5.262 -17.859 1 97 166 LYS B C 1
ATOM 5074 O O . LYS B 1 166 ? 38.594 5.719 -17.531 1 97 166 LYS B O 1
ATOM 5079 N N . LEU B 1 167 ? 36.625 4.852 -17 1 96.88 167 LEU B N 1
ATOM 5080 C CA . LEU B 1 167 ? 36.781 5.043 -15.57 1 96.88 167 LEU B CA 1
ATOM 5081 C C . LEU B 1 167 ? 37.562 3.885 -14.953 1 96.88 167 LEU B C 1
ATOM 5083 O O . LEU B 1 167 ? 37.844 3.887 -13.75 1 96.88 167 LEU B O 1
ATOM 5087 N N . ASN B 1 168 ? 37.906 2.83 -15.727 1 95.31 168 ASN B N 1
ATOM 5088 C CA . ASN B 1 168 ? 38.625 1.633 -15.297 1 95.31 168 ASN B CA 1
ATOM 5089 C C . ASN B 1 168 ? 37.906 0.925 -14.156 1 95.31 168 ASN B C 1
ATOM 5091 O O . ASN B 1 168 ? 38.531 0.512 -13.18 1 95.31 168 ASN B O 1
ATOM 5095 N N . ASN B 1 169 ? 36.625 0.917 -14.227 1 95 169 ASN B N 1
ATOM 5096 C CA . ASN B 1 169 ? 35.781 0.196 -13.266 1 95 169 ASN B CA 1
ATOM 5097 C C . ASN B 1 169 ? 35.5 -1.235 -13.727 1 95 169 ASN B C 1
ATOM 5099 O O . ASN B 1 169 ? 34.594 -1.48 -14.508 1 95 169 ASN B O 1
ATOM 5103 N N . THR B 1 170 ? 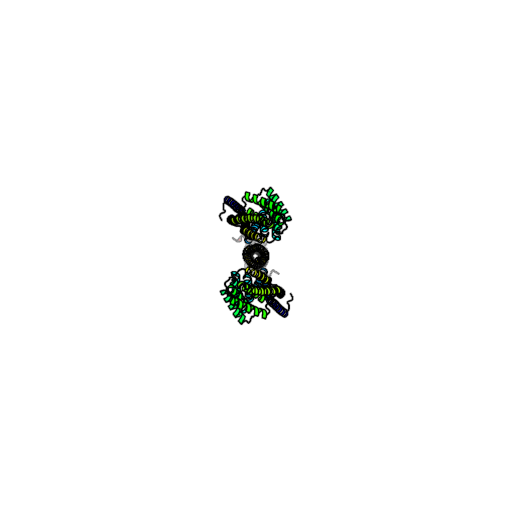36.219 -2.176 -13.234 1 92.56 170 THR B N 1
ATOM 5104 C CA . THR B 1 170 ? 36.188 -3.557 -13.695 1 92.56 170 THR B CA 1
ATOM 5105 C C . THR B 1 170 ? 34.875 -4.23 -13.328 1 92.56 170 THR B C 1
ATOM 5107 O O . THR B 1 170 ? 34.312 -4.996 -14.125 1 92.56 170 THR B O 1
ATOM 5110 N N . GLU B 1 171 ? 34.406 -3.936 -12.164 1 91.25 171 GLU B N 1
ATOM 5111 C CA . GLU B 1 171 ? 33.156 -4.551 -11.688 1 91.25 171 GLU B CA 1
ATOM 5112 C C . GLU B 1 171 ? 32 -4.254 -12.633 1 91.25 171 GLU B C 1
ATOM 5114 O O . GLU B 1 171 ? 31.281 -5.164 -13.039 1 91.25 171 GLU B O 1
ATOM 5119 N N . TYR B 1 172 ? 31.906 -3.029 -12.984 1 95.12 172 TYR B N 1
ATOM 5120 C CA . TYR B 1 172 ? 30.75 -2.633 -13.797 1 95.12 172 TYR B CA 1
ATOM 5121 C C . TYR B 1 172 ? 30.984 -2.965 -15.266 1 95.12 172 TYR B C 1
ATOM 5123 O O . TYR B 1 172 ? 30.016 -3.176 -16.016 1 95.12 172 TYR B O 1
ATOM 5131 N N . LYS B 1 173 ? 32.219 -3.107 -15.648 1 95.5 173 LYS B N 1
ATOM 5132 C CA . LYS B 1 173 ? 32.5 -3.607 -17 1 95.5 173 LYS B CA 1
ATOM 5133 C C . LYS B 1 173 ? 31.969 -5.035 -17.156 1 95.5 173 LYS B C 1
ATOM 5135 O O . LYS B 1 173 ? 31.391 -5.367 -18.203 1 95.5 173 LYS B O 1
ATOM 5140 N N . ILE B 1 174 ? 32.219 -5.816 -16.141 1 96 174 ILE B N 1
ATOM 5141 C CA . ILE B 1 174 ? 31.734 -7.191 -16.156 1 96 174 ILE B CA 1
ATOM 5142 C C . ILE B 1 174 ? 30.219 -7.195 -16.219 1 96 174 ILE B C 1
ATOM 5144 O O . ILE B 1 174 ? 29.625 -7.957 -17 1 96 174 ILE B O 1
ATOM 5148 N N . THR B 1 175 ? 29.578 -6.336 -15.453 1 95.62 175 THR B N 1
ATOM 5149 C CA . THR B 1 175 ? 28.125 -6.242 -15.438 1 95.62 175 THR B CA 1
ATOM 5150 C C . THR B 1 175 ? 27.594 -5.852 -16.812 1 95.62 175 THR B C 1
ATOM 5152 O O . THR B 1 175 ? 26.609 -6.422 -17.297 1 95.62 175 THR B O 1
ATOM 5155 N N . CYS B 1 176 ? 28.234 -4.91 -17.469 1 97 176 CYS B N 1
ATOM 5156 C CA . CYS B 1 176 ? 27.812 -4.477 -18.797 1 97 176 CYS B CA 1
ATOM 5157 C C . CYS B 1 176 ? 27.891 -5.625 -19.797 1 97 176 CYS B C 1
ATOM 5159 O O . CYS B 1 176 ? 26.953 -5.852 -20.562 1 97 176 CYS B O 1
ATOM 5161 N N . MET B 1 177 ? 28.953 -6.34 -19.719 1 95.94 177 MET B N 1
ATOM 5162 C CA . MET B 1 177 ? 29.141 -7.465 -20.625 1 95.94 177 MET B CA 1
ATOM 5163 C C . MET B 1 177 ? 28.094 -8.547 -20.375 1 95.94 177 MET B C 1
ATOM 5165 O O . MET B 1 177 ? 27.547 -9.109 -21.328 1 95.94 177 MET B O 1
ATOM 5169 N N . GLN B 1 178 ? 27.906 -8.797 -19.141 1 96.88 178 GLN B N 1
ATOM 5170 C CA . GLN B 1 178 ? 26.875 -9.758 -18.781 1 96.88 178 GLN B CA 1
ATOM 5171 C C . GLN B 1 178 ? 25.516 -9.328 -19.328 1 96.88 178 GLN B C 1
ATOM 5173 O O . GLN B 1 178 ? 24.797 -10.133 -19.938 1 96.88 178 GLN B O 1
ATOM 5178 N N . ASP B 1 179 ? 25.156 -8.109 -19.109 1 97.31 179 ASP B N 1
ATOM 5179 C CA . ASP B 1 179 ? 23.844 -7.605 -19.516 1 97.31 179 ASP B CA 1
ATOM 5180 C C . ASP B 1 179 ? 23.703 -7.586 -21.031 1 97.31 179 ASP B C 1
ATOM 5182 O O . ASP B 1 179 ? 22.625 -7.875 -21.578 1 97.31 179 ASP B O 1
ATOM 5186 N N . MET B 1 180 ? 24.797 -7.27 -21.719 1 97.44 180 MET B N 1
ATOM 5187 C CA . MET B 1 180 ? 24.781 -7.359 -23.172 1 97.44 180 MET B CA 1
ATOM 5188 C C . MET B 1 180 ? 24.594 -8.797 -23.625 1 97.44 180 MET B C 1
ATOM 5190 O O . MET B 1 180 ? 23.859 -9.062 -24.578 1 97.44 180 MET B O 1
ATOM 5194 N N . GLY B 1 181 ? 25.297 -9.703 -22.953 1 97.75 181 GLY B N 1
ATOM 5195 C CA . GLY B 1 181 ? 25.094 -11.109 -23.234 1 97.75 181 GLY B CA 1
ATOM 5196 C C . GLY B 1 181 ? 23.656 -11.555 -23.078 1 97.75 181 GLY B C 1
ATOM 5197 O O . GLY B 1 181 ? 23.125 -12.297 -23.906 1 97.75 181 GLY B O 1
ATOM 5198 N N . VAL B 1 182 ? 23.031 -11.117 -22.016 1 97.31 182 VAL B N 1
ATOM 5199 C CA . VAL B 1 182 ? 21.625 -11.43 -21.766 1 97.31 182 VAL B CA 1
ATOM 5200 C C . VAL B 1 182 ? 20.766 -10.883 -22.906 1 97.31 182 VAL B C 1
ATOM 5202 O O . VAL B 1 182 ? 19.844 -11.555 -23.391 1 97.31 182 VAL B O 1
ATOM 5205 N N . ALA B 1 183 ? 21.031 -9.664 -23.359 1 97.44 183 ALA B N 1
ATOM 5206 C CA . ALA B 1 183 ? 20.281 -9.047 -24.438 1 97.44 183 ALA B CA 1
ATOM 5207 C C . ALA B 1 183 ? 20.422 -9.852 -25.734 1 97.44 183 ALA B C 1
ATOM 5209 O O . ALA B 1 183 ? 19.422 -10.156 -26.391 1 97.44 183 ALA B O 1
ATOM 5210 N N . TYR B 1 184 ? 21.562 -10.273 -26.047 1 97.62 184 TYR B N 1
ATOM 5211 C CA . TYR B 1 184 ? 21.797 -11.062 -27.25 1 97.62 184 TYR B CA 1
ATOM 5212 C C . TYR B 1 184 ? 21.141 -12.43 -27.156 1 97.62 184 TYR B C 1
ATOM 5214 O O . TYR B 1 184 ? 20.641 -12.961 -28.141 1 97.62 184 TYR B O 1
ATOM 5222 N N . PHE B 1 185 ? 21.219 -13 -26 1 97.44 185 PHE B N 1
ATOM 5223 C CA . PHE B 1 185 ? 20.516 -14.258 -25.781 1 97.44 185 PHE B CA 1
ATOM 5224 C C . PHE B 1 185 ? 19.047 -14.117 -26.141 1 97.44 185 PHE B C 1
ATOM 5226 O O . PHE B 1 185 ? 18.484 -14.961 -26.844 1 97.44 185 PHE B O 1
ATOM 5233 N N . ASN B 1 186 ? 18.453 -13.031 -25.688 1 96.81 186 ASN B N 1
ATOM 5234 C CA . ASN B 1 186 ? 17.031 -12.812 -25.922 1 96.81 186 ASN B CA 1
ATOM 5235 C C . ASN B 1 186 ? 16.75 -12.461 -27.391 1 96.81 186 ASN B C 1
ATOM 5237 O O . ASN B 1 186 ? 15.648 -12.68 -27.875 1 96.81 186 ASN B O 1
ATOM 5241 N N . LEU B 1 187 ? 17.734 -12 -28.094 1 96.44 187 LEU B N 1
ATOM 5242 C CA . LEU B 1 187 ? 17.641 -11.727 -29.531 1 96.44 187 LEU B CA 1
ATOM 5243 C C . LEU B 1 187 ? 17.891 -12.992 -30.344 1 96.44 187 LEU B C 1
ATOM 5245 O O . LEU B 1 187 ? 17.922 -12.945 -31.562 1 96.44 187 LEU B O 1
ATOM 5249 N N . VAL B 1 188 ? 18.094 -14.078 -29.672 1 96.56 188 VAL B N 1
ATOM 5250 C CA . VAL B 1 188 ? 18.312 -15.398 -30.25 1 96.56 188 VAL B CA 1
ATOM 5251 C C . VAL B 1 188 ? 19.625 -15.406 -31.031 1 96.56 188 VAL B C 1
ATOM 5253 O O . VAL B 1 188 ? 19.75 -16.094 -32.031 1 96.56 188 VAL B O 1
ATOM 5256 N N . GLN B 1 189 ? 20.422 -14.484 -30.688 1 97.25 189 GLN B N 1
ATOM 5257 C CA . GLN B 1 189 ? 21.797 -14.516 -31.172 1 97.25 189 GLN B CA 1
ATOM 5258 C C . GLN B 1 189 ? 22.703 -15.258 -30.203 1 97.25 189 GLN B C 1
ATOM 5260 O O . GLN B 1 189 ? 23.562 -14.656 -29.562 1 97.25 189 GLN B O 1
ATOM 5265 N N . TYR B 1 190 ? 22.656 -16.531 -30.172 1 97.69 190 TYR B N 1
ATOM 5266 C CA . TYR B 1 190 ? 23.188 -17.391 -29.125 1 97.69 190 TYR B CA 1
ATOM 5267 C C . TYR B 1 190 ? 24.703 -17.391 -29.141 1 97.69 190 TYR B C 1
ATOM 5269 O O . TYR B 1 190 ? 25.344 -17.422 -28.078 1 97.69 190 TYR B O 1
ATOM 5277 N N . ASP B 1 191 ? 25.266 -17.344 -30.266 1 97.31 191 ASP B N 1
ATOM 5278 C CA . ASP B 1 191 ? 26.719 -17.391 -30.359 1 97.31 191 ASP B CA 1
ATOM 5279 C C . ASP B 1 191 ? 27.344 -16.141 -29.75 1 97.31 191 ASP B C 1
ATOM 5281 O O . ASP B 1 191 ? 28.312 -16.234 -29 1 97.31 191 ASP B O 1
ATOM 5285 N N . LYS B 1 192 ? 26.797 -15.008 -30.109 1 97 192 LYS B N 1
ATOM 5286 C CA . LYS B 1 192 ? 27.281 -13.758 -29.516 1 97 192 LYS B CA 1
ATOM 5287 C C . LYS B 1 192 ? 27.062 -13.734 -28.016 1 97 192 LYS B C 1
ATOM 5289 O O . LYS B 1 192 ? 27.953 -13.32 -27.266 1 97 192 LYS B O 1
ATOM 5294 N N . ALA B 1 193 ? 25.906 -14.141 -27.625 1 98.31 193 ALA B N 1
ATOM 5295 C CA . ALA B 1 193 ? 25.578 -14.203 -26.203 1 98.31 193 ALA B CA 1
ATOM 5296 C C . ALA B 1 193 ? 26.562 -15.109 -25.453 1 98.31 193 ALA B C 1
ATOM 5298 O O . ALA B 1 193 ? 27.094 -14.734 -24.406 1 98.31 193 ALA B O 1
ATOM 5299 N N . GLU B 1 194 ? 26.797 -16.266 -26 1 98.12 194 GLU B N 1
ATOM 5300 C CA . GLU B 1 194 ? 27.688 -17.25 -25.375 1 98.12 194 GLU B CA 1
ATOM 5301 C C . GLU B 1 194 ? 29.094 -16.688 -25.188 1 98.12 194 GLU B C 1
ATOM 5303 O O . GLU B 1 194 ? 29.672 -16.812 -24.109 1 98.12 194 GLU B O 1
ATOM 5308 N N . LYS B 1 195 ? 29.578 -16.078 -26.203 1 97.5 195 LYS B N 1
ATOM 5309 C CA . LYS B 1 195 ? 30.922 -15.508 -26.156 1 97.5 195 LYS B CA 1
ATOM 5310 C C . LYS B 1 195 ? 31.031 -14.445 -25.078 1 97.5 195 LYS B C 1
ATOM 5312 O O . LYS B 1 195 ? 31.969 -14.453 -24.266 1 97.5 195 LYS B O 1
ATOM 5317 N N . MET B 1 196 ? 30.141 -13.555 -25.062 1 96.81 196 MET B N 1
ATOM 5318 C CA . MET B 1 196 ? 30.156 -12.445 -24.109 1 96.81 196 MET B CA 1
ATOM 5319 C C . MET B 1 196 ? 29.984 -12.961 -22.672 1 96.81 196 MET B C 1
ATOM 5321 O O . MET B 1 196 ? 30.688 -12.523 -21.766 1 96.81 196 MET B O 1
ATOM 5325 N N . LEU B 1 197 ? 29.109 -13.898 -22.5 1 98.38 197 LEU B N 1
ATOM 5326 C CA . LEU B 1 197 ? 28.812 -14.422 -21.172 1 98.38 197 LEU B CA 1
ATOM 5327 C C . LEU B 1 197 ? 29.984 -15.25 -20.641 1 98.38 197 LEU B C 1
ATOM 5329 O O . LEU B 1 197 ? 30.312 -15.172 -19.453 1 98.38 197 LEU B O 1
ATOM 5333 N N . LEU B 1 198 ? 30.547 -16.047 -21.484 1 97.94 198 LEU B N 1
ATOM 5334 C CA . LEU B 1 198 ? 31.703 -16.844 -21.047 1 97.94 198 LEU B CA 1
ATOM 5335 C C . LEU B 1 198 ? 32.875 -15.938 -20.688 1 97.94 198 LEU B C 1
ATOM 5337 O O . LEU B 1 198 ? 33.562 -16.188 -19.703 1 97.94 198 LEU B O 1
ATOM 5341 N N . LYS B 1 199 ? 33.062 -14.883 -21.438 1 96.56 199 LYS B N 1
ATOM 5342 C CA . LYS B 1 199 ? 34.125 -13.914 -21.109 1 96.56 199 LYS B CA 1
ATOM 5343 C C . LYS B 1 199 ? 33.844 -13.234 -19.766 1 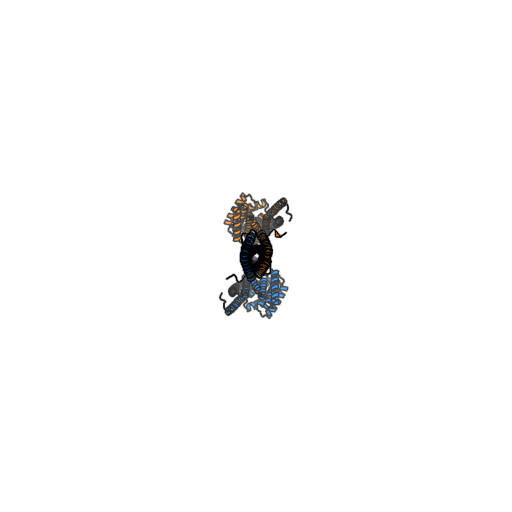96.56 199 LYS B C 1
ATOM 5345 O O . LYS B 1 199 ? 34.75 -13.086 -18.953 1 96.56 199 LYS B O 1
ATOM 5350 N N . SER B 1 200 ? 32.656 -12.75 -19.641 1 97 200 SER B N 1
ATOM 5351 C CA . SER B 1 200 ? 32.25 -12.133 -18.391 1 97 200 SER B CA 1
ATOM 5352 C C . SER B 1 200 ? 32.438 -13.094 -17.219 1 97 200 SER B C 1
ATOM 5354 O O . SER B 1 200 ? 32.812 -12.688 -16.125 1 97 200 SER B O 1
ATOM 5356 N N . ASN B 1 201 ? 32.062 -14.375 -17.422 1 97.62 201 ASN B N 1
ATOM 5357 C CA . ASN B 1 201 ? 32.219 -15.406 -16.406 1 97.62 201 ASN B CA 1
ATOM 5358 C C . ASN B 1 201 ? 33.688 -15.578 -16.016 1 97.62 201 ASN B C 1
ATOM 5360 O O . ASN B 1 201 ? 34 -15.664 -14.82 1 97.62 201 ASN B O 1
ATOM 5364 N N . GLU B 1 202 ? 34.562 -15.609 -16.938 1 97.19 202 GLU B N 1
ATOM 5365 C CA . GLU B 1 202 ? 36 -15.711 -16.703 1 97.19 202 GLU B CA 1
ATOM 5366 C C . GLU B 1 202 ? 36.5 -14.531 -15.883 1 97.19 202 GLU B C 1
ATOM 5368 O O . GLU B 1 202 ? 37.25 -14.703 -14.922 1 97.19 202 GLU B O 1
ATOM 5373 N N . ASP B 1 203 ? 36.094 -13.32 -16.328 1 96.25 203 ASP B N 1
ATOM 5374 C CA . ASP B 1 203 ? 36.531 -12.109 -15.617 1 96.25 203 ASP B CA 1
ATOM 5375 C C . ASP B 1 203 ? 35.969 -12.102 -14.188 1 96.25 203 ASP B C 1
ATOM 5377 O O . ASP B 1 203 ? 36.688 -11.734 -13.25 1 96.25 203 ASP B O 1
ATOM 5381 N N . ALA B 1 204 ? 34.75 -12.461 -14.016 1 96.69 204 ALA B N 1
ATOM 5382 C CA . ALA B 1 204 ? 34.125 -12.5 -12.688 1 96.69 204 ALA B CA 1
ATOM 5383 C C . ALA B 1 204 ? 34.875 -13.477 -11.781 1 96.69 204 ALA B C 1
ATOM 5385 O O . ALA B 1 204 ? 35.094 -13.195 -10.594 1 96.69 204 ALA B O 1
ATOM 5386 N N . LYS B 1 205 ? 35.25 -14.609 -12.305 1 96.81 205 LYS B N 1
ATOM 5387 C CA . LYS B 1 205 ? 36 -15.594 -11.539 1 96.81 205 LYS B CA 1
ATOM 5388 C C . LYS B 1 205 ? 37.406 -15.07 -11.195 1 96.81 205 LYS B C 1
ATOM 5390 O O . LYS B 1 205 ? 37.875 -15.25 -10.07 1 96.81 205 LYS B O 1
ATOM 5395 N N . LYS B 1 206 ? 38 -14.406 -12.141 1 96.31 206 LYS B N 1
ATOM 5396 C CA . LYS B 1 206 ? 39.312 -13.82 -11.945 1 96.31 206 LYS B CA 1
ATOM 5397 C C . LYS B 1 206 ? 39.312 -12.852 -10.766 1 96.31 206 LYS B C 1
ATOM 5399 O O . LYS B 1 206 ? 40.281 -12.789 -10 1 96.31 206 LYS B O 1
ATOM 5404 N N . TYR B 1 207 ? 38.25 -12.117 -10.672 1 93.44 207 TYR B N 1
ATOM 5405 C CA . TYR B 1 207 ? 38.188 -11.078 -9.641 1 93.44 207 TYR B CA 1
ATOM 5406 C C . TYR B 1 207 ? 37.312 -11.531 -8.469 1 93.44 207 TYR B C 1
ATOM 5408 O O . TYR B 1 207 ? 36.938 -10.719 -7.637 1 93.44 207 TYR B O 1
ATOM 5416 N N . ASP B 1 208 ? 36.969 -12.781 -8.383 1 91.88 208 ASP B N 1
ATOM 5417 C CA . ASP B 1 208 ? 36.25 -13.414 -7.273 1 91.88 208 ASP B CA 1
ATOM 5418 C C . ASP B 1 208 ? 34.938 -12.695 -6.969 1 91.88 208 ASP B C 1
ATOM 5420 O O . ASP B 1 208 ? 34.688 -12.312 -5.824 1 91.88 208 ASP B O 1
ATOM 5424 N N . ARG B 1 209 ? 34.188 -12.438 -8.094 1 92.81 209 ARG B N 1
ATOM 5425 C CA . ARG B 1 209 ? 32.875 -11.805 -7.945 1 92.81 209 ARG B CA 1
ATOM 5426 C C . ARG B 1 209 ? 31.766 -12.844 -7.914 1 92.81 209 ARG B C 1
ATOM 5428 O O . ARG B 1 209 ? 31.156 -13.148 -8.945 1 92.81 209 ARG B O 1
ATOM 5435 N N . LEU B 1 210 ? 31.484 -13.305 -6.723 1 92.88 210 LEU B N 1
ATOM 5436 C CA . LEU B 1 210 ? 30.641 -14.484 -6.527 1 92.88 210 LEU B CA 1
ATOM 5437 C C . LEU B 1 210 ? 29.234 -14.242 -7.047 1 92.88 210 LEU B C 1
ATOM 5439 O O . LEU B 1 210 ? 28.656 -15.102 -7.711 1 92.88 210 LEU B O 1
ATOM 5443 N N . GLN B 1 211 ? 28.656 -13.07 -6.684 1 91.75 211 GLN B N 1
ATOM 5444 C CA . GLN B 1 211 ? 27.297 -12.758 -7.105 1 91.75 211 GLN B CA 1
ATOM 5445 C C . GLN B 1 211 ? 27.188 -12.688 -8.625 1 91.75 211 GLN B C 1
ATOM 5447 O O . GLN B 1 211 ? 26.219 -13.164 -9.211 1 91.75 211 GLN B O 1
ATOM 5452 N N . GLN B 1 212 ? 28.172 -12.133 -9.273 1 94.25 212 GLN B N 1
ATOM 5453 C CA . GLN B 1 212 ? 28.172 -12 -10.727 1 94.25 212 GLN B CA 1
ATOM 5454 C C . GLN B 1 212 ? 28.344 -13.359 -11.406 1 94.25 212 GLN B C 1
ATOM 5456 O O . GLN B 1 212 ? 27.703 -13.641 -12.43 1 94.25 212 GLN B O 1
ATOM 5461 N N . ILE B 1 213 ? 29.188 -14.203 -10.836 1 96.69 213 ILE B N 1
ATOM 5462 C CA . ILE B 1 213 ? 29.359 -15.547 -11.367 1 96.69 213 ILE B CA 1
ATOM 5463 C C . ILE B 1 213 ? 28 -16.266 -11.383 1 96.69 213 ILE B C 1
ATOM 5465 O O . ILE B 1 213 ? 27.609 -16.828 -12.406 1 96.69 213 ILE B O 1
ATOM 5469 N N . ALA B 1 214 ? 27.359 -16.188 -10.234 1 96.38 214 ALA B N 1
ATOM 5470 C CA . ALA B 1 214 ? 26.062 -16.844 -10.125 1 96.38 214 ALA B CA 1
ATOM 5471 C C . ALA B 1 214 ? 25.078 -16.297 -11.148 1 96.38 214 ALA B C 1
ATOM 5473 O O . ALA B 1 214 ? 24.375 -17.062 -11.812 1 96.38 214 ALA B O 1
ATOM 5474 N N . SER B 1 215 ? 25.016 -15.008 -11.273 1 95.75 215 SER B N 1
ATOM 5475 C CA . SER B 1 215 ? 24.094 -14.367 -12.211 1 95.75 215 SER B CA 1
ATOM 5476 C C . SER B 1 215 ? 24.422 -14.75 -13.648 1 95.75 215 SER B C 1
ATOM 5478 O O . SER B 1 215 ? 23.516 -15.023 -14.438 1 95.75 215 SER B O 1
ATOM 5480 N N . ILE B 1 216 ? 25.656 -14.766 -14.039 1 97.75 216 ILE B N 1
ATOM 5481 C CA . ILE B 1 216 ? 26.078 -15.133 -15.383 1 97.75 216 ILE B CA 1
ATOM 5482 C C . ILE B 1 216 ? 25.75 -16.594 -15.648 1 97.75 216 ILE B C 1
ATOM 5484 O O . ILE B 1 216 ? 25.25 -16.953 -16.719 1 97.75 216 ILE B O 1
ATOM 5488 N N . ASP B 1 217 ? 25.969 -17.453 -14.648 1 98.19 217 ASP B N 1
ATOM 5489 C CA . ASP B 1 217 ? 25.672 -18.875 -14.766 1 98.19 217 ASP B CA 1
ATOM 5490 C C . ASP B 1 217 ? 24.188 -19.094 -15.039 1 98.19 217 ASP B C 1
ATOM 5492 O O . ASP B 1 217 ? 23.812 -20.031 -15.742 1 98.19 217 ASP B O 1
ATOM 5496 N N . LEU B 1 218 ? 23.391 -18.281 -14.461 1 97.62 218 LEU B N 1
ATOM 5497 C CA . LEU B 1 218 ? 21.953 -18.375 -14.695 1 97.62 218 LEU B CA 1
ATOM 5498 C C . LEU B 1 218 ? 21.625 -18.219 -16.172 1 97.62 218 LEU B C 1
ATOM 5500 O O . LEU B 1 218 ? 20.906 -19.047 -16.734 1 97.62 218 LEU B O 1
ATOM 5504 N N . THR B 1 219 ? 22.219 -17.234 -16.812 1 97.31 219 THR B N 1
ATOM 5505 C CA . THR B 1 219 ? 21.953 -16.969 -18.219 1 97.31 219 THR B CA 1
ATOM 5506 C C . THR B 1 219 ? 22.609 -18.031 -19.094 1 97.31 219 THR B C 1
ATOM 5508 O O . THR B 1 219 ? 22.047 -18.438 -20.109 1 97.31 219 THR B O 1
ATOM 5511 N N . LEU B 1 220 ? 23.781 -18.438 -18.719 1 98.38 220 LEU B N 1
ATOM 5512 C CA . LEU B 1 220 ? 24.453 -19.5 -19.469 1 98.38 220 LEU B CA 1
ATOM 5513 C C . LEU B 1 220 ? 23.641 -20.797 -19.422 1 98.38 220 LEU B C 1
ATOM 5515 O O . LEU B 1 220 ? 23.547 -21.5 -20.422 1 98.38 220 LEU B O 1
ATOM 5519 N N . SER B 1 221 ? 23.125 -21.125 -18.25 1 98.31 221 SER B N 1
ATOM 5520 C CA . SER B 1 221 ? 22.266 -22.297 -18.141 1 98.31 221 SER B CA 1
ATOM 5521 C C . SER B 1 221 ? 21.078 -22.203 -19.094 1 98.31 221 SER B C 1
ATOM 5523 O O . SER B 1 221 ? 20.781 -23.156 -19.828 1 98.31 221 SER B O 1
ATOM 5525 N N . ALA B 1 222 ? 20.453 -21.078 -19.109 1 97.81 222 ALA B N 1
ATOM 5526 C CA . ALA B 1 222 ? 19.312 -20.859 -19.984 1 97.81 222 ALA B CA 1
ATOM 5527 C C . ALA B 1 222 ? 19.719 -20.953 -21.453 1 97.81 222 ALA B C 1
ATOM 5529 O O . ALA B 1 222 ? 18.984 -21.516 -22.266 1 97.81 222 ALA B O 1
ATOM 5530 N N . LEU B 1 223 ? 20.828 -20.391 -21.766 1 97.81 223 LEU B N 1
ATOM 5531 C CA . LEU B 1 223 ? 21.359 -20.422 -23.125 1 97.81 223 LEU B CA 1
ATOM 5532 C C . LEU B 1 223 ? 21.578 -21.844 -23.594 1 97.81 223 LEU B C 1
ATOM 5534 O O . LEU B 1 223 ? 21.141 -22.219 -24.688 1 97.81 223 LEU B O 1
ATOM 5538 N N . TYR B 1 224 ? 22.125 -22.672 -22.812 1 98.19 224 TYR B N 1
ATOM 5539 C CA . TYR B 1 224 ? 22.422 -24.047 -23.203 1 98.19 224 TYR B CA 1
ATOM 5540 C C . TYR B 1 224 ? 21.156 -24.891 -23.234 1 98.19 224 TYR B C 1
ATOM 5542 O O . TYR B 1 224 ? 21.062 -25.844 -24 1 98.19 224 TYR B O 1
ATOM 5550 N N . ILE B 1 225 ? 20.219 -24.578 -22.391 1 97.69 225 ILE B N 1
ATOM 5551 C CA . ILE B 1 225 ? 18.906 -25.219 -22.5 1 97.69 225 ILE B CA 1
ATOM 5552 C C . ILE B 1 225 ? 18.297 -24.906 -23.859 1 97.69 225 ILE B C 1
ATOM 5554 O O . ILE B 1 225 ? 17.797 -25.812 -24.547 1 97.69 225 ILE B O 1
ATOM 5558 N N . ALA B 1 226 ? 18.359 -23.641 -24.297 1 96.75 226 ALA B N 1
ATOM 5559 C CA . ALA B 1 226 ? 17.828 -23.203 -25.578 1 96.75 226 ALA B CA 1
ATOM 5560 C C . ALA B 1 226 ? 18.547 -23.922 -26.734 1 96.75 226 ALA B C 1
ATOM 5562 O O . ALA B 1 226 ? 17.922 -24.25 -27.734 1 96.75 226 ALA B O 1
ATOM 5563 N N . LYS B 1 227 ? 19.781 -24.172 -26.5 1 96.69 227 LYS B N 1
ATOM 5564 C CA . LYS B 1 227 ? 20.594 -24.859 -27.5 1 96.69 227 LYS B CA 1
ATOM 5565 C C . LYS B 1 227 ? 20.422 -26.375 -27.406 1 96.69 227 LYS B C 1
ATOM 5567 O O . LYS B 1 227 ? 21.047 -27.125 -28.156 1 96.69 227 LYS B O 1
ATOM 5572 N N . ARG B 1 228 ? 19.672 -26.828 -26.438 1 96.5 228 ARG B N 1
ATOM 5573 C CA . ARG B 1 228 ? 19.375 -28.234 -26.156 1 96.5 228 ARG B CA 1
ATOM 5574 C C . ARG B 1 228 ? 20.656 -28.969 -25.766 1 96.5 228 ARG B C 1
ATOM 5576 O O . ARG B 1 228 ? 20.797 -30.172 -26.062 1 96.5 228 ARG B O 1
ATOM 5583 N N . ASN B 1 229 ? 21.625 -28.25 -25.344 1 97.38 229 ASN B N 1
ATOM 5584 C CA . ASN B 1 229 ? 22.781 -28.828 -24.703 1 97.38 229 ASN B CA 1
ATOM 5585 C C . ASN B 1 229 ? 22.594 -28.953 -23.188 1 97.38 229 ASN B C 1
ATOM 5587 O O . ASN B 1 229 ? 23.109 -28.156 -22.422 1 97.38 229 ASN B O 1
ATOM 5591 N N . PHE B 1 230 ? 21.922 -30 -22.766 1 97.69 230 PHE B N 1
ATOM 5592 C CA . PHE B 1 230 ? 21.391 -30.125 -21.422 1 97.69 230 PHE B CA 1
ATOM 5593 C C . PHE B 1 230 ? 22.516 -30.422 -20.438 1 97.69 230 PHE B C 1
ATOM 5595 O O . PHE B 1 230 ? 22.469 -30 -19.281 1 97.69 230 PHE B O 1
ATOM 5602 N N . ASN B 1 231 ? 23.562 -31.078 -20.906 1 97.06 231 ASN B N 1
ATOM 5603 C CA . ASN B 1 231 ? 24.688 -31.359 -20.016 1 97.06 231 ASN B CA 1
ATOM 5604 C C . ASN B 1 231 ? 25.391 -30.094 -19.578 1 97.06 231 ASN B C 1
ATOM 5606 O O . ASN B 1 231 ? 25.656 -29.906 -18.391 1 97.06 231 ASN B O 1
ATOM 5610 N N . GLU B 1 232 ? 25.703 -29.25 -20.562 1 97.31 232 GLU B N 1
ATOM 5611 C CA . GLU B 1 232 ? 26.328 -27.969 -20.234 1 97.31 232 GLU B CA 1
ATOM 5612 C C . GLU B 1 232 ? 25.406 -27.109 -19.391 1 97.31 232 GLU B C 1
ATOM 5614 O O . GLU B 1 232 ? 25.859 -26.406 -18.469 1 97.31 232 GLU B O 1
ATOM 5619 N N . ALA B 1 233 ? 24.125 -27.141 -19.734 1 98.12 233 ALA B N 1
ATOM 5620 C CA . ALA B 1 233 ? 23.141 -26.391 -18.953 1 98.12 233 ALA B CA 1
ATOM 5621 C C . ALA B 1 233 ? 23.172 -26.812 -17.484 1 98.12 233 ALA B C 1
ATOM 5623 O O . ALA B 1 233 ? 23.172 -25.953 -16.594 1 98.12 233 ALA B O 1
ATOM 5624 N N . GLU B 1 234 ? 23.25 -28.078 -17.234 1 97.56 234 GLU B N 1
ATOM 5625 C CA . GLU B 1 234 ? 23.266 -28.609 -15.867 1 97.56 234 GLU B CA 1
ATOM 5626 C C . GLU B 1 234 ? 24.531 -28.203 -15.125 1 97.56 234 GLU B C 1
ATOM 5628 O O . GLU B 1 234 ? 24.484 -27.922 -13.93 1 97.56 234 GLU B O 1
ATOM 5633 N N . LYS B 1 235 ? 25.609 -28.219 -15.844 1 97.81 235 LYS B N 1
ATOM 5634 C CA . LYS B 1 235 ? 26.891 -27.828 -15.242 1 97.81 235 LYS B CA 1
ATOM 5635 C C . LYS B 1 235 ? 26.828 -26.391 -14.711 1 97.81 235 LYS B C 1
ATOM 5637 O O . LYS B 1 235 ? 27.172 -26.141 -13.555 1 97.81 235 LYS B O 1
ATOM 5642 N N . PHE B 1 236 ? 26.438 -25.469 -15.57 1 98.25 236 PHE B N 1
ATOM 5643 C CA . PHE B 1 236 ? 26.359 -24.062 -15.156 1 98.25 236 PHE B CA 1
ATOM 5644 C C . PHE B 1 236 ? 25.266 -23.875 -14.117 1 98.25 236 PHE B C 1
ATOM 5646 O O . PHE B 1 236 ? 25.391 -23.031 -13.227 1 98.25 236 PHE B O 1
ATOM 5653 N N . LEU B 1 237 ? 24.172 -24.625 -14.211 1 98.12 237 LEU B N 1
ATOM 5654 C CA . LEU B 1 237 ? 23.109 -24.578 -13.219 1 98.12 237 LEU B CA 1
ATOM 5655 C C . LEU B 1 237 ? 23.625 -24.938 -11.836 1 98.12 237 LEU B C 1
ATOM 5657 O O . LEU B 1 237 ? 23.406 -24.219 -10.867 1 98.12 237 LEU B O 1
ATOM 5661 N N . GLU B 1 238 ? 24.328 -26.016 -11.742 1 97.69 238 GLU B N 1
ATOM 5662 C CA . GLU B 1 238 ? 24.859 -26.484 -10.469 1 97.69 238 GLU B CA 1
ATOM 5663 C C . GLU B 1 238 ? 25.891 -25.516 -9.898 1 97.69 238 GLU B C 1
ATOM 5665 O O . GLU B 1 238 ? 25.875 -25.234 -8.695 1 97.69 238 GLU B O 1
ATOM 5670 N N . GLU B 1 239 ? 26.734 -25.047 -10.758 1 97.75 239 GLU B N 1
ATOM 5671 C CA . GLU B 1 239 ? 27.703 -24.062 -10.32 1 97.75 239 GLU B CA 1
ATOM 5672 C C . GLU B 1 239 ? 27.016 -22.797 -9.805 1 97.75 239 GLU B C 1
ATOM 5674 O O . GLU B 1 239 ? 27.359 -22.297 -8.727 1 97.75 239 GLU B O 1
ATOM 5679 N N . GLY B 1 240 ? 26.109 -22.266 -10.617 1 98.06 240 GLY B N 1
ATOM 5680 C CA . GLY B 1 240 ? 25.391 -21.062 -10.227 1 98.06 240 GLY B CA 1
ATOM 5681 C C . GLY B 1 240 ? 24.656 -21.219 -8.906 1 98.06 240 GLY B C 1
ATOM 5682 O O . GLY B 1 240 ? 24.688 -20.328 -8.062 1 98.06 240 GLY B O 1
ATOM 5683 N N . ILE B 1 241 ? 24.016 -22.375 -8.664 1 97.62 241 ILE B N 1
ATOM 5684 C CA . ILE B 1 241 ? 23.297 -22.656 -7.418 1 97.62 241 ILE B CA 1
ATOM 5685 C C . ILE B 1 241 ? 24.281 -22.656 -6.25 1 97.62 241 ILE B C 1
ATOM 5687 O O . ILE B 1 241 ? 23.984 -22.109 -5.18 1 97.62 241 ILE B O 1
ATOM 5691 N N . SER B 1 242 ? 25.422 -23.25 -6.441 1 97 242 SER B N 1
ATOM 5692 C CA . SER B 1 242 ? 26.453 -23.297 -5.398 1 97 242 SER B CA 1
ATOM 5693 C C . SER B 1 242 ? 26.859 -21.891 -4.977 1 97 242 SER B C 1
ATOM 5695 O O . SER B 1 242 ? 26.922 -21.578 -3.783 1 97 242 SER B O 1
ATOM 5697 N N . TYR B 1 243 ? 27.141 -21.016 -5.969 1 95.75 243 TYR B N 1
ATOM 5698 C CA . TYR B 1 243 ? 27.547 -19.641 -5.664 1 95.75 243 TYR B CA 1
ATOM 5699 C C . TYR B 1 243 ? 26.391 -18.875 -5.027 1 95.75 243 TYR B C 1
ATOM 5701 O O . TYR B 1 243 ? 26.609 -18.094 -4.09 1 95.75 243 TYR B O 1
ATOM 5709 N N . ALA B 1 244 ? 25.219 -19.031 -5.52 1 95.19 244 ALA B N 1
ATOM 5710 C CA . ALA B 1 244 ? 24.047 -18.344 -4.953 1 95.19 244 ALA B CA 1
ATOM 5711 C C . ALA B 1 244 ? 23.828 -18.75 -3.498 1 95.19 244 ALA B C 1
ATOM 5713 O O . ALA B 1 244 ? 23.422 -17.938 -2.672 1 95.19 244 ALA B O 1
ATOM 5714 N N . THR B 1 245 ? 24.094 -19.969 -3.193 1 94.94 245 THR B N 1
ATOM 5715 C CA . THR B 1 245 ? 23.953 -20.484 -1.837 1 94.94 245 THR B CA 1
ATOM 5716 C C . THR B 1 245 ? 25 -19.859 -0.912 1 94.94 245 THR B C 1
ATOM 5718 O O . THR B 1 245 ? 24.688 -19.484 0.221 1 94.94 245 THR B O 1
ATOM 5721 N N . ILE B 1 246 ? 26.203 -19.766 -1.424 1 92.38 246 ILE B N 1
ATOM 5722 C CA . ILE B 1 246 ? 27.297 -19.188 -0.647 1 92.38 246 ILE B CA 1
ATOM 5723 C C . ILE B 1 246 ? 26.938 -17.75 -0.253 1 92.38 246 ILE B C 1
ATOM 5725 O O . ILE B 1 246 ? 27.141 -17.344 0.897 1 92.38 246 ILE B O 1
ATOM 5729 N N . ILE B 1 247 ? 26.422 -16.984 -1.199 1 88.5 247 ILE B N 1
ATOM 5730 C CA . ILE B 1 247 ? 26.141 -15.586 -0.915 1 88.5 247 ILE B CA 1
ATOM 5731 C C . ILE B 1 247 ? 24.75 -15.453 -0.305 1 88.5 247 ILE B C 1
ATOM 5733 O O . ILE B 1 247 ? 24.281 -14.336 -0.053 1 88.5 247 ILE B O 1
ATOM 5737 N N . LYS B 1 248 ? 24 -16.547 -0.136 1 87.94 248 LYS B N 1
ATOM 5738 C CA . LYS B 1 248 ? 22.688 -16.609 0.498 1 87.94 248 LYS B CA 1
ATOM 5739 C C . LYS B 1 248 ? 21.688 -15.703 -0.204 1 87.94 248 LYS B C 1
ATOM 5741 O O . LYS B 1 248 ? 20.922 -14.984 0.45 1 87.94 248 LYS B O 1
ATOM 5746 N N . SER B 1 249 ? 21.812 -15.672 -1.582 1 88.62 249 SER B N 1
ATOM 5747 C CA . SER B 1 249 ? 20.875 -14.859 -2.346 1 88.62 249 SER B CA 1
ATOM 5748 C C . SER B 1 249 ? 19.578 -15.602 -2.592 1 88.62 249 SER B C 1
ATOM 5750 O O . SER B 1 249 ? 19.5 -16.453 -3.473 1 88.62 249 SER B O 1
ATOM 5752 N N . LYS B 1 250 ? 18.547 -15.172 -1.92 1 86.38 250 LYS B N 1
ATOM 5753 C CA . LYS B 1 250 ? 17.25 -15.812 -2.064 1 86.38 250 LYS B CA 1
ATOM 5754 C C . LYS B 1 250 ? 16.703 -15.633 -3.479 1 86.38 250 LYS B C 1
ATOM 5756 O O . LYS B 1 250 ? 16.094 -16.547 -4.035 1 86.38 250 LYS B O 1
ATOM 5761 N N . LYS B 1 251 ? 17 -14.508 -4.027 1 86.94 251 LYS B N 1
ATOM 5762 C CA . LYS B 1 251 ? 16.484 -14.203 -5.359 1 86.94 251 LYS B CA 1
ATOM 5763 C C . LYS B 1 251 ? 17.125 -15.102 -6.414 1 86.94 251 LYS B C 1
ATOM 5765 O O . LYS B 1 251 ? 16.438 -15.703 -7.234 1 86.94 251 LYS B O 1
ATOM 5770 N N . LEU B 1 252 ? 18.406 -15.242 -6.391 1 91.94 252 LEU B N 1
ATOM 5771 C CA . LEU B 1 252 ? 19.109 -16.062 -7.363 1 91.94 252 LEU B CA 1
ATOM 5772 C C . LEU B 1 252 ? 18.734 -17.531 -7.211 1 91.94 252 LEU B C 1
ATOM 5774 O O . LEU B 1 252 ? 18.547 -18.234 -8.203 1 91.94 252 LEU B O 1
ATOM 5778 N N . LEU B 1 253 ? 18.562 -17.953 -5.984 1 93.69 253 LEU B N 1
ATOM 5779 C CA . LEU B 1 253 ? 18.172 -19.328 -5.754 1 93.69 253 LEU B CA 1
ATOM 5780 C C . LEU B 1 253 ? 16.781 -19.609 -6.324 1 93.69 253 LEU B C 1
ATOM 5782 O O . LEU B 1 253 ? 16.547 -20.656 -6.902 1 93.69 253 LEU B O 1
ATOM 5786 N N . SER B 1 254 ? 15.953 -18.641 -6.145 1 93 254 SER B N 1
ATOM 5787 C CA . SER B 1 254 ? 14.625 -18.766 -6.738 1 93 254 SER B CA 1
ATOM 5788 C C . SER B 1 254 ? 14.695 -18.797 -8.258 1 93 254 SER B C 1
ATOM 5790 O O . SER B 1 254 ? 14.016 -19.609 -8.898 1 93 254 SER B O 1
ATOM 5792 N N . ASP B 1 255 ? 15.523 -17.969 -8.852 1 93.94 255 ASP B N 1
ATOM 5793 C CA . ASP B 1 255 ? 15.703 -17.953 -10.305 1 93.94 255 ASP B CA 1
ATOM 5794 C C . ASP B 1 255 ? 16.266 -19.281 -10.805 1 93.94 255 ASP B C 1
ATOM 5796 O O . ASP B 1 255 ? 15.836 -19.781 -11.852 1 93.94 255 ASP B O 1
ATOM 5800 N N . PHE B 1 256 ? 17.172 -19.844 -10.078 1 97.06 256 PHE B N 1
ATOM 5801 C CA . PHE B 1 256 ? 17.75 -21.109 -10.477 1 97.06 256 PHE B CA 1
ATOM 5802 C C . PHE B 1 256 ? 16.719 -22.234 -10.383 1 97.06 256 PHE B C 1
ATOM 5804 O O . PHE B 1 256 ? 16.734 -23.172 -11.188 1 97.06 256 PHE B O 1
ATOM 5811 N N . LYS B 1 257 ? 15.852 -22.141 -9.391 1 95.94 257 LYS B N 1
ATOM 5812 C CA . LYS B 1 257 ? 14.773 -23.125 -9.312 1 95.94 257 LYS B CA 1
ATOM 5813 C C . LYS B 1 257 ? 13.883 -23.062 -10.555 1 95.94 257 LYS B C 1
ATOM 5815 O O . LYS B 1 257 ? 13.492 -24.109 -11.094 1 95.94 257 LYS B O 1
ATOM 5820 N N . TYR B 1 258 ? 13.594 -21.938 -10.977 1 96.06 258 TYR B N 1
ATOM 5821 C CA . TYR B 1 258 ? 12.797 -21.766 -12.188 1 96.06 258 TYR B CA 1
ATOM 5822 C C . TYR B 1 258 ? 13.539 -22.312 -13.406 1 96.06 258 TYR B C 1
ATOM 5824 O O . TYR B 1 258 ? 12.938 -22.953 -14.266 1 96.06 258 TYR B O 1
ATOM 5832 N N . THR B 1 259 ? 14.828 -22.031 -13.469 1 96.94 259 THR B N 1
ATOM 5833 C CA . THR B 1 259 ? 15.625 -22.531 -14.578 1 96.94 259 THR B CA 1
ATOM 5834 C C . THR B 1 259 ? 15.703 -24.062 -14.531 1 96.94 259 THR B C 1
ATOM 5836 O O . THR B 1 259 ? 15.727 -24.719 -15.578 1 96.94 259 THR B O 1
ATOM 5839 N N . SER B 1 260 ? 15.766 -24.625 -13.367 1 97.5 260 SER B N 1
ATOM 5840 C CA . SER B 1 260 ? 15.711 -26.078 -13.227 1 97.5 260 SER B CA 1
ATOM 5841 C C . SER B 1 260 ? 14.398 -26.625 -13.766 1 97.5 260 SER B C 1
ATOM 5843 O O . SER B 1 260 ? 14.391 -27.672 -14.438 1 97.5 260 SER B O 1
ATOM 5845 N N . TYR B 1 261 ? 13.344 -25.953 -13.484 1 96.69 261 TYR B N 1
ATOM 5846 C CA . TYR B 1 261 ? 12.039 -26.312 -14.047 1 96.69 261 TYR B CA 1
ATOM 5847 C C . TYR B 1 261 ? 12.086 -26.297 -15.57 1 96.69 261 TYR B C 1
ATOM 5849 O O . TYR B 1 261 ? 11.664 -27.25 -16.219 1 96.69 261 TYR B O 1
ATOM 5857 N N . GLN B 1 262 ? 12.617 -25.25 -16.141 1 96.5 262 GLN B N 1
ATOM 5858 C CA . GLN B 1 262 ? 12.695 -25.109 -17.594 1 96.5 262 GLN B CA 1
ATOM 5859 C C . GLN B 1 262 ? 13.523 -26.234 -18.203 1 96.5 262 GLN B C 1
ATOM 5861 O O . GLN B 1 262 ? 13.188 -26.75 -19.266 1 96.5 262 GLN B O 1
ATOM 5866 N N . LEU B 1 263 ? 14.648 -26.562 -17.547 1 97.31 263 LEU B N 1
ATOM 5867 C CA . LEU B 1 263 ? 15.523 -27.641 -18.031 1 97.31 263 LEU B CA 1
ATOM 5868 C C . LEU B 1 263 ? 14.773 -28.969 -18.094 1 97.31 263 LEU B C 1
ATOM 5870 O O . LEU B 1 263 ? 14.773 -29.625 -19.141 1 97.31 263 LEU B O 1
ATOM 5874 N N . GLU B 1 264 ? 14.086 -29.312 -17.031 1 97 264 GLU B N 1
ATOM 5875 C CA . GLU B 1 264 ? 13.367 -30.578 -16.984 1 97 264 GLU B CA 1
ATOM 5876 C C . GLU B 1 264 ? 12.188 -30.578 -17.969 1 97 264 GLU B C 1
ATOM 5878 O O . GLU B 1 264 ? 11.867 -31.609 -18.547 1 97 264 GLU B O 1
ATOM 5883 N N . PHE B 1 265 ? 11.555 -29.531 -18.078 1 96.25 265 PHE B N 1
ATOM 5884 C CA . PHE B 1 265 ? 10.453 -29.406 -19.031 1 96.25 265 PHE B CA 1
ATOM 5885 C C . PHE B 1 265 ? 10.938 -29.641 -20.453 1 96.25 265 PHE B C 1
ATOM 5887 O O . PHE B 1 265 ? 10.328 -30.406 -21.203 1 96.25 265 PHE B O 1
ATOM 5894 N N . LYS B 1 266 ? 12.055 -28.969 -20.812 1 95.38 266 LYS B N 1
ATOM 5895 C CA . LYS B 1 266 ? 12.602 -29.109 -22.156 1 95.38 266 LYS B CA 1
ATOM 5896 C C . LYS B 1 266 ? 13.102 -30.516 -22.406 1 95.38 266 LYS B C 1
ATOM 5898 O O . LYS B 1 266 ? 13.039 -31.016 -23.531 1 95.38 266 LYS B O 1
ATOM 5903 N N . ARG B 1 267 ? 13.516 -31.156 -21.281 1 95.75 267 ARG B N 1
ATOM 5904 C CA . ARG B 1 267 ? 13.938 -32.562 -21.359 1 95.75 267 ARG B CA 1
ATOM 5905 C C . ARG B 1 267 ? 12.734 -33.5 -21.391 1 95.75 267 ARG B C 1
ATOM 5907 O O . ARG B 1 267 ? 12.891 -34.719 -21.5 1 95.75 267 ARG B O 1
ATOM 5914 N N . LYS B 1 268 ? 11.508 -32.906 -21.234 1 94.56 268 LYS B N 1
ATOM 5915 C CA . LYS B 1 268 ? 10.242 -33.656 -21.234 1 94.56 268 LYS B CA 1
ATOM 5916 C C . LYS B 1 268 ? 10.133 -34.562 -20 1 94.56 268 LYS B C 1
ATOM 5918 O O . LYS B 1 268 ? 9.508 -35.625 -20.062 1 94.56 268 LYS B O 1
ATOM 5923 N N . ASN B 1 269 ? 11 -34.25 -19.078 1 95.62 269 ASN B N 1
ATOM 5924 C CA . ASN B 1 269 ? 10.805 -34.812 -17.75 1 95.62 269 ASN B CA 1
ATOM 5925 C C . ASN B 1 269 ? 9.703 -34.094 -16.984 1 95.62 269 ASN B C 1
ATOM 5927 O O . ASN B 1 269 ? 9.984 -33.375 -16.031 1 95.62 269 ASN B O 1
ATOM 5931 N N . PHE B 1 270 ? 8.484 -34.438 -17.344 1 95.88 270 PHE B N 1
ATOM 5932 C CA . PHE B 1 270 ? 7.336 -33.656 -16.891 1 95.88 270 PHE B CA 1
ATOM 5933 C C . PHE B 1 270 ? 7.125 -33.812 -15.391 1 95.88 270 PHE B C 1
ATOM 5935 O O . PHE B 1 270 ? 6.684 -32.906 -14.719 1 95.88 270 PHE B O 1
ATOM 5942 N N . GLU B 1 271 ? 7.383 -34.938 -14.836 1 95.44 271 GLU B N 1
ATOM 5943 C CA . GLU B 1 271 ? 7.215 -35.156 -13.406 1 95.44 271 GLU B CA 1
ATOM 5944 C C . GLU B 1 271 ? 8.117 -34.219 -12.602 1 95.44 271 GLU B C 1
ATOM 5946 O O . GLU B 1 271 ? 7.645 -33.5 -11.727 1 95.44 271 GLU B O 1
ATOM 5951 N N . LYS B 1 272 ? 9.375 -34.25 -12.922 1 95.81 272 LYS B N 1
ATOM 5952 C CA . LYS B 1 272 ? 10.328 -33.406 -12.211 1 95.81 272 LYS B CA 1
ATOM 5953 C C . LYS B 1 272 ? 10.031 -31.938 -12.445 1 95.81 272 LYS B C 1
ATOM 5955 O O . LYS B 1 272 ? 10.141 -31.125 -11.531 1 95.81 272 LYS B O 1
ATOM 5960 N N . ALA B 1 273 ? 9.719 -31.578 -13.711 1 96.88 273 ALA B N 1
ATOM 5961 C CA . ALA B 1 273 ? 9.344 -30.203 -14.039 1 96.88 273 ALA B CA 1
ATOM 5962 C C . ALA B 1 273 ? 8.18 -29.719 -13.18 1 96.88 273 ALA B C 1
ATOM 5964 O O . ALA B 1 273 ? 8.188 -28.594 -12.672 1 96.88 273 ALA B O 1
ATOM 5965 N N . LEU B 1 274 ? 7.223 -30.594 -12.992 1 95.94 274 LEU B N 1
ATOM 5966 C CA . LEU B 1 274 ? 6.035 -30.266 -12.211 1 95.94 274 LEU B CA 1
ATOM 5967 C C . LEU B 1 274 ? 6.398 -30 -10.758 1 95.94 274 LEU B C 1
ATOM 5969 O O . LEU B 1 274 ? 5.895 -29.047 -10.156 1 95.94 274 LEU B O 1
ATOM 5973 N N . TYR B 1 275 ? 7.234 -30.797 -10.203 1 95.5 275 TYR B N 1
ATOM 5974 C CA . TYR B 1 275 ? 7.621 -30.625 -8.805 1 95.5 275 TYR B CA 1
ATOM 5975 C C . TYR B 1 275 ? 8.336 -29.297 -8.602 1 95.5 275 TYR B C 1
ATOM 5977 O O . TYR B 1 275 ? 8.094 -28.594 -7.609 1 95.5 275 TYR B O 1
ATOM 5985 N N . TYR B 1 276 ? 9.227 -28.922 -9.539 1 95.69 276 TYR B N 1
ATOM 5986 C CA . TYR B 1 276 ? 9.883 -27.625 -9.453 1 95.69 276 TYR B CA 1
ATOM 5987 C C . TYR B 1 276 ? 8.859 -26.484 -9.5 1 95.69 276 TYR B C 1
ATOM 5989 O O . TYR B 1 276 ? 8.914 -25.562 -8.695 1 95.69 276 TYR B O 1
ATOM 5997 N N . LEU B 1 277 ? 7.973 -26.609 -10.445 1 95.5 277 LEU B N 1
ATOM 5998 C CA . LEU B 1 277 ? 6.988 -25.547 -10.617 1 95.5 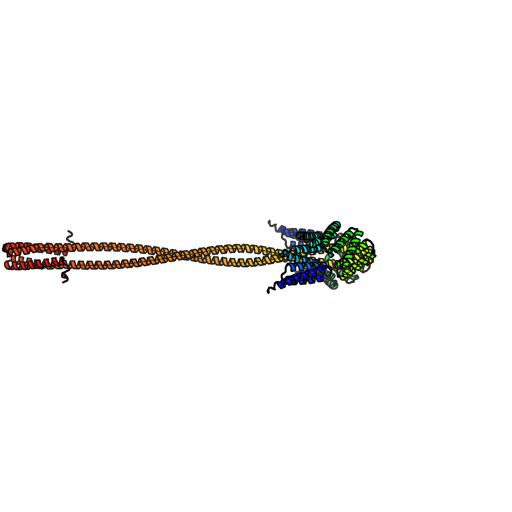277 LEU B CA 1
ATOM 5999 C C . LEU B 1 277 ? 6.059 -25.469 -9.406 1 95.5 277 LEU B C 1
ATOM 6001 O O . LEU B 1 277 ? 5.648 -24.375 -9.016 1 95.5 277 LEU B O 1
ATOM 6005 N N . GLN B 1 278 ? 5.707 -26.578 -8.797 1 95.25 278 GLN B N 1
ATOM 6006 C CA . GLN B 1 278 ? 4.906 -26.609 -7.578 1 95.25 278 GLN B CA 1
ATOM 6007 C C . GLN B 1 278 ? 5.59 -25.844 -6.449 1 95.25 278 GLN B C 1
ATOM 6009 O O . GLN B 1 278 ? 4.949 -25.062 -5.75 1 95.25 278 GLN B O 1
ATOM 6014 N N . ASP B 1 279 ? 6.809 -26.078 -6.324 1 94.06 279 ASP B N 1
ATOM 6015 C CA . ASP B 1 279 ? 7.582 -25.422 -5.277 1 94.06 279 ASP B CA 1
ATOM 6016 C C . ASP B 1 279 ? 7.594 -23.906 -5.484 1 94.06 279 ASP B C 1
ATOM 6018 O O . ASP B 1 279 ? 7.398 -23.141 -4.535 1 94.06 279 ASP B O 1
ATOM 6022 N N . ILE B 1 280 ? 7.824 -23.547 -6.719 1 93.94 280 ILE B N 1
ATOM 6023 C CA . ILE B 1 280 ? 7.867 -22.125 -7.066 1 93.94 280 ILE B CA 1
ATOM 6024 C C . ILE B 1 280 ? 6.504 -21.484 -6.797 1 93.94 280 ILE B C 1
ATOM 6026 O O . ILE B 1 280 ? 6.418 -20.422 -6.168 1 93.94 280 ILE B O 1
ATOM 6030 N N . TYR B 1 281 ? 5.523 -22.125 -7.254 1 92.31 281 TYR B N 1
ATOM 6031 C CA . TYR B 1 281 ? 4.16 -21.625 -7.117 1 92.31 281 TYR B CA 1
ATOM 6032 C C . TYR B 1 281 ? 3.781 -21.484 -5.648 1 92.31 281 TYR B C 1
ATOM 6034 O O . TYR B 1 281 ? 3.207 -20.469 -5.246 1 92.31 281 TYR B O 1
ATOM 6042 N N . ASN B 1 282 ? 4.035 -22.469 -4.844 1 90.44 282 ASN B N 1
ATOM 6043 C CA . ASN B 1 282 ? 3.697 -22.453 -3.424 1 90.44 282 ASN B CA 1
ATOM 6044 C C . ASN B 1 282 ? 4.367 -21.281 -2.709 1 90.44 282 ASN B C 1
ATOM 6046 O O . ASN B 1 282 ? 3.717 -20.562 -1.947 1 90.44 282 ASN B O 1
ATOM 6050 N N . LYS B 1 283 ? 5.555 -21.062 -3.021 1 88.19 283 LYS B N 1
ATOM 6051 C CA . LYS B 1 283 ? 6.277 -19.953 -2.414 1 88.19 283 LYS B CA 1
ATOM 6052 C C . LYS B 1 283 ? 5.707 -18.609 -2.865 1 88.19 283 LYS B C 1
ATOM 6054 O O . LYS B 1 283 ? 5.465 -17.719 -2.041 1 88.19 283 LYS B O 1
ATOM 6059 N N . ASP B 1 284 ? 5.508 -18.453 -4.156 1 87.69 284 ASP B N 1
ATOM 6060 C CA . ASP B 1 284 ? 4.992 -17.219 -4.727 1 87.69 284 ASP B CA 1
ATOM 6061 C C . ASP B 1 284 ? 3.588 -16.906 -4.203 1 87.69 284 ASP B C 1
ATOM 6063 O O . ASP B 1 284 ? 3.238 -15.75 -3.984 1 87.69 284 ASP B O 1
ATOM 6067 N N . SER B 1 285 ? 2.789 -17.953 -4.02 1 85.81 285 SER B N 1
ATOM 6068 C CA . SER B 1 285 ? 1.423 -17.781 -3.535 1 85.81 285 SER B CA 1
ATOM 6069 C C . SER B 1 285 ? 1.402 -17.219 -2.119 1 85.81 285 SER B C 1
ATOM 6071 O O . SER B 1 285 ? 0.594 -16.344 -1.806 1 85.81 285 SER B O 1
ATOM 6073 N N . ILE B 1 286 ? 2.277 -17.719 -1.32 1 81.56 286 ILE B N 1
ATOM 6074 C CA . ILE B 1 286 ? 2.389 -17.219 0.047 1 81.56 286 ILE B CA 1
ATOM 6075 C C . ILE B 1 286 ? 2.814 -15.758 0.033 1 81.56 286 ILE B C 1
ATOM 6077 O O . ILE B 1 286 ? 2.227 -14.93 0.73 1 81.56 286 ILE B O 1
ATOM 6081 N N . ASP B 1 287 ? 3.805 -15.453 -0.777 1 81.06 287 ASP B N 1
ATOM 6082 C CA . ASP B 1 287 ? 4.273 -14.07 -0.892 1 81.06 287 ASP B CA 1
ATOM 6083 C C . ASP B 1 287 ? 3.162 -13.148 -1.388 1 81.06 287 ASP B C 1
ATOM 6085 O O . ASP B 1 287 ? 2.994 -12.039 -0.878 1 81.06 287 ASP B O 1
ATOM 6089 N N . PHE B 1 288 ? 2.391 -13.617 -2.311 1 83.62 288 PHE B N 1
ATOM 6090 C CA . PHE B 1 288 ? 1.296 -12.836 -2.883 1 83.62 288 PHE B CA 1
ATOM 6091 C C . PHE B 1 288 ? 0.261 -12.5 -1.816 1 83.62 288 PHE B C 1
ATOM 6093 O O . PHE B 1 288 ? -0.146 -11.344 -1.687 1 83.62 288 PHE B O 1
ATOM 6100 N N . THR B 1 289 ? -0.131 -13.445 -1.02 1 77.25 289 THR B N 1
ATOM 6101 C CA . THR B 1 289 ? -1.121 -13.25 0.034 1 77.25 289 THR B CA 1
ATOM 6102 C C . THR B 1 289 ? -0.644 -12.203 1.035 1 77.25 289 THR B C 1
ATOM 6104 O O . THR B 1 289 ? -1.419 -11.344 1.461 1 77.25 289 THR B O 1
ATOM 6107 N N . ASN B 1 290 ? 0.567 -12.188 1.354 1 76.31 290 ASN B N 1
ATOM 6108 C CA . ASN B 1 290 ? 1.143 -11.227 2.285 1 76.31 290 ASN B CA 1
ATOM 6109 C C . ASN B 1 290 ? 1.142 -9.812 1.702 1 76.31 290 ASN B C 1
ATOM 6111 O O . ASN B 1 290 ? 0.873 -8.844 2.412 1 76.31 290 ASN B O 1
ATOM 6115 N N . TYR B 1 291 ? 1.398 -9.781 0.443 1 79.88 291 TYR B N 1
ATOM 6116 C CA . TYR B 1 291 ? 1.44 -8.477 -0.212 1 79.88 291 TYR B CA 1
ATOM 6117 C C . TYR B 1 291 ? 0.049 -7.863 -0.292 1 79.88 291 TYR B C 1
ATOM 6119 O O . TYR B 1 291 ? -0.114 -6.656 -0.108 1 79.88 291 TYR B O 1
ATOM 6127 N N . VAL B 1 292 ? -0.932 -8.68 -0.521 1 79.06 292 VAL B N 1
ATOM 6128 C CA . VAL B 1 292 ? -2.305 -8.188 -0.588 1 79.06 292 VAL B CA 1
ATOM 6129 C C . VAL B 1 292 ? -2.73 -7.656 0.78 1 79.06 292 VAL B C 1
ATOM 6131 O O . VAL B 1 292 ? -3.258 -6.547 0.886 1 79.06 292 VAL B O 1
ATOM 6134 N N . SER B 1 293 ? -2.469 -8.344 1.827 1 77.31 293 SER B N 1
ATOM 6135 C CA . SER B 1 293 ? -2.807 -7.926 3.186 1 77.31 293 SER B CA 1
ATOM 6136 C C . SER B 1 293 ? -2.141 -6.602 3.541 1 77.31 293 SER B C 1
ATOM 6138 O O . SER B 1 293 ? -2.785 -5.703 4.086 1 77.31 293 SER B O 1
ATOM 6140 N N . ALA B 1 294 ? -0.93 -6.551 3.15 1 78.5 294 ALA B N 1
ATOM 6141 C CA . ALA B 1 294 ? -0.169 -5.348 3.484 1 78.5 294 ALA B CA 1
ATOM 6142 C C . ALA B 1 294 ? -0.696 -4.137 2.723 1 78.5 294 ALA B C 1
ATOM 6144 O O . ALA B 1 294 ? -0.741 -3.027 3.264 1 78.5 294 ALA B O 1
ATOM 6145 N N . ARG B 1 295 ? -1.061 -4.316 1.569 1 81 295 ARG B N 1
ATOM 6146 C CA . ARG B 1 295 ? -1.603 -3.223 0.767 1 81 295 ARG B CA 1
ATOM 6147 C C . ARG B 1 295 ? -2.93 -2.732 1.336 1 81 295 ARG B C 1
ATOM 6149 O O . ARG B 1 295 ? -3.172 -1.524 1.408 1 81 295 ARG B O 1
ATOM 6156 N N . ILE B 1 296 ? -3.799 -3.652 1.718 1 78.38 296 ILE B N 1
ATOM 6157 C CA . ILE B 1 296 ? -5.082 -3.289 2.312 1 78.38 296 ILE B CA 1
ATOM 6158 C C . ILE B 1 296 ? -4.848 -2.48 3.586 1 78.38 296 ILE B C 1
ATOM 6160 O O . ILE B 1 296 ? -5.473 -1.438 3.789 1 78.38 296 ILE B O 1
ATOM 6164 N N . ALA B 1 297 ? -3.941 -2.896 4.379 1 77.12 297 ALA B N 1
ATOM 6165 C CA . ALA B 1 297 ? -3.621 -2.193 5.617 1 77.12 297 ALA B CA 1
ATOM 6166 C C . ALA B 1 297 ? -3.076 -0.796 5.328 1 77.12 297 ALA B C 1
ATOM 6168 O O . ALA B 1 297 ? -3.406 0.162 6.035 1 77.12 297 ALA B O 1
ATOM 6169 N N . LEU B 1 298 ? -2.275 -0.714 4.305 1 82.44 298 LEU B N 1
ATOM 6170 C CA . LEU B 1 298 ? -1.7 0.571 3.922 1 82.44 298 LEU B CA 1
ATOM 6171 C C . LEU B 1 298 ? -2.783 1.529 3.438 1 82.44 298 LEU B C 1
ATOM 6173 O O . LEU B 1 298 ? -2.738 2.725 3.736 1 82.44 298 LEU B O 1
ATOM 6177 N N . LEU B 1 299 ? -3.697 1.047 2.74 1 80.94 299 LEU B N 1
ATOM 6178 C CA . LEU B 1 299 ? -4.801 1.871 2.258 1 80.94 299 LEU B CA 1
ATOM 6179 C C . LEU B 1 299 ? -5.648 2.377 3.42 1 80.94 299 LEU B C 1
ATOM 6181 O O . LEU B 1 299 ? -6.152 3.504 3.383 1 80.94 299 LEU B O 1
ATOM 6185 N N . GLN B 1 300 ? -5.816 1.568 4.414 1 82.75 300 GLN B N 1
ATOM 6186 C CA . GLN B 1 300 ? -6.523 1.996 5.617 1 82.75 300 GLN B CA 1
ATOM 6187 C C . GLN B 1 300 ? -5.805 3.158 6.297 1 82.75 300 GLN B C 1
ATOM 6189 O O . GLN B 1 300 ? -6.434 4.141 6.688 1 82.75 300 GLN B O 1
ATOM 6194 N N . VAL B 1 301 ? -4.477 3.053 6.434 1 80.25 301 VAL B N 1
ATOM 6195 C CA . VAL B 1 301 ? -3.672 4.105 7.043 1 80.25 301 VAL B CA 1
ATOM 6196 C C . VAL B 1 301 ? -3.764 5.379 6.207 1 80.25 301 VAL B C 1
ATOM 6198 O O . VAL B 1 301 ? -3.918 6.477 6.75 1 80.25 301 VAL B O 1
ATOM 6201 N N . LYS B 1 302 ? -3.695 5.246 4.902 1 81.88 302 LYS B N 1
ATOM 6202 C CA . LYS B 1 302 ? -3.805 6.387 3.996 1 81.88 302 LYS B CA 1
ATOM 6203 C C . LYS B 1 302 ? -5.145 7.098 4.164 1 81.88 302 LYS B C 1
ATOM 6205 O O . LYS B 1 302 ? -5.199 8.328 4.203 1 81.88 302 LYS B O 1
ATOM 6210 N N . HIS B 1 303 ? -6.176 6.27 4.254 1 81.38 303 HIS B N 1
ATOM 6211 C CA . HIS B 1 303 ? -7.5 6.852 4.406 1 81.38 303 HIS B CA 1
ATOM 6212 C C . HIS B 1 303 ? -7.605 7.648 5.703 1 81.38 303 HIS B C 1
ATOM 6214 O O . HIS B 1 303 ? -8.148 8.758 5.715 1 81.38 303 HIS B O 1
ATOM 6220 N N . LYS B 1 304 ? -7.078 7.086 6.738 1 81.88 304 LYS B N 1
ATOM 6221 C CA . LYS B 1 304 ? -7.066 7.785 8.016 1 81.88 304 LYS B CA 1
ATOM 6222 C C . LYS B 1 304 ? -6.281 9.094 7.926 1 81.88 304 LYS B C 1
ATOM 6224 O O . LYS B 1 304 ? -6.711 10.117 8.453 1 81.88 304 LYS B O 1
ATOM 6229 N N . GLN B 1 305 ? -5.184 9.086 7.246 1 84.06 305 GLN B N 1
ATOM 6230 C CA . GLN B 1 305 ? -4.348 10.266 7.066 1 84.06 305 GLN B CA 1
ATOM 6231 C C . GLN B 1 305 ? -5.055 11.312 6.215 1 84.06 305 GLN B C 1
ATOM 6233 O O . GLN B 1 305 ? -4.934 12.516 6.469 1 84.06 305 GLN B O 1
ATOM 6238 N N . ASP B 1 306 ? -5.754 10.844 5.23 1 83.25 306 ASP B N 1
ATOM 6239 C CA . ASP B 1 306 ? -6.523 11.758 4.391 1 83.25 306 ASP B CA 1
ATOM 6240 C C . ASP B 1 306 ? -7.57 12.508 5.215 1 83.25 306 ASP B C 1
ATOM 6242 O O . ASP B 1 306 ? -7.746 13.719 5.051 1 83.25 306 ASP B O 1
ATOM 6246 N N . GLU B 1 307 ? -8.195 11.781 6.07 1 82.69 307 GLU B N 1
ATOM 6247 C CA . GLU B 1 307 ? -9.188 12.406 6.938 1 82.69 307 GLU B CA 1
ATOM 6248 C C . GLU B 1 307 ? -8.539 13.414 7.883 1 82.69 307 GLU B C 1
ATOM 6250 O O . GLU B 1 307 ? -9.07 14.508 8.094 1 82.69 307 GLU B O 1
ATOM 6255 N N . GLN B 1 308 ? -7.426 13.086 8.414 1 84.75 308 GLN B N 1
ATOM 6256 C CA . GLN B 1 308 ? -6.699 13.984 9.305 1 84.75 308 GLN B CA 1
ATOM 6257 C C . GLN B 1 308 ? -6.25 15.242 8.57 1 84.75 308 GLN B C 1
ATOM 6259 O O . GLN B 1 308 ? -6.273 16.328 9.133 1 84.75 308 GLN B O 1
ATOM 6264 N N . GLN B 1 309 ? -5.805 15.062 7.379 1 85.5 309 GLN B N 1
ATOM 6265 C CA . GLN B 1 309 ? -5.383 16.203 6.566 1 85.5 309 GLN B CA 1
ATOM 6266 C C . GLN B 1 309 ? -6.535 17.172 6.336 1 85.5 309 GLN B C 1
ATOM 6268 O O . GLN B 1 309 ? -6.348 18.391 6.375 1 85.5 309 GLN B O 1
ATOM 6273 N N . LYS B 1 310 ? -7.672 16.594 6.051 1 83.31 310 LYS B N 1
ATOM 6274 C CA . LYS B 1 310 ? -8.852 17.438 5.875 1 83.31 310 LYS B CA 1
ATOM 6275 C C . LYS B 1 310 ? -9.156 18.219 7.152 1 83.31 310 LYS B C 1
ATOM 6277 O O . LYS B 1 310 ? -9.445 19.422 7.102 1 83.31 310 LYS B O 1
ATOM 6282 N N . GLU B 1 311 ? -9.031 17.562 8.266 1 85.38 311 GLU B N 1
ATOM 6283 C CA . GLU B 1 311 ? -9.258 18.203 9.555 1 85.38 311 GLU B CA 1
ATOM 6284 C C . GLU B 1 311 ? -8.227 19.297 9.812 1 85.38 311 GLU B C 1
ATOM 6286 O O . GLU B 1 311 ? -8.57 20.391 10.281 1 85.38 311 GLU B O 1
ATOM 6291 N N . ASN B 1 312 ? -7.02 19.016 9.5 1 83.75 312 ASN B N 1
ATOM 6292 C CA . ASN B 1 312 ? -5.949 19.984 9.688 1 83.75 312 ASN B CA 1
ATOM 6293 C C . ASN B 1 312 ? -6.133 21.203 8.781 1 83.75 312 ASN B C 1
ATOM 6295 O O . ASN B 1 312 ? -5.898 22.344 9.211 1 83.75 312 ASN B O 1
ATOM 6299 N N . ALA B 1 313 ? -6.555 20.922 7.621 1 83.94 313 ALA B N 1
ATOM 6300 C CA . ALA B 1 313 ? -6.793 22.016 6.688 1 83.94 313 ALA B CA 1
ATOM 6301 C C . ALA B 1 313 ? -7.898 22.953 7.195 1 83.94 313 ALA B C 1
ATOM 6303 O O . ALA B 1 313 ? -7.781 24.172 7.102 1 83.94 313 ALA B O 1
ATOM 6304 N N . LEU B 1 314 ? -8.93 22.328 7.746 1 85.75 314 LEU B N 1
ATOM 6305 C CA . LEU B 1 314 ? -10.008 23.109 8.328 1 85.75 314 LEU B CA 1
ATOM 6306 C C . LEU B 1 314 ? -9.516 23.906 9.523 1 85.75 314 LEU B C 1
ATOM 6308 O O . LEU B 1 314 ? -9.875 25.078 9.688 1 85.75 314 LEU B O 1
ATOM 6312 N N . THR B 1 315 ? -8.688 23.328 10.32 1 85.44 315 THR B N 1
ATOM 6313 C CA . THR B 1 315 ? -8.125 24 11.484 1 85.44 315 THR B CA 1
ATOM 6314 C C . THR B 1 315 ? -7.258 25.172 11.07 1 85.44 315 THR B C 1
ATOM 6316 O O . THR B 1 315 ? -7.332 26.25 11.664 1 85.44 315 THR B O 1
ATOM 6319 N N . ILE B 1 316 ? -6.523 24.969 10.078 1 86 316 ILE B N 1
ATOM 6320 C CA . ILE B 1 316 ? -5.641 26.016 9.57 1 86 316 ILE B CA 1
ATOM 6321 C C . ILE B 1 316 ? -6.473 27.172 9.031 1 86 316 ILE B C 1
ATOM 6323 O O . ILE B 1 316 ? -6.145 28.344 9.266 1 86 316 ILE B O 1
ATOM 6327 N N . LEU B 1 317 ? -7.562 26.828 8.344 1 82.19 317 LEU B N 1
ATOM 6328 C CA . LEU B 1 317 ? -8.438 27.859 7.812 1 82.19 317 LEU B CA 1
ATOM 6329 C C . LEU B 1 317 ? -9.094 28.656 8.938 1 82.19 317 LEU B C 1
ATOM 6331 O O . LEU B 1 317 ? -9.18 29.875 8.867 1 82.19 317 LEU B O 1
ATOM 6335 N N . LYS B 1 318 ? -9.492 28 9.922 1 82.31 318 LYS B N 1
ATOM 6336 C CA . LYS B 1 318 ? -10.094 28.656 11.078 1 82.31 318 LYS B CA 1
ATOM 6337 C C . LYS B 1 318 ? -9.102 29.578 11.766 1 82.31 318 LYS B C 1
ATOM 6339 O O . LYS B 1 318 ? -9.438 30.703 12.133 1 82.31 318 LYS B O 1
ATOM 6344 N N . GLN B 1 319 ? -7.906 29.141 11.906 1 81.44 319 GLN B N 1
ATOM 6345 C CA . GLN B 1 319 ? -6.875 29.922 12.586 1 81.44 319 GLN B CA 1
ATOM 6346 C C . GLN B 1 319 ? -6.465 31.141 11.766 1 81.44 319 GLN B C 1
ATOM 6348 O O . GLN B 1 319 ? -6.102 32.188 12.32 1 81.44 319 GLN B O 1
ATOM 6353 N N . LYS B 1 320 ? -6.504 30.938 10.516 1 80.94 320 LYS B N 1
ATOM 6354 C CA . LYS B 1 320 ? -6.234 32.094 9.648 1 80.94 320 LYS B CA 1
ATOM 6355 C C . LYS B 1 320 ? -7.266 33.188 9.859 1 80.94 320 LYS B C 1
ATOM 6357 O O . LYS B 1 320 ? -6.918 34.375 9.898 1 80.94 320 LYS B O 1
ATOM 6362 N N . SER B 1 321 ? -8.508 32.812 10.023 1 80.44 321 SER B N 1
ATOM 6363 C CA . SER B 1 321 ? -9.57 33.75 10.312 1 80.44 321 SER B CA 1
ATOM 6364 C C . SER B 1 321 ? -9.352 34.438 11.656 1 80.44 321 SER B C 1
ATOM 6366 O O . SER B 1 321 ? -9.539 35.656 11.789 1 80.44 321 SER B O 1
ATOM 6368 N N . ASP B 1 322 ? -8.82 33.719 12.602 1 77.06 322 ASP B N 1
ATOM 6369 C CA . ASP B 1 322 ? -8.516 34.25 13.922 1 77.06 322 ASP B CA 1
ATOM 6370 C C . ASP B 1 322 ? -7.391 35.281 13.844 1 77.06 322 ASP B C 1
ATOM 6372 O O . ASP B 1 322 ? -7.43 36.312 14.531 1 77.06 322 ASP B O 1
ATOM 6376 N N . ARG B 1 323 ? -6.488 35.031 12.992 1 76.75 323 ARG B N 1
ATOM 6377 C CA . ARG B 1 323 ? -5.379 35.969 12.812 1 76.75 323 ARG B CA 1
ATOM 6378 C C . ARG B 1 323 ? -5.863 37.281 12.25 1 76.75 323 ARG B C 1
ATOM 6380 O O . ARG B 1 323 ? -5.406 38.344 12.672 1 76.75 323 ARG B O 1
ATOM 6387 N N . ASN B 1 324 ? -6.809 37.219 11.336 1 76.06 324 ASN B N 1
ATOM 6388 C CA . ASN B 1 324 ? -7.379 38.438 10.789 1 76.06 324 ASN B CA 1
ATOM 6389 C C . ASN B 1 324 ? -8.117 39.25 11.852 1 76.06 324 ASN B C 1
ATOM 6391 O O . ASN B 1 324 ? -8.008 40.469 11.906 1 76.06 324 ASN B O 1
ATOM 6395 N N . PHE B 1 325 ? -8.742 38.531 12.711 1 75.81 325 PHE B N 1
ATOM 6396 C CA . PHE B 1 325 ? -9.445 39.188 13.805 1 75.81 325 PHE B CA 1
ATOM 6397 C C . PHE B 1 325 ? -8.453 39.812 14.781 1 75.81 325 PHE B C 1
ATOM 6399 O O . PHE B 1 325 ? -8.688 40.906 15.281 1 75.81 325 PHE B O 1
ATOM 6406 N N . PHE B 1 326 ? -7.32 39.219 14.914 1 77.81 326 PHE B N 1
ATOM 6407 C CA . PHE B 1 326 ? -6.273 39.719 15.789 1 77.81 326 PHE B CA 1
ATOM 6408 C C . PHE B 1 326 ? -5.73 41.031 15.289 1 77.81 326 PHE B C 1
ATOM 6410 O O . PHE B 1 326 ? -5.621 42 16.047 1 77.81 326 PHE B O 1
ATOM 6417 N N . TRP B 1 327 ? -5.492 41.094 14.031 1 79.31 327 TRP B N 1
ATOM 6418 C CA . TRP B 1 327 ? -4.945 42.344 13.477 1 79.31 327 TRP B CA 1
ATOM 6419 C C . TRP B 1 327 ? -5.965 43.469 13.547 1 79.31 327 TRP B C 1
ATOM 6421 O O . TRP B 1 327 ? -5.605 44.625 13.781 1 79.31 327 TRP B O 1
ATOM 6431 N N . GLY B 1 328 ? -7.25 43.094 13.5 1 75.62 328 GLY B N 1
ATOM 6432 C CA . GLY B 1 328 ? -8.297 44.094 13.656 1 75.62 328 GLY B CA 1
ATOM 6433 C C . GLY B 1 328 ? -8.344 44.688 15.055 1 75.62 328 GLY B C 1
ATOM 6434 O O . GLY B 1 328 ? -8.375 45.906 15.211 1 75.62 328 GLY B O 1
ATOM 6435 N N . ILE B 1 329 ? -8.141 43.906 16.031 1 77.12 329 ILE B N 1
ATOM 6436 C CA . ILE B 1 329 ? -8.219 44.344 17.422 1 77.12 329 ILE B CA 1
ATOM 6437 C C . ILE B 1 329 ? -6.969 45.156 17.766 1 77.12 329 ILE B C 1
ATOM 6439 O O . ILE B 1 329 ? -7.055 46.156 18.5 1 77.12 329 ILE B O 1
ATOM 6443 N N . THR B 1 330 ? -5.832 44.875 17.219 1 76.44 330 THR B N 1
ATOM 6444 C CA . THR B 1 330 ? -4.586 45.594 17.453 1 76.44 330 THR B CA 1
ATOM 6445 C C . THR B 1 330 ? -4.672 47 16.922 1 76.44 330 THR B C 1
ATOM 6447 O O . THR B 1 330 ? -4.234 47.969 17.594 1 76.44 330 THR B O 1
ATOM 6450 N N . ILE B 1 331 ? -5.344 47.156 15.828 1 79 331 ILE B N 1
ATOM 6451 C CA . ILE B 1 331 ? -5.508 48.469 15.242 1 79 331 ILE B CA 1
ATOM 6452 C C . ILE B 1 331 ? -6.434 49.312 16.125 1 79 331 ILE B C 1
ATOM 6454 O O . ILE B 1 331 ? -6.152 50.469 16.375 1 79 331 ILE B O 1
ATOM 6458 N N . VAL B 1 332 ? -7.449 48.656 16.672 1 76.38 332 VAL B N 1
ATOM 6459 C CA . VAL B 1 332 ? -8.398 49.375 17.531 1 76.38 332 VAL B CA 1
ATOM 6460 C C . VAL B 1 332 ? -7.703 49.812 18.828 1 76.38 332 VAL B C 1
ATOM 6462 O O . VAL B 1 332 ? -7.887 50.938 19.281 1 76.38 332 VAL B O 1
ATOM 6465 N N . ALA B 1 333 ? -6.812 49 19.328 1 76.94 333 ALA B N 1
ATOM 6466 C CA . ALA B 1 333 ? -6.074 49.312 20.562 1 76.94 333 ALA B CA 1
ATOM 6467 C C . ALA B 1 333 ? -5.102 50.469 20.328 1 76.94 333 ALA B C 1
ATOM 6469 O O . ALA B 1 333 ? -4.973 51.344 21.172 1 76.94 333 ALA B O 1
ATOM 6470 N N . PHE B 1 334 ? -4.512 50.531 19.219 1 79.25 334 PHE B N 1
ATOM 6471 C CA . PHE B 1 334 ? -3.582 51.594 18.859 1 79.25 334 PHE B CA 1
ATOM 6472 C C . PHE B 1 334 ? -4.309 52.938 18.75 1 79.25 334 PHE B C 1
ATOM 6474 O O . PHE B 1 334 ? -3.828 53.969 19.234 1 79.25 334 PHE B O 1
ATOM 6481 N N . LEU B 1 335 ? -5.512 52.875 18.188 1 78.12 335 LEU B N 1
ATOM 6482 C CA . LEU B 1 335 ? -6.32 54.062 18.047 1 78.12 335 LEU B CA 1
ATOM 6483 C C . LEU B 1 335 ? -6.758 54.594 19.422 1 78.12 335 LEU B C 1
ATOM 6485 O O . LEU B 1 335 ? -6.727 55.812 19.672 1 78.12 335 LEU B O 1
ATOM 6489 N N . LEU B 1 336 ? -7.031 53.688 20.312 1 78.62 336 LEU B N 1
ATOM 6490 C CA . LEU B 1 336 ? -7.426 54.062 21.672 1 78.62 336 LEU B CA 1
ATOM 6491 C C . LEU B 1 336 ? -6.25 54.688 22.422 1 78.62 336 LEU B C 1
ATOM 6493 O O . LEU B 1 336 ? -6.422 55.625 23.188 1 78.62 336 LEU B O 1
ATOM 6497 N N . PHE B 1 337 ? -5.055 54.375 22.172 1 78.75 337 PHE B N 1
ATOM 6498 C CA . PHE B 1 337 ? -3.838 54.875 22.781 1 78.75 337 PHE B CA 1
ATOM 6499 C C . PHE B 1 337 ? -3.576 56.312 22.344 1 78.75 337 PHE B C 1
ATOM 6501 O O . PHE B 1 337 ? -3.209 57.188 23.156 1 78.75 337 PHE B O 1
ATOM 6508 N N . ILE B 1 338 ? -3.826 56.5 21.094 1 78.38 338 ILE B N 1
ATOM 6509 C CA . ILE B 1 338 ? -3.646 57.844 20.562 1 78.38 338 ILE B CA 1
ATOM 6510 C C . ILE B 1 338 ? -4.648 58.812 21.203 1 78.38 338 ILE B C 1
ATOM 6512 O O . ILE B 1 338 ? -4.293 59.906 21.594 1 78.38 338 ILE B O 1
ATOM 6516 N N . VAL B 1 339 ? -5.879 58.344 21.438 1 77.44 339 VAL B N 1
ATOM 6517 C CA . VAL B 1 339 ? -6.922 59.156 22.047 1 77.44 339 VAL B CA 1
ATOM 6518 C C . VAL B 1 339 ? -6.543 59.469 23.5 1 77.44 339 VAL B C 1
ATOM 6520 O O . VAL B 1 339 ? -6.742 60.594 23.969 1 77.44 339 VAL B O 1
ATOM 6523 N N . ILE B 1 340 ? -5.895 58.562 24.156 1 77.62 340 ILE B N 1
ATOM 6524 C CA . ILE B 1 340 ? -5.469 58.75 25.531 1 77.62 340 ILE B CA 1
ATOM 6525 C C . ILE B 1 340 ? -4.371 59.812 25.594 1 77.62 340 ILE B C 1
ATOM 6527 O O . ILE B 1 340 ? -4.391 60.688 26.469 1 77.62 340 ILE B O 1
ATOM 6531 N N . ILE B 1 341 ? -3.471 59.812 24.641 1 77.12 341 ILE B N 1
ATOM 6532 C CA . ILE B 1 341 ? -2.387 60.812 24.594 1 77.12 341 ILE B CA 1
ATOM 6533 C C . ILE B 1 341 ? -2.959 62.188 24.344 1 77.12 341 ILE B C 1
ATOM 6535 O O . ILE B 1 341 ? -2.555 63.156 25 1 77.12 341 ILE B O 1
ATOM 6539 N N . LEU B 1 342 ? -4.027 62.25 23.562 1 76.81 342 LEU B N 1
ATOM 6540 C CA . LEU B 1 342 ? -4.641 63.531 23.25 1 76.81 342 LEU B CA 1
ATOM 6541 C C . LEU B 1 342 ? -5.406 64.062 24.453 1 76.81 342 LEU B C 1
ATOM 6543 O O . LEU B 1 342 ? -5.328 65.25 24.75 1 76.81 342 LEU B O 1
ATOM 6547 N N . LEU B 1 343 ? -6.016 63.188 25.156 1 75.06 343 LEU B N 1
ATOM 6548 C CA . LEU B 1 343 ? -6.789 63.625 26.328 1 75.06 343 LEU B CA 1
ATOM 6549 C C . LEU B 1 343 ? -5.863 64 27.469 1 75.06 343 LEU B C 1
ATOM 6551 O O . LEU B 1 343 ? -6.137 65 28.172 1 75.06 343 LEU B O 1
ATOM 6555 N N . SER B 1 344 ? -4.734 63.344 27.547 1 74.81 344 SER B N 1
ATOM 6556 C CA . SER B 1 344 ? -3.766 63.688 28.594 1 74.81 344 SER B CA 1
ATOM 6557 C C . SER B 1 344 ? -3.119 65.062 28.312 1 74.81 344 SER B C 1
ATOM 6559 O O . SER B 1 344 ? -2.893 65.812 29.234 1 74.81 344 SER B O 1
ATOM 6561 N N . GLY B 1 345 ? -2.816 65.25 27.031 1 73.94 345 GLY B N 1
ATOM 6562 C CA . GLY B 1 345 ? -2.303 66.562 26.656 1 73.94 345 GLY B CA 1
ATOM 6563 C C . GLY B 1 345 ? -3.285 67.688 26.938 1 73.94 345 GLY B C 1
ATOM 6564 O O . GLY B 1 345 ? -2.898 68.75 27.406 1 73.94 345 GLY B O 1
ATOM 6565 N N . ASN B 1 346 ? -4.582 67.312 26.734 1 71.62 346 ASN B N 1
ATOM 6566 C CA . ASN B 1 346 ? -5.625 68.312 26.984 1 71.62 346 ASN B CA 1
ATOM 6567 C C . ASN B 1 346 ? -5.762 68.625 28.469 1 71.62 346 ASN B C 1
ATOM 6569 O O . ASN B 1 346 ? -5.969 69.812 28.859 1 71.62 346 ASN B O 1
ATOM 6573 N N . ILE B 1 347 ? -5.527 67.688 29.312 1 72.31 347 ILE B N 1
ATOM 6574 C CA . ILE B 1 347 ? -5.609 67.875 30.75 1 72.31 347 ILE B CA 1
ATOM 6575 C C . ILE B 1 347 ? -4.453 68.75 31.219 1 72.31 347 ILE B C 1
ATOM 6577 O O . ILE B 1 347 ? -4.637 69.625 32.062 1 72.31 347 ILE B O 1
ATOM 6581 N N . LYS B 1 348 ? -3.26 68.5 30.625 1 73.81 348 LYS B N 1
ATOM 6582 C CA . LYS B 1 348 ? -2.104 69.312 31.016 1 73.81 348 LYS B CA 1
ATOM 6583 C C . LYS B 1 348 ? -2.285 70.75 30.609 1 73.81 348 LYS B C 1
ATOM 6585 O O . LYS B 1 348 ? -1.968 71.688 31.375 1 73.81 348 LYS B O 1
ATOM 6590 N N . ARG B 1 349 ? -2.879 71 29.438 1 73.5 349 ARG B N 1
ATOM 6591 C CA . ARG B 1 349 ? -3.107 72.312 28.969 1 73.5 349 ARG B CA 1
ATOM 6592 C C . ARG B 1 349 ? -4.148 73.062 29.812 1 73.5 349 ARG B C 1
ATOM 6594 O O . ARG B 1 349 ? -3.984 74.25 30.141 1 73.5 349 ARG B O 1
ATOM 6601 N N . LYS B 1 350 ? -5.086 72.312 30.328 1 72.12 350 LYS B N 1
ATOM 6602 C CA . LYS B 1 350 ? -6.137 72.875 31.156 1 72.12 350 LYS B CA 1
ATOM 6603 C C . LYS B 1 350 ? -5.617 73.25 32.562 1 72.12 350 LYS B C 1
ATOM 6605 O O . LYS B 1 350 ? -5.996 74.25 33.125 1 72.12 350 LYS B O 1
ATOM 6610 N N . ALA B 1 351 ? -4.695 72.438 33.062 1 73.56 351 ALA B N 1
ATOM 6611 C CA . ALA B 1 351 ? -4.09 72.688 34.344 1 73.56 351 ALA B CA 1
ATOM 6612 C C . ALA B 1 351 ? -3.252 74 34.312 1 73.56 351 ALA B C 1
ATOM 6614 O O . ALA B 1 351 ? -3.295 74.75 35.25 1 73.56 351 ALA B O 1
ATOM 6615 N N . GLU B 1 352 ? -2.533 74.125 33.25 1 75.94 352 GLU B N 1
ATOM 6616 C CA . GLU B 1 352 ? -1.748 75.375 33.125 1 75.94 352 GLU B CA 1
ATOM 6617 C C . GLU B 1 352 ? -2.65 76.562 33.031 1 75.94 352 GLU B C 1
ATOM 6619 O O . GLU B 1 352 ? -2.371 77.625 33.625 1 75.94 352 GLU B O 1
ATOM 6624 N N . THR B 1 353 ? -3.811 76.438 32.438 1 73.19 353 THR B N 1
ATOM 6625 C CA . THR B 1 353 ? -4.754 77.5 32.312 1 73.19 353 THR B CA 1
ATOM 6626 C C . THR B 1 353 ? -5.426 77.812 33.656 1 73.19 353 THR B C 1
ATOM 6628 O O . THR B 1 353 ? -5.621 79 34 1 73.19 353 THR B O 1
ATOM 6631 N N . ASN B 1 354 ? -5.566 76.875 34.531 1 68.88 354 ASN B N 1
ATOM 6632 C CA . ASN B 1 354 ? -6.16 77.062 35.844 1 68.88 354 ASN B CA 1
ATOM 6633 C C . ASN B 1 354 ? -5.191 77.75 36.812 1 68.88 354 ASN B C 1
ATOM 6635 O O . ASN B 1 354 ? -5.598 78.562 37.625 1 68.88 354 ASN B O 1
ATOM 6639 N N . LYS B 1 355 ? -3.951 77.438 36.719 1 76 355 LYS B N 1
ATOM 6640 C CA . LYS B 1 355 ? -2.939 78.062 37.531 1 76 355 LYS B CA 1
ATOM 6641 C C . LYS B 1 355 ? -2.863 79.562 37.188 1 76 355 LYS B C 1
ATOM 6643 O O . LYS B 1 355 ? -2.816 80.438 38.094 1 76 355 LYS B O 1
ATOM 6648 N N . ARG B 1 356 ? -2.943 79.875 35.969 1 74.75 356 ARG B N 1
ATOM 6649 C CA . ARG B 1 356 ? -2.906 81.25 35.531 1 74.75 356 ARG B CA 1
ATOM 6650 C C . ARG B 1 356 ? -4.141 82 36.031 1 74.75 356 ARG B C 1
ATOM 6652 O O . ARG B 1 356 ? -4.047 83.188 36.438 1 74.75 356 ARG B O 1
ATOM 6659 N N . LEU B 1 357 ? -5.211 81.312 36.188 1 69.38 357 LEU B N 1
ATOM 6660 C CA . LEU B 1 357 ? -6.453 81.938 36.656 1 69.38 357 LEU B CA 1
ATOM 6661 C C . LEU B 1 357 ? -6.418 82.188 38.156 1 69.38 357 LEU B C 1
ATOM 6663 O O . LEU B 1 357 ? -6.891 83.188 38.625 1 69.38 357 LEU B O 1
ATOM 6667 N N . THR B 1 358 ? -5.82 81.375 38.906 1 73.88 358 THR B N 1
ATOM 6668 C CA . THR B 1 358 ? -5.68 81.562 40.344 1 73.88 358 THR B CA 1
ATOM 6669 C C . THR B 1 358 ? -4.73 82.688 40.656 1 73.88 358 THR B C 1
ATOM 6671 O O . THR B 1 358 ? -5 83.5 41.562 1 73.88 358 THR B O 1
ATOM 6674 N N . GLU B 1 359 ? -3.695 82.75 39.906 1 74.94 359 GLU B N 1
ATOM 6675 C CA . GLU B 1 359 ? -2.754 83.812 40.094 1 74.94 359 GLU B CA 1
ATOM 6676 C C . GLU B 1 359 ? -3.406 85.188 39.781 1 74.94 359 GLU B C 1
ATOM 6678 O O . GLU B 1 359 ? -3.215 86.125 40.531 1 74.94 359 GLU B O 1
ATOM 6683 N N . LEU B 1 360 ? -4.25 85.125 38.812 1 70.62 360 LEU B N 1
ATOM 6684 C CA . LEU B 1 360 ? -4.941 86.312 38.438 1 70.62 360 LEU B CA 1
ATOM 6685 C C . LEU B 1 360 ? -5.969 86.688 39.5 1 70.62 360 LEU B C 1
ATOM 6687 O O . LEU B 1 360 ? -6.102 87.875 39.844 1 70.62 360 LEU B O 1
ATOM 6691 N N . ASN B 1 361 ? -6.574 85.812 40.188 1 65.06 361 ASN B N 1
ATOM 6692 C CA . ASN B 1 361 ? -7.543 86 41.25 1 65.06 361 ASN B CA 1
ATOM 6693 C C . ASN B 1 361 ? -6.867 86.562 42.531 1 65.06 361 ASN B C 1
ATOM 6695 O O . ASN B 1 361 ? -7.406 87.438 43.219 1 65.06 361 ASN B O 1
ATOM 6699 N N . ALA B 1 362 ? -5.719 86.125 42.844 1 75.38 362 ALA B N 1
ATOM 6700 C CA . ALA B 1 362 ? -4.953 86.562 43.969 1 75.38 362 ALA B CA 1
ATOM 6701 C C . ALA B 1 362 ? -4.52 88.062 43.781 1 75.38 362 ALA B C 1
ATOM 6703 O O . ALA B 1 362 ? -4.582 88.875 44.688 1 75.38 362 ALA B O 1
ATOM 6704 N N . GLU B 1 363 ? -4.145 88.25 42.531 1 73.31 363 GLU B N 1
ATOM 6705 C CA . GLU B 1 363 ? -3.75 89.625 42.219 1 73.31 363 GLU B CA 1
ATOM 6706 C C . GLU B 1 363 ? -4.934 90.562 42.312 1 73.31 363 GLU B C 1
ATOM 6708 O O . GLU B 1 363 ? -4.789 91.688 42.844 1 73.31 363 GLU B O 1
ATOM 6713 N N . ILE B 1 364 ? -6.031 90.125 42 1 69.56 364 ILE B N 1
ATOM 6714 C CA . ILE B 1 364 ? -7.238 90.938 42.094 1 69.56 364 ILE B CA 1
ATOM 6715 C C . ILE B 1 364 ? -7.617 91.125 43.562 1 69.56 364 ILE B C 1
ATOM 6717 O O . ILE B 1 364 ? -8 92.25 43.938 1 69.56 364 ILE B O 1
ATOM 6721 N N . SER B 1 365 ? -7.434 90.188 44.375 1 73.62 365 SER B N 1
ATOM 6722 C CA . SER B 1 365 ? -7.715 90.312 45.812 1 73.62 365 SER B CA 1
ATOM 6723 C C . SER B 1 365 ? -6.754 91.25 46.5 1 73.62 365 SER B C 1
ATOM 6725 O O . SER B 1 365 ? -7.168 92.062 47.312 1 73.62 365 SER B O 1
ATOM 6727 N N . ARG B 1 366 ? -5.559 91.125 46.094 1 73.69 366 ARG B N 1
ATOM 6728 C CA . ARG B 1 366 ? -4.57 92.062 46.625 1 73.69 366 ARG B CA 1
ATOM 6729 C C . ARG B 1 366 ? -4.883 93.5 46.219 1 73.69 366 ARG B C 1
ATOM 6731 O O . ARG B 1 366 ? -4.766 94.438 47.031 1 73.69 366 ARG B O 1
ATOM 6738 N N . GLN B 1 367 ? -5.289 93.688 45.031 1 68.75 367 GLN B N 1
ATOM 6739 C CA . GLN B 1 367 ? -5.625 95.062 44.562 1 68.75 367 GLN B CA 1
ATOM 6740 C C . GLN B 1 367 ? -6.855 95.562 45.281 1 68.75 367 GLN B C 1
ATOM 6742 O O . GLN B 1 367 ? -6.914 96.75 45.625 1 68.75 367 GLN B O 1
ATOM 6747 N N . LYS B 1 368 ? -7.719 94.75 45.719 1 67.12 368 LYS B N 1
ATOM 6748 C CA . LYS B 1 368 ? -8.906 95.188 46.469 1 67.12 368 LYS B CA 1
ATOM 6749 C C . LYS B 1 368 ? -8.547 95.562 47.906 1 67.12 368 LYS B C 1
ATOM 6751 O O . LYS B 1 368 ? -9.055 96.562 48.438 1 67.12 368 LYS B O 1
ATOM 6756 N N . ASP B 1 369 ? -7.699 94.75 48.469 1 72.62 369 ASP B N 1
ATOM 6757 C CA . ASP B 1 369 ? -7.234 95.125 49.812 1 72.62 369 ASP B CA 1
ATOM 6758 C C . ASP B 1 369 ? -6.516 96.438 49.812 1 72.62 369 ASP B C 1
ATOM 6760 O O . ASP B 1 369 ? -6.711 97.25 50.75 1 72.62 369 ASP B O 1
ATOM 6764 N N . ASN B 1 370 ? -5.742 96.688 48.844 1 71.94 370 ASN B N 1
ATOM 6765 C CA . ASN B 1 370 ? -5.031 97.938 48.75 1 71.94 370 ASN B CA 1
ATOM 6766 C C . ASN B 1 370 ? -5.996 99.125 48.562 1 71.94 370 ASN B C 1
ATOM 6768 O O . ASN B 1 370 ? -5.828 100.188 49.156 1 71.94 370 ASN B O 1
ATOM 6772 N N . LEU B 1 371 ? -7 98.938 47.844 1 65.81 371 LEU B N 1
ATOM 6773 C CA . LEU B 1 371 ? -7.996 100 47.625 1 65.81 371 LEU B CA 1
ATOM 6774 C C . LEU B 1 371 ? -8.766 100.25 48.875 1 65.81 371 LEU B C 1
ATOM 6776 O O . LEU B 1 371 ? -9.062 101.438 49.188 1 65.81 371 LEU B O 1
ATOM 6780 N N . ASP B 1 372 ? -9.031 99.312 49.656 1 70.56 372 ASP B N 1
ATOM 6781 C CA . ASP B 1 372 ? -9.727 99.5 50.938 1 70.56 372 ASP B CA 1
ATOM 6782 C C . ASP B 1 372 ? -8.852 100.25 51.938 1 70.56 372 ASP B C 1
ATOM 6784 O O . ASP B 1 372 ? -9.344 101.125 52.656 1 70.56 372 ASP B O 1
ATOM 6788 N N . ARG B 1 373 ? -7.598 100.062 51.969 1 76.12 373 ARG B N 1
ATOM 6789 C CA . ARG B 1 373 ? -6.672 100.75 52.844 1 76.12 373 ARG B CA 1
ATOM 6790 C C . ARG B 1 373 ? -6.566 102.25 52.469 1 76.12 373 ARG B C 1
ATOM 6792 O O . ARG B 1 373 ? -6.582 103.125 53.344 1 76.12 373 ARG B O 1
ATOM 6799 N N . VAL B 1 374 ? -6.531 102.375 51.125 1 71.25 374 VAL B N 1
ATOM 6800 C CA . VAL B 1 374 ? -6.422 103.75 50.656 1 71.25 374 VAL B CA 1
ATOM 6801 C C . VAL B 1 374 ? -7.703 104.5 51 1 71.25 374 VAL B C 1
ATOM 6803 O O . VAL B 1 374 ? -7.648 105.625 51.438 1 71.25 374 VAL B O 1
ATOM 6806 N N . ASN B 1 375 ? -8.82 103.875 51 1 63.16 375 ASN B N 1
ATOM 6807 C CA . ASN B 1 375 ? -10.102 104.5 51.312 1 63.16 375 ASN B CA 1
ATOM 6808 C C . ASN B 1 375 ? -10.195 104.812 52.812 1 63.16 375 ASN B C 1
ATOM 6810 O O . ASN B 1 375 ? -10.703 105.875 53.188 1 63.16 375 ASN B O 1
ATOM 6814 N N . HIS B 1 376 ? -9.656 104 53.594 1 75.12 376 HIS B N 1
ATOM 6815 C CA . HIS B 1 376 ? -9.664 104.188 55.031 1 75.12 376 HIS B CA 1
ATOM 6816 C C . HIS B 1 376 ? -8.75 105.375 55.406 1 75.12 376 HIS B C 1
ATOM 6818 O O . HIS B 1 376 ? -9.102 106.188 56.219 1 75.12 376 HIS B O 1
ATOM 6824 N N . HIS B 1 377 ? -7.676 105.5 54.781 1 74.19 377 HIS B N 1
ATOM 6825 C CA . HIS B 1 377 ? -6.742 106.562 55.062 1 74.19 377 HIS B CA 1
ATOM 6826 C C . HIS B 1 377 ? -7.324 107.938 54.625 1 74.19 377 HIS B C 1
ATOM 6828 O O . HIS B 1 377 ? -7.172 108.938 55.312 1 74.19 377 HIS B O 1
ATOM 6834 N N . LEU B 1 378 ? -8.039 107.938 53.562 1 69.38 378 LEU B N 1
ATOM 6835 C CA . LEU B 1 378 ? -8.664 109.125 53.094 1 69.38 378 LEU B CA 1
ATOM 6836 C C . LEU B 1 378 ? -9.758 109.625 54.031 1 69.38 378 LEU B C 1
ATOM 6838 O O . LEU B 1 378 ? -9.898 110.812 54.281 1 69.38 378 LEU B O 1
ATOM 6842 N N . GLU B 1 379 ? -10.445 108.75 54.594 1 72 379 GLU B N 1
ATOM 6843 C CA . GLU B 1 379 ? -11.484 109.062 55.562 1 72 379 GLU B CA 1
ATOM 6844 C C . GLU B 1 379 ? -10.883 109.688 56.812 1 72 379 GLU B C 1
ATOM 6846 O O . GLU B 1 379 ? -11.438 110.625 57.375 1 72 379 GLU B O 1
ATOM 6851 N N . GLU B 1 380 ? -9.75 109.188 57.188 1 77.56 380 GLU B N 1
ATOM 6852 C CA . GLU B 1 380 ? -9.078 109.688 58.375 1 77.56 380 GLU B CA 1
ATOM 6853 C C . GLU B 1 380 ? -8.586 111.125 58.156 1 77.56 380 GLU B C 1
ATOM 6855 O O . GLU B 1 380 ? -8.703 112 59.031 1 77.56 380 GLU B O 1
ATOM 6860 N N . ILE B 1 381 ? -8.148 111.438 57.031 1 72.88 381 ILE B N 1
ATOM 6861 C CA . ILE B 1 381 ? -7.648 112.75 56.688 1 72.88 381 ILE B CA 1
ATOM 6862 C C . ILE B 1 381 ? -8.805 113.75 56.656 1 72.88 381 ILE B C 1
ATOM 6864 O O . ILE B 1 381 ? -8.688 114.875 57.188 1 72.88 381 ILE B O 1
ATOM 6868 N N . ILE B 1 382 ? -9.883 113.312 56.156 1 71.56 382 ILE B N 1
ATOM 6869 C CA . ILE B 1 382 ? -11.055 114.188 56.062 1 71.56 382 ILE B CA 1
ATOM 6870 C C . ILE B 1 382 ? -11.57 114.5 57.469 1 71.56 382 ILE B C 1
ATOM 6872 O O . ILE B 1 382 ? -11.93 115.625 57.781 1 71.56 382 ILE B O 1
ATOM 6876 N N . ASP B 1 383 ? -11.57 113.562 58.312 1 76.12 383 ASP B N 1
ATOM 6877 C CA . ASP B 1 383 ? -12.023 113.75 59.688 1 76.12 383 ASP B CA 1
ATOM 6878 C C . ASP B 1 383 ? -11.125 114.75 60.438 1 76.12 383 ASP B C 1
ATOM 6880 O O . ASP B 1 383 ? -11.617 115.625 61.125 1 76.12 383 ASP B O 1
ATOM 6884 N N . GLU B 1 384 ? -9.922 114.625 60.188 1 79.5 384 GLU B N 1
ATOM 6885 C CA . GLU B 1 384 ? -8.969 115.562 60.844 1 79.5 384 GLU B CA 1
ATOM 6886 C C . GLU B 1 384 ? -9.109 117 60.344 1 79.5 384 GLU B C 1
ATOM 6888 O O . GLU B 1 384 ? -9.102 117.938 61.156 1 79.5 384 GLU B O 1
ATOM 6893 N N . ARG B 1 385 ? -9.297 117.188 59.125 1 73 385 ARG B N 1
ATOM 6894 C CA . ARG B 1 385 ? -9.43 118.5 58.531 1 73 385 ARG B CA 1
ATOM 6895 C C . ARG B 1 385 ? -10.734 119.188 58.969 1 73 385 ARG B C 1
ATOM 6897 O O . ARG B 1 385 ? -10.773 120.375 59.219 1 73 385 ARG B O 1
ATOM 6904 N N . THR B 1 386 ? -11.773 118.438 59.094 1 72 386 THR B N 1
ATOM 6905 C CA . THR B 1 386 ? -13.062 119 59.531 1 72 386 THR B CA 1
ATOM 6906 C C . THR B 1 386 ? -13.008 119.438 60.969 1 72 386 THR B C 1
ATOM 6908 O O . THR B 1 386 ? -13.555 120.5 61.312 1 72 386 THR B O 1
ATOM 6911 N N . LYS B 1 387 ? -12.336 118.75 61.781 1 79.06 387 LYS B N 1
ATOM 6912 C CA . LYS B 1 387 ? -12.172 119.125 63.188 1 79.06 387 LYS B CA 1
ATOM 6913 C C . LYS B 1 387 ? -11.367 120.375 63.312 1 79.06 387 LYS B C 1
ATOM 6915 O O . LYS B 1 387 ? -11.719 121.25 64.125 1 79.06 387 LYS B O 1
ATOM 6920 N N . ASP B 1 388 ? -10.375 120.438 62.5 1 79.31 388 ASP B N 1
ATOM 6921 C CA . ASP B 1 388 ? -9.531 121.625 62.5 1 79.31 388 ASP B CA 1
ATOM 6922 C C . ASP B 1 388 ? -10.32 122.875 62.094 1 79.31 388 ASP B C 1
ATOM 6924 O O . ASP B 1 388 ? -10.211 123.938 62.75 1 79.31 388 ASP B O 1
ATOM 6928 N N . LEU B 1 389 ? -11.156 122.812 61.188 1 72.88 389 LEU B N 1
ATOM 6929 C CA . LEU B 1 389 ? -11.945 123.938 60.688 1 72.88 389 LEU B CA 1
ATOM 6930 C C . LEU B 1 389 ? -13.016 124.312 61.719 1 72.88 389 LEU B C 1
ATOM 6932 O O . LEU B 1 389 ? -13.297 125.5 61.875 1 72.88 389 LEU B O 1
ATOM 6936 N N . GLN B 1 390 ? -13.531 123.375 62.438 1 76.19 390 GLN B N 1
ATOM 6937 C CA . GLN B 1 390 ? -14.539 123.688 63.438 1 76.19 390 GLN B CA 1
ATOM 6938 C C . GLN B 1 390 ? -13.945 124.438 64.625 1 76.19 390 GLN B C 1
ATOM 6940 O O . GLN B 1 390 ? -14.562 125.375 65.125 1 76.19 390 GLN B O 1
ATOM 6945 N N . ILE B 1 391 ? -12.742 124.125 64.938 1 80.31 391 ILE B N 1
ATOM 6946 C CA . ILE B 1 391 ? -12.062 124.812 66.062 1 80.31 391 ILE B CA 1
ATOM 6947 C C . ILE B 1 391 ? -11.75 126.25 65.688 1 80.31 391 ILE B C 1
ATOM 6949 O O . ILE B 1 391 ? -11.984 127.188 66.438 1 80.31 391 ILE B O 1
ATOM 6953 N N . LYS B 1 392 ? -11.32 126.438 64.438 1 74 392 LYS B N 1
ATOM 6954 C CA . LYS B 1 392 ? -10.992 127.812 64 1 74 392 LYS B CA 1
ATOM 6955 C C . LYS B 1 392 ? -12.234 128.625 63.938 1 74 392 LYS B C 1
ATOM 6957 O O . LYS B 1 392 ? -12.195 129.875 64.312 1 74 392 LYS B O 1
ATOM 6962 N N . ASN B 1 393 ? -13.359 128.125 63.562 1 69.75 393 ASN B N 1
ATOM 6963 C CA . ASN B 1 393 ? -14.617 128.875 63.469 1 69.75 393 ASN B CA 1
ATOM 6964 C C . ASN B 1 393 ? -15.148 129.25 64.875 1 69.75 393 ASN B C 1
ATOM 6966 O O . ASN B 1 393 ? -15.672 130.375 65 1 69.75 393 ASN B O 1
ATOM 6970 N N . ARG B 1 394 ? -14.984 128.5 65.812 1 75.75 394 ARG B N 1
ATOM 6971 C CA . ARG B 1 394 ? -15.438 128.75 67.188 1 75.75 394 ARG B CA 1
ATOM 6972 C C . ARG B 1 394 ? -14.617 129.875 67.812 1 75.75 394 ARG B C 1
ATOM 6974 O O . ARG B 1 394 ? -15.172 130.75 68.438 1 75.75 394 ARG B O 1
ATOM 6981 N N . LYS B 1 395 ? -13.367 129.875 67.562 1 74.12 395 LYS B N 1
ATOM 6982 C CA . LYS B 1 395 ? -12.492 130.875 68.062 1 74.12 395 LYS B CA 1
ATOM 6983 C C . LYS B 1 395 ? -12.828 132.25 67.5 1 74.12 395 LYS B C 1
ATOM 6985 O O . LYS B 1 395 ? -12.867 133.25 68.25 1 74.12 395 LYS B O 1
ATOM 6990 N N . LEU B 1 396 ? -13.102 132.25 66.25 1 72.69 396 LEU B N 1
ATOM 6991 C CA . LEU B 1 396 ? -13.43 133.5 65.562 1 72.69 396 LEU B CA 1
ATOM 6992 C C . LEU B 1 396 ? -14.75 134.125 66.062 1 72.69 396 LEU B C 1
ATOM 6994 O O . LEU B 1 396 ? -14.883 135.25 66.312 1 72.69 396 LEU B O 1
ATOM 6998 N N . SER B 1 397 ? -15.719 133.125 66.312 1 72.25 397 SER B N 1
ATOM 6999 C CA . SER B 1 397 ? -17.016 133.5 66.812 1 72.25 397 SER B CA 1
ATOM 7000 C C . SER B 1 397 ? -16.906 134.125 68.25 1 72.25 397 SER B C 1
ATOM 7002 O O . SER B 1 397 ? -17.516 135.125 68.562 1 72.25 397 SER B O 1
ATOM 7004 N N . GLU B 1 398 ? -16.172 133.625 69.062 1 75.69 398 GLU B N 1
ATOM 7005 C CA . GLU B 1 398 ? -15.977 134 70.438 1 75.69 398 GLU B CA 1
ATOM 7006 C C . GLU B 1 398 ? -15.281 135.375 70.5 1 75.69 398 GLU B C 1
ATOM 7008 O O . GLU B 1 398 ? -15.648 136.25 71.25 1 75.69 398 GLU B O 1
ATOM 7013 N N . TYR B 1 399 ? -14.32 135.5 69.625 1 72.69 399 TYR B N 1
ATOM 7014 C CA . TYR B 1 399 ? -13.578 136.75 69.562 1 72.69 399 TYR B CA 1
ATOM 7015 C C . TYR B 1 399 ? -14.5 137.875 69.188 1 72.69 399 TYR B C 1
ATOM 7017 O O . TYR B 1 399 ? -14.453 139 69.75 1 72.69 399 TYR B O 1
ATOM 7025 N N . SER B 1 400 ? -15.32 137.75 68.25 1 71.88 400 SER B N 1
ATOM 7026 C CA . SER B 1 400 ? -16.25 138.75 67.75 1 71.88 400 SER B CA 1
ATOM 7027 C C . SER B 1 400 ? -17.234 139.125 68.875 1 71.88 400 SER B C 1
ATOM 7029 O O . SER B 1 400 ? -17.531 140.25 69 1 71.88 400 SER B O 1
ATOM 7031 N N . SER B 1 401 ? -17.703 138.125 69.625 1 73.31 401 SER B N 1
ATOM 7032 C CA . SER B 1 401 ? -18.641 138.375 70.688 1 73.31 401 SER B CA 1
ATOM 7033 C C . SER B 1 401 ? -17.984 139.25 71.812 1 73.31 401 SER B C 1
ATOM 7035 O O . SER B 1 401 ? -18.578 140.125 72.375 1 73.31 401 SER B O 1
ATOM 7037 N N . TYR B 1 402 ? -16.812 139 72.188 1 74.5 402 TYR B N 1
ATOM 7038 C CA . TYR B 1 402 ? -16.047 139.625 73.188 1 74.5 402 TYR B CA 1
ATOM 7039 C C . TYR B 1 402 ? -15.805 141.125 72.812 1 74.5 402 TYR B C 1
ATOM 7041 O O . TYR B 1 402 ? -15.984 142 73.625 1 74.5 402 TYR B O 1
ATOM 7049 N N . LEU B 1 403 ? -15.5 141.375 71.625 1 73 403 LEU B N 1
ATOM 7050 C CA . LEU B 1 403 ? -15.242 142.75 71.125 1 73 403 LEU B CA 1
ATOM 7051 C C . LEU B 1 403 ? -16.484 143.625 71.25 1 73 403 LEU B C 1
ATOM 7053 O O . LEU B 1 403 ? -16.406 144.75 71.688 1 73 403 LEU B O 1
ATOM 7057 N N . SER B 1 404 ? -17.594 143 70.812 1 72.31 404 SER B N 1
ATOM 7058 C CA . SER B 1 404 ? -18.859 143.75 70.875 1 72.31 404 SER B CA 1
ATOM 7059 C C . SER B 1 404 ? -19.188 144.125 72.312 1 72.31 404 SER B C 1
ATOM 7061 O O . SER B 1 404 ? -19.609 145.375 72.562 1 72.31 404 SER B O 1
ATOM 7063 N N . HIS B 1 405 ? -18.938 143.375 73.375 1 74 405 HIS B N 1
ATOM 7064 C CA . HIS B 1 405 ? -19.266 143.625 74.75 1 74 405 HIS B CA 1
ATOM 7065 C C . HIS B 1 405 ? -18.312 144.625 75.375 1 74 405 HIS B C 1
ATOM 7067 O O . HIS B 1 405 ? -18.734 145.625 76.125 1 74 405 HIS B O 1
ATOM 7073 N N . GLN B 1 406 ? -17.031 144.75 74.938 1 73.75 406 GLN B N 1
ATOM 7074 C CA . GLN B 1 406 ? -16.016 145.5 75.562 1 73.75 406 GLN B CA 1
ATOM 7075 C C . GLN B 1 406 ? -16.172 147 75.062 1 73.75 406 GLN B C 1
ATOM 7077 O O . GLN B 1 406 ? -15.836 148 75.75 1 73.75 406 GLN B O 1
ATOM 7082 N N . ILE B 1 407 ? -16.672 147.125 73.875 1 73.69 407 ILE B N 1
ATOM 7083 C CA . ILE B 1 407 ? -16.812 148.5 73.375 1 73.69 407 ILE B CA 1
ATOM 7084 C C . ILE B 1 407 ? -18.125 149.125 73.812 1 73.69 407 ILE B C 1
ATOM 7086 O O . ILE B 1 407 ? -18.203 150.375 74 1 73.69 407 ILE B O 1
ATOM 7090 N N . ARG B 1 408 ? -19.141 148.375 74.25 1 74.62 408 ARG B N 1
ATOM 7091 C CA . ARG B 1 408 ? -20.453 148.875 74.688 1 74.62 408 ARG B CA 1
ATOM 7092 C C . ARG B 1 408 ? -20.344 149.625 76 1 74.62 408 ARG B C 1
ATOM 7094 O O . ARG B 1 408 ? -21 150.625 76.25 1 74.62 408 ARG B O 1
ATOM 7101 N N . GLY B 1 409 ? -19.516 149 76.812 1 78.69 409 GLY B N 1
ATOM 7102 C CA . GLY B 1 409 ? -19.375 149.5 78.125 1 78.69 409 GLY B CA 1
ATOM 7103 C C . GLY B 1 409 ? -18.938 151 78.125 1 78.69 409 GLY B C 1
ATOM 7104 O O . GLY B 1 409 ? -19.672 151.875 78.562 1 78.69 409 GLY B O 1
ATOM 7105 N N . PRO B 1 410 ? -17.719 151.25 77.625 1 79.75 410 PRO B N 1
ATOM 7106 C CA . PRO B 1 410 ? -17.203 152.625 77.625 1 79.75 410 PRO B CA 1
ATOM 7107 C C . PRO B 1 410 ? -18.125 153.625 76.875 1 79.75 410 PRO B C 1
ATOM 7109 O O . PRO B 1 410 ? -18.25 154.75 77.25 1 79.75 410 PRO B O 1
ATOM 7112 N N . ILE B 1 411 ? -18.844 153.25 75.938 1 78.88 411 ILE B N 1
ATOM 7113 C CA . ILE B 1 411 ? -19.75 154.125 75.125 1 78.88 411 ILE B CA 1
ATOM 7114 C C . ILE B 1 411 ? -20.984 154.375 76 1 78.88 411 ILE B C 1
ATOM 7116 O O . ILE B 1 411 ? -21.453 155.5 76 1 78.88 411 ILE B O 1
ATOM 7120 N N . ALA B 1 412 ? -21.453 153.5 76.75 1 80.69 412 ALA B N 1
ATOM 7121 C CA . ALA B 1 412 ? -22.578 153.75 77.625 1 80.69 412 ALA B CA 1
ATOM 7122 C C . ALA B 1 412 ? -22.188 154.75 78.688 1 80.69 412 ALA B C 1
ATOM 7124 O O . ALA B 1 412 ? -22.984 155.625 79.062 1 80.69 412 ALA B O 1
ATOM 7125 N N . THR B 1 413 ? -20.984 154.625 79.188 1 82 413 THR B N 1
ATOM 7126 C CA . THR B 1 413 ? -20.484 155.5 80.188 1 82 413 THR B CA 1
ATOM 7127 C C . THR B 1 413 ? -20.391 157 79.625 1 82 413 THR B C 1
ATOM 7129 O O . THR B 1 413 ? -20.75 157.875 80.25 1 82 413 THR B O 1
ATOM 7132 N N . LEU B 1 414 ? -19.906 157 78.375 1 82 414 LEU B N 1
ATOM 7133 C CA . LEU B 1 414 ? -19.797 158.25 77.688 1 82 414 LEU B CA 1
ATOM 7134 C C . LEU B 1 414 ? -21.172 158.875 77.5 1 82 414 LEU B C 1
ATOM 7136 O O . LEU B 1 414 ? -21.375 160.125 77.75 1 82 414 LEU B O 1
ATOM 7140 N N . LYS B 1 415 ? -22.156 158.125 77.125 1 82.31 415 LYS B N 1
ATOM 7141 C CA . LYS B 1 415 ? -23.531 158.625 76.938 1 82.31 415 LYS B CA 1
ATOM 7142 C C . LYS B 1 415 ? -24.141 159.125 78.25 1 82.31 415 LYS B C 1
ATOM 7144 O O . LYS B 1 415 ? -24.828 160.125 78.312 1 82.31 415 LYS B O 1
ATOM 7149 N N . GLY B 1 416 ? -23.828 158.375 79.188 1 82 416 GLY B N 1
ATOM 7150 C CA . GLY B 1 416 ? -24.281 158.75 80.562 1 82 416 GLY B CA 1
ATOM 7151 C C . GLY B 1 416 ? -23.703 160 81 1 82 416 GLY B C 1
ATOM 7152 O O . GLY B 1 416 ? -24.422 160.875 81.562 1 82 416 GLY B O 1
ATOM 7153 N N . LEU B 1 417 ? -22.469 160.25 80.812 1 81.75 417 LEU B N 1
ATOM 7154 C CA . LEU B 1 417 ? -21.812 161.5 81.188 1 81.75 417 LEU B CA 1
ATOM 7155 C C . LEU B 1 417 ? -22.391 162.75 80.438 1 81.75 417 LEU B C 1
ATOM 7157 O O . LEU B 1 417 ? -22.609 163.75 81.062 1 81.75 417 LEU B O 1
ATOM 7161 N N . ILE B 1 418 ? -22.688 162.5 79.188 1 80.69 418 ILE B N 1
ATOM 7162 C CA . ILE B 1 418 ? -23.281 163.625 78.375 1 80.69 418 ILE B CA 1
ATOM 7163 C C . ILE B 1 418 ? -24.688 163.875 78.875 1 80.69 418 ILE B C 1
ATOM 7165 O O . ILE B 1 418 ? -25.062 165.125 79 1 80.69 418 ILE B O 1
ATOM 7169 N N . ASN B 1 419 ? -25.422 162.875 79.312 1 81.81 419 ASN B N 1
ATOM 7170 C CA . ASN B 1 419 ? -26.766 163.125 79.812 1 81.81 419 ASN B CA 1
ATOM 7171 C C . ASN B 1 419 ? -26.734 163.75 81.188 1 81.81 419 ASN B C 1
ATOM 7173 O O . ASN B 1 419 ? -27.578 164.625 81.438 1 81.81 419 ASN B O 1
ATOM 7177 N N . LEU B 1 420 ? -25.797 163.5 81.938 1 82.44 420 LEU B N 1
ATOM 7178 C CA . LEU B 1 420 ? -25.672 164.125 83.25 1 82.44 420 LEU B CA 1
ATOM 7179 C C . LEU B 1 420 ? -25.328 165.625 83.062 1 82.44 420 LEU B C 1
ATOM 7181 O O . LEU B 1 420 ? -25.828 166.5 83.875 1 82.44 420 LEU B O 1
ATOM 7185 N N . GLU B 1 421 ? -24.469 165.875 82.125 1 80.62 421 GLU B N 1
ATOM 7186 C CA . GLU B 1 421 ? -24.125 167.375 81.875 1 80.62 421 GLU B CA 1
ATOM 7187 C C . GLU B 1 421 ? -25.328 168.125 81.375 1 80.62 421 GLU B C 1
ATOM 7189 O O . GLU B 1 421 ? -25.547 169.25 81.75 1 80.62 421 GLU B O 1
ATOM 7194 N N . LYS B 1 422 ? -26.109 167.5 80.562 1 78.69 422 LYS B N 1
ATOM 7195 C CA . LYS B 1 422 ? -27.297 168.125 80 1 78.69 422 LYS B CA 1
ATOM 7196 C C . LYS B 1 422 ? -28.359 168.375 81.062 1 78.69 422 LYS B C 1
ATOM 7198 O O . LYS B 1 422 ? -29.094 169.375 81 1 78.69 422 LYS B O 1
ATOM 7203 N N . GLU B 1 423 ? -28.281 167.625 82.062 1 81.12 423 GLU B N 1
ATOM 7204 C CA . GLU B 1 423 ? -29.25 167.875 83.188 1 81.12 423 GLU B CA 1
ATOM 7205 C C . GLU B 1 423 ? -28.703 168.75 84.25 1 81.12 423 GLU B C 1
ATOM 7207 O O . GLU B 1 423 ? -29.391 169 85.25 1 81.12 423 GLU B O 1
ATOM 7212 N N . GLY B 1 424 ? -27.547 169.375 84.062 1 76.31 424 GLY B N 1
ATOM 7213 C CA . GLY B 1 424 ? -26.969 170.25 85 1 76.31 424 GLY B CA 1
ATOM 7214 C C . GLY B 1 424 ? -26.453 169.625 86.25 1 76.31 424 GLY B C 1
ATOM 7215 O O . GLY B 1 424 ? -26.297 170.375 87.312 1 76.31 424 GLY B O 1
ATOM 7216 N N . LEU B 1 425 ? -26.172 168.5 86.312 1 78.75 425 LEU B N 1
ATOM 7217 C CA . LEU B 1 425 ? -25.859 167.875 87.5 1 78.75 425 LEU B CA 1
ATOM 7218 C C . LEU B 1 425 ? -24.344 167.625 87.688 1 78.75 425 LEU B C 1
ATOM 7220 O O . LEU B 1 425 ? -23.875 167.375 88.812 1 78.75 425 LEU B O 1
ATOM 7224 N N . VAL B 1 426 ? -23.578 167.875 86.625 1 76.19 426 VAL B N 1
ATOM 7225 C CA . VAL B 1 426 ? -22.109 167.875 86.75 1 76.19 426 VAL B CA 1
ATOM 7226 C C . VAL B 1 426 ? -21.5 169.125 86.062 1 76.19 426 VAL B C 1
ATOM 7228 O O . VAL B 1 426 ? -22.031 169.625 85.125 1 76.19 426 VAL B O 1
ATOM 7231 N N . ASN B 1 427 ? -20.516 169.625 86.812 1 76.56 427 ASN B N 1
ATOM 7232 C CA . ASN B 1 427 ? -19.797 170.75 86.25 1 76.56 427 ASN B CA 1
ATOM 7233 C C . ASN B 1 427 ? -19.078 170.5 84.938 1 76.56 427 ASN B C 1
ATOM 7235 O O . ASN B 1 427 ? -18.641 169.25 84.75 1 76.56 427 ASN B O 1
ATOM 7239 N N . LYS B 1 428 ? -19.125 171.25 83.938 1 74.56 428 LYS B N 1
ATOM 7240 C CA . LYS B 1 428 ? -18.625 171 82.625 1 74.56 428 LYS B CA 1
ATOM 7241 C C . LYS B 1 428 ? -17.172 170.5 82.625 1 74.56 428 LYS B C 1
ATOM 7243 O O . LYS B 1 428 ? -16.781 169.625 81.812 1 74.56 428 LYS B O 1
ATOM 7248 N N . GLU B 1 429 ? -16.5 171 83.562 1 74.88 429 GLU B N 1
ATOM 7249 C CA . GLU B 1 429 ? -15.07 170.75 83.625 1 74.88 429 GLU B CA 1
ATOM 7250 C C . GLU B 1 429 ? -14.859 169.25 84.062 1 74.88 429 GLU B C 1
ATOM 7252 O O . GLU B 1 429 ? -14.016 168.5 83.5 1 74.88 429 GLU B O 1
ATOM 7257 N N . GLU B 1 430 ? -15.656 168.875 85 1 78.94 430 GLU B N 1
ATOM 7258 C CA . GLU B 1 430 ? -15.539 167.5 85.5 1 78.94 430 GLU B CA 1
ATOM 7259 C C . GLU B 1 430 ? -16.016 166.5 84.438 1 78.94 430 GLU B C 1
ATOM 7261 O O . GLU B 1 430 ? -15.406 165.375 84.312 1 78.94 430 GLU B O 1
ATOM 7266 N N . CYS B 1 431 ? -16.938 166.875 83.812 1 77.69 431 CYS B N 1
ATOM 7267 C CA . CYS B 1 431 ? -17.469 166 82.75 1 77.69 431 CYS B CA 1
ATOM 7268 C C . CYS B 1 431 ? -16.453 165.75 81.625 1 77.69 431 CYS B C 1
ATOM 7270 O O . CYS B 1 431 ? -16.266 164.625 81.125 1 77.69 431 CYS B O 1
ATOM 7272 N N . PHE B 1 432 ? -15.82 166.875 81.375 1 77.5 432 PHE B N 1
ATOM 7273 C CA . PHE B 1 432 ? -14.836 166.75 80.25 1 77.5 432 PHE B CA 1
ATOM 7274 C C . PHE B 1 432 ? -13.656 165.875 80.625 1 77.5 432 PHE B C 1
ATOM 7276 O O . PHE B 1 432 ? -13.156 165.125 79.812 1 77.5 432 PHE B O 1
ATOM 7283 N N . ASN B 1 433 ? -13.289 166 81.875 1 79.12 433 ASN B N 1
ATOM 7284 C CA . ASN B 1 433 ? -12.172 165.125 82.312 1 79.12 433 ASN B CA 1
ATOM 7285 C C . ASN B 1 433 ? -12.523 163.75 82.312 1 79.12 433 ASN B C 1
ATOM 7287 O O . ASN B 1 433 ? -11.703 162.875 81.938 1 79.12 433 ASN B O 1
ATOM 7291 N N . MET B 1 434 ? -13.703 163.5 82.562 1 81.56 434 MET B N 1
ATOM 7292 C CA . MET B 1 434 ? -14.148 162.125 82.625 1 81.56 434 MET B CA 1
ATOM 7293 C C . MET B 1 434 ? -14.32 161.5 81.25 1 81.56 434 MET B C 1
ATOM 7295 O O . MET B 1 434 ? -14 160.375 80.938 1 81.56 434 MET B O 1
ATOM 7299 N N . MET B 1 435 ? -14.711 162.25 80.375 1 79.81 435 MET B N 1
ATOM 7300 C CA . MET B 1 435 ? -14.875 161.875 78.938 1 79.81 435 MET B CA 1
ATOM 7301 C C . MET B 1 435 ? -13.523 161.625 78.312 1 79.81 435 MET B C 1
ATOM 7303 O O . MET B 1 435 ? -13.383 160.625 77.562 1 79.81 435 MET B O 1
ATOM 7307 N N . ASP B 1 436 ? -12.586 162.5 78.625 1 79.62 436 ASP B N 1
ATOM 7308 C CA . ASP B 1 436 ? -11.227 162.25 78.125 1 79.62 436 ASP B CA 1
ATOM 7309 C C . ASP B 1 436 ? -10.656 161 78.562 1 79.62 436 ASP B C 1
ATOM 7311 O O . ASP B 1 436 ? -10.062 160.25 77.75 1 79.62 436 ASP B O 1
ATOM 7315 N N . LYS B 1 437 ? -10.938 160.625 79.812 1 82.31 437 LYS B N 1
ATOM 7316 C CA . LYS B 1 437 ? -10.453 159.375 80.312 1 82.31 437 LYS B CA 1
ATOM 7317 C C . LYS B 1 437 ? -11.141 158.25 79.625 1 82.31 437 LYS B C 1
ATOM 7319 O O . LYS B 1 437 ? -10.492 157.25 79.312 1 82.31 437 LYS B O 1
ATOM 7324 N N . CYS B 1 438 ? -12.398 158.375 79.375 1 81.38 438 CYS B N 1
ATOM 7325 C CA . CYS B 1 438 ? -13.18 157.25 78.688 1 81.38 438 CYS B CA 1
ATOM 7326 C C . CYS B 1 438 ? -12.758 157.125 77.25 1 81.38 438 CYS B C 1
ATOM 7328 O O . CYS B 1 438 ? -12.609 156 76.812 1 81.38 438 CYS B O 1
ATOM 7330 N N . VAL B 1 439 ? -12.523 158.125 76.562 1 80.88 439 VAL B N 1
ATOM 7331 C CA . VAL B 1 439 ? -12.141 158.125 75.125 1 80.88 439 VAL B CA 1
ATOM 7332 C C . VAL B 1 439 ? -10.75 157.5 75 1 80.88 439 VAL B C 1
ATOM 7334 O O . VAL B 1 439 ? -10.5 156.75 74.062 1 80.88 439 VAL B O 1
ATOM 7337 N N . SER B 1 440 ? -9.867 157.875 75.938 1 82.06 440 SER B N 1
ATOM 7338 C CA . SER B 1 440 ? -8.516 157.375 75.938 1 82.06 440 SER B CA 1
ATOM 7339 C C . SER B 1 440 ? -8.531 155.875 76.188 1 82.06 440 SER B C 1
ATOM 7341 O O . SER B 1 440 ? -7.781 155.125 75.562 1 82.06 440 SER B O 1
ATOM 7343 N N . GLU B 1 441 ? -9.445 155.375 77 1 80.31 441 GLU B N 1
ATOM 7344 C CA . GLU B 1 441 ? -9.578 154 77.312 1 80.31 441 GLU B CA 1
ATOM 7345 C C . GLU B 1 441 ? -10.109 153.25 76.125 1 80.31 441 GLU B C 1
ATOM 7347 O O . GLU B 1 441 ? -9.633 152.125 75.812 1 80.31 441 GLU B O 1
ATOM 7352 N N . ILE B 1 442 ? -11.039 153.75 75.375 1 79.06 442 ILE B N 1
ATOM 7353 C CA . ILE B 1 442 ? -11.617 153.125 74.25 1 79.06 442 ILE B CA 1
ATOM 7354 C C . ILE B 1 442 ? -10.57 153 73.125 1 79.06 442 ILE B C 1
ATOM 7356 O O . ILE B 1 442 ? -10.445 152 72.438 1 79.06 442 ILE B O 1
ATOM 7360 N N . ASP B 1 443 ? -9.828 154.125 72.938 1 78.56 443 ASP B N 1
ATOM 7361 C CA . ASP B 1 443 ? -8.773 154.25 71.938 1 78.56 443 ASP B CA 1
ATOM 7362 C C . ASP B 1 443 ? -7.723 153.125 72.188 1 78.56 443 ASP B C 1
ATOM 7364 O O . ASP B 1 443 ? -7.281 152.5 71.25 1 78.56 443 ASP B O 1
ATOM 7368 N N . ASN B 1 444 ? -7.352 152.875 73.438 1 80.31 444 ASN B N 1
ATOM 7369 C CA . ASN B 1 444 ? -6.367 151.875 73.812 1 80.31 444 ASN B CA 1
ATOM 7370 C C . ASN B 1 444 ? -6.898 150.5 73.562 1 80.31 444 ASN B C 1
ATOM 7372 O O . ASN B 1 444 ? -6.168 149.625 73.062 1 80.31 444 ASN B O 1
ATOM 7376 N N . LYS B 1 445 ? -8.172 150.375 73.75 1 76.62 445 LYS B N 1
ATOM 7377 C CA . LYS B 1 445 ? -8.766 149 73.562 1 76.62 445 LYS B CA 1
ATOM 7378 C C . LYS B 1 445 ? -8.898 148.625 72.125 1 76.62 445 LYS B C 1
ATOM 7380 O O . LYS B 1 445 ? -8.672 147.5 71.688 1 76.62 445 LYS B O 1
ATOM 7385 N N . ILE B 1 446 ? -9.148 149.625 71.25 1 74.12 446 ILE B N 1
ATOM 7386 C CA . ILE B 1 446 ? -9.258 149.375 69.812 1 74.12 446 ILE B CA 1
ATOM 7387 C C . ILE B 1 446 ? -7.879 149.125 69.25 1 74.12 446 ILE B C 1
ATOM 7389 O O . ILE B 1 446 ? -7.75 148.25 68.375 1 74.12 446 ILE B O 1
ATOM 7393 N N . MET B 1 447 ? -6.844 149.875 69.75 1 76.44 447 MET B N 1
ATOM 7394 C CA . MET B 1 447 ? -5.48 149.625 69.312 1 76.44 447 MET B CA 1
ATOM 7395 C C . MET B 1 447 ? -5.023 148.25 69.625 1 76.44 447 MET B C 1
ATOM 7397 O O . MET B 1 447 ? -4.387 147.5 68.812 1 76.44 447 MET B O 1
ATOM 7401 N N . ASP B 1 448 ? -5.445 147.75 70.812 1 74.94 448 ASP B N 1
ATOM 7402 C CA . ASP B 1 448 ? -5.105 146.375 71.25 1 74.94 448 ASP B CA 1
ATOM 7403 C C . ASP B 1 448 ? -5.785 145.375 70.375 1 74.94 448 ASP B C 1
ATOM 7405 O O . ASP B 1 448 ? -5.176 144.375 70 1 74.94 448 ASP B O 1
ATOM 7409 N N . MET B 1 449 ? -6.891 145.75 69.938 1 70.88 449 MET B N 1
ATOM 7410 C CA . MET B 1 449 ? -7.672 144.75 69.125 1 70.88 449 MET B CA 1
ATOM 7411 C C . MET B 1 449 ? -7.086 144.75 67.688 1 70.88 449 MET B C 1
ATOM 7413 O O . MET B 1 449 ? -7.02 143.625 67.125 1 70.88 449 MET B O 1
ATOM 7417 N N . SER B 1 450 ? -6.785 145.875 67.188 1 70.25 450 SER B N 1
ATOM 7418 C CA . SER B 1 450 ? -6.164 145.875 65.875 1 70.25 450 SER B CA 1
ATOM 7419 C C . SER B 1 450 ? -4.871 145.125 65.812 1 70.25 450 SER B C 1
ATOM 7421 O O . SER B 1 450 ? -4.594 144.375 64.875 1 70.25 450 SER B O 1
ATOM 7423 N N . ASP B 1 451 ? -4.168 145.125 66.938 1 72.25 451 ASP B N 1
ATOM 7424 C CA . ASP B 1 451 ? -2.916 144.375 67.062 1 72.25 451 ASP B CA 1
ATOM 7425 C C . ASP B 1 451 ? -3.176 142.875 67.125 1 72.25 451 ASP B C 1
ATOM 7427 O O . ASP B 1 451 ? -2.43 142.125 66.562 1 72.25 451 ASP B O 1
ATOM 7431 N N . MET B 1 452 ? -4.336 142.625 67.812 1 66.94 452 MET B N 1
ATOM 7432 C CA . MET B 1 452 ? -4.66 141.125 68 1 66.94 452 MET B CA 1
ATOM 7433 C C . MET B 1 452 ? -5.137 140.5 66.688 1 66.94 452 MET B C 1
ATOM 7435 O O . MET B 1 452 ? -4.852 139.375 66.375 1 66.94 452 MET B O 1
ATOM 7439 N N . LEU B 1 453 ? -5.801 141.375 65.938 1 64.12 453 LEU B N 1
ATOM 7440 C CA . LEU B 1 453 ? -6.328 140.875 64.688 1 64.12 453 LEU B CA 1
ATOM 7441 C C . LEU B 1 453 ? -5.215 140.75 63.656 1 64.12 453 LEU B C 1
ATOM 7443 O O . LEU B 1 453 ? -5.258 139.875 62.812 1 64.12 453 LEU B O 1
ATOM 7447 N N . HIS B 1 454 ? -4.215 141.625 63.75 1 63.28 454 HIS B N 1
ATOM 7448 C CA . HIS B 1 454 ? -3.148 141.625 62.75 1 63.28 454 HIS B CA 1
ATOM 7449 C C . HIS B 1 454 ? -2.031 140.625 63.188 1 63.28 454 HIS B C 1
ATOM 7451 O O . HIS B 1 454 ? -1.214 140.25 62.344 1 63.28 454 HIS B O 1
ATOM 7457 N N . ASP B 1 455 ? -1.811 140.5 64.562 1 58.56 455 ASP B N 1
ATOM 7458 C CA . ASP B 1 455 ? -0.787 139.5 65 1 58.56 455 ASP B CA 1
ATOM 7459 C C . ASP B 1 455 ? -1.382 138.5 65.875 1 58.56 455 ASP B C 1
ATOM 7461 O O . ASP B 1 455 ? -1.287 138.5 67.125 1 58.56 455 ASP B O 1
ATOM 7465 N N . PRO B 1 456 ? -2.127 137.625 65.438 1 54.06 456 PRO B N 1
ATOM 7466 C CA . PRO B 1 456 ? -2.742 136.5 66.25 1 54.06 456 PRO B CA 1
ATOM 7467 C C . PRO B 1 456 ? -1.719 135.75 67 1 54.06 456 PRO B C 1
ATOM 7469 O O . PRO B 1 456 ? -2.092 134.875 67.875 1 54.06 456 PRO B O 1
ATOM 7472 N N . GLU B 1 457 ? -0.505 135.75 66.625 1 53.56 457 GLU B N 1
ATOM 7473 C CA . GLU B 1 457 ? 0.476 134.875 67.375 1 53.56 457 GLU B CA 1
ATOM 7474 C C . GLU B 1 457 ? 0.745 135.5 68.75 1 53.56 457 GLU B C 1
ATOM 7476 O O . GLU B 1 457 ? 1.29 134.75 69.625 1 53.56 457 GLU B O 1
ATOM 7481 N N . ARG B 1 458 ? 0.665 136.75 68.938 1 48.5 458 ARG B N 1
ATOM 7482 C CA . ARG B 1 458 ? 1.189 137.375 70.188 1 48.5 458 ARG B CA 1
ATOM 7483 C C . ARG B 1 458 ? 0.244 137 71.312 1 48.5 458 ARG B C 1
ATOM 7485 O O . ARG B 1 458 ? 0.613 137.25 72.5 1 48.5 458 ARG B O 1
ATOM 7492 N N . THR B 1 459 ? -0.973 136.875 71.312 1 43.59 459 THR B N 1
ATOM 7493 C CA . THR B 1 459 ? -1.71 136.625 72.562 1 43.59 459 THR B CA 1
ATOM 7494 C C . THR B 1 459 ? -1.521 135.25 73.062 1 43.59 459 THR B C 1
ATOM 7496 O O . THR B 1 459 ? -2.201 134.875 74 1 43.59 459 THR B O 1
ATOM 7499 N N . ASP B 1 460 ? -0.714 134.375 72.5 1 39.41 460 ASP B N 1
ATOM 7500 C CA . ASP B 1 460 ? -0.43 133.25 73.375 1 39.41 460 ASP B CA 1
ATOM 7501 C C . ASP B 1 460 ? 0.279 133.75 74.625 1 39.41 460 ASP B C 1
ATOM 7503 O O . ASP B 1 460 ? 0.544 133 75.562 1 39.41 460 ASP B O 1
ATOM 7507 N N . MET B 1 461 ? 0.889 135 74.75 1 31.16 461 MET B N 1
ATOM 7508 C CA . MET B 1 461 ? 1.335 135.25 76.125 1 31.16 461 MET B CA 1
ATOM 7509 C C . MET B 1 461 ? 0.233 135.875 77 1 31.16 461 MET B C 1
ATOM 7511 O O . MET B 1 461 ? -0.48 136.75 76.5 1 31.16 461 MET B O 1
#

Radius of gyration: 72.42 Å; Cα contacts (8 Å, |Δi|>4): 1049; chains: 2; bounding box: 82×218×119 Å

pLDDT: mean 86.94, std 11.93, range [31.16, 98.56]

Sequence (922 aa):
MYARPADDVGIDTAQVIKLNSDGYQVRRSDAEQTISNATKALLLAKKIGYINGIAESYRVIGVGRDYNGEPEKAIESYLNALTYFLSSKNKGGQAKVYNNIGNLYRDNDYDKALEYLTKALNIASQLSDEELIASIYLNLGNVYTRQKDYYRALLFYNKSNTLFTKLNNTEYKITCMQDMGVAYFNLVQYDKAEKMLLKSNEDAKKYDRLQQIASIDLTLSALYIAKRNFNEAEKFLEEGISYATIIKSKKLLSDFKYTSYQLEFKRKNFEKALYYLQDIYNKDSIDFTNYVSARIALLQVKHKQDEQQKENALTILKQKSDRNFFWGITIVAFLLFIVIILLSGNIKRKAETNKRLTELNAEISRQKDNLDRVNHHLEEIIDERTKDLQIKNRKLSEYSSYLSHQIRGPIATLKGLINLEKEGLVNKEECFNMMDKCVSEIDNKIMDMSDMLHDPERTDMMYARPADDVGIDTAQVIKLNSDGYQVRRSDAEQTISNATKALLLAKKIGYINGIAESYRVIGVGRDYNGEPEKAIESYLNALTYFLSSKNKGGQAKVYNNIGNLYRDNDYDKALEYLTKALNIASQLSDEELIASIYLNLGNVYTRQKDYYRALLFYNKSNTLFTKLNNTEYKITCMQDMGVAYFNLVQYDKAEKMLLKSNEDAKKYDRLQQIASIDLTLSALYIAKRNFNEAEKFLEEGISYATIIKSKKLLSDFKYTSYQLEFKRKNFEKALYYLQDIYNKDSIDFTNYVSARIALLQVKHKQDEQQKENALTILKQKSDRNFFWGITIVAFLLFIVIILLSGNIKRKAETNKRLTELNAEISRQKDNLDRVNHHLEEIIDERTKDLQIKNRKLSEYSSYLSHQIRGPIATLKGLINLEKEGLVNKEECFNMMDKCVSEIDNKIMDMSDMLHDPERTDM

Nearest PDB structures (foldseek):
  5a6c-assembly2_A  TM=6.490E-01  e=5.362E-09  Homo sapiens
  6hc2-assembly4_S  TM=5.856E-01  e=1.506E-09  Homo sapiens
  6hc2-assembly1_C  TM=5.798E-01  e=1.264E-09  Homo sapiens
  4jhr-assembly1_A  TM=6.450E-01  e=4.473E-07  Mus musculus
  4jhr-assembly1_B  TM=6.447E-01  e=4.883E-07  Mus musculus

Organism: NCBI:txid1302689

Foldseek 3Di:
DPPPDPVVLVVLVVQLVVLQVVLQVCLLQALPSSLVSLVVSLVSCVVSVPLLSNLSSLQSNLSSCVQVVNLPSSVVSLVVSCVSCVVVVPLLSNLSSLQVVLLSCLQPPLVSSCVSLVVSLVSCVVVVVLLSNLSSLQSNLSSCVSVVVLVVSLVSLVVSLVSCVVVVPLVVNLVSLLSNLLSCVSVVVLVSSLVSLVVSLVSCVVVVVLSSNLVSLLSQLVSCLVVVVLVSSVVSLVSSCVSCVSSVRPVSNLSSLQSVLSSCVSVVVVVVNVVSVVVSCVVVVVVVVVVVVVVVVVVVVVVVVVVVVVVVVVVVVVVVVVVVVVVVVVVVVVVVVVVVVVVVVVVVVVVVVVVVVVVVVVVVVVVVVVVVVVVVVVVVVVVVVVVVVVVVVVVVVVLVVVLVVVLVVLVVVLVVLVVCVVVVNDDPVVSVVVNVVSVVVNVVVVVVSVCCVVCVPPVVD/DPPDDPVVLVVLVVQLVVLQVVLQVCLLQALPSSLVSLVVSLVSCVVSVPLLSNLSSLQSNLSSCVQVVNLPSSVVSLVVSCVSCVVVVPLLSNLSSLQVVLLSCLQPPLVSSCVSLVVSLVSCVVVVVLLSNLSSLQSNLSSCVSVVVLVVSLVSLVVSLVSCVVVVPLVVNLVSLLSNLLSCVSVVVLVSSLVSLVVSLVSCVVVVVLSSNLVSLLSQLVSCVVVVVLVSSVVSLVSSCVSCVSSVRPVSNLSSLQSVLSSCVSVVVVVVNVVSVVVSCVVVVVVVVVVVVVVVVVVVVVVVVVVVVVVVVVVVVVVVVVVVVVVVVVVVVVVVVVVVVVVVVVVVVVVVVVVVVVVVVVVVVVVVVVVVVVVVVVVVVVVVVVVVVVVVVVVVVVLVVVVVVVLVVLVVVLVVLVVCVVVVNDDPVVSVVVNVVSVVVNVVVVVVVVCCVVDVVPVVD

Solvent-accessible surface area (backbone atoms only — not comparable to full-atom values): 45092 Å² total; per-residue (Å²): 129,82,76,70,58,66,69,58,49,52,52,50,50,49,48,28,53,47,29,34,52,57,11,54,73,34,30,79,56,35,22,66,54,8,29,52,32,6,48,53,17,27,54,53,16,59,73,71,65,39,53,68,44,33,14,50,14,26,37,38,28,13,53,10,28,43,68,64,68,33,61,65,60,11,52,54,24,32,51,51,12,42,54,38,19,60,73,68,67,36,58,68,57,38,22,53,43,28,38,51,53,12,57,68,25,37,83,41,33,57,67,60,13,50,53,28,32,50,53,14,42,56,47,26,57,74,64,65,37,59,69,60,40,22,51,44,27,39,50,51,14,52,36,28,44,71,67,67,38,39,68,62,15,45,52,27,28,50,54,14,35,54,44,26,56,74,66,66,38,62,71,58,36,38,49,32,35,35,52,47,13,53,38,29,42,75,67,68,38,52,67,61,12,48,53,35,31,52,49,27,38,52,51,24,57,73,68,67,34,52,60,56,34,19,55,42,20,51,52,50,16,52,51,24,42,76,68,66,38,55,67,62,14,49,53,30,41,54,51,18,48,53,36,21,55,74,48,64,37,66,66,55,46,51,51,49,45,52,50,49,18,52,48,27,43,76,68,63,37,33,59,64,16,34,53,38,48,49,54,50,42,55,54,51,51,53,53,41,37,50,50,53,35,49,42,51,54,49,51,52,53,45,51,53,49,52,53,50,48,53,52,49,52,51,51,46,52,52,46,53,54,51,51,55,52,30,56,53,40,45,52,53,23,51,52,30,44,52,51,34,54,54,41,52,52,50,51,54,54,49,51,57,53,49,54,55,49,51,54,50,50,52,52,51,51,53,52,48,55,52,51,52,52,53,52,52,52,54,53,51,52,52,54,54,53,53,54,52,53,51,54,55,51,50,53,53,53,52,50,54,55,51,53,59,56,62,54,49,52,52,49,50,52,50,51,48,47,54,52,38,43,75,69,63,76,43,60,67,69,59,46,51,55,50,44,51,54,43,50,53,51,50,52,53,51,50,54,53,46,53,47,42,72,74,39,64,75,62,68,77,107,131,82,77,72,58,67,68,57,50,52,53,49,49,51,49,28,52,48,29,35,52,55,12,54,74,33,29,79,58,34,22,66,55,7,29,50,32,6,49,54,16,27,55,54,16,58,73,71,65,38,52,69,45,34,15,50,14,26,37,39,29,13,52,9,28,42,66,64,69,33,61,64,62,11,52,53,24,32,52,52,13,41,55,38,21,58,74,68,67,36,58,69,58,39,20,52,43,28,39,52,52,11,58,69,25,38,84,42,33,56,67,60,13,50,53,29,33,49,53,14,42,56,48,26,58,77,65,65,38,59,70,59,42,23,52,44,27,39,51,51,12,52,36,28,44,72,68,67,38,38,69,63,13,45,52,27,26,50,55,13,36,54,43,25,56,74,67,68,38,63,72,58,37,37,51,31,36,34,53,46,13,54,40,29,42,75,68,68,38,51,68,62,12,48,53,35,32,52,50,25,38,52,52,23,58,73,68,67,35,51,62,56,34,20,54,41,20,52,53,49,16,52,50,24,42,74,68,65,38,55,67,63,12,50,52,31,40,54,51,17,48,53,37,21,56,74,47,65,36,66,66,55,44,50,51,49,44,52,50,51,19,52,48,27,44,76,68,64,37,33,61,63,16,34,53,39,47,50,53,52,44,54,52,51,51,55,54,41,35,49,50,53,37,51,43,51,54,48,51,52,53,45,51,52,48,52,53,48,48,54,51,49,52,50,50,47,52,52,45,51,53,51,49,55,52,30,57,53,41,45,52,52,22,53,53,29,46,53,51,33,53,53,43,52,52,49,51,54,55,49,51,56,53,49,53,54,48,51,54,51,50,51,52,51,50,52,53,49,53,52,51,52,52,53,52,52,52,51,52,53,54,51,54,53,53,54,54,54,51,52,54,55,51,51,53,54,53,52,50,55,55,52,52,59,56,64,55,47,51,56,50,50,53,49,53,49,49,54,52,39,45,73,67,66,75,43,59,70,67,60,48,50,54,50,43,52,53,43,52,52,51,51,53,51,52,50,53,51,45,53,46,44,72,74,38,68,75,62,67,79,107

Secondary structure (DSSP, 8-state):
-----HHHHHHHHHHHHHHHHHHHHTTTT-HHHHHHHHHHHHHHHHHHT-HHHHHHHHHHHHHHHHHTT-HHHHHHHHHHHHHHHHHTT-HHHHHHHHHHHHHHHTTT-HHHHHHHHHHHHHHHHHHT-HHHHHHHHHHHHHHHHHTT-HHHHHHHHHHHHHHHHHTT-HHHHHHHHHHHHHHHHHTT-HHHHHHHHHHHHHHHHHTT-HHHHHHHHHHHHHHHHHTT-HHHHHHHHHHHHHHHHHTT-HHHHHHHHHHHHHHHHHTT-HHHHHHHHHHHHHHHHHHHHHHHHHHHHHHHHHHHHHHHHHHHHHHHHHHHHHHHHHHHHHHHHHHHHHHHHHHHHHHHHHHHHHHHHHHHHHHHHHHHHHHHHHHHHHHHHHHHHHHHHHHHHHHHHHHHHHHHHHHHHHHHHHHHHHHHHHTT-S-HHHHHHHHHHHHHHHHHHHHHHHHHHH-TTGGG-/-----HHHHHHHHHHHHHHHHHHHHTTTT-HHHHHHHHHHHHHHHHHHT-HHHHHHHHHHHHHHHHHTT-HHHHHHHHHHHHHHHHHTT-HHHHHHHHHHHHHHHTTT-HHHHHHHHHHHHHHHHHHT-HHHHHHHHHHHHHHHHHTT-HHHHHHHHHHHHHHHHHTT-HHHHHHHHHHHHHHHHHTT-HHHHHHHHHHHHHHHHHTT-HHHHHHHHHHHHHHHHHTT-HHHHHHHHHHHHHHHHHTT-HHHHHHHHHHHHHHHHHTT-HHHHHHHHHHHHHHHHHHHHHHHHHHHHHHHHHHHHHHHHHHHHHHHHHHHHHHHHHHHHHHHHHHHHHHHHHHHHHHHHHHHHHHHHHHHHHHHHHHHHHHHHHHHHHHHHHHHHHHHHHHHHHHHHHHHHHHHHHHHHHHHHHHHHHHHHHTT-S-HHHHHHHHHHHHHHHHHHHHHHHHHHH-TTGGG-

InterPro domains:
  IPR011990 Tetratricopeptide-like helical domain superfamily [G3DSA:1.25.40.10] (14-106)
  IPR011990 Tetratricopeptide-like helical domain superfamily [G3DSA:1.25.40.10] (107-291)
  IPR011990 Tetratricopeptide-like helical domain superfamily [SSF48452] (36-206)
  IPR019734 Tetratricopeptide repeat [PS50005] (95-127)
  IPR019734 Tetratricopeptide repeat [PS50005] (134-167)
  IPR019734 Tetratricopeptide repeat [SM00028] (55-88)
  IPR019734 Tetratricopeptide repeat [SM00028] (95-127)
  IPR019734 Tetratricopeptide repeat [SM00028] (134-167)
  IPR036097 Signal transduction histidine kinase, dimerisation/phosphoacceptor domain superfamily [SSF47384] (379-452)